Protein 7KQK (pdb70)

Solvent-accessible surface area: 38608 Å² total

B-factor: mean 56.88, std 21.28, range [14.52, 172.61]

Structure (mmCIF, N/CA/C/O backbone):
data_7KQK
#
_entry.id   7KQK
#
_cell.length_a   52.370
_cell.length_b   76.580
_cell.length_c   119.470
_cell.angle_alpha   90.000
_cell.angle_beta   90.360
_cell.angle_gamma   90.000
#
_symmetry.space_group_name_H-M   'P 1 21 1'
#
loop_
_entity.id
_entity.type
_entity.pdbx_description
1 polymer 'Heavy chain of Fab fragment'
2 polymer 'Light chain of Fab fragment'
3 polymer 'pTau peptide'
4 water water
#
loop_
_atom_site.group_PDB
_atom_site.id
_atom_site.type_symbol
_atom_site.label_atom_id
_atom_site.label_alt_id
_atom_site.label_comp_id
_atom_site.label_asym_id
_atom_site.label_entity_id
_atom_site.label_seq_id
_atom_site.pdbx_PDB_ins_code
_atom_site.Cartn_x
_atom_site.Cartn_y
_atom_site.Cartn_z
_atom_site.occupancy
_atom_site.B_iso_or_equiv
_atom_site.auth_seq_id
_atom_site.auth_comp_id
_atom_site.auth_asym_id
_atom_site.auth_atom_id
_atom_site.pdbx_PDB_model_num
ATOM 1 N N . GLU A 1 1 ? -31.112 -29.692 15.598 1.00 59.95 1 GLU A N 1
ATOM 2 C CA . GLU A 1 1 ? -31.072 -28.245 15.409 1.00 59.51 1 GLU A CA 1
ATOM 3 C C . GLU A 1 1 ? -30.024 -27.809 14.391 1.00 61.51 1 GLU A C 1
ATOM 4 O O . GLU A 1 1 ? -29.029 -28.507 14.160 1.00 60.66 1 GLU A O 1
ATOM 10 N N . VAL A 1 2 ? -30.253 -26.632 13.807 1.00 56.99 2 VAL A N 1
ATOM 11 C CA . VAL A 1 2 ? -29.382 -26.054 12.795 1.00 55.95 2 VAL A CA 1
ATOM 12 C C . VAL A 1 2 ? -28.137 -25.455 13.455 1.00 57.57 2 VAL A C 1
ATOM 13 O O . VAL A 1 2 ? -28.246 -24.671 14.406 1.00 56.11 2 VAL A O 1
ATOM 17 N N . GLN A 1 3 ? -26.956 -25.848 12.949 1.00 53.15 3 GLN A N 1
ATOM 18 C CA . GLN A 1 3 ? -25.676 -25.330 13.415 1.00 52.30 3 GLN A CA 1
ATOM 19 C C . GLN A 1 3 ? -24.698 -25.086 12.293 1.00 52.50 3 GLN A C 1
ATOM 20 O O . GLN A 1 3 ? -24.536 -25.925 11.418 1.00 51.94 3 GLN A O 1
ATOM 26 N N . LEU A 1 4 ? -24.089 -23.909 12.312 1.00 46.99 4 LEU A N 1
ATOM 27 C CA . LEU A 1 4 ? -23.080 -23.455 11.371 1.00 45.85 4 LEU A CA 1
ATOM 28 C C . LEU A 1 4 ? -21.820 -23.191 12.160 1.00 51.04 4 LEU A C 1
ATOM 29 O O . LEU A 1 4 ? -21.848 -22.541 13.194 1.00 49.93 4 LEU A O 1
ATOM 34 N N . LEU A 1 5 ? -20.725 -23.768 11.721 1.00 48.54 5 LEU A N 1
ATOM 35 C CA . LEU A 1 5 ? -19.469 -23.662 12.440 1.00 48.21 5 LEU A CA 1
ATOM 36 C C . LEU A 1 5 ? -18.289 -23.432 11.518 1.00 50.08 5 LEU A C 1
ATOM 37 O O . LEU A 1 5 ? -17.920 -24.272 10.727 1.00 46.66 5 LEU A O 1
ATOM 42 N N . GLU A 1 6 ? -17.717 -22.254 11.609 1.00 48.32 6 GLU A N 1
ATOM 43 C CA . GLU A 1 6 ? -16.576 -21.751 10.828 1.00 47.76 6 GLU A CA 1
ATOM 44 C C . GLU A 1 6 ? -15.228 -21.979 11.490 1.00 48.90 6 GLU A C 1
ATOM 45 O O . GLU A 1 6 ? -15.092 -21.938 12.714 1.00 46.89 6 GLU A O 1
ATOM 51 N N . SER A 1 7 ? -14.227 -22.119 10.645 1.00 46.03 7 SER A N 1
ATOM 52 C CA . SER A 1 7 ? -12.815 -22.308 10.981 1.00 46.09 7 SER A CA 1
ATOM 53 C C . SER A 1 7 ? -11.989 -21.656 9.844 1.00 49.34 7 SER A C 1
ATOM 54 O O . SER A 1 7 ? -12.558 -21.188 8.864 1.00 48.71 7 SER A O 1
ATOM 57 N N . GLY A 1 8 ? -10.668 -21.641 9.985 1.00 43.71 8 GLY A N 1
ATOM 58 C CA . GLY A 1 8 ? -9.780 -21.079 8.984 1.00 42.52 8 GLY A CA 1
ATOM 59 C C . GLY A 1 8 ? -9.293 -19.689 9.306 1.00 46.93 8 GLY A C 1
ATOM 60 O O . GLY A 1 8 ? -8.367 -19.201 8.661 1.00 48.24 8 GLY A O 1
ATOM 61 N N . GLY A 1 9 ? -9.904 -19.058 10.300 1.00 43.34 9 GLY A N 1
ATOM 62 C CA . GLY A 1 9 ? -9.500 -17.731 10.747 1.00 43.06 9 GLY A CA 1
ATOM 63 C C . GLY A 1 9 ? -8.133 -17.691 11.419 1.00 46.36 9 GLY A C 1
ATOM 64 O O . GLY A 1 9 ? -7.598 -18.727 11.819 1.00 45.55 9 GLY A O 1
ATOM 65 N N . GLY A 1 10 ? -7.552 -16.495 11.498 1.00 41.82 10 GLY A N 1
ATOM 66 C CA . GLY A 1 10 ? -6.246 -16.267 12.103 1.00 41.69 10 GLY A CA 1
ATOM 67 C C . GLY A 1 10 ? -5.531 -15.009 11.638 1.00 47.10 10 GLY A C 1
ATOM 68 O O . GLY A 1 10 ? -6.103 -14.182 10.911 1.00 48.12 10 GLY A O 1
ATOM 69 N N . LEU A 1 11 ? -4.260 -14.855 12.074 1.00 41.79 11 LEU A N 1
ATOM 70 C CA . LEU A 1 11 ? -3.382 -13.744 11.720 1.00 40.08 11 LEU A CA 1
ATOM 71 C C . LEU A 1 11 ? -2.682 -14.084 10.425 1.00 44.28 11 LEU A C 1
ATOM 72 O O . LEU A 1 11 ? -2.163 -15.167 10.264 1.00 45.55 11 LEU A O 1
ATOM 77 N N . VAL A 1 12 ? -2.699 -13.165 9.492 1.00 39.00 12 VAL A N 1
ATOM 78 C CA . VAL A 1 12 ? -2.124 -13.259 8.149 1.00 37.34 12 VAL A CA 1
ATOM 79 C C . VAL A 1 12 ? -1.524 -11.884 7.762 1.00 41.80 12 VAL A C 1
ATOM 80 O O . VAL A 1 12 ? -1.953 -10.850 8.232 1.00 40.10 12 VAL A O 1
ATOM 84 N N . GLN A 1 13 ? -0.505 -11.903 6.934 1.00 41.28 13 GLN A N 1
ATOM 85 C CA . GLN A 1 13 ? 0.229 -10.740 6.453 1.00 42.03 13 GLN A CA 1
ATOM 86 C C . GLN A 1 13 ? -0.556 -10.077 5.335 1.00 43.48 13 GLN A C 1
ATOM 87 O O . GLN A 1 13 ? -1.159 -10.816 4.540 1.00 42.76 13 GLN A O 1
ATOM 93 N N . PRO A 1 14 ? -0.431 -8.741 5.143 1.00 37.67 14 PRO A N 1
ATOM 94 C CA . PRO A 1 14 ? -1.047 -8.117 3.958 1.00 37.29 14 PRO A CA 1
ATOM 95 C C . PRO A 1 14 ? -0.425 -8.712 2.672 1.00 40.90 14 PRO A C 1
ATOM 96 O O . PRO A 1 14 ? 0.797 -8.792 2.544 1.00 41.96 14 PRO A O 1
ATOM 100 N N . GLY A 1 15 ? -1.272 -9.205 1.774 1.00 35.09 15 GLY A N 1
ATOM 101 C CA . GLY A 1 15 ? -0.863 -9.875 0.542 1.00 33.30 15 GLY A CA 1
ATOM 102 C C . GLY A 1 15 ? -0.991 -11.383 0.694 1.00 34.45 15 GLY A C 1
ATOM 103 O O . GLY A 1 15 ? -0.921 -12.118 -0.301 1.00 32.25 15 GLY A O 1
ATOM 104 N N . GLY A 1 16 ? -1.191 -11.846 1.930 1.00 31.31 16 GLY A N 1
ATOM 105 C CA . GLY A 1 16 ? -1.369 -13.264 2.228 1.00 31.41 16 GLY A CA 1
ATOM 106 C C . GLY A 1 16 ? -2.749 -13.823 1.924 1.00 36.48 16 GLY A C 1
ATOM 107 O O . GLY A 1 16 ? -3.685 -13.075 1.659 1.00 35.15 16 GLY A O 1
ATOM 108 N N . SER A 1 17 ? -2.875 -15.152 1.939 1.00 34.72 17 SER A N 1
ATOM 109 C CA . SER A 1 17 ? -4.133 -15.847 1.724 1.00 34.91 17 SER A CA 1
ATOM 110 C C . SER A 1 17 ? -4.615 -16.652 2.948 1.00 41.36 17 SER A C 1
ATOM 111 O O . SER A 1 17 ? -3.807 -17.099 3.776 1.00 40.84 17 SER A O 1
ATOM 114 N N . LEU A 1 18 ? -5.946 -16.778 3.078 1.00 38.38 18 LEU A N 1
ATOM 115 C CA . LEU A 1 18 ? -6.569 -17.539 4.147 1.00 38.29 18 LEU A CA 1
ATOM 116 C C . LEU A 1 18 ? -7.793 -18.263 3.574 1.00 39.62 18 LEU A C 1
ATOM 117 O O . LEU A 1 18 ? -8.547 -17.672 2.815 1.00 38.38 18 LEU A O 1
ATOM 122 N N . ARG A 1 19 ? -7.980 -19.542 3.889 1.00 35.90 19 ARG A N 1
ATOM 123 C CA . ARG A 1 19 ? -9.168 -20.295 3.444 1.00 35.73 19 ARG A CA 1
ATOM 124 C C . ARG A 1 19 ? -10.116 -20.477 4.626 1.00 38.94 19 ARG A C 1
ATOM 125 O O . ARG A 1 19 ? -9.743 -21.074 5.635 1.00 36.37 19 ARG A O 1
ATOM 133 N N . LEU A 1 20 ? -11.313 -19.904 4.526 1.00 37.55 20 LEU A N 1
ATOM 134 C CA . LEU A 1 20 ? -12.347 -20.046 5.560 1.00 36.86 20 LEU A CA 1
ATOM 135 C C . LEU A 1 20 ? -13.198 -21.271 5.245 1.00 39.16 20 LEU A C 1
ATOM 136 O O . LEU A 1 20 ? -13.426 -21.593 4.087 1.00 37.71 20 LEU A O 1
ATOM 141 N N . SER A 1 21 ? -13.657 -21.950 6.261 1.00 37.46 21 SER A N 1
ATOM 142 C CA . SER A 1 21 ? -14.471 -23.148 6.103 1.00 38.54 21 SER A CA 1
ATOM 143 C C . SER A 1 21 ? -15.695 -23.003 6.984 1.00 42.39 21 SER A C 1
ATOM 144 O O . SER A 1 21 ? -15.586 -22.419 8.062 1.00 41.72 21 SER A O 1
ATOM 147 N N . CYS A 1 22 ? -16.849 -23.507 6.532 1.00 39.98 22 CYS A N 1
ATOM 148 C CA . CYS A 1 22 ? -18.084 -23.487 7.306 1.00 41.11 22 CYS A CA 1
ATOM 149 C C . CYS A 1 22 ? -18.739 -24.863 7.224 1.00 44.84 22 CYS A C 1
ATOM 150 O O . CYS A 1 22 ? -19.125 -25.299 6.141 1.00 42.33 22 CYS A O 1
ATOM 153 N N . ALA A 1 23 ? -18.817 -25.565 8.365 1.00 43.75 23 ALA A N 1
ATOM 154 C CA . ALA A 1 23 ? -19.392 -26.915 8.443 1.00 44.28 23 ALA A CA 1
ATOM 155 C C . ALA A 1 23 ? -20.841 -26.858 8.965 1.00 45.77 23 ALA A C 1
ATOM 156 O O . ALA A 1 23 ? -21.103 -26.388 10.085 1.00 45.47 23 ALA A O 1
ATOM 158 N N . ALA A 1 24 ? -21.775 -27.312 8.120 1.00 40.44 24 ALA A N 1
ATOM 159 C CA . ALA A 1 24 ? -23.194 -27.283 8.418 1.00 40.38 24 ALA A CA 1
ATOM 160 C C . ALA A 1 24 ? -23.707 -28.614 8.931 1.00 46.50 24 ALA A C 1
ATOM 161 O O . ALA A 1 24 ? -23.407 -29.686 8.365 1.00 46.05 24 ALA A O 1
ATOM 163 N N . SER A 1 25 ? -24.489 -28.529 10.022 1.00 42.88 25 SER A N 1
ATOM 164 C CA . SER A 1 25 ? -25.125 -29.683 10.638 1.00 42.39 25 SER A CA 1
ATOM 165 C C . SER A 1 25 ? -26.574 -29.344 10.947 1.00 44.77 25 SER A C 1
ATOM 166 O O . SER A 1 25 ? -26.920 -28.166 11.097 1.00 45.44 25 SER A O 1
ATOM 169 N N . GLY A 1 26 ? -27.403 -30.373 11.011 1.00 40.19 26 GLY A N 1
ATOM 170 C CA . GLY A 1 26 ? -28.819 -30.245 11.318 1.00 40.19 26 GLY A CA 1
ATOM 171 C C . GLY A 1 26 ? -29.717 -30.008 10.125 1.00 45.17 26 GLY A C 1
ATOM 172 O O . GLY A 1 26 ? -30.944 -29.885 10.280 1.00 46.40 26 GLY A O 1
ATOM 173 N N . PHE A 1 27 ? -29.099 -29.924 8.918 1.00 40.13 27 PHE A N 1
ATOM 174 C CA . PHE A 1 27 ? -29.778 -29.667 7.652 1.00 39.31 27 PHE A CA 1
ATOM 175 C C . PHE A 1 27 ? -28.858 -30.069 6.512 1.00 44.61 27 PHE A C 1
ATOM 176 O O . PHE A 1 27 ? -27.662 -30.277 6.734 1.00 43.71 27 PHE A O 1
ATOM 184 N N . THR A 1 28 ? -29.413 -30.125 5.286 1.00 42.73 28 THR A N 1
ATOM 185 C CA . THR A 1 28 ? -28.732 -30.465 4.029 1.00 42.78 28 THR A CA 1
ATOM 186 C C . THR A 1 28 ? -28.358 -29.155 3.325 1.00 46.30 28 THR A C 1
ATOM 187 O O . THR A 1 28 ? -29.244 -28.373 2.953 1.00 45.76 28 THR A O 1
ATOM 191 N N . LEU A 1 29 ? -27.040 -28.923 3.160 1.00 41.38 29 LEU A N 1
ATOM 192 C CA . LEU A 1 29 ? -26.484 -27.727 2.539 1.00 40.15 29 LEU A CA 1
ATOM 193 C C . LEU A 1 29 ? -26.982 -27.550 1.113 1.00 44.18 29 LEU A C 1
ATOM 194 O O . LEU A 1 29 ? -27.368 -26.435 0.764 1.00 45.61 29 LEU A O 1
ATOM 199 N N . SER A 1 30 ? -27.025 -28.633 0.312 1.00 39.03 30 SER A N 1
ATOM 200 C CA . SER A 1 30 ? -27.460 -28.610 -1.099 1.00 38.95 30 SER A CA 1
ATOM 201 C C . SER A 1 30 ? -28.858 -28.007 -1.370 1.00 41.93 30 SER A C 1
ATOM 202 O O . SER A 1 30 ? -29.144 -27.592 -2.509 1.00 41.84 30 SER A O 1
ATOM 205 N N . SER A 1 31 ? -29.723 -27.978 -0.336 1.00 37.11 31 SER A N 1
ATOM 206 C CA . SER A 1 31 ? -31.071 -27.442 -0.471 1.00 36.82 31 SER A CA 1
ATOM 207 C C . SER A 1 31 ? -31.108 -25.911 -0.293 1.00 42.31 31 SER A C 1
ATOM 208 O O . SER A 1 31 ? -32.154 -25.289 -0.504 1.00 41.28 31 SER A O 1
ATOM 211 N N . TYR A 1 32 ? -29.954 -25.307 0.049 1.00 39.58 32 TYR A N 1
ATOM 212 C CA . TYR A 1 32 ? -29.862 -23.898 0.377 1.00 38.33 32 TYR A CA 1
ATOM 213 C C . TYR A 1 32 ? -28.806 -23.132 -0.364 1.00 39.46 32 TYR A C 1
ATOM 214 O O . TYR A 1 32 ? -27.698 -23.620 -0.560 1.00 40.07 32 TYR A O 1
ATOM 223 N N . GLN A 1 33 ? -29.139 -21.888 -0.721 1.00 32.50 33 GLN A N 1
ATOM 224 C CA . GLN A 1 33 ? -28.195 -20.936 -1.287 1.00 31.06 33 GLN A CA 1
ATOM 225 C C . GLN A 1 33 ? -27.471 -20.432 -0.054 1.00 35.36 33 GLN A C 1
ATOM 226 O O . GLN A 1 33 ? -28.074 -20.405 1.018 1.00 35.23 33 GLN A O 1
ATOM 232 N N . MET A 1 34 ? -26.175 -20.161 -0.139 1.00 32.55 34 MET A N 1
ATOM 233 C CA . MET A 1 34 ? -25.429 -19.747 1.077 1.00 31.67 34 MET A CA 1
ATOM 234 C C . MET A 1 34 ? -24.684 -18.446 0.900 1.00 34.52 34 MET A C 1
ATOM 235 O O . MET A 1 34 ? -24.406 -18.030 -0.235 1.00 34.35 34 MET A O 1
ATOM 240 N N . MET A 1 35 ? -24.321 -17.824 2.012 1.00 29.93 35 MET A N 1
ATOM 241 C CA . MET A 1 35 ? -23.604 -16.556 1.957 1.00 29.83 35 MET A CA 1
ATOM 242 C C . MET A 1 35 ? -22.612 -16.390 3.115 1.00 33.83 35 MET A C 1
ATOM 243 O O . MET A 1 35 ? -22.733 -17.054 4.145 1.00 32.33 35 MET A O 1
ATOM 248 N N . TRP A 1 36 ? -21.676 -15.448 2.944 1.00 31.52 36 TRP A N 1
ATOM 249 C CA . TRP A 1 36 ? -20.682 -15.035 3.925 1.00 31.14 36 TRP A CA 1
ATOM 250 C C . TRP A 1 36 ? -20.962 -13.572 4.227 1.00 36.59 36 TRP A C 1
ATOM 251 O O . TRP A 1 36 ? -21.186 -12.772 3.310 1.00 36.16 36 TRP A O 1
ATOM 262 N N . VAL A 1 37 ? -20.967 -13.248 5.521 1.00 34.19 37 VAL A N 1
ATOM 263 C CA . VAL A 1 37 ? -21.154 -11.916 6.080 1.00 34.21 37 VAL A CA 1
ATOM 264 C C . VAL A 1 37 ? -19.912 -11.639 6.987 1.00 38.04 37 VAL A C 1
ATOM 265 O O . VAL A 1 37 ? -19.403 -12.565 7.594 1.00 36.48 37 VAL A O 1
ATOM 269 N N . ARG A 1 38 ? -19.435 -10.398 7.065 1.00 35.13 38 ARG A N 1
ATOM 270 C CA . ARG A 1 38 ? -18.292 -10.051 7.898 1.00 35.31 38 ARG A CA 1
ATOM 271 C C . ARG A 1 38 ? -18.559 -8.789 8.735 1.00 40.13 38 ARG A C 1
ATOM 272 O O . ARG A 1 38 ? -19.459 -8.001 8.423 1.00 38.66 38 ARG A O 1
ATOM 280 N N . GLN A 1 39 ? -17.774 -8.615 9.811 1.00 36.68 39 GLN A N 1
ATOM 281 C CA . GLN A 1 39 ? -17.951 -7.501 10.725 1.00 35.79 39 GLN A CA 1
ATOM 282 C C . GLN A 1 39 ? -16.589 -7.032 11.263 1.00 40.15 39 GLN A C 1
ATOM 283 O O . GLN A 1 39 ? -15.923 -7.772 12.014 1.00 38.01 39 GLN A O 1
ATOM 289 N N . ALA A 1 40 ? -16.174 -5.794 10.842 1.00 37.56 40 ALA A N 1
ATOM 290 C CA . ALA A 1 40 ? -14.921 -5.162 11.268 1.00 37.41 40 ALA A CA 1
ATOM 291 C C . ALA A 1 40 ? -15.091 -4.772 12.736 1.00 44.07 40 ALA A C 1
ATOM 292 O O . ALA A 1 40 ? -16.236 -4.573 13.157 1.00 44.92 40 ALA A O 1
ATOM 294 N N . PRO A 1 41 ? -14.020 -4.747 13.568 1.00 41.57 41 PRO A N 1
ATOM 295 C CA . PRO A 1 41 ? -14.214 -4.431 15.005 1.00 41.86 41 PRO A CA 1
ATOM 296 C C . PRO A 1 41 ? -14.893 -3.077 15.266 1.00 45.38 41 PRO A C 1
ATOM 297 O O . PRO A 1 41 ? -14.472 -2.045 14.727 1.00 42.82 41 PRO A O 1
ATOM 301 N N . GLY A 1 42 ? -15.983 -3.126 16.036 1.00 42.77 42 GLY A N 1
ATOM 302 C CA . GLY A 1 42 ? -16.810 -1.968 16.363 1.00 42.58 42 GLY A CA 1
ATOM 303 C C . GLY A 1 42 ? -17.626 -1.426 15.203 1.00 45.76 42 GLY A C 1
ATOM 304 O O . GLY A 1 42 ? -18.246 -0.367 15.325 1.00 46.00 42 GLY A O 1
ATOM 305 N N . LYS A 1 43 ? -17.640 -2.145 14.070 1.00 41.22 43 LYS A N 1
ATOM 306 C CA . LYS A 1 43 ? -18.366 -1.767 12.864 1.00 40.81 43 LYS A CA 1
ATOM 307 C C . LYS A 1 43 ? -19.596 -2.680 12.631 1.00 44.75 43 LYS A C 1
ATOM 308 O O . LYS A 1 43 ? -19.837 -3.609 13.411 1.00 41.91 43 LYS A O 1
ATOM 314 N N . GLY A 1 44 ? -20.363 -2.377 11.579 1.00 43.76 44 GLY A N 1
ATOM 315 C CA . GLY A 1 44 ? -21.593 -3.083 11.231 1.00 43.89 44 GLY A CA 1
ATOM 316 C C . GLY A 1 44 ? -21.408 -4.344 10.408 1.00 46.05 44 GLY A C 1
ATOM 317 O O . GLY A 1 44 ? -20.283 -4.654 10.007 1.00 46.93 44 GLY A O 1
ATOM 318 N N . LEU A 1 45 ? -22.522 -5.085 10.165 1.00 38.90 45 LEU A N 1
ATOM 319 C CA . LEU A 1 45 ? -22.521 -6.292 9.337 1.00 36.55 45 LEU A CA 1
ATOM 320 C C . LEU A 1 45 ? -22.388 -5.883 7.870 1.00 36.62 45 LEU A C 1
ATOM 321 O O . LEU A 1 45 ? -22.970 -4.887 7.445 1.00 36.66 45 LEU A O 1
ATOM 326 N N . GLU A 1 46 ? -21.654 -6.671 7.092 1.00 30.69 46 GLU A N 1
ATOM 327 C CA . GLU A 1 46 ? -21.387 -6.402 5.682 1.00 29.68 46 GLU A CA 1
ATOM 328 C C . GLU A 1 46 ? -21.351 -7.740 4.933 1.00 34.81 46 GLU A C 1
ATOM 329 O O . GLU A 1 46 ? -20.612 -8.654 5.313 1.00 35.15 46 GLU A O 1
ATOM 335 N N . TRP A 1 47 ? -22.162 -7.841 3.868 1.00 29.92 47 TRP A N 1
ATOM 336 C CA . TRP A 1 47 ? -22.292 -9.020 3.032 1.00 28.32 47 TRP A CA 1
ATOM 337 C C . TRP A 1 47 ? -21.045 -9.097 2.157 1.00 31.70 47 TRP A C 1
ATOM 338 O O . TRP A 1 47 ? -20.653 -8.080 1.588 1.00 32.83 47 TRP A O 1
ATOM 349 N N . VAL A 1 48 ? -20.416 -10.281 2.069 1.00 25.34 48 VAL A N 1
ATOM 350 C CA . VAL A 1 48 ? -19.151 -10.488 1.371 1.00 24.63 48 VAL A CA 1
ATOM 351 C C . VAL A 1 48 ? -19.350 -11.193 0.040 1.00 31.90 48 VAL A C 1
ATOM 352 O O . VAL A 1 48 ? -18.909 -10.687 -1.025 1.00 31.27 48 VAL A O 1
ATOM 356 N N . ALA A 1 49 ? -19.926 -12.427 0.123 1.00 29.10 49 ALA A N 1
ATOM 357 C CA . ALA A 1 49 ? -20.099 -13.307 -1.022 1.00 28.09 49 ALA A CA 1
ATOM 358 C C . ALA A 1 49 ? -21.289 -14.203 -0.836 1.00 33.94 49 ALA A C 1
ATOM 359 O O . ALA A 1 49 ? -21.691 -14.475 0.306 1.00 33.16 49 ALA A O 1
ATOM 361 N N . GLY A 1 50 ? -21.825 -14.672 -1.959 1.00 32.26 50 GLY A N 1
ATOM 362 C CA . GLY A 1 50 ? -22.953 -15.584 -1.988 1.00 32.95 50 GLY A CA 1
ATOM 363 C C . GLY A 1 50 ? -22.832 -16.619 -3.080 1.00 37.07 50 GLY A C 1
ATOM 364 O O . GLY A 1 50 ? -22.203 -16.343 -4.105 1.00 36.50 50 GLY A O 1
ATOM 365 N N . ILE A 1 51 ? -23.444 -17.808 -2.874 1.00 33.64 51 ILE A N 1
ATOM 366 C CA . ILE A 1 51 ? -23.431 -18.925 -3.825 1.00 33.92 51 ILE A CA 1
ATOM 367 C C . ILE A 1 51 ? -24.823 -19.637 -3.923 1.00 39.04 51 ILE A C 1
ATOM 368 O O . ILE A 1 51 ? -25.563 -19.747 -2.944 1.00 38.56 51 ILE A O 1
ATOM 373 N N . THR A 1 52 ? -25.160 -20.120 -5.107 1.00 35.20 52 THR A N 1
ATOM 374 C CA . THR A 1 52 ? -26.380 -20.889 -5.359 1.00 34.80 52 THR A CA 1
ATOM 375 C C . THR A 1 52 ? -26.235 -22.318 -4.772 1.00 39.68 52 THR A C 1
ATOM 376 O O . THR A 1 52 ? -25.152 -22.683 -4.358 1.00 38.52 52 THR A O 1
ATOM 380 N N . GLY A 1 53 ? -27.319 -23.094 -4.743 1.00 38.52 53 GLY A N 1
ATOM 381 C CA . GLY A 1 53 ? -27.371 -24.462 -4.226 1.00 39.84 53 GLY A CA 1
ATOM 382 C C . GLY A 1 53 ? -26.378 -25.456 -4.807 1.00 46.37 53 GLY A C 1
ATOM 383 O O . GLY A 1 53 ? -25.847 -26.284 -4.075 1.00 46.44 53 GLY A O 1
ATOM 384 N N . ARG A 1 54 ? -26.121 -25.389 -6.114 1.00 44.04 54 ARG A N 1
ATOM 385 C CA . ARG A 1 54 ? -25.154 -26.237 -6.810 1.00 45.08 54 ARG A CA 1
ATOM 386 C C . ARG A 1 54 ? -23.891 -25.472 -7.202 1.00 48.23 54 ARG A C 1
ATOM 387 O O . ARG A 1 54 ? -23.020 -26.036 -7.851 1.00 47.60 54 ARG A O 1
ATOM 395 N N . GLY A 1 55 ? -23.814 -24.202 -6.804 1.00 44.30 55 GLY A N 1
ATOM 396 C CA . GLY A 1 55 ? -22.693 -23.315 -7.083 1.00 43.78 55 GLY A CA 1
ATOM 397 C C . GLY A 1 55 ? -22.544 -22.848 -8.513 1.00 47.14 55 GLY A C 1
ATOM 398 O O . GLY A 1 55 ? -21.446 -22.523 -8.932 1.00 46.62 55 GLY A O 1
ATOM 399 N N . GLY A 1 56 ? -23.658 -22.814 -9.248 1.00 44.08 56 GLY A N 1
ATOM 400 C CA . GLY A 1 56 ? -23.720 -22.350 -10.624 1.00 43.54 56 GLY A CA 1
ATOM 401 C C . GLY A 1 56 ? -23.540 -20.851 -10.787 1.00 45.71 56 GLY A C 1
ATOM 402 O O . GLY A 1 56 ? -22.988 -20.407 -11.797 1.00 46.84 56 GLY A O 1
ATOM 403 N N . VAL A 1 57 ? -23.987 -20.063 -9.786 1.00 38.80 57 VAL A N 1
ATOM 404 C CA . VAL A 1 57 ? -23.860 -18.605 -9.748 1.00 37.60 57 VAL A CA 1
ATOM 405 C C . VAL A 1 57 ? -23.207 -18.204 -8.414 1.00 41.07 57 VAL A C 1
ATOM 406 O O . VAL A 1 57 ? -23.559 -18.721 -7.353 1.00 40.52 57 VAL A O 1
ATOM 410 N N . THR A 1 58 ? -22.264 -17.272 -8.469 1.00 36.52 58 THR A N 1
ATOM 411 C CA . THR A 1 58 ? -21.617 -16.735 -7.278 1.00 35.53 58 THR A CA 1
ATOM 412 C C . THR A 1 58 ? -21.751 -15.229 -7.375 1.00 37.89 58 THR A C 1
ATOM 413 O O . THR A 1 58 ? -21.893 -14.686 -8.480 1.00 37.97 58 THR A O 1
ATOM 417 N N . GLY A 1 59 ? -21.713 -14.574 -6.227 1.00 31.98 59 GLY A N 1
ATOM 418 C CA . GLY A 1 59 ? -21.775 -13.123 -6.153 1.00 30.86 59 GLY A CA 1
ATOM 419 C C . GLY A 1 59 ? -20.831 -12.632 -5.092 1.00 34.74 59 GLY A C 1
ATOM 420 O O . GLY A 1 59 ? -20.640 -13.311 -4.080 1.00 32.95 59 GLY A O 1
ATOM 421 N N . TYR A 1 60 ? -20.246 -11.441 -5.319 1.00 33.91 60 TYR A N 1
ATOM 422 C CA . TYR A 1 60 ? -19.260 -10.814 -4.444 1.00 33.85 60 TYR A CA 1
ATOM 423 C C . TYR A 1 60 ? -19.493 -9.337 -4.295 1.00 36.77 60 TYR A C 1
ATOM 424 O O . TYR A 1 60 ? -19.893 -8.659 -5.250 1.00 35.03 60 TYR A O 1
ATOM 433 N N . ALA A 1 61 ? -19.132 -8.819 -3.115 1.00 33.39 61 ALA A N 1
ATOM 434 C CA . ALA A 1 61 ? -19.120 -7.397 -2.826 1.00 32.80 61 ALA A CA 1
ATOM 435 C C . ALA A 1 61 ? -17.994 -6.807 -3.680 1.00 38.60 61 ALA A C 1
ATOM 436 O O . ALA A 1 61 ? -17.011 -7.507 -4.008 1.00 37.74 61 ALA A O 1
ATOM 438 N N . ASP A 1 62 ? -18.160 -5.527 -4.067 1.00 36.35 62 ASP A N 1
ATOM 439 C CA . ASP A 1 62 ? -17.245 -4.787 -4.936 1.00 35.21 62 ASP A CA 1
ATOM 440 C C . ASP A 1 62 ? -15.817 -4.786 -4.462 1.00 32.15 62 ASP A C 1
ATOM 441 O O . ASP A 1 62 ? -14.897 -4.898 -5.294 1.00 27.77 62 ASP A O 1
ATOM 446 N N . SER A 1 63 ? -15.645 -4.667 -3.113 1.00 27.85 63 SER A N 1
ATOM 447 C CA . SER A 1 63 ? -14.367 -4.570 -2.415 1.00 27.97 63 SER A CA 1
ATOM 448 C C . SER A 1 63 ? -13.542 -5.855 -2.346 1.00 34.66 63 SER A C 1
ATOM 449 O O . SER A 1 63 ? -12.322 -5.751 -2.173 1.00 36.66 63 SER A O 1
ATOM 452 N N . VAL A 1 64 ? -14.190 -7.050 -2.477 1.00 29.87 64 VAL A N 1
ATOM 453 C CA . VAL A 1 64 ? -13.546 -8.357 -2.415 1.00 29.62 64 VAL A CA 1
ATOM 454 C C . VAL A 1 64 ? -13.532 -9.100 -3.756 1.00 34.72 64 VAL A C 1
ATOM 455 O O . VAL A 1 64 ? -12.810 -10.096 -3.884 1.00 35.40 64 VAL A O 1
ATOM 459 N N . LYS A 1 65 ? -14.310 -8.622 -4.755 1.00 31.89 65 LYS A N 1
ATOM 460 C CA . LYS A 1 65 ? -14.383 -9.223 -6.092 1.00 31.98 65 LYS A CA 1
ATOM 461 C C . LYS A 1 65 ? -13.010 -9.285 -6.745 1.00 38.60 65 LYS A C 1
ATOM 462 O O . LYS A 1 65 ? -12.290 -8.286 -6.781 1.00 40.51 65 LYS A O 1
ATOM 468 N N . GLY A 1 66 ? -12.651 -10.476 -7.219 1.00 34.49 66 GLY A N 1
ATOM 469 C CA . GLY A 1 66 ? -11.365 -10.736 -7.854 1.00 33.24 66 GLY A CA 1
ATOM 470 C C . GLY A 1 66 ? -10.329 -11.355 -6.934 1.00 36.08 66 GLY A C 1
ATOM 471 O O . GLY A 1 66 ? -9.406 -12.013 -7.420 1.00 38.00 66 GLY A O 1
ATOM 472 N N . ARG A 1 67 ? -10.459 -11.130 -5.606 1.00 29.84 67 ARG A N 1
ATOM 473 C CA . ARG A 1 67 ? -9.545 -11.656 -4.593 1.00 29.12 67 ARG A CA 1
ATOM 474 C C . ARG A 1 67 ? -10.173 -12.815 -3.850 1.00 36.05 67 ARG A C 1
ATOM 475 O O . ARG A 1 67 ? -9.494 -13.804 -3.589 1.00 35.67 67 ARG A O 1
ATOM 483 N N . PHE A 1 68 ? -11.476 -12.709 -3.520 1.00 35.76 68 PHE A N 1
ATOM 484 C CA . PHE A 1 68 ? -12.196 -13.764 -2.800 1.00 36.48 68 PHE A CA 1
ATOM 485 C C . PHE A 1 68 ? -12.924 -14.738 -3.737 1.00 42.43 68 PHE A C 1
ATOM 486 O O . PHE A 1 68 ? -13.314 -14.364 -4.847 1.00 40.96 68 PHE A O 1
ATOM 494 N N . THR A 1 69 ? -13.058 -16.012 -3.304 1.00 40.59 69 THR A N 1
ATOM 495 C CA . THR A 1 69 ? -13.734 -17.074 -4.067 1.00 39.64 69 THR A CA 1
ATOM 496 C C . THR A 1 69 ? -14.575 -17.921 -3.146 1.00 39.49 69 THR A C 1
ATOM 497 O O . THR A 1 69 ? -14.047 -18.643 -2.307 1.00 37.29 69 THR A O 1
ATOM 501 N N . ILE A 1 70 ? -15.885 -17.798 -3.290 1.00 35.42 70 ILE A N 1
ATOM 502 C CA . ILE A 1 70 ? -16.867 -18.570 -2.541 1.00 34.64 70 ILE A CA 1
ATOM 503 C C . ILE A 1 70 ? -17.063 -19.858 -3.315 1.00 39.06 70 ILE A C 1
ATOM 504 O O . ILE A 1 70 ? -17.134 -19.855 -4.554 1.00 39.75 70 ILE A O 1
ATOM 509 N N . SER A 1 71 ? -17.046 -20.967 -2.601 1.00 35.11 71 SER A N 1
ATOM 510 C CA . SER A 1 71 ? -17.242 -22.299 -3.197 1.00 34.73 71 SER A CA 1
ATOM 511 C C . SER A 1 71 ? -17.936 -23.164 -2.161 1.00 40.05 71 SER A C 1
ATOM 512 O O . SER A 1 71 ? -17.988 -22.802 -0.981 1.00 38.99 71 SER A O 1
ATOM 515 N N . ARG A 1 72 ? -18.467 -24.296 -2.586 1.00 38.90 72 ARG A N 1
ATOM 516 C CA . ARG A 1 72 ? -19.123 -25.207 -1.653 1.00 39.64 72 ARG A CA 1
ATOM 517 C C . ARG A 1 72 ? -18.898 -26.646 -2.012 1.00 44.86 72 ARG A C 1
ATOM 518 O O . ARG A 1 72 ? -18.802 -26.986 -3.201 1.00 44.11 72 ARG A O 1
ATOM 526 N N . ASP A 1 73 ? -18.876 -27.503 -0.985 1.00 43.36 73 ASP A N 1
ATOM 527 C CA . ASP A 1 73 ? -18.830 -28.956 -1.155 1.00 43.79 73 ASP A CA 1
ATOM 528 C C . ASP A 1 73 ? -20.103 -29.517 -0.505 1.00 46.26 73 ASP A C 1
ATOM 529 O O . ASP A 1 73 ? -20.179 -29.635 0.732 1.00 44.29 73 ASP A O 1
ATOM 534 N N . ASN A 1 74 ? -21.133 -29.772 -1.336 1.00 44.24 74 ASN A N 1
ATOM 535 C CA . ASN A 1 74 ? -22.402 -30.313 -0.846 1.00 45.02 74 ASN A CA 1
ATOM 536 C C . ASN A 1 74 ? -22.228 -31.682 -0.194 1.00 51.29 74 ASN A C 1
ATOM 537 O O . ASN A 1 74 ? -22.814 -31.943 0.872 1.00 51.35 74 ASN A O 1
ATOM 542 N N . SER A 1 75 ? -21.318 -32.493 -0.773 1.00 48.63 75 SER A N 1
ATOM 543 C CA . SER A 1 75 ? -20.939 -33.814 -0.298 1.00 48.89 75 SER A CA 1
ATOM 544 C C . SER A 1 75 ? -20.371 -33.807 1.140 1.00 51.49 75 SER A C 1
ATOM 545 O O . SER A 1 75 ? -20.473 -34.812 1.843 1.00 51.25 75 SER A O 1
ATOM 548 N N . LYS A 1 76 ? -19.752 -32.696 1.555 1.00 46.14 76 LYS A N 1
ATOM 549 C CA . LYS A 1 76 ? -19.142 -32.562 2.884 1.00 45.17 76 LYS A CA 1
ATOM 550 C C . LYS A 1 76 ? -19.952 -31.664 3.806 1.00 47.39 76 LYS A C 1
ATOM 551 O O . LYS A 1 76 ? -19.583 -31.500 4.977 1.00 45.17 76 LYS A O 1
ATOM 557 N N . ASN A 1 77 ? -21.079 -31.102 3.273 1.00 43.41 77 ASN A N 1
ATOM 558 C CA . ASN A 1 77 ? -21.976 -30.156 3.933 1.00 40.94 77 ASN A CA 1
ATOM 559 C C . ASN A 1 77 ? -21.178 -28.916 4.374 1.00 41.04 77 ASN A C 1
ATOM 560 O O . ASN A 1 77 ? -21.383 -28.366 5.457 1.00 39.26 77 ASN A O 1
ATOM 565 N N . THR A 1 78 ? -20.243 -28.484 3.511 1.00 37.05 78 THR A N 1
ATOM 566 C CA . THR A 1 78 ? -19.323 -27.378 3.836 1.00 35.75 78 THR A CA 1
ATOM 567 C C . THR A 1 78 ? -19.282 -26.257 2.821 1.00 34.45 78 THR A C 1
ATOM 568 O O . THR A 1 78 ? -19.226 -26.486 1.620 1.00 32.32 78 THR A O 1
ATOM 572 N N . LEU A 1 79 ? -19.252 -25.040 3.328 1.00 30.38 79 LEU A N 1
ATOM 573 C CA . LEU A 1 79 ? -19.170 -23.816 2.536 1.00 30.25 79 LEU A CA 1
ATOM 574 C C . LEU A 1 79 ? -17.773 -23.287 2.741 1.00 34.31 79 LEU A C 1
ATOM 575 O O . LEU A 1 79 ? -17.283 -23.305 3.878 1.00 32.58 79 LEU A O 1
ATOM 580 N N . TYR A 1 80 ? -17.129 -22.812 1.653 1.00 32.48 80 TYR A N 1
ATOM 581 C CA . TYR A 1 80 ? -15.770 -22.224 1.708 1.00 32.76 80 TYR A CA 1
ATOM 582 C C . TYR A 1 80 ? -15.702 -20.776 1.219 1.00 36.05 80 TYR A C 1
ATOM 583 O O . TYR A 1 80 ? -16.547 -20.345 0.457 1.00 36.90 80 TYR A O 1
ATOM 592 N N . LEU A 1 81 ? -14.656 -20.060 1.607 1.00 31.12 81 LEU A N 1
ATOM 593 C CA . LEU A 1 81 ? -14.308 -18.709 1.178 1.00 29.65 81 LEU A CA 1
ATOM 594 C C . LEU A 1 81 ? -12.783 -18.616 1.164 1.00 33.47 81 LEU A C 1
ATOM 595 O O . LEU A 1 81 ? -12.145 -18.552 2.222 1.00 31.92 81 LEU A O 1
ATOM 600 N N . GLN A 1 82 ? -12.203 -18.695 -0.047 1.00 30.77 82 GLN A N 1
ATOM 601 C CA . GLN A 1 82 ? -10.774 -18.538 -0.274 1.00 30.74 82 GLN A CA 1
ATOM 602 C C . GLN A 1 82 ? -10.572 -17.036 -0.343 1.00 35.18 82 GLN A C 1
ATOM 603 O O . GLN A 1 82 ? -11.211 -16.366 -1.158 1.00 35.54 82 GLN A O 1
ATOM 609 N N . MET A 1 83 ? -9.756 -16.489 0.542 1.00 31.04 83 MET A N 1
ATOM 610 C CA . MET A 1 83 ? -9.511 -15.036 0.579 1.00 30.12 83 MET A CA 1
ATOM 611 C C . MET A 1 83 ? -8.047 -14.780 0.231 1.00 36.34 83 MET A C 1
ATOM 612 O O . MET A 1 83 ? -7.176 -14.950 1.086 1.00 36.58 83 MET A O 1
ATOM 617 N N . ASN A 1 84 ? -7.781 -14.401 -1.028 1.00 33.50 84 ASN A N 1
ATOM 618 C CA . ASN A 1 84 ? -6.438 -14.118 -1.509 1.00 33.36 84 ASN A CA 1
ATOM 619 C C . ASN A 1 84 ? -6.091 -12.624 -1.515 1.00 37.44 84 ASN A C 1
ATOM 620 O O . ASN A 1 84 ? -7.010 -11.790 -1.482 1.00 35.91 84 ASN A O 1
ATOM 625 N N . SER A 1 85 ? -4.753 -12.280 -1.540 1.00 34.47 85 SER A N 1
ATOM 626 C CA . SER A 1 85 ? -4.222 -10.889 -1.535 1.00 34.64 85 SER A CA 1
ATOM 627 C C . SER A 1 85 ? -4.970 -10.017 -0.496 1.00 41.03 85 SER A C 1
ATOM 628 O O . SER A 1 85 ? -5.578 -8.998 -0.835 1.00 40.88 85 SER A O 1
ATOM 631 N N . LEU A 1 86 ? -4.973 -10.477 0.764 1.00 38.59 86 LEU A N 1
ATOM 632 C CA . LEU A 1 86 ? -5.668 -9.835 1.865 1.00 37.93 86 LEU A CA 1
ATOM 633 C C . LEU A 1 86 ? -5.075 -8.525 2.274 1.00 42.87 86 LEU A C 1
ATOM 634 O O . LEU A 1 86 ? -3.854 -8.369 2.252 1.00 41.57 86 LEU A O 1
ATOM 639 N N . ARG A 1 87 ? -5.947 -7.559 2.620 1.00 41.22 87 ARG A N 1
ATOM 640 C CA . ARG A 1 87 ? -5.531 -6.236 3.090 1.00 41.40 87 ARG A CA 1
ATOM 641 C C . ARG A 1 87 ? -6.078 -5.958 4.485 1.00 48.00 87 ARG A C 1
ATOM 642 O O . ARG A 1 87 ? -6.969 -6.662 4.945 1.00 48.38 87 ARG A O 1
ATOM 650 N N . ALA A 1 88 ? -5.512 -4.970 5.176 1.00 45.76 88 ALA A N 1
ATOM 651 C CA . ALA A 1 88 ? -5.896 -4.561 6.530 1.00 45.85 88 ALA A CA 1
ATOM 652 C C . ALA A 1 88 ? -7.392 -4.309 6.672 1.00 48.40 88 ALA A C 1
ATOM 653 O O . ALA A 1 88 ? -7.949 -4.544 7.748 1.00 49.83 88 ALA A O 1
ATOM 655 N N . GLU A 1 89 ? -8.038 -3.857 5.587 1.00 42.87 89 GLU A N 1
ATOM 656 C CA . GLU A 1 89 ? -9.480 -3.562 5.547 1.00 43.08 89 GLU A CA 1
ATOM 657 C C . GLU A 1 89 ? -10.344 -4.828 5.536 1.00 44.61 89 GLU A C 1
ATOM 658 O O . GLU A 1 89 ? -11.557 -4.742 5.765 1.00 44.88 89 GLU A O 1
ATOM 664 N N . ASP A 1 90 ? -9.720 -5.998 5.277 1.00 37.30 90 ASP A N 1
ATOM 665 C CA . ASP A 1 90 ? -10.406 -7.264 5.294 1.00 34.30 90 ASP A CA 1
ATOM 666 C C . ASP A 1 90 ? -10.463 -7.813 6.723 1.00 37.34 90 ASP A C 1
ATOM 667 O O . ASP A 1 90 ? -11.151 -8.808 6.931 1.00 37.39 90 ASP A O 1
ATOM 672 N N . THR A 1 91 ? -9.766 -7.171 7.716 1.00 32.59 91 THR A N 1
ATOM 673 C CA . THR A 1 91 ? -9.806 -7.588 9.133 1.00 32.16 91 THR A CA 1
ATOM 674 C C . THR A 1 91 ? -11.250 -7.489 9.638 1.00 38.93 91 THR A C 1
ATOM 675 O O . THR A 1 91 ? -11.841 -6.394 9.642 1.00 38.56 91 THR A O 1
ATOM 679 N N . ALA A 1 92 ? -11.816 -8.659 10.041 1.00 36.92 92 ALA A N 1
ATOM 680 C CA . ALA A 1 92 ? -13.190 -8.785 10.511 1.00 36.33 92 ALA A CA 1
ATOM 681 C C . ALA A 1 92 ? -13.472 -10.174 11.072 1.00 39.32 92 ALA A C 1
ATOM 682 O O . ALA A 1 92 ? -12.740 -11.121 10.815 1.00 38.31 92 ALA A O 1
ATOM 684 N N . VAL A 1 93 ? -14.587 -10.301 11.780 1.00 35.61 93 VAL A N 1
ATOM 685 C CA . VAL A 1 93 ? -15.119 -11.587 12.213 1.00 33.74 93 VAL A CA 1
ATOM 686 C C . VAL A 1 93 ? -15.998 -11.944 11.007 1.00 35.68 93 VAL A C 1
ATOM 687 O O . VAL A 1 93 ? -16.790 -11.119 10.526 1.00 32.45 93 VAL A O 1
ATOM 691 N N . TYR A 1 94 ? -15.793 -13.139 10.487 1.00 33.54 94 TYR A N 1
ATOM 692 C CA . TYR A 1 94 ? -16.493 -13.639 9.331 1.00 33.30 94 TYR A CA 1
ATOM 693 C C . TYR A 1 94 ? -17.493 -14.695 9.742 1.00 38.67 94 TYR A C 1
ATOM 694 O O . TYR A 1 94 ? -17.148 -15.724 10.339 1.00 38.46 94 TYR A O 1
ATOM 703 N N . TYR A 1 95 ? -18.747 -14.447 9.379 1.00 35.83 95 TYR A N 1
ATOM 704 C CA . TYR A 1 95 ? -19.888 -15.333 9.631 1.00 34.99 95 TYR A CA 1
ATOM 705 C C . TYR A 1 95 ? -20.413 -15.965 8.363 1.00 40.64 95 TYR A C 1
ATOM 706 O O . TYR A 1 95 ? -20.536 -15.334 7.317 1.00 39.39 95 TYR A O 1
ATOM 715 N N . CYS A 1 96 ? -20.783 -17.211 8.513 1.00 39.35 96 CYS A N 1
ATOM 716 C CA . CYS A 1 96 ? -21.447 -18.092 7.589 1.00 39.43 96 CYS A CA 1
ATOM 717 C C . CYS A 1 96 ? -22.940 -17.835 7.850 1.00 34.55 96 CYS A C 1
ATOM 718 O O . CYS A 1 96 ? -23.358 -17.729 9.014 1.00 28.20 96 CYS A O 1
ATOM 721 N N . ALA A 1 97 ? -23.744 -17.675 6.799 1.00 31.86 97 ALA A N 1
ATOM 722 C CA . ALA A 1 97 ? -25.169 -17.395 7.046 1.00 32.20 97 ALA A CA 1
ATOM 723 C C . ALA A 1 97 ? -26.098 -18.246 6.209 1.00 35.69 97 ALA A C 1
ATOM 724 O O . ALA A 1 97 ? -25.880 -18.415 5.011 1.00 36.41 97 ALA A O 1
ATOM 726 N N . LYS A 1 98 ? -27.120 -18.803 6.846 1.00 30.77 98 LYS A N 1
ATOM 727 C CA . LYS A 1 98 ? -28.096 -19.684 6.203 1.00 29.77 98 LYS A CA 1
ATOM 728 C C . LYS A 1 98 ? -29.511 -19.081 6.054 1.00 29.81 98 LYS A C 1
ATOM 729 O O . LYS A 1 98 ? -30.158 -18.745 7.059 1.00 26.87 98 LYS A O 1
ATOM 735 N N . PRO A 1 99 ? -30.024 -19.031 4.801 1.00 27.54 99 PRO A N 1
ATOM 736 C CA . PRO A 1 99 ? -31.397 -18.577 4.576 1.00 28.04 99 PRO A CA 1
ATOM 737 C C . PRO A 1 99 ? -32.420 -19.545 5.145 1.00 36.06 99 PRO A C 1
ATOM 738 O O . PRO A 1 99 ? -32.206 -20.767 5.118 1.00 37.51 99 PRO A O 1
ATOM 742 N N . ALA A 1 100 ? -33.551 -19.005 5.629 1.00 33.57 100 ALA A N 1
ATOM 743 C CA . ALA A 1 100 ? -34.647 -19.773 6.194 1.00 33.66 100 ALA A CA 1
ATOM 744 C C . ALA A 1 100 ? -35.347 -20.663 5.163 1.00 41.13 100 ALA A C 1
ATOM 745 O O . ALA A 1 100 ? -35.739 -21.785 5.480 1.00 41.50 100 ALA A O 1
ATOM 747 N N . LEU A 1 101 ? -35.493 -20.159 3.934 1.00 39.04 101 LEU A N 1
ATOM 748 C CA . LEU A 1 101 ? -36.151 -20.859 2.835 1.00 39.03 101 LEU A CA 1
ATOM 749 C C . LEU A 1 101 ? -35.147 -21.425 1.870 1.00 43.39 101 LEU A C 1
ATOM 750 O O . LEU A 1 101 ? -34.077 -20.861 1.704 1.00 42.96 101 LEU A O 1
ATOM 755 N N . ASP A 1 102 ? -35.493 -22.542 1.241 1.00 41.41 102 ASP A N 1
ATOM 756 C CA . ASP A 1 102 ? -34.687 -23.299 0.278 1.00 41.67 102 ASP A CA 1
ATOM 757 C C . ASP A 1 102 ? -34.268 -22.497 -0.951 1.00 43.38 102 ASP A C 1
ATOM 758 O O . ASP A 1 102 ? -34.776 -21.408 -1.177 1.00 42.14 102 ASP A O 1
ATOM 763 N N . SER A 1 103 ? -33.339 -23.060 -1.749 1.00 40.21 103 SER A N 1
ATOM 764 C CA . SER A 1 103 ? -32.736 -22.479 -2.966 1.00 39.49 103 SER A CA 1
ATOM 765 C C . SER A 1 103 ? -33.722 -21.908 -3.987 1.00 43.22 103 SER A C 1
ATOM 766 O O . SER A 1 103 ? -33.373 -20.973 -4.697 1.00 43.42 103 SER A O 1
ATOM 769 N N . ASP A 1 104 ? -34.934 -22.464 -4.079 1.00 38.56 104 ASP A N 1
ATOM 770 C CA . ASP A 1 104 ? -35.982 -22.008 -5.016 1.00 37.46 104 ASP A CA 1
ATOM 771 C C . ASP A 1 104 ? -36.686 -20.719 -4.553 1.00 36.68 104 ASP A C 1
ATOM 772 O O . ASP A 1 104 ? -37.292 -20.027 -5.386 1.00 32.01 104 ASP A O 1
ATOM 777 N N . GLN A 1 105 ? -36.633 -20.434 -3.217 1.00 33.12 105 GLN A N 1
ATOM 778 C CA . GLN A 1 105 ? -37.289 -19.298 -2.589 1.00 32.54 105 GLN A CA 1
ATOM 779 C C . GLN A 1 105 ? -36.358 -18.132 -2.181 1.00 39.58 105 GLN A C 1
ATOM 780 O O . GLN A 1 105 ? -36.726 -16.958 -2.343 1.00 38.69 105 GLN A O 1
ATOM 786 N N . CYS A 1 106 ? -35.192 -18.450 -1.600 1.00 37.46 106 CYS A N 1
ATOM 787 C CA . CYS A 1 106 ? -34.259 -17.425 -1.165 1.00 37.57 106 CYS A CA 1
ATOM 788 C C . CYS A 1 106 ? -32.911 -17.577 -1.800 1.00 41.93 106 CYS A C 1
ATOM 789 O O . CYS A 1 106 ? -32.269 -18.618 -1.647 1.00 43.74 106 CYS A O 1
ATOM 792 N N . GLY A 1 107 ? -32.520 -16.543 -2.536 1.00 37.18 107 GLY A N 1
ATOM 793 C CA . GLY A 1 107 ? -31.244 -16.454 -3.229 1.00 37.11 107 GLY A CA 1
ATOM 794 C C . GLY A 1 107 ? -30.148 -16.052 -2.264 1.00 40.51 107 GLY A C 1
ATOM 795 O O . GLY A 1 107 ? -30.433 -15.560 -1.158 1.00 38.69 107 GLY A O 1
ATOM 796 N N . PHE A 1 108 ? -28.876 -16.255 -2.686 1.00 36.51 108 PHE A N 1
ATOM 797 C CA . PHE A 1 108 ? -27.688 -15.921 -1.892 1.00 34.43 108 PHE A CA 1
ATOM 798 C C . PHE A 1 108 ? -27.586 -14.401 -1.486 1.00 38.32 108 PHE A C 1
ATOM 799 O O . PHE A 1 108 ? -27.068 -14.139 -0.388 1.00 37.07 108 PHE A O 1
ATOM 807 N N . PRO A 1 109 ? -28.075 -13.389 -2.283 1.00 34.23 109 PRO A N 1
ATOM 808 C CA . PRO A 1 109 ? -27.942 -11.986 -1.832 1.00 33.13 109 PRO A CA 1
ATOM 809 C C . PRO A 1 109 ? -29.160 -11.478 -1.038 1.00 35.70 109 PRO A C 1
ATOM 810 O O . PRO A 1 109 ? -29.227 -10.303 -0.668 1.00 36.16 109 PRO A O 1
ATOM 814 N N . GLU A 1 110 ? -30.146 -12.344 -0.804 1.00 31.40 110 GLU A N 1
ATOM 815 C CA . GLU A 1 110 ? -31.340 -11.954 -0.048 1.00 31.35 110 GLU A CA 1
ATOM 816 C C . GLU A 1 110 ? -31.004 -11.930 1.475 1.00 33.31 110 GLU A C 1
ATOM 817 O O . GLU A 1 110 ? -31.394 -12.842 2.214 1.00 31.15 110 GLU A O 1
ATOM 823 N N . ALA A 1 111 ? -30.270 -10.877 1.934 1.00 29.18 111 ALA A N 1
ATOM 824 C CA . ALA A 1 111 ? -29.796 -10.776 3.317 1.00 28.75 111 ALA A CA 1
ATOM 825 C C . ALA A 1 111 ? -30.917 -10.542 4.363 1.00 32.37 111 ALA A C 1
ATOM 826 O O . ALA A 1 111 ? -30.615 -10.346 5.539 1.00 32.17 111 ALA A O 1
ATOM 828 N N . GLY A 1 112 ? -32.179 -10.601 3.932 1.00 28.61 112 GLY A N 1
ATOM 829 C CA . GLY A 1 112 ? -33.344 -10.440 4.797 1.00 28.26 112 GLY A CA 1
ATOM 830 C C . GLY A 1 112 ? -34.029 -11.764 5.095 1.00 35.23 112 GLY A C 1
ATOM 831 O O . GLY A 1 112 ? -35.015 -11.797 5.831 1.00 36.43 112 GLY A O 1
ATOM 832 N N . CYS A 1 113 ? -33.503 -12.870 4.524 1.00 33.19 113 CYS A N 1
ATOM 833 C CA . CYS A 1 113 ? -34.030 -14.227 4.631 1.00 34.43 113 CYS A CA 1
ATOM 834 C C . CYS A 1 113 ? -33.189 -15.140 5.527 1.00 37.62 113 CYS A C 1
ATOM 835 O O . CYS A 1 113 ? -33.503 -16.322 5.629 1.00 36.84 113 CYS A O 1
ATOM 838 N N . ILE A 1 114 ? -32.154 -14.602 6.197 1.00 33.42 114 ILE A N 1
ATOM 839 C CA . ILE A 1 114 ? -31.245 -15.365 7.066 1.00 32.26 114 ILE A CA 1
ATOM 840 C C . ILE A 1 114 ? -31.977 -15.799 8.341 1.00 37.30 114 ILE A C 1
ATOM 841 O O . ILE A 1 114 ? -32.580 -14.956 9.002 1.00 34.34 114 ILE A O 1
ATOM 846 N N . ASP A 1 115 ? -31.909 -17.119 8.684 1.00 37.90 115 ASP A N 1
ATOM 847 C CA . ASP A 1 115 ? -32.458 -17.655 9.932 1.00 39.14 115 ASP A CA 1
ATOM 848 C C . ASP A 1 115 ? -31.343 -18.225 10.840 1.00 42.20 115 ASP A C 1
ATOM 849 O O . ASP A 1 115 ? -31.490 -18.201 12.058 1.00 44.06 115 ASP A O 1
ATOM 854 N N . ALA A 1 116 ? -30.231 -18.682 10.260 1.00 36.07 116 ALA A N 1
ATOM 855 C CA . ALA A 1 116 ? -29.125 -19.248 11.034 1.00 36.14 116 ALA A CA 1
ATOM 856 C C . ALA A 1 116 ? -27.783 -18.568 10.745 1.00 40.56 116 ALA A C 1
ATOM 857 O O . ALA A 1 116 ? -27.404 -18.396 9.577 1.00 38.66 116 ALA A O 1
ATOM 859 N N . TRP A 1 117 ? -27.053 -18.244 11.827 1.00 38.50 117 TRP A N 1
ATOM 860 C CA . TRP A 1 117 ? -25.739 -17.605 11.814 1.00 39.32 117 TRP A CA 1
ATOM 861 C C . TRP A 1 117 ? -24.691 -18.484 12.454 1.00 45.89 117 TRP A C 1
ATOM 862 O O . TRP A 1 117 ? -24.979 -19.162 13.436 1.00 46.77 117 TRP A O 1
ATOM 873 N N . GLY A 1 118 ? -23.464 -18.408 11.956 1.00 43.38 118 GLY A N 1
ATOM 874 C CA . GLY A 1 118 ? -22.352 -19.169 12.516 1.00 43.40 118 GLY A CA 1
ATOM 875 C C .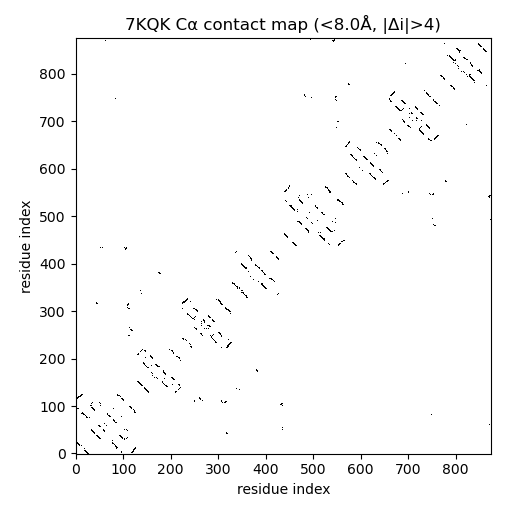 GLY A 1 118 ? -21.806 -18.540 13.780 1.00 45.76 118 GLY A C 1
ATOM 876 O O . GLY A 1 118 ? -22.272 -17.485 14.204 1.00 44.01 118 GLY A O 1
ATOM 877 N N . GLN A 1 119 ? -20.804 -19.168 14.383 1.00 42.90 119 GLN A N 1
ATOM 878 C CA . GLN A 1 119 ? -20.161 -18.629 15.591 1.00 42.14 119 GLN A CA 1
ATOM 879 C C . GLN A 1 119 ? -19.181 -17.491 15.256 1.00 42.03 119 GLN A C 1
ATOM 880 O O . GLN A 1 119 ? -18.860 -16.674 16.119 1.00 38.31 119 GLN A O 1
ATOM 886 N N . GLY A 1 120 ? -18.744 -17.466 14.001 1.00 39.27 120 GLY A N 1
ATOM 887 C CA . GLY A 1 120 ? -17.826 -16.478 13.458 1.00 39.10 120 GLY A CA 1
ATOM 888 C C . GLY A 1 120 ? -16.377 -16.858 13.649 1.00 43.58 120 GLY A C 1
ATOM 889 O O . GLY A 1 120 ? -16.020 -17.525 14.626 1.00 42.17 120 GLY A O 1
ATOM 890 N N . THR A 1 121 ? -15.532 -16.436 12.705 1.00 40.80 121 THR A N 1
ATOM 891 C CA . THR A 1 121 ? -14.099 -16.677 12.781 1.00 39.89 121 THR A CA 1
ATOM 892 C C . THR A 1 121 ? -13.355 -15.364 12.496 1.00 41.46 121 THR A C 1
ATOM 893 O O . THR A 1 121 ? -13.665 -14.674 11.513 1.00 39.43 121 THR A O 1
ATOM 897 N N . LEU A 1 122 ? -12.444 -14.982 13.439 1.00 37.35 122 LEU A N 1
ATOM 898 C CA . LEU A 1 122 ? -11.651 -13.761 13.340 1.00 37.24 122 LEU A CA 1
ATOM 899 C C . LEU A 1 122 ? -10.513 -13.862 12.319 1.00 41.80 122 LEU A C 1
ATOM 900 O O . LEU A 1 122 ? -9.713 -14.793 12.338 1.00 42.86 122 LEU A O 1
ATOM 905 N N . VAL A 1 123 ? -10.455 -12.882 11.442 1.00 37.29 123 VAL A N 1
ATOM 906 C CA . VAL A 1 123 ? -9.410 -12.730 10.442 1.00 36.45 123 VAL A CA 1
ATOM 907 C C . VAL A 1 123 ? -8.663 -11.435 10.807 1.00 40.64 123 VAL A C 1
ATOM 908 O O . VAL A 1 123 ? -9.295 -10.366 10.894 1.00 40.91 123 VAL A O 1
ATOM 912 N N . THR A 1 124 ? -7.341 -11.549 11.090 1.00 34.54 124 THR A N 1
ATOM 913 C CA . THR A 1 124 ? -6.514 -10.388 11.425 1.00 33.97 124 THR A CA 1
ATOM 914 C C . THR A 1 124 ? -5.493 -10.192 10.340 1.00 40.57 124 THR A C 1
ATOM 915 O O . THR A 1 124 ? -4.617 -11.040 10.179 1.00 42.11 124 THR A O 1
ATOM 919 N N . VAL A 1 125 ? -5.630 -9.120 9.547 1.00 37.95 125 VAL A N 1
ATOM 920 C CA . VAL A 1 125 ? -4.658 -8.827 8.484 1.00 38.35 125 VAL A CA 1
ATOM 921 C C . VAL A 1 125 ? -3.764 -7.689 8.968 1.00 45.59 125 VAL A C 1
ATOM 922 O O . VAL A 1 125 ? -4.179 -6.523 8.973 1.00 47.17 125 VAL A O 1
ATOM 926 N N . SER A 1 126 ? -2.582 -8.064 9.473 1.00 41.89 126 SER A N 1
ATOM 927 C CA . SER A 1 126 ? -1.620 -7.157 10.087 1.00 41.20 126 SER A CA 1
ATOM 928 C C . SER A 1 126 ? -0.199 -7.539 9.684 1.00 43.57 126 SER A C 1
ATOM 929 O O . SER A 1 126 ? 0.086 -8.706 9.419 1.00 42.13 126 SER A O 1
ATOM 932 N N . SER A 1 127 ? 0.694 -6.553 9.696 1.00 40.86 127 SER A N 1
ATOM 933 C CA . SER A 1 127 ? 2.109 -6.764 9.417 1.00 41.20 127 SER A CA 1
ATOM 934 C C . SER A 1 127 ? 2.818 -7.237 10.703 1.00 42.76 127 SER A C 1
ATOM 935 O O . SER A 1 127 ? 3.951 -7.729 10.623 1.00 43.51 127 SER A O 1
ATOM 938 N N . ALA A 1 128 ? 2.120 -7.113 11.873 1.00 35.25 128 ALA A N 1
ATOM 939 C CA . ALA A 1 128 ? 2.551 -7.530 13.210 1.00 32.97 128 ALA A CA 1
ATOM 940 C C . ALA A 1 128 ? 2.542 -9.066 13.429 1.00 38.92 128 ALA A C 1
ATOM 941 O O . ALA A 1 128 ? 1.815 -9.809 12.780 1.00 37.64 128 ALA A O 1
ATOM 943 N N . SER A 1 129 ? 3.383 -9.538 14.329 1.00 37.39 129 SER A N 1
ATOM 944 C CA . SER A 1 129 ? 3.516 -10.967 14.606 1.00 37.28 129 SER A CA 1
ATOM 945 C C . SER A 1 129 ? 2.877 -11.366 15.912 1.00 39.58 129 SER A C 1
ATOM 946 O O . SER A 1 129 ? 2.657 -10.517 16.782 1.00 38.96 129 SER A O 1
ATOM 949 N N . THR A 1 130 ? 2.578 -12.673 16.028 1.00 33.86 130 THR A N 1
ATOM 950 C CA . THR A 1 130 ? 1.950 -13.266 17.175 1.00 33.52 130 THR A CA 1
ATOM 951 C C . THR A 1 130 ? 2.857 -13.079 18.405 1.00 39.21 130 THR A C 1
ATOM 952 O O . THR A 1 130 ? 4.087 -13.309 18.325 1.00 39.88 130 THR A O 1
ATOM 956 N N . LYS A 1 131 ? 2.232 -12.666 19.550 1.00 34.46 131 LYS A N 1
ATOM 957 C CA . LYS A 1 131 ? 2.923 -12.480 20.821 1.00 33.17 131 LYS A CA 1
ATOM 958 C C . LYS A 1 131 ? 2.126 -13.112 21.901 1.00 37.89 131 LYS A C 1
ATOM 959 O O . LYS A 1 131 ? 0.948 -12.849 22.060 1.00 37.92 131 LYS A O 1
ATOM 965 N N . GLY A 1 132 ? 2.794 -13.964 22.630 1.00 37.40 132 GLY A N 1
ATOM 966 C CA . GLY A 1 132 ? 2.240 -14.702 23.746 1.00 38.48 132 GLY A CA 1
ATOM 967 C C . GLY A 1 132 ? 1.990 -13.822 24.945 1.00 44.63 132 GLY A C 1
ATOM 968 O O . GLY A 1 132 ? 2.642 -12.795 25.091 1.00 43.89 132 GLY A O 1
ATOM 969 N N . PRO A 1 133 ? 1.039 -14.172 25.820 1.00 43.42 133 PRO A N 1
ATOM 970 C CA . PRO A 1 133 ? 0.776 -13.294 26.965 1.00 43.64 133 PRO A CA 1
ATOM 971 C C . PRO A 1 133 ? 1.677 -13.566 28.161 1.00 49.86 133 PRO A C 1
ATOM 972 O O . PRO A 1 133 ? 2.209 -14.665 28.310 1.00 50.46 133 PRO A O 1
ATOM 976 N N . SER A 1 134 ? 1.813 -12.562 29.022 1.00 47.21 134 SER A N 1
ATOM 977 C CA . SER A 1 134 ? 2.545 -12.641 30.279 1.00 47.66 134 SER A CA 1
ATOM 978 C C . SER A 1 134 ? 1.472 -12.593 31.375 1.00 52.80 134 SER A C 1
ATOM 979 O O . SER A 1 134 ? 0.673 -11.659 31.420 1.00 52.55 134 SER A O 1
ATOM 982 N N . VAL A 1 135 ? 1.385 -13.644 32.183 1.00 50.71 135 VAL A N 1
ATOM 983 C CA . VAL A 1 135 ? 0.346 -13.751 33.215 1.00 51.32 135 VAL A CA 1
ATOM 984 C C . VAL A 1 135 ? 0.884 -13.445 34.619 1.00 58.50 135 VAL A C 1
ATOM 985 O O . VAL A 1 135 ? 1.802 -14.126 35.103 1.00 57.93 135 VAL A O 1
ATOM 989 N N . PHE A 1 136 ? 0.276 -12.436 35.278 1.00 57.10 136 PHE A N 1
ATOM 990 C CA . PHE A 1 136 ? 0.641 -12.033 36.635 1.00 57.91 136 PHE A CA 1
ATOM 991 C C . PHE A 1 136 ? -0.559 -12.168 37.585 1.00 63.78 136 PHE A C 1
ATOM 992 O O . PHE A 1 136 ? -1.689 -11.869 37.175 1.00 63.44 136 PHE A O 1
ATOM 1000 N N . PRO A 1 137 ? -0.363 -12.606 38.850 1.00 61.34 137 PRO A N 1
ATOM 1001 C CA . PRO A 1 137 ? -1.523 -12.734 39.741 1.00 61.57 137 PRO A CA 1
ATOM 1002 C C . PRO A 1 137 ? -1.921 -11.393 40.360 1.00 68.44 137 PRO A C 1
ATOM 1003 O O . PRO A 1 137 ? -1.064 -10.548 40.632 1.00 68.72 137 PRO A O 1
ATOM 1007 N N . LEU A 1 138 ? -3.230 -11.193 40.555 1.00 65.86 138 LEU A N 1
ATOM 1008 C CA . LEU A 1 138 ? -3.805 -10.024 41.217 1.00 66.09 138 LEU A CA 1
ATOM 1009 C C . LEU A 1 138 ? -4.296 -10.528 42.590 1.00 70.21 138 LEU A C 1
ATOM 1010 O O . LEU A 1 138 ? -5.470 -10.883 42.748 1.00 70.02 138 LEU A O 1
ATOM 1015 N N . ALA A 1 139 ? -3.338 -10.654 43.546 1.00 66.71 139 ALA A N 1
ATOM 1016 C CA . ALA A 1 139 ? -3.502 -11.173 44.911 1.00 66.63 139 ALA A CA 1
ATOM 1017 C C . ALA A 1 139 ? -4.606 -10.489 45.739 1.00 71.14 139 ALA A C 1
ATOM 1018 O O . ALA A 1 139 ? -4.749 -9.265 45.685 1.00 71.46 139 ALA A O 1
ATOM 1020 N N . PRO A 1 140 ? -5.388 -11.255 46.538 1.00 67.55 140 PRO A N 1
ATOM 1021 C CA . PRO A 1 140 ? -6.450 -10.621 47.343 1.00 70.50 140 PRO A CA 1
ATOM 1022 C C . PRO A 1 140 ? -5.920 -9.839 48.551 1.00 97.20 140 PRO A C 1
ATOM 1023 O O . PRO A 1 140 ? -4.817 -10.117 49.028 1.00 62.32 140 PRO A O 1
ATOM 1027 N N . GLY A 1 148 ? -15.784 -10.131 54.533 1.00 73.33 148 GLY A N 1
ATOM 1028 C CA . GLY A 1 148 ? -16.535 -11.318 54.140 1.00 72.97 148 GLY A CA 1
ATOM 1029 C C . GLY A 1 148 ? -16.104 -11.913 52.815 1.00 76.40 148 GLY A C 1
ATOM 1030 O O . GLY A 1 148 ? -15.881 -13.125 52.728 1.00 75.55 148 GLY A O 1
ATOM 1031 N N . THR A 1 149 ? -15.999 -11.057 51.767 1.00 72.94 149 THR A N 1
ATOM 1032 C CA . THR A 1 149 ? -15.584 -11.462 50.415 1.00 72.12 149 THR A CA 1
ATOM 1033 C C . THR A 1 149 ? -14.333 -10.718 49.944 1.00 75.15 149 THR A C 1
ATOM 1034 O O . THR A 1 149 ? -14.196 -9.512 50.189 1.00 74.59 149 THR A O 1
ATOM 1038 N N . ALA A 1 150 ? -13.430 -11.453 49.263 1.00 70.03 150 ALA A N 1
ATOM 1039 C CA . ALA A 1 150 ? -12.181 -10.936 48.703 1.00 68.72 150 ALA A CA 1
ATOM 1040 C C . ALA A 1 150 ? -12.159 -11.087 47.178 1.00 68.18 150 ALA A C 1
ATOM 1041 O O . ALA A 1 150 ? -12.524 -12.148 46.644 1.00 66.48 150 ALA A O 1
ATOM 1043 N N . ALA A 1 151 ? -11.738 -10.014 46.486 1.00 62.86 151 ALA A N 1
ATOM 1044 C CA . ALA A 1 151 ? -11.632 -10.026 45.031 1.00 62.08 151 ALA A CA 1
ATOM 1045 C C . ALA A 1 151 ? -10.192 -10.356 44.629 1.00 65.51 151 ALA A C 1
ATOM 1046 O O . ALA A 1 151 ? -9.263 -9.640 45.026 1.00 64.93 151 ALA A O 1
ATOM 1048 N N . LEU A 1 152 ? -10.003 -11.491 43.916 1.00 61.53 152 LEU A N 1
ATOM 1049 C CA . LEU A 1 152 ? -8.696 -11.923 43.408 1.00 60.42 152 LEU A CA 1
ATOM 1050 C C . LEU A 1 152 ? -8.789 -12.175 41.896 1.00 61.92 152 LEU A C 1
ATOM 1051 O O . LEU A 1 152 ? -9.864 -12.491 41.386 1.00 61.46 152 LEU A O 1
ATOM 1056 N N . GLY A 1 153 ? -7.682 -12.021 41.189 1.00 56.98 153 GLY A N 1
ATOM 1057 C CA . GLY A 1 153 ? -7.679 -12.226 39.753 1.00 55.99 153 GLY A CA 1
ATOM 1058 C C . GLY A 1 153 ? -6.314 -12.425 39.148 1.00 58.43 153 GLY A C 1
ATOM 1059 O O . GLY A 1 153 ? -5.355 -12.726 39.859 1.00 57.57 153 GLY A O 1
ATOM 1060 N N . CYS A 1 154 ? -6.225 -12.313 37.825 1.00 54.24 154 CYS A N 1
ATOM 1061 C CA . CYS A 1 154 ? -4.953 -12.423 37.123 1.00 53.44 154 CYS A CA 1
ATOM 1062 C C . CYS A 1 154 ? -4.936 -11.576 35.863 1.00 56.01 154 CYS A C 1
ATOM 1063 O O . CYS A 1 154 ? -5.915 -11.509 35.112 1.00 54.60 154 CYS A O 1
ATOM 1066 N N . LEU A 1 155 ? -3.839 -10.831 35.735 1.00 52.22 155 LEU A N 1
ATOM 1067 C CA . LEU A 1 155 ? -3.538 -9.898 34.670 1.00 52.11 155 LEU A CA 1
ATOM 1068 C C . LEU A 1 155 ? -2.834 -10.627 33.521 1.00 54.57 155 LEU A C 1
ATOM 1069 O O . LEU A 1 155 ? -1.768 -11.223 33.723 1.00 52.90 155 LEU A O 1
ATOM 1074 N N . VAL A 1 156 ? -3.456 -10.574 32.318 1.00 51.08 156 VAL A N 1
ATOM 1075 C CA . VAL A 1 156 ? -2.970 -11.210 31.091 1.00 50.48 156 VAL A CA 1
ATOM 1076 C C . VAL A 1 156 ? -2.465 -10.085 30.210 1.00 54.15 156 VAL A C 1
ATOM 1077 O O . VAL A 1 156 ? -3.246 -9.417 29.536 1.00 53.52 156 VAL A O 1
ATOM 1081 N N . LYS A 1 157 ? -1.158 -9.857 30.263 1.00 51.12 157 LYS A N 1
ATOM 1082 C CA . LYS A 1 157 ? -0.490 -8.728 29.634 1.00 51.25 157 LYS A CA 1
ATOM 1083 C C . LYS A 1 157 ? 0.268 -8.996 28.314 1.00 54.31 157 LYS A C 1
ATOM 1084 O O . LYS A 1 157 ? 0.842 -10.066 28.129 1.00 54.63 157 LYS A O 1
ATOM 1090 N N . ASP A 1 158 ? 0.313 -7.961 27.444 1.00 49.42 158 ASP A N 1
ATOM 1091 C CA . ASP A 1 158 ? 1.059 -7.838 26.188 1.00 48.61 158 ASP A CA 1
ATOM 1092 C C . ASP A 1 158 ? 0.949 -9.037 25.254 1.00 48.10 158 ASP A C 1
ATOM 1093 O O . ASP A 1 158 ? 1.925 -9.769 25.057 1.00 46.42 158 ASP A O 1
ATOM 1098 N N . TYR A 1 159 ? -0.238 -9.240 24.683 1.00 42.69 159 TYR A N 1
ATOM 1099 C CA . TYR A 1 159 ? -0.491 -10.334 23.761 1.00 41.25 159 TYR A CA 1
ATOM 1100 C C . TYR A 1 159 ? -1.061 -9.820 22.446 1.00 42.76 159 TYR A C 1
ATOM 1101 O O . TYR A 1 159 ? -1.646 -8.732 22.398 1.00 41.37 159 TYR A O 1
ATOM 1110 N N . PHE A 1 160 ? -0.897 -10.616 21.377 1.00 38.09 160 PHE A N 1
ATOM 1111 C CA . PHE A 1 160 ? -1.396 -10.294 20.029 1.00 36.49 160 PHE A CA 1
ATOM 1112 C C . PHE A 1 160 ? -1.468 -11.534 19.118 1.00 38.75 160 PHE A C 1
ATOM 1113 O O . PHE A 1 160 ? -0.505 -12.313 19.072 1.00 36.74 160 PHE A O 1
ATOM 1121 N N . PRO A 1 161 ? -2.569 -11.714 18.343 1.00 35.57 161 PRO A N 1
ATOM 1122 C CA . PRO A 1 161 ? -3.814 -10.931 18.324 1.00 35.47 161 PRO A CA 1
ATOM 1123 C C . PRO A 1 161 ? -4.817 -11.423 19.372 1.00 41.40 161 PRO A C 1
ATOM 1124 O O . PRO A 1 161 ? -4.450 -12.161 20.283 1.00 40.32 161 PRO A O 1
ATOM 1128 N N . GLU A 1 162 ? -6.087 -11.018 19.242 1.00 40.14 162 GLU A N 1
ATOM 1129 C CA . GLU A 1 162 ? -7.151 -11.503 20.107 1.00 40.44 162 GLU A CA 1
ATOM 1130 C C . GLU A 1 162 ? -7.540 -12.920 19.563 1.00 44.21 162 GLU A C 1
ATOM 1131 O O . GLU A 1 162 ? -7.283 -13.229 18.383 1.00 44.09 162 GLU A O 1
ATOM 1137 N N . PRO A 1 163 ? -8.081 -13.838 20.386 1.00 40.92 163 PRO A N 1
ATOM 1138 C CA . PRO A 1 163 ? -8.549 -13.692 21.763 1.00 41.10 163 PRO A CA 1
ATOM 1139 C C . PRO A 1 163 ? -7.724 -14.406 22.823 1.00 45.02 163 PRO A C 1
ATOM 1140 O O . PRO A 1 163 ? -6.826 -15.179 22.517 1.00 44.95 163 PRO A O 1
ATOM 1144 N N . VAL A 1 164 ? -8.100 -14.161 24.075 1.00 41.68 164 VAL A N 1
ATOM 1145 C CA . VAL A 1 164 ? -7.607 -14.808 25.272 1.00 42.07 164 VAL A CA 1
ATOM 1146 C C . VAL A 1 164 ? -8.852 -15.222 26.038 1.00 50.50 164 VAL A C 1
ATOM 1147 O O . VAL A 1 164 ? -9.780 -14.424 26.187 1.00 50.57 164 VAL A O 1
ATOM 1151 N N . THR A 1 165 ? -8.899 -16.490 26.481 1.00 48.98 165 THR A N 1
ATOM 1152 C CA . THR A 1 165 ? -9.991 -17.002 27.316 1.00 48.94 165 THR A CA 1
ATOM 1153 C C . THR A 1 165 ? -9.381 -17.291 28.689 1.00 50.78 165 THR A C 1
ATOM 1154 O O . THR A 1 165 ? -8.238 -17.753 28.764 1.00 48.91 165 THR A O 1
ATOM 1158 N N . VAL A 1 166 ? -10.111 -16.950 29.766 1.00 46.76 166 VAL A N 1
ATOM 1159 C CA . VAL A 1 166 ? -9.696 -17.173 31.154 1.00 46.04 166 VAL A CA 1
ATOM 1160 C C . VAL A 1 166 ? -10.785 -17.944 31.892 1.00 50.17 166 VAL A C 1
ATOM 1161 O O . VAL A 1 166 ? -11.913 -17.472 32.032 1.00 50.36 166 VAL A O 1
ATOM 1165 N N . SER A 1 167 ? -10.438 -19.140 32.349 1.00 46.23 167 SER A N 1
ATOM 1166 C CA . SER A 1 167 ? -11.320 -19.982 33.147 1.00 45.70 167 SER A CA 1
ATOM 1167 C C . SER A 1 167 ? -10.675 -20.074 34.548 1.00 49.68 167 SER A C 1
ATOM 1168 O O . SER A 1 167 ? -9.499 -19.683 34.704 1.00 48.37 167 SER A O 1
ATOM 1171 N N . TRP A 1 168 ? -11.464 -20.501 35.576 1.00 44.99 168 TRP A N 1
ATOM 1172 C CA . TRP A 1 168 ? -10.948 -20.586 36.934 1.00 43.35 168 TRP A CA 1
ATOM 1173 C C . TRP A 1 168 ? -11.132 -21.966 37.511 1.00 46.81 168 TRP A C 1
ATOM 1174 O O . TRP A 1 168 ? -12.222 -22.514 37.449 1.00 46.11 168 TRP A O 1
ATOM 1185 N N . ASN A 1 169 ? -10.051 -22.537 38.049 1.00 44.48 169 ASN A N 1
ATOM 1186 C CA . ASN A 1 169 ? -9.993 -23.876 38.661 1.00 44.64 169 ASN A CA 1
ATOM 1187 C C . ASN A 1 169 ? -10.479 -24.955 37.686 1.00 48.31 169 ASN A C 1
ATOM 1188 O O . ASN A 1 169 ? -11.286 -25.823 38.056 1.00 47.21 169 ASN A O 1
ATOM 1193 N N . SER A 1 170 ? -9.952 -24.883 36.422 1.00 44.29 170 SER A N 1
ATOM 1194 C CA . SER A 1 170 ? -10.257 -25.770 35.296 1.00 43.40 170 SER A CA 1
ATOM 1195 C C . SER A 1 170 ? -11.751 -25.736 34.937 1.00 48.46 170 SER A C 1
ATOM 1196 O O . SER A 1 170 ? -12.339 -26.751 34.556 1.00 47.06 170 SER A O 1
ATOM 1199 N N . GLY A 1 171 ? -12.332 -24.541 35.056 1.00 47.01 171 GLY A N 1
ATOM 1200 C CA . GLY A 1 171 ? -13.726 -24.246 34.738 1.00 47.68 171 GLY A CA 1
ATOM 1201 C C . GLY A 1 171 ? -14.731 -24.643 35.802 1.00 53.39 171 GLY A C 1
ATOM 1202 O O . GLY A 1 171 ? -15.937 -24.468 35.585 1.00 53.87 171 GLY A O 1
ATOM 1203 N N . ALA A 1 172 ? -14.249 -25.193 36.952 1.00 49.86 172 ALA A N 1
ATOM 1204 C CA . ALA A 1 172 ? -15.098 -25.627 38.070 1.00 49.58 172 ALA A CA 1
ATOM 1205 C C . ALA A 1 172 ? -15.634 -24.454 38.867 1.00 54.24 172 ALA A C 1
ATOM 1206 O O . ALA A 1 172 ? -16.692 -24.569 39.489 1.00 54.44 172 ALA A O 1
ATOM 1208 N N . LEU A 1 173 ? -14.901 -23.331 38.858 1.00 51.27 173 LEU A N 1
ATOM 1209 C CA . LEU A 1 173 ? -15.271 -22.096 39.556 1.00 51.53 173 LEU A CA 1
ATOM 1210 C C . LEU A 1 173 ? -15.796 -21.108 38.522 1.00 55.86 173 LEU A C 1
ATOM 1211 O O . LEU A 1 173 ? -15.016 -20.560 37.743 1.00 54.99 173 LEU A O 1
ATOM 1216 N N . THR A 1 174 ? -17.127 -20.925 38.489 1.00 54.11 174 THR A N 1
ATOM 1217 C CA . THR A 1 174 ? -17.821 -20.069 37.517 1.00 54.77 174 THR A CA 1
ATOM 1218 C C . THR A 1 174 ? -18.550 -18.883 38.144 1.00 61.42 174 THR A C 1
ATOM 1219 O O . THR A 1 174 ? -18.642 -17.825 37.515 1.00 61.25 174 THR A O 1
ATOM 1223 N N . SER A 1 175 ? -19.115 -19.068 39.354 1.00 59.12 175 SER A N 1
ATOM 1224 C CA . SER A 1 175 ? -19.852 -18.011 40.057 1.00 59.14 175 SER A CA 1
ATOM 1225 C C . SER A 1 175 ? -18.883 -16.980 40.607 1.00 61.94 175 SER A C 1
ATOM 1226 O O . SER A 1 175 ? -17.843 -17.343 41.166 1.00 60.85 175 SER A O 1
ATOM 1229 N N . GLY A 1 176 ? -19.222 -15.713 40.399 1.00 58.27 176 GLY A N 1
ATOM 1230 C CA . GLY A 1 176 ? -18.418 -14.574 40.826 1.00 58.34 176 GLY A CA 1
ATOM 1231 C C . GLY A 1 176 ? -17.301 -14.209 39.868 1.00 62.35 176 GLY A C 1
ATOM 1232 O O . GLY A 1 176 ? -16.548 -13.271 40.150 1.00 62.23 176 GLY A O 1
ATOM 1233 N N . VAL A 1 177 ? -17.197 -14.941 38.719 1.00 58.90 177 VAL A N 1
ATOM 1234 C CA . VAL A 1 177 ? -16.167 -14.742 37.685 1.00 58.35 177 VAL A CA 1
ATOM 1235 C C . VAL A 1 177 ? -16.580 -13.662 36.695 1.00 62.84 177 VAL A C 1
ATOM 1236 O O . VAL A 1 177 ? -17.677 -13.726 36.137 1.00 62.52 177 VAL A O 1
ATOM 1240 N N . HIS A 1 178 ? -15.682 -12.690 36.459 1.00 59.39 178 HIS A N 1
ATOM 1241 C CA . HIS A 1 178 ? -15.847 -11.648 35.455 1.00 59.08 178 HIS A CA 1
ATOM 1242 C C . HIS A 1 178 ? -14.514 -11.374 34.731 1.00 61.44 178 HIS A C 1
ATOM 1243 O O . HIS A 1 178 ? -13.551 -10.888 35.347 1.00 60.56 178 HIS A O 1
ATOM 1250 N N . THR A 1 179 ? -14.462 -11.763 33.434 1.00 56.62 179 THR A N 1
ATOM 1251 C CA . THR A 1 179 ? -13.321 -11.579 32.552 1.00 55.23 179 THR A CA 1
ATOM 1252 C C . THR A 1 179 ? -13.638 -10.360 31.728 1.00 57.43 179 THR A C 1
ATOM 1253 O O . THR A 1 179 ? -14.536 -10.384 30.887 1.00 55.51 179 THR A O 1
ATOM 1257 N N . PHE A 1 180 ? -12.936 -9.270 32.034 1.00 55.44 180 PHE A N 1
ATOM 1258 C CA . PHE A 1 180 ? -13.113 -7.958 31.429 1.00 55.99 180 PHE A CA 1
ATOM 1259 C C . PHE A 1 180 ? -12.635 -7.891 29.993 1.00 62.43 180 PHE A C 1
ATOM 1260 O O . PHE A 1 180 ? -11.614 -8.501 29.672 1.00 62.55 180 PHE A O 1
ATOM 1268 N N . PRO A 1 181 ? -13.313 -7.107 29.117 1.00 60.46 181 PRO A N 1
ATOM 1269 C CA . PRO A 1 181 ? -12.823 -6.954 27.733 1.00 60.74 181 PRO A CA 1
ATOM 1270 C C . PRO A 1 181 ? -11.401 -6.394 27.716 1.00 65.50 181 PRO A C 1
ATOM 1271 O O . PRO A 1 181 ? -11.005 -5.660 28.629 1.00 65.44 181 PRO A O 1
ATOM 1275 N N . ALA A 1 182 ? -10.615 -6.788 26.706 1.00 62.02 182 ALA A N 1
ATOM 1276 C CA . ALA A 1 182 ? -9.215 -6.380 26.565 1.00 61.54 182 ALA A CA 1
ATOM 1277 C C . ALA A 1 182 ? -9.024 -4.904 26.208 1.00 65.89 182 ALA A C 1
ATOM 1278 O O . ALA A 1 182 ? -9.884 -4.282 25.585 1.00 65.82 182 ALA A O 1
ATOM 1280 N N . VAL A 1 183 ? -7.880 -4.356 26.608 1.00 62.88 183 VAL A N 1
ATOM 1281 C CA . VAL A 1 183 ? -7.480 -2.996 26.287 1.00 62.77 183 VAL A CA 1
ATOM 1282 C C . VAL A 1 183 ? -6.447 -3.028 25.144 1.00 67.11 183 VAL A C 1
ATOM 1283 O O . VAL A 1 183 ? -5.448 -3.730 25.250 1.00 66.76 183 VAL A O 1
ATOM 1287 N N . LEU A 1 184 ? -6.714 -2.333 24.039 1.00 64.19 184 LEU A N 1
ATOM 1288 C CA . LEU A 1 184 ? -5.746 -2.262 22.953 1.00 64.24 184 LEU A CA 1
ATOM 1289 C C . LEU A 1 184 ? -4.849 -1.058 23.236 1.00 70.10 184 LEU A C 1
ATOM 1290 O O . LEU A 1 184 ? -5.294 0.093 23.101 1.00 70.58 184 LEU A O 1
ATOM 1295 N N . GLN A 1 185 ? -3.612 -1.330 23.707 1.00 66.65 185 GLN A N 1
ATOM 1296 C CA . GLN A 1 185 ? -2.613 -0.315 24.057 1.00 66.66 185 GLN A CA 1
ATOM 1297 C C . GLN A 1 185 ? -2.166 0.464 22.808 1.00 71.90 185 GLN A C 1
ATOM 1298 O O . GLN A 1 185 ? -2.421 0.039 21.669 1.00 71.23 185 GLN A O 1
ATOM 1304 N N . SER A 1 186 ? -1.469 1.595 23.030 1.00 69.19 186 SER A N 1
ATOM 1305 C CA . SER A 1 186 ? -0.919 2.441 21.966 1.00 68.77 186 SER A CA 1
ATOM 1306 C C . SER A 1 186 ? 0.184 1.689 21.173 1.00 70.32 186 SER A C 1
ATOM 1307 O O . SER A 1 186 ? 0.437 2.007 20.005 1.00 69.10 186 SER A O 1
ATOM 1310 N N . SER A 1 187 ? 0.796 0.659 21.817 1.00 65.80 187 SER A N 1
ATOM 1311 C CA . SER A 1 187 ? 1.841 -0.219 21.271 1.00 64.30 187 SER A CA 1
ATOM 1312 C C . SER A 1 187 ? 1.282 -1.245 20.280 1.00 64.20 187 SER A C 1
ATOM 1313 O O . SER A 1 187 ? 2.057 -1.864 19.553 1.00 63.92 187 SER A O 1
ATOM 1316 N N . GLY A 1 188 ? -0.036 -1.430 20.283 1.00 58.79 188 GLY A N 1
ATOM 1317 C CA . GLY A 1 188 ? -0.731 -2.360 19.398 1.00 57.37 188 GLY A CA 1
ATOM 1318 C C . GLY A 1 188 ? -0.947 -3.739 19.988 1.00 57.86 188 GLY A C 1
ATOM 1319 O O . GLY A 1 188 ? -1.438 -4.628 19.293 1.00 57.01 188 GLY A O 1
ATOM 1320 N N . LEU A 1 189 ? -0.566 -3.935 21.262 1.00 51.55 189 LEU A N 1
ATOM 1321 C CA . LEU A 1 189 ? -0.712 -5.180 22.003 1.00 50.07 189 LEU A CA 1
ATOM 1322 C C . LEU A 1 189 ? -1.942 -5.081 22.886 1.00 54.63 189 LEU A C 1
ATOM 1323 O O . LEU A 1 189 ? -2.369 -3.968 23.236 1.00 55.02 189 LEU A O 1
ATOM 1328 N N . TYR A 1 190 ? -2.521 -6.245 23.242 1.00 49.89 190 TYR A N 1
ATOM 1329 C CA . TYR A 1 190 ? -3.692 -6.289 24.109 1.00 48.68 190 TYR A CA 1
ATOM 1330 C C . TYR A 1 190 ? -3.312 -6.705 25.539 1.00 52.68 190 TYR A C 1
ATOM 1331 O O . TYR A 1 190 ? -2.257 -7.300 25.763 1.00 51.44 190 TYR A O 1
ATOM 1340 N N . SER A 1 191 ? -4.185 -6.380 26.499 1.00 50.31 191 SER A N 1
ATOM 1341 C CA . SER A 1 191 ? -4.078 -6.748 27.914 1.00 49.90 191 SER A CA 1
ATOM 1342 C C . SER A 1 191 ? -5.467 -6.836 28.527 1.00 52.79 191 SER A C 1
ATOM 1343 O O . SER A 1 191 ? -6.309 -5.983 28.258 1.00 51.52 191 SER A O 1
ATOM 1346 N N . LEU A 1 192 ? -5.721 -7.878 29.317 1.00 49.37 192 LEU A N 1
ATOM 1347 C CA . LEU A 1 192 ? -7.000 -8.026 29.997 1.00 49.09 192 LEU A CA 1
ATOM 1348 C C . LEU A 1 192 ? -6.818 -8.540 31.417 1.00 53.19 192 LEU A C 1
ATOM 1349 O O . LEU A 1 192 ? -5.703 -8.911 31.805 1.00 51.86 192 LEU A O 1
ATOM 1354 N N . SER A 1 193 ? -7.928 -8.558 32.185 1.00 51.64 193 SER A N 1
ATOM 1355 C CA . SER A 1 193 ? -7.961 -9.071 33.551 1.00 52.06 193 SER A CA 1
ATOM 1356 C C . SER A 1 193 ? -9.233 -9.835 33.810 1.00 56.46 193 SER A C 1
ATOM 1357 O O . SER A 1 193 ? -10.292 -9.471 33.310 1.00 55.35 193 SER A O 1
ATOM 1360 N N . SER A 1 194 ? -9.118 -10.903 34.586 1.00 54.56 194 SER A N 1
ATOM 1361 C CA . SER A 1 194 ? -10.242 -11.718 35.020 1.00 55.37 194 SER A CA 1
ATOM 1362 C C . SER A 1 194 ? -10.243 -11.687 36.559 1.00 61.15 194 SER A C 1
ATOM 1363 O O . SER A 1 194 ? -9.209 -11.979 37.174 1.00 60.67 194 SER A O 1
ATOM 1366 N N . VAL A 1 195 ? -11.397 -11.313 37.168 1.00 58.05 195 VAL A N 1
ATOM 1367 C CA A VAL A 1 195 ? -11.544 -11.219 38.626 0.50 57.72 195 VAL A CA 1
ATOM 1368 C CA B VAL A 1 195 ? -11.542 -11.217 38.623 0.50 57.64 195 VAL A CA 1
ATOM 1369 C C . VAL A 1 195 ? -12.660 -12.135 39.128 1.00 60.88 195 VAL A C 1
ATOM 1370 O O . VAL A 1 195 ? -13.741 -12.164 38.544 1.00 59.85 195 VAL A O 1
ATOM 1377 N N . VAL A 1 196 ? -12.377 -12.896 40.191 1.00 57.37 196 VAL A N 1
ATOM 1378 C CA . VAL A 1 196 ? -13.323 -13.794 40.845 1.00 57.50 196 VAL A CA 1
ATOM 1379 C C . VAL A 1 196 ? -13.463 -13.367 42.320 1.00 63.65 196 VAL A C 1
ATOM 1380 O O . VAL A 1 196 ? -12.449 -13.131 42.995 1.00 63.75 196 VAL A O 1
ATOM 1384 N N . THR A 1 197 ? -14.722 -13.194 42.786 1.00 60.46 197 THR A N 1
ATOM 1385 C CA . THR A 1 197 ? -15.026 -12.800 44.165 1.00 60.15 197 THR A CA 1
ATOM 1386 C C . THR A 1 197 ? -15.229 -14.084 44.970 1.00 63.16 197 THR A C 1
ATOM 1387 O O . THR A 1 197 ? -16.066 -14.924 44.602 1.00 63.80 197 THR A O 1
ATOM 1391 N N . VAL A 1 198 ? -14.403 -14.262 46.016 1.00 58.50 198 VAL A N 1
ATOM 1392 C CA . VAL A 1 198 ? -14.374 -15.472 46.844 1.00 58.61 198 VAL A CA 1
ATOM 1393 C C . VAL A 1 198 ? -14.544 -15.175 48.361 1.00 64.73 198 VAL A C 1
ATOM 1394 O O . VAL A 1 198 ? -14.305 -14.032 48.746 1.00 64.42 198 VAL A O 1
ATOM 1398 N N . PRO A 1 199 ? -14.892 -16.158 49.249 1.00 62.61 199 PRO A N 1
ATOM 1399 C CA . PRO A 1 199 ? -14.986 -15.839 50.693 1.00 62.72 199 PRO A CA 1
ATOM 1400 C C . PRO A 1 199 ? -13.598 -15.574 51.278 1.00 68.54 199 PRO A C 1
ATOM 1401 O O . PRO A 1 199 ? -12.638 -16.247 50.896 1.00 67.99 199 PRO A O 1
ATOM 1405 N N . SER A 1 200 ? -13.485 -14.566 52.166 1.00 66.96 200 SER A N 1
ATOM 1406 C CA . SER A 1 200 ? -12.217 -14.148 52.781 1.00 67.08 200 SER A CA 1
ATOM 1407 C C . SER A 1 200 ? -11.644 -15.171 53.761 1.00 72.46 200 SER A C 1
ATOM 1408 O O . SER A 1 200 ? -10.424 -15.231 53.943 1.00 71.75 200 SER A O 1
ATOM 1411 N N . SER A 1 201 ? -12.524 -15.971 54.389 1.00 70.59 201 SER A N 1
ATOM 1412 C CA . SER A 1 201 ? -12.169 -17.018 55.359 1.00 71.16 201 SER A CA 1
ATOM 1413 C C . SER A 1 201 ? -11.469 -18.242 54.713 1.00 76.42 201 SER A C 1
ATOM 1414 O O . SER A 1 201 ? -10.696 -18.943 55.372 1.00 76.54 201 SER A O 1
ATOM 1417 N N . SER A 1 202 ? -11.754 -18.483 53.427 1.00 73.09 202 SER A N 1
ATOM 1418 C CA . SER A 1 202 ? -11.244 -19.597 52.628 1.00 72.20 202 SER A CA 1
ATOM 1419 C C . SER A 1 202 ? -9.847 -19.362 52.019 1.00 73.75 202 SER A C 1
ATOM 1420 O O . SER A 1 202 ? -9.231 -20.327 51.581 1.00 72.92 202 SER A O 1
ATOM 1423 N N . LEU A 1 203 ? -9.360 -18.105 51.976 1.00 68.94 203 LEU A N 1
ATOM 1424 C CA . LEU A 1 203 ? -8.103 -17.705 51.330 1.00 68.23 203 LEU A CA 1
ATOM 1425 C C . LEU A 1 203 ? -6.860 -18.554 51.707 1.00 72.30 203 LEU A C 1
ATOM 1426 O O . LEU A 1 203 ? -6.081 -18.918 50.802 1.00 74.07 203 LEU A O 1
ATOM 1431 N N . GLY A 1 204 ? -6.711 -18.884 52.995 1.00 65.62 204 GLY A N 1
ATOM 1432 C CA . GLY A 1 204 ? -5.570 -19.660 53.480 1.00 64.02 204 GLY A CA 1
ATOM 1433 C C . GLY A 1 204 ? -5.737 -21.171 53.418 1.00 67.14 204 GLY A C 1
ATOM 1434 O O . GLY A 1 204 ? -4.767 -21.920 53.575 1.00 66.43 204 GLY A O 1
ATOM 1435 N N . THR A 1 205 ? -6.965 -21.635 53.189 1.00 63.58 205 THR A N 1
ATOM 1436 C CA . THR A 1 205 ? -7.294 -23.068 53.131 1.00 62.84 205 THR A CA 1
ATOM 1437 C C . THR A 1 205 ? -7.555 -23.566 51.702 1.00 64.75 205 THR A C 1
ATOM 1438 O O . THR A 1 205 ? -7.440 -24.768 51.445 1.00 63.85 205 THR A O 1
ATOM 1442 N N . GLN A 1 206 ? -7.942 -22.646 50.786 1.00 59.84 206 GLN A N 1
ATOM 1443 C CA . GLN A 1 206 ? -8.324 -22.954 49.407 1.00 58.71 206 GLN A CA 1
ATOM 1444 C C . GLN A 1 206 ? -7.416 -22.321 48.358 1.00 61.44 206 GLN A C 1
ATOM 1445 O O . GLN A 1 206 ? -6.841 -21.246 48.587 1.00 61.70 206 GLN A O 1
ATOM 1451 N N . THR A 1 207 ? -7.327 -22.986 47.190 1.00 56.43 207 THR A N 1
ATOM 1452 C CA . THR A 1 207 ? -6.466 -22.608 46.074 1.00 55.51 207 THR A CA 1
ATOM 1453 C C . THR A 1 207 ? -7.252 -22.145 44.831 1.00 56.20 207 THR A C 1
ATOM 1454 O O . THR A 1 207 ? -8.109 -22.861 44.306 1.00 55.38 207 THR A O 1
ATOM 1458 N N . TYR A 1 208 ? -6.887 -20.969 44.337 1.00 50.62 208 TYR A N 1
ATOM 1459 C CA . TYR A 1 208 ? -7.503 -20.382 43.165 1.00 50.44 208 TYR A CA 1
ATOM 1460 C C . TYR A 1 208 ? -6.505 -20.273 42.008 1.00 55.17 208 TYR A C 1
ATOM 1461 O O . TYR A 1 208 ? -5.509 -19.552 42.097 1.00 56.81 208 TYR A O 1
ATOM 1470 N N . ILE A 1 209 ? -6.766 -21.018 40.932 1.00 50.05 209 ILE A N 1
ATOM 1471 C CA . ILE A 1 209 ? -5.905 -21.039 39.754 1.00 49.04 209 ILE A CA 1
ATOM 1472 C C . ILE A 1 209 ? -6.662 -20.516 38.524 1.00 52.88 209 ILE A C 1
ATOM 1473 O O . ILE A 1 209 ? -7.765 -20.988 38.223 1.00 51.81 209 ILE A O 1
ATOM 1478 N N . CYS A 1 210 ? -6.071 -19.529 37.832 1.00 49.64 210 CYS A N 1
ATOM 1479 C CA . CYS A 1 210 ? -6.658 -19.035 36.600 1.00 50.09 210 CYS A CA 1
ATOM 1480 C C . CYS A 1 210 ? -6.011 -19.730 35.436 1.00 50.03 210 CYS A C 1
ATOM 1481 O O . CYS A 1 210 ? -4.790 -19.912 35.409 1.00 48.78 210 CYS A O 1
ATOM 1484 N N . ASN A 1 211 ? -6.846 -20.197 34.518 1.00 44.67 211 ASN A N 1
ATOM 1485 C CA . ASN A 1 211 ? -6.420 -20.930 33.341 1.00 42.62 211 ASN A CA 1
ATOM 1486 C C . ASN A 1 211 ? -6.502 -20.014 32.130 1.00 42.15 211 ASN A C 1
ATOM 1487 O O . ASN A 1 211 ? -7.586 -19.742 31.612 1.00 41.49 211 ASN A O 1
ATOM 1492 N N . VAL A 1 212 ? -5.355 -19.487 31.725 1.00 36.49 212 VAL A N 1
ATOM 1493 C CA . VAL A 1 212 ? -5.246 -18.583 30.587 1.00 36.26 212 VAL A CA 1
ATOM 1494 C C . VAL A 1 212 ? -4.917 -19.401 29.334 1.00 42.28 212 VAL A C 1
ATOM 1495 O O . VAL A 1 212 ? -4.076 -20.299 29.378 1.00 42.46 212 VAL A O 1
ATOM 1499 N N . ASN A 1 213 ? -5.593 -19.086 28.220 1.00 39.35 213 ASN A N 1
ATOM 1500 C CA . ASN A 1 213 ? -5.423 -19.771 26.940 1.00 39.27 213 ASN A CA 1
ATOM 1501 C C . ASN A 1 213 ? -5.453 -18.795 25.794 1.00 42.80 213 ASN A C 1
ATOM 1502 O O . ASN A 1 213 ? -6.442 -18.107 25.602 1.00 40.68 213 ASN A O 1
ATOM 1507 N N . HIS A 1 214 ? -4.340 -18.710 25.071 1.00 42.49 214 HIS A N 1
ATOM 1508 C CA . HIS A 1 214 ? -4.125 -17.853 23.904 1.00 43.27 214 HIS A CA 1
ATOM 1509 C C . HIS A 1 214 ? -3.834 -18.743 22.707 1.00 46.28 214 HIS A C 1
ATOM 1510 O O . HIS A 1 214 ? -2.686 -19.104 22.463 1.00 45.64 214 HIS A O 1
ATOM 1517 N N . LYS A 1 215 ? -4.902 -19.126 21.984 1.00 42.11 215 LYS A N 1
ATOM 1518 C CA . LYS A 1 215 ? -4.847 -20.009 20.813 1.00 41.36 215 LYS A CA 1
ATOM 1519 C C . LYS A 1 215 ? -3.975 -19.459 19.680 1.00 42.31 215 LYS A C 1
ATOM 1520 O O . LYS A 1 215 ? -3.194 -20.240 19.145 1.00 42.24 215 LYS A O 1
ATOM 1526 N N . PRO A 1 216 ? -3.951 -18.145 19.365 1.00 38.68 216 PRO A N 1
ATOM 1527 C CA . PRO A 1 216 ? -3.027 -17.668 18.304 1.00 38.72 216 PRO A CA 1
ATOM 1528 C C . PRO A 1 216 ? -1.537 -18.011 18.483 1.00 42.76 216 PRO A C 1
ATOM 1529 O O . PRO A 1 216 ? -0.840 -18.183 17.482 1.00 44.03 216 PRO A O 1
ATOM 1533 N N . SER A 1 217 ? -1.068 -18.163 19.740 1.00 37.10 217 SER A N 1
ATOM 1534 C CA . SER A 1 217 ? 0.327 -18.516 20.046 1.00 36.44 217 SER A CA 1
ATOM 1535 C C . SER A 1 217 ? 0.436 -19.920 20.651 1.00 41.93 217 SER A C 1
ATOM 1536 O O . SER A 1 217 ? 1.534 -20.332 21.057 1.00 41.96 217 SER A O 1
ATOM 1539 N N . ASN A 1 218 ? -0.718 -20.648 20.731 1.00 38.47 218 ASN A N 1
ATOM 1540 C CA . ASN A 1 218 ? -0.852 -22.015 21.295 1.00 37.79 218 ASN A CA 1
ATOM 1541 C C . ASN A 1 218 ? -0.327 -22.095 22.774 1.00 42.88 218 ASN A C 1
ATOM 1542 O O . ASN A 1 218 ? 0.318 -23.071 23.175 1.00 41.21 218 ASN A O 1
ATOM 1547 N N . THR A 1 219 ? -0.603 -21.020 23.551 1.00 41.49 219 THR A N 1
ATOM 1548 C CA . THR A 1 219 ? -0.179 -20.788 24.934 1.00 42.01 219 THR A CA 1
ATOM 1549 C C . THR A 1 219 ? -1.277 -21.147 25.925 1.00 47.01 219 THR A C 1
ATOM 1550 O O . THR A 1 219 ? -2.403 -20.648 25.826 1.00 47.45 219 THR A O 1
ATOM 1554 N N . LYS A 1 220 ? -0.915 -21.936 26.935 1.00 43.03 220 LYS A N 1
ATOM 1555 C CA . LYS A 1 220 ? -1.829 -22.340 27.992 1.00 43.12 220 LYS A CA 1
ATOM 1556 C C . LYS A 1 220 ? -1.066 -22.129 29.294 1.00 49.13 220 LYS A C 1
ATOM 1557 O O . LYS A 1 220 ? -0.090 -22.814 29.563 1.00 48.72 220 LYS A O 1
ATOM 1563 N N . VAL A 1 221 ? -1.461 -21.125 30.059 1.00 48.21 221 VAL A N 1
ATOM 1564 C CA . VAL A 1 221 ? -0.824 -20.762 31.333 1.00 48.28 221 VAL A CA 1
ATOM 1565 C C . VAL A 1 221 ? -1.805 -20.962 32.491 1.00 52.43 221 VAL A C 1
ATOM 1566 O O . VAL A 1 221 ? -2.917 -20.456 32.436 1.00 51.43 221 VAL A O 1
ATOM 1570 N N . ASP A 1 222 ? -1.378 -21.667 33.537 1.00 50.18 222 ASP A N 1
ATOM 1571 C CA . ASP A 1 222 ? -2.149 -21.881 34.750 1.00 50.86 222 ASP A CA 1
ATOM 1572 C C . ASP A 1 222 ? -1.430 -21.161 35.863 1.00 57.68 222 ASP A C 1
ATOM 1573 O O . ASP A 1 222 ? -0.338 -21.581 36.237 1.00 57.89 222 ASP A O 1
ATOM 1578 N N . LYS A 1 223 ? -2.003 -20.044 36.351 1.00 56.01 223 LYS A N 1
ATOM 1579 C CA . LYS A 1 223 ? -1.392 -19.273 37.442 1.00 56.89 223 LYS A CA 1
ATOM 1580 C C . LYS A 1 223 ? -2.146 -19.343 38.752 1.00 63.13 223 LYS A C 1
ATOM 1581 O O . LYS A 1 223 ? -3.318 -19.013 38.796 1.00 63.25 223 LYS A O 1
ATOM 1587 N N . LYS A 1 224 ? -1.470 -19.785 39.819 1.00 61.04 224 LYS A N 1
ATOM 1588 C CA . LYS A 1 224 ? -2.019 -19.883 41.171 1.00 61.57 224 LYS A CA 1
ATOM 1589 C C . LYS A 1 224 ? -2.017 -18.488 41.787 1.00 69.11 224 LYS A C 1
ATOM 1590 O O . LYS A 1 224 ? -0.967 -17.838 41.853 1.00 69.79 224 LYS A O 1
ATOM 1596 N N . VAL A 1 225 ? -3.205 -18.005 42.175 1.00 67.40 225 VAL A N 1
ATOM 1597 C CA . VAL A 1 225 ? -3.380 -16.684 42.776 1.00 68.46 225 VAL A CA 1
ATOM 1598 C C . VAL A 1 225 ? -3.561 -16.905 44.285 1.00 75.88 225 VAL A C 1
ATOM 1599 O O . VAL A 1 225 ? -4.596 -17.415 44.726 1.00 76.38 225 VAL A O 1
ATOM 1603 N N . GLU A 1 226 ? -2.516 -16.582 45.062 1.00 74.25 226 GLU A N 1
ATOM 1604 C CA . GLU A 1 226 ? -2.495 -16.733 46.520 1.00 74.59 226 GLU A CA 1
ATOM 1605 C C . GLU A 1 226 ? -2.338 -15.369 47.217 1.00 80.05 226 GLU A C 1
ATOM 1606 O O . GLU A 1 226 ? -1.949 -14.409 46.546 1.00 79.28 226 GLU A O 1
ATOM 1612 N N . PRO A 1 227 ? -2.666 -15.234 48.529 1.00 78.58 227 PRO A N 1
ATOM 1613 C CA . PRO A 1 227 ? -2.530 -13.916 49.185 1.00 79.10 227 PRO A CA 1
ATOM 1614 C C . PRO A 1 227 ? -1.078 -13.425 49.302 1.00 84.06 227 PRO A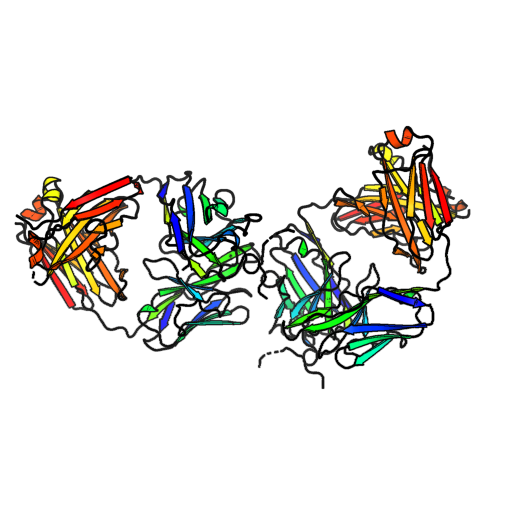 C 1
ATOM 1615 O O . PRO A 1 227 ? -0.137 -14.241 49.336 1.00 83.04 227 PRO A O 1
ATOM 1619 N N . LYS A 1 228 ? -0.906 -12.079 49.345 1.00 82.06 228 LYS A N 1
ATOM 1620 C CA . LYS A 1 228 ? 0.399 -11.403 49.428 1.00 82.46 228 LYS A CA 1
ATOM 1621 C C . LYS A 1 228 ? 1.218 -11.733 50.705 1.00 87.20 228 LYS A C 1
ATOM 1622 O O . LYS A 1 228 ? 0.652 -12.112 51.743 1.00 86.81 228 LYS A O 1
ATOM 1628 N N . SER A 1 229 ? 2.555 -11.587 50.607 1.00 83.83 229 SER A N 1
ATOM 1629 C CA . SER A 1 229 ? 3.489 -11.853 51.695 1.00 111.20 229 SER A CA 1
ATOM 1630 C C . SER A 1 229 ? 4.403 -10.654 51.920 1.00 147.29 229 SER A C 1
ATOM 1631 O O . SER A 1 229 ? 4.448 -10.113 53.021 1.00 110.58 229 SER A O 1
ATOM 1634 N N . SER B 2 1 ? -28.297 0.337 -3.841 1.00 57.03 1 SER B N 1
ATOM 1635 C CA . SER B 2 1 ? -29.067 0.773 -2.673 1.00 56.24 1 SER B CA 1
ATOM 1636 C C . SER B 2 1 ? -28.264 0.589 -1.333 1.00 57.80 1 SER B C 1
ATOM 1637 O O . SER B 2 1 ? -27.085 0.154 -1.329 1.00 58.89 1 SER B O 1
ATOM 1640 N N . GLU B 2 2 ? -28.895 1.024 -0.220 1.00 50.56 2 GLU B N 1
ATOM 1641 C CA . GLU B 2 2 ? -28.363 0.932 1.133 1.00 49.49 2 GLU B CA 1
ATOM 1642 C C . GLU B 2 2 ? -29.550 0.946 2.080 1.00 50.75 2 GLU B C 1
ATOM 1643 O O . GLU B 2 2 ? -30.648 1.256 1.649 1.00 51.06 2 GLU B O 1
ATOM 1649 N N . LEU B 2 3 ? -29.359 0.562 3.333 1.00 44.37 3 LEU B N 1
ATOM 1650 C CA . LEU B 2 3 ? -30.438 0.527 4.315 1.00 42.43 3 LEU B CA 1
ATOM 1651 C C . LEU B 2 3 ? -30.152 1.530 5.389 1.00 47.39 3 LEU B C 1
ATOM 1652 O O . LEU B 2 3 ? -29.030 1.588 5.886 1.00 46.23 3 LEU B O 1
ATOM 1657 N N . THR B 2 4 ? -31.158 2.356 5.722 1.00 45.87 4 THR B N 1
ATOM 1658 C CA . THR B 2 4 ? -30.999 3.402 6.721 1.00 46.20 4 THR B CA 1
ATOM 1659 C C . THR B 2 4 ? -31.764 3.107 8.001 1.00 50.68 4 THR B C 1
ATOM 1660 O O . THR B 2 4 ? -32.961 2.856 7.979 1.00 50.30 4 THR B O 1
ATOM 1664 N N . GLN B 2 5 ? -31.045 3.163 9.115 1.00 48.17 5 GLN B N 1
ATOM 1665 C CA . GLN B 2 5 ? -31.550 3.042 10.479 1.00 48.79 5 GLN B CA 1
ATOM 1666 C C . GLN B 2 5 ? -30.828 4.009 11.413 1.00 55.81 5 GLN B C 1
ATOM 1667 O O . GLN B 2 5 ? -29.696 4.409 11.133 1.00 56.34 5 GLN B O 1
ATOM 1673 N N . ASP B 2 6 ? -31.516 4.451 12.470 1.00 53.63 6 ASP B N 1
ATOM 1674 C CA . ASP B 2 6 ? -30.961 5.373 13.454 1.00 54.33 6 ASP B CA 1
ATOM 1675 C C . ASP B 2 6 ? -29.925 4.674 14.291 1.00 59.44 6 ASP B C 1
ATOM 1676 O O . ASP B 2 6 ? -30.193 3.558 14.736 1.00 59.83 6 ASP B O 1
ATOM 1681 N N . PRO B 2 7 ? -28.733 5.278 14.464 1.00 56.33 7 PRO B N 1
ATOM 1682 C CA . PRO B 2 7 ? -27.675 4.617 15.262 1.00 56.49 7 PRO B CA 1
ATOM 1683 C C . PRO B 2 7 ? -28.088 4.182 16.667 1.00 60.43 7 PRO B C 1
ATOM 1684 O O . PRO B 2 7 ? -27.646 3.134 17.139 1.00 59.42 7 PRO B O 1
ATOM 1688 N N . ALA B 2 8 ? -28.948 4.963 17.327 1.00 57.91 8 ALA B N 1
ATOM 1689 C CA . ALA B 2 8 ? -29.410 4.635 18.676 1.00 58.48 8 ALA B CA 1
ATOM 1690 C C . ALA B 2 8 ? -30.888 4.925 18.905 1.00 63.48 8 ALA B C 1
ATOM 1691 O O . ALA B 2 8 ? -31.504 5.703 18.173 1.00 62.82 8 ALA B O 1
ATOM 1693 N N . VAL B 2 9 ? -31.450 4.264 19.923 1.00 60.94 9 VAL B N 1
ATOM 1694 C CA . VAL B 2 9 ? -32.827 4.397 20.393 1.00 61.17 9 VAL B CA 1
ATOM 1695 C C . VAL B 2 9 ? -32.922 3.842 21.802 1.00 66.34 9 VAL B C 1
ATOM 1696 O O . VAL B 2 9 ? -32.214 2.894 22.159 1.00 65.74 9 VAL B O 1
ATOM 1700 N N . SER B 2 10 ? -33.781 4.458 22.606 1.00 64.70 10 SER B N 1
ATOM 1701 C CA . SER B 2 10 ? -33.976 4.077 24.000 1.00 65.60 10 SER B CA 1
ATOM 1702 C C . SER B 2 10 ? -35.446 3.824 24.298 1.00 70.77 10 SER B C 1
ATOM 1703 O O . SER B 2 10 ? -36.327 4.438 23.693 1.00 70.20 10 SER B O 1
ATOM 1706 N N . VAL B 2 11 ? -35.699 2.903 25.229 1.00 68.31 11 VAL B N 1
ATOM 1707 C CA . VAL B 2 11 ? -37.034 2.523 25.680 1.00 68.63 11 VAL B CA 1
ATOM 1708 C C . VAL B 2 11 ? -36.981 2.263 27.181 1.00 73.96 11 VAL B C 1
ATOM 1709 O O . VAL B 2 11 ? -36.000 1.707 27.677 1.00 73.04 11 VAL B O 1
ATOM 1713 N N . ALA B 2 12 ? -38.031 2.674 27.901 1.00 71.94 12 ALA B N 1
ATOM 1714 C CA . ALA B 2 12 ? -38.134 2.435 29.336 1.00 71.75 12 ALA B CA 1
ATOM 1715 C C . ALA B 2 12 ? -38.510 0.956 29.508 1.00 75.58 12 ALA B C 1
ATOM 1716 O O . ALA B 2 12 ? -39.238 0.401 28.673 1.00 75.12 12 ALA B O 1
ATOM 1718 N N . LEU B 2 13 ? -37.954 0.308 30.545 1.00 72.05 13 LEU B N 1
ATOM 1719 C CA . LEU B 2 13 ? -38.170 -1.104 30.850 1.00 71.89 13 LEU B CA 1
ATOM 1720 C C . LEU B 2 13 ? -39.672 -1.401 31.022 1.00 76.38 13 LEU B C 1
ATOM 1721 O O . LEU B 2 13 ? -40.347 -0.733 31.806 1.00 76.91 13 LEU B O 1
ATOM 1726 N N . GLY B 2 14 ? -40.171 -2.352 30.234 1.00 71.75 14 GLY B N 1
ATOM 1727 C CA . GLY B 2 14 ? -41.570 -2.763 30.235 1.00 71.26 14 GLY B CA 1
ATOM 1728 C C . GLY B 2 14 ? -42.421 -2.106 29.165 1.00 74.28 14 GLY B C 1
ATOM 1729 O O . GLY B 2 14 ? -43.567 -2.505 28.973 1.00 74.18 14 GLY B O 1
ATOM 1730 N N . GLN B 2 15 ? -41.872 -1.110 28.456 1.00 70.07 15 GLN B N 1
ATOM 1731 C CA . GLN B 2 15 ? -42.592 -0.380 27.405 1.00 69.47 15 GLN B CA 1
ATOM 1732 C C . GLN B 2 15 ? -42.351 -0.979 26.022 1.00 71.48 15 GLN B C 1
ATOM 1733 O O . GLN B 2 15 ? -41.654 -1.982 25.903 1.00 70.60 15 GLN B O 1
ATOM 1739 N N . THR B 2 16 ? -42.929 -0.349 24.981 1.00 66.80 16 THR B N 1
ATOM 1740 C CA . THR B 2 16 ? -42.832 -0.777 23.588 1.00 65.58 16 THR B CA 1
ATOM 1741 C C . THR B 2 16 ? -41.873 0.134 22.797 1.00 66.99 16 THR B C 1
ATOM 1742 O O . THR B 2 16 ? -41.907 1.353 22.949 1.00 66.09 16 THR B O 1
ATOM 1746 N N . VAL B 2 17 ? -40.998 -0.475 21.983 1.00 62.38 17 VAL B N 1
ATOM 1747 C CA . VAL B 2 17 ? -40.044 0.226 21.106 1.00 61.14 17 VAL B CA 1
ATOM 1748 C C . VAL B 2 17 ? -40.242 -0.225 19.665 1.00 63.44 17 VAL B C 1
ATOM 1749 O O . VAL B 2 17 ? -40.451 -1.415 19.415 1.00 63.63 17 VAL B O 1
ATOM 1753 N N . ARG B 2 18 ? -40.201 0.719 18.727 1.00 58.44 18 ARG B N 1
ATOM 1754 C CA . ARG B 2 18 ? -40.344 0.428 17.303 1.00 57.79 18 ARG B CA 1
ATOM 1755 C C . ARG B 2 18 ? -39.074 0.901 16.587 1.00 61.04 18 ARG B C 1
ATOM 1756 O O . ARG B 2 18 ? -38.769 2.102 16.598 1.00 61.88 18 ARG B O 1
ATOM 1764 N N . ILE B 2 19 ? -38.302 -0.055 16.027 1.00 55.55 19 ILE B N 1
ATOM 1765 C CA . ILE B 2 19 ? -37.063 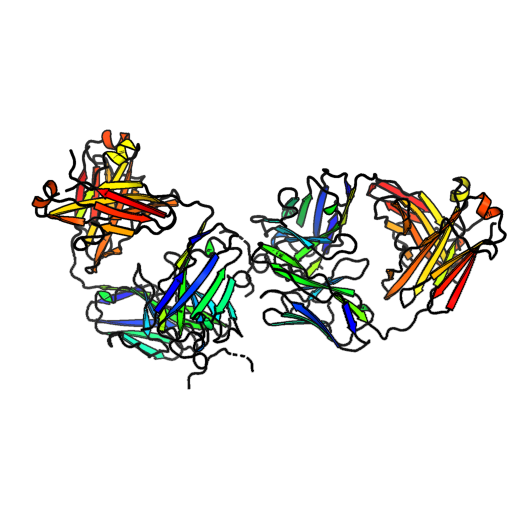0.219 15.285 1.00 54.44 19 ILE B CA 1
ATOM 1766 C C . ILE B 2 19 ? -37.390 0.160 13.797 1.00 58.10 19 ILE B C 1
ATOM 1767 O O . ILE B 2 19 ? -37.900 -0.847 13.316 1.00 58.99 19 ILE B O 1
ATOM 1772 N N . THR B 2 20 ? -37.134 1.246 13.082 1.00 53.39 20 THR B N 1
ATOM 1773 C CA . THR B 2 20 ? -37.418 1.343 11.653 1.00 52.55 20 THR B CA 1
ATOM 1774 C C . THR B 2 20 ? -36.165 1.217 10.799 1.00 55.61 20 THR B C 1
ATOM 1775 O O . THR B 2 20 ? -35.057 1.545 11.230 1.00 55.65 20 THR B O 1
ATOM 1779 N N . CYS B 2 21 ? -36.363 0.745 9.575 1.00 51.46 21 CYS B N 1
ATOM 1780 C CA . CYS B 2 21 ? -35.336 0.560 8.549 1.00 50.91 21 CYS B CA 1
ATOM 1781 C C . CYS B 2 21 ? -35.928 1.103 7.245 1.00 53.72 21 CYS B C 1
ATOM 1782 O O . CYS B 2 21 ? -37.097 0.875 6.956 1.00 51.84 21 CYS B O 1
ATOM 1785 N N . GLN B 2 22 ? -35.128 1.830 6.481 1.00 51.86 22 GLN B N 1
ATOM 1786 C CA . GLN B 2 22 ? -35.545 2.471 5.246 1.00 52.72 22 GLN B CA 1
ATOM 1787 C C . GLN B 2 22 ? -34.814 1.904 4.052 1.00 57.51 22 GLN B C 1
ATOM 1788 O O . GLN B 2 22 ? -33.591 1.993 3.980 1.00 57.04 22 GLN B O 1
ATOM 1794 N N . GLY B 2 23 ? -35.582 1.339 3.127 1.00 55.57 23 GLY B N 1
ATOM 1795 C CA . GLY B 2 23 ? -35.104 0.772 1.871 1.00 56.84 23 GLY B CA 1
ATOM 1796 C C . GLY B 2 23 ? -36.225 0.697 0.857 1.00 66.22 23 GLY B C 1
ATOM 1797 O O . GLY B 2 23 ? -37.361 1.022 1.197 1.00 67.28 23 GLY B O 1
ATOM 1798 N N . ASP B 2 24 ? -35.960 0.228 -0.368 1.00 65.93 24 ASP B N 1
ATOM 1799 C CA . ASP B 2 24 ? -37.053 0.132 -1.349 1.00 67.48 24 ASP B CA 1
ATOM 1800 C C . ASP B 2 24 ? -37.283 -1.301 -1.897 1.00 72.81 24 ASP B C 1
ATOM 1801 O O . ASP B 2 24 ? -36.298 -1.989 -2.255 1.00 72.11 24 ASP B O 1
ATOM 1806 N N . ASP B 2 25 ? -38.609 -1.722 -1.979 1.00 69.88 25 ASP B N 1
ATOM 1807 C CA . ASP B 2 25 ? -39.094 -3.016 -2.539 1.00 69.45 25 ASP B CA 1
ATOM 1808 C C . ASP B 2 25 ? -38.367 -4.252 -1.925 1.00 68.40 25 ASP B C 1
ATOM 1809 O O . ASP B 2 25 ? -37.837 -5.090 -2.677 1.00 68.11 25 ASP B O 1
ATOM 1814 N N . SER B 2 26 ? -38.308 -4.377 -0.576 1.00 61.08 26 SER B N 1
ATOM 1815 C CA . SER B 2 26 ? -37.557 -5.539 -0.117 1.00 59.12 26 SER B CA 1
ATOM 1816 C C . SER B 2 26 ? -38.266 -6.448 0.902 1.00 58.91 26 SER B C 1
ATOM 1817 O O . SER B 2 26 ? -39.357 -6.166 1.399 1.00 60.67 26 SER B O 1
ATOM 1820 N N . TYR B 2 27 ? -37.613 -7.591 1.122 1.00 48.95 27 TYR B N 1
ATOM 1821 C CA . TYR B 2 27 ? -37.901 -8.703 2.002 1.00 45.88 27 TYR B CA 1
ATOM 1822 C C . TYR B 2 27 ? -36.838 -8.543 3.112 1.00 47.31 27 TYR B C 1
ATOM 1823 O O . TYR B 2 27 ? -35.646 -8.756 2.868 1.00 46.67 27 TYR B O 1
ATOM 1832 N N . TYR B 2 28 ? -37.272 -8.071 4.297 1.00 42.50 28 TYR B N 1
ATOM 1833 C CA . TYR B 2 28 ? -36.426 -7.654 5.407 1.00 41.85 28 TYR B CA 1
ATOM 1834 C C . TYR B 2 28 ? -36.223 -8.638 6.497 1.00 40.50 28 TYR B C 1
ATOM 1835 O O . TYR B 2 28 ? -37.174 -9.266 6.933 1.00 38.34 28 TYR B O 1
ATOM 1844 N N . GLY B 2 29 ? -34.995 -8.639 7.019 1.00 35.37 29 GLY B N 1
ATOM 1845 C CA . GLY B 2 29 ? -34.569 -9.459 8.146 1.00 34.76 29 GLY B CA 1
ATOM 1846 C C . GLY B 2 29 ? -34.114 -8.571 9.279 1.00 37.14 29 GLY B C 1
ATOM 1847 O O . GLY B 2 29 ? -33.609 -7.484 9.022 1.00 36.87 29 GLY B O 1
ATOM 1848 N N . TRP B 2 30 ? -34.322 -9.011 10.521 1.00 33.79 30 TRP B N 1
ATOM 1849 C CA . TRP B 2 30 ? -33.954 -8.310 11.754 1.00 34.54 30 TRP B CA 1
ATOM 1850 C C . TRP B 2 30 ? -33.090 -9.229 12.607 1.00 40.70 30 TRP B C 1
ATOM 1851 O O . TRP B 2 30 ? -33.493 -10.353 12.948 1.00 40.21 30 TRP B O 1
ATOM 1862 N N . TYR B 2 31 ? -31.860 -8.782 12.871 1.00 38.27 31 TYR B N 1
ATOM 1863 C CA . TYR B 2 31 ? -30.840 -9.569 13.561 1.00 37.65 31 TYR B CA 1
ATOM 1864 C C . TYR B 2 31 ? -30.352 -8.895 14.798 1.00 43.41 31 TYR B C 1
ATOM 1865 O O . TYR B 2 31 ? -29.894 -7.750 14.733 1.00 45.48 31 TYR B O 1
ATOM 1874 N N . GLN B 2 32 ? -30.491 -9.580 15.930 1.00 38.87 32 GLN B N 1
ATOM 1875 C CA . GLN B 2 32 ? -30.079 -9.074 17.230 1.00 38.79 32 GLN B CA 1
ATOM 1876 C C . GLN B 2 32 ? -28.633 -9.519 17.485 1.00 44.85 32 GLN B C 1
ATOM 1877 O O . GLN B 2 32 ? -28.313 -10.706 17.360 1.00 45.64 32 GLN B O 1
ATOM 1883 N N . GLN B 2 33 ? -27.774 -8.579 17.874 1.00 41.53 33 GLN B N 1
ATOM 1884 C CA . GLN B 2 33 ? -26.392 -8.892 18.218 1.00 41.51 33 GLN B CA 1
ATOM 1885 C C . GLN B 2 33 ? -25.964 -8.269 19.533 1.00 46.97 33 GLN B C 1
ATOM 1886 O O . GLN B 2 33 ? -25.996 -7.052 19.678 1.00 46.72 33 GLN B O 1
ATOM 1892 N N . LYS B 2 34 ? -25.561 -9.110 20.476 1.00 45.61 34 LYS B N 1
ATOM 1893 C CA . LYS B 2 34 ? -25.044 -8.686 21.777 1.00 46.94 34 LYS B CA 1
ATOM 1894 C C . LYS B 2 34 ? -23.525 -8.488 21.652 1.00 53.19 34 LYS B C 1
ATOM 1895 O O . LYS B 2 34 ? -22.932 -9.108 20.770 1.00 51.38 34 LYS B O 1
ATOM 1901 N N . PRO B 2 35 ? -22.902 -7.564 22.440 1.00 52.55 35 PRO B N 1
ATOM 1902 C CA . PRO B 2 35 ? -21.484 -7.208 22.236 1.00 52.48 35 PRO B CA 1
ATOM 1903 C C . PRO B 2 35 ? -20.472 -8.314 21.903 1.00 56.37 35 PRO B C 1
ATOM 1904 O O . PRO B 2 35 ? -19.775 -8.179 20.890 1.00 56.44 35 PRO B O 1
ATOM 1908 N N . GLY B 2 36 ? -20.373 -9.364 22.717 1.00 52.64 36 GLY B N 1
ATOM 1909 C CA . GLY B 2 36 ? -19.387 -10.409 22.464 1.00 52.28 36 GLY B CA 1
ATOM 1910 C C . GLY B 2 36 ? -19.794 -11.522 21.525 1.00 55.12 36 GLY B C 1
ATOM 1911 O O . GLY B 2 36 ? -18.942 -12.287 21.067 1.00 52.74 36 GLY B O 1
ATOM 1912 N N . GLN B 2 37 ? -21.104 -11.603 21.232 1.00 52.27 37 GLN B N 1
ATOM 1913 C CA . GLN B 2 37 ? -21.763 -12.659 20.462 1.00 51.35 37 GLN B CA 1
ATOM 1914 C C . GLN B 2 37 ? -21.912 -12.473 18.957 1.00 51.35 37 GLN B C 1
ATOM 1915 O O . GLN B 2 37 ? -21.702 -11.393 18.395 1.00 50.21 37 GLN B O 1
ATOM 1921 N N . ALA B 2 38 ? -22.334 -13.576 18.325 1.00 45.57 38 ALA B N 1
ATOM 1922 C CA . ALA B 2 38 ? -22.734 -13.720 16.931 1.00 43.97 38 ALA B CA 1
ATOM 1923 C C . ALA B 2 38 ? -24.166 -13.125 16.810 1.00 43.37 38 ALA B C 1
ATOM 1924 O O . ALA B 2 38 ? -24.870 -13.061 17.833 1.00 41.15 38 ALA B O 1
ATOM 1926 N N . PRO B 2 39 ? -24.659 -12.735 15.607 1.00 38.27 39 PRO B N 1
ATOM 1927 C CA . PRO B 2 39 ? -26.052 -12.259 15.539 1.00 37.77 39 PRO B CA 1
ATOM 1928 C C . PRO B 2 39 ? -27.057 -13.427 15.671 1.00 40.88 39 PRO B C 1
ATOM 1929 O O . PRO B 2 39 ? -26.721 -14.623 15.509 1.00 39.57 39 PRO B O 1
ATOM 1933 N N . VAL B 2 40 ? -28.300 -13.068 15.989 1.00 36.71 40 VAL B N 1
ATOM 1934 C CA . VAL B 2 40 ? -29.423 -13.988 16.156 1.00 36.19 40 VAL B CA 1
ATOM 1935 C C . VAL B 2 40 ? -30.590 -13.440 15.322 1.00 38.80 40 VAL B C 1
ATOM 1936 O O . VAL B 2 40 ? -30.843 -12.226 15.357 1.00 36.82 40 VAL B O 1
ATOM 1940 N N . THR B 2 41 ? -31.313 -14.314 14.588 1.00 35.66 41 THR B N 1
ATOM 1941 C CA . THR B 2 41 ? -32.456 -13.827 13.800 1.00 34.81 41 THR B CA 1
ATOM 1942 C C . THR B 2 41 ? -33.670 -13.652 14.704 1.00 38.50 41 THR B C 1
ATOM 1943 O O . THR B 2 41 ? -34.134 -14.642 15.250 1.00 38.33 41 THR B O 1
ATOM 1947 N N . VAL B 2 42 ? -34.194 -12.418 14.847 1.00 34.37 42 VAL B N 1
ATOM 1948 C CA . VAL B 2 42 ? -35.423 -12.198 15.605 1.00 34.46 42 VAL B CA 1
ATOM 1949 C C . VAL B 2 42 ? -36.642 -12.216 14.655 1.00 39.90 42 VAL B C 1
ATOM 1950 O O . VAL B 2 42 ? -37.726 -12.637 15.050 1.00 41.47 42 VAL B O 1
ATOM 1954 N N . ILE B 2 43 ? -36.442 -11.789 13.397 1.00 35.31 43 ILE B N 1
ATOM 1955 C CA . ILE B 2 43 ? -37.445 -11.740 12.324 1.00 34.25 43 ILE B CA 1
ATOM 1956 C C . ILE B 2 43 ? -36.679 -11.938 11.017 1.00 36.07 43 ILE B C 1
ATOM 1957 O O . ILE B 2 43 ? -35.545 -11.495 10.886 1.00 35.98 43 ILE B O 1
ATOM 1962 N N . TYR B 2 44 ? -37.299 -12.597 10.059 1.00 31.81 44 TYR B N 1
ATOM 1963 C CA . TYR B 2 44 ? -36.773 -12.774 8.705 1.00 32.11 44 TYR B CA 1
ATOM 1964 C C . TYR B 2 44 ? -37.978 -12.670 7.816 1.00 37.65 44 TYR B C 1
ATOM 1965 O O . TYR B 2 44 ? -39.084 -12.915 8.276 1.00 38.64 44 TYR B O 1
ATOM 1974 N N . GLY B 2 45 ? -37.783 -12.336 6.553 1.00 34.19 45 GLY B N 1
ATOM 1975 C CA . GLY B 2 45 ? -38.879 -12.259 5.604 1.00 33.46 45 GLY B CA 1
ATOM 1976 C C . GLY B 2 45 ? -40.047 -11.385 5.984 1.00 37.34 45 GLY B C 1
ATOM 1977 O O . GLY B 2 45 ? -41.184 -11.787 5.803 1.00 37.28 45 GLY B O 1
ATOM 1978 N N . ASN B 2 46 ? -39.752 -10.197 6.507 1.00 34.04 46 ASN B N 1
ATOM 1979 C CA . ASN B 2 46 ? -40.642 -9.124 6.986 1.00 33.18 46 ASN B CA 1
ATOM 1980 C C . ASN B 2 46 ? -41.354 -9.379 8.319 1.00 35.86 46 ASN B C 1
ATOM 1981 O O . ASN B 2 46 ? -41.361 -8.492 9.168 1.00 31.40 46 ASN B O 1
ATOM 1986 N N . ASP B 2 47 ? -41.970 -10.570 8.494 1.00 35.54 47 ASP B N 1
ATOM 1987 C CA . ASP B 2 47 ? -42.825 -10.865 9.650 1.00 36.28 47 ASP B CA 1
ATOM 1988 C C . ASP B 2 47 ? -42.624 -12.211 10.285 1.00 40.99 47 ASP B C 1
ATOM 1989 O O . ASP B 2 47 ? -43.177 -12.454 11.356 1.00 40.60 47 ASP B O 1
ATOM 1994 N N . ASN B 2 48 ? -41.870 -13.097 9.632 1.00 37.73 48 ASN B N 1
ATOM 1995 C CA . ASN B 2 48 ? -41.619 -14.461 10.124 1.00 36.65 48 ASN B CA 1
ATOM 1996 C C . ASN B 2 48 ? -40.692 -14.487 11.337 1.00 40.28 48 ASN B C 1
ATOM 1997 O O . ASN B 2 48 ? -39.516 -14.166 11.214 1.00 40.54 48 ASN B O 1
ATOM 2002 N N . ARG B 2 49 ? -41.241 -14.802 12.516 1.00 36.61 49 ARG B N 1
ATOM 2003 C CA . ARG B 2 49 ? -40.476 -14.914 13.755 1.00 36.87 49 ARG B CA 1
ATOM 2004 C C . ARG B 2 49 ? -40.006 -16.377 13.900 1.00 45.55 49 ARG B C 1
ATOM 2005 O O . ARG B 2 49 ? -40.858 -17.288 13.896 1.00 45.80 49 ARG B O 1
ATOM 2013 N N . PRO B 2 50 ? -38.671 -16.642 13.998 1.00 42.84 50 PRO B N 1
ATOM 2014 C CA . PRO B 2 50 ? -38.233 -18.042 14.149 1.00 43.37 50 PRO B CA 1
ATOM 2015 C C . PRO B 2 50 ? -38.740 -18.614 15.484 1.00 50.40 50 PRO B C 1
ATOM 2016 O O . PRO B 2 50 ? -38.930 -17.858 16.453 1.00 49.74 50 PRO B O 1
ATOM 2020 N N . SER B 2 51 ? -38.973 -19.945 15.539 1.00 48.68 51 SER B N 1
ATOM 2021 C CA . SER B 2 51 ? -39.408 -20.608 16.778 1.00 49.06 51 SER B CA 1
ATOM 2022 C C . SER B 2 51 ? -38.260 -20.527 17.799 1.00 53.73 51 SER B C 1
ATOM 2023 O O . SER B 2 51 ? -37.079 -20.738 17.439 1.00 53.55 51 SER B O 1
ATOM 2026 N N . GLY B 2 52 ? -38.621 -20.152 19.031 1.00 49.95 52 GLY B N 1
ATOM 2027 C CA . GLY B 2 52 ? -37.664 -19.960 20.111 1.00 49.67 52 GLY B CA 1
ATOM 2028 C C . GLY B 2 52 ? -37.521 -18.492 20.445 1.00 53.74 52 GLY B C 1
ATOM 2029 O O . GLY B 2 52 ? -37.047 -18.150 21.532 1.00 54.25 52 GLY B O 1
ATOM 2030 N N . ILE B 2 53 ? -37.942 -17.606 19.510 1.00 49.34 53 ILE B N 1
ATOM 2031 C CA . ILE B 2 53 ? -37.888 -16.156 19.704 1.00 48.40 53 ILE B CA 1
ATOM 2032 C C . ILE B 2 53 ? -39.167 -15.773 20.426 1.00 54.32 53 ILE B C 1
ATOM 2033 O O . ILE B 2 53 ? -40.238 -16.215 20.004 1.00 54.78 53 ILE B O 1
ATOM 2038 N N . PRO B 2 54 ? -39.096 -15.006 21.543 1.00 50.70 54 PRO B N 1
ATOM 2039 C CA . PRO B 2 54 ? -40.340 -14.649 22.260 1.00 49.72 54 PRO B CA 1
ATOM 2040 C C . PRO B 2 54 ? -41.263 -13.800 21.389 1.00 50.94 54 PRO B C 1
ATOM 2041 O O . PRO B 2 54 ? -40.758 -12.988 20.610 1.00 49.61 54 PRO B O 1
ATOM 2045 N N . ASP B 2 55 ? -42.609 -14.008 21.498 1.00 46.62 55 ASP B N 1
ATOM 2046 C CA . ASP B 2 55 ? -43.613 -13.306 20.691 1.00 45.77 55 ASP B CA 1
ATOM 2047 C C . ASP B 2 55 ? -43.713 -11.793 20.988 1.00 47.17 55 ASP B C 1
ATOM 2048 O O . ASP B 2 55 ? -44.559 -11.112 20.403 1.00 45.44 55 ASP B O 1
ATOM 2053 N N . ARG B 2 56 ? -42.816 -11.260 21.841 1.00 43.97 56 ARG B N 1
ATOM 2054 C CA . ARG B 2 56 ? -42.749 -9.819 22.117 1.00 43.30 56 ARG B CA 1
ATOM 2055 C C . ARG B 2 56 ? -42.022 -9.112 20.979 1.00 44.55 56 ARG B C 1
ATOM 2056 O O . ARG B 2 56 ? -42.029 -7.894 20.911 1.00 44.39 56 ARG B O 1
ATOM 2064 N N . PHE B 2 57 ? -41.418 -9.896 20.078 1.00 39.49 57 PHE B N 1
ATOM 2065 C CA . PHE B 2 57 ? -40.714 -9.444 18.875 1.00 38.90 57 PHE B CA 1
ATOM 2066 C C . PHE B 2 57 ? -41.654 -9.644 17.687 1.00 44.89 57 PHE B C 1
ATOM 2067 O O . PHE B 2 57 ? -42.102 -10.770 17.409 1.00 43.54 57 PHE B O 1
ATOM 2075 N N . SER B 2 58 ? -41.964 -8.555 16.990 1.00 43.50 58 SER B N 1
ATOM 2076 C CA . SER B 2 58 ? -42.819 -8.628 15.807 1.00 43.80 58 SER B CA 1
ATOM 2077 C C . SER B 2 58 ? -42.236 -7.790 14.681 1.00 48.59 58 SER B C 1
ATOM 2078 O O . SER B 2 58 ? -41.606 -6.774 14.930 1.00 48.42 58 SER B O 1
ATOM 2081 N N . GLY B 2 59 ? -42.425 -8.245 13.463 1.00 46.56 59 GLY B N 1
ATOM 2082 C CA . GLY B 2 59 ? -41.941 -7.571 12.269 1.00 47.90 59 GLY B CA 1
ATOM 2083 C C . GLY B 2 59 ? -43.072 -7.150 11.350 1.00 57.32 59 GLY B C 1
ATOM 2084 O O . GLY B 2 59 ? -44.033 -7.902 11.118 1.00 57.50 59 GLY B O 1
ATOM 2085 N N . SER B 2 60 ? -42.951 -5.928 10.813 1.00 56.68 60 SER B N 1
ATOM 2086 C CA . SER B 2 60 ? -43.913 -5.354 9.886 1.00 57.67 60 SER B CA 1
ATOM 2087 C C . SER B 2 60 ? -43.175 -4.575 8.821 1.00 64.11 60 SER B C 1
ATOM 2088 O O . SER B 2 60 ? -42.246 -3.852 9.141 1.00 63.33 60 SER B O 1
ATOM 2091 N N . SER B 2 61 ? -43.586 -4.709 7.563 1.00 63.19 61 SER B N 1
ATOM 2092 C CA . SER B 2 61 ? -42.985 -3.971 6.474 1.00 63.85 61 SER B CA 1
ATOM 2093 C C . SER B 2 61 ? -44.047 -3.236 5.687 1.00 70.76 61 SER B C 1
ATOM 2094 O O . SER B 2 61 ? -44.895 -3.872 5.064 1.00 70.70 61 SER B O 1
ATOM 2097 N N . SER B 2 62 ? -44.036 -1.896 5.789 1.00 69.25 62 SER B N 1
ATOM 2098 C CA . SER B 2 62 ? -44.923 -1.007 5.054 1.00 70.22 62 SER B CA 1
ATOM 2099 C C . SER B 2 62 ? -44.155 -0.517 3.811 1.00 77.75 62 SER B C 1
ATOM 2100 O O . SER B 2 62 ? -42.984 -0.886 3.617 1.00 77.97 62 SER B O 1
ATOM 2103 N N . GLY B 2 63 ? -44.820 0.310 3.001 1.00 75.38 63 GLY B N 1
ATOM 2104 C CA . GLY B 2 63 ? -44.255 0.888 1.788 1.00 75.04 63 GLY B CA 1
ATOM 2105 C C . GLY B 2 63 ? -42.946 1.606 2.046 1.00 78.40 63 GLY B C 1
ATOM 2106 O O . GLY B 2 63 ? -42.932 2.677 2.667 1.00 78.46 63 GLY B O 1
ATOM 2107 N N . ASN B 2 64 ? -41.830 0.949 1.620 1.00 73.44 64 ASN B N 1
ATOM 2108 C CA . ASN B 2 64 ? -40.440 1.422 1.693 1.00 72.39 64 ASN B CA 1
ATOM 2109 C C . ASN B 2 64 ? -39.924 1.694 3.132 1.00 73.05 64 ASN B C 1
ATOM 2110 O O . ASN B 2 64 ? -39.045 2.536 3.328 1.00 73.56 64 ASN B O 1
ATOM 2115 N N . THR B 2 65 ? -40.433 0.942 4.121 1.00 65.93 65 THR B N 1
ATOM 2116 C CA . THR B 2 65 ? -40.026 1.013 5.530 1.00 63.90 65 THR B CA 1
ATOM 2117 C C . THR B 2 65 ? -40.314 -0.306 6.250 1.00 63.40 65 THR B C 1
ATOM 2118 O O . THR B 2 65 ? -41.449 -0.774 6.236 1.00 63.50 65 THR B O 1
ATOM 2122 N N . ALA B 2 66 ? -39.278 -0.894 6.870 1.00 56.09 66 ALA B N 1
ATOM 2123 C CA . ALA B 2 66 ? -39.368 -2.116 7.668 1.00 54.28 66 ALA B CA 1
ATOM 2124 C C . ALA B 2 66 ? -39.405 -1.690 9.118 1.00 55.38 66 ALA B C 1
ATOM 2125 O O . ALA B 2 66 ? -38.812 -0.671 9.457 1.00 56.19 66 ALA B O 1
ATOM 2127 N N . SER B 2 67 ? -40.110 -2.437 9.974 1.00 48.62 67 SER B N 1
ATOM 2128 C CA . SER B 2 67 ? -40.244 -2.123 11.404 1.00 46.93 67 SER B CA 1
ATOM 2129 C C . SER B 2 67 ? -40.134 -3.352 12.276 1.00 47.93 67 SER B C 1
ATOM 2130 O O . SER B 2 67 ? -40.758 -4.384 12.007 1.00 47.94 67 SER B O 1
ATOM 2133 N N . LEU B 2 68 ? -39.339 -3.238 13.329 1.00 42.36 68 LEU B N 1
ATOM 2134 C CA . LEU B 2 68 ? -39.197 -4.277 14.338 1.00 41.60 68 LEU B CA 1
ATOM 2135 C C . LEU B 2 68 ? -39.803 -3.711 15.607 1.00 45.78 68 LEU B C 1
ATOM 2136 O O . LEU B 2 68 ? -39.362 -2.672 16.100 1.00 46.55 68 LEU B O 1
ATOM 2141 N N . THR B 2 69 ? -40.831 -4.361 16.111 1.00 41.24 69 THR B N 1
ATOM 2142 C CA . THR B 2 69 ? -41.497 -3.906 17.315 1.00 41.44 69 THR B CA 1
ATOM 2143 C C . THR B 2 69 ? -41.144 -4.842 18.450 1.00 47.26 69 THR B C 1
ATOM 2144 O O . THR B 2 69 ? -41.251 -6.058 18.304 1.00 47.34 69 THR B O 1
ATOM 2148 N N . ILE B 2 70 ? -40.730 -4.272 19.579 1.00 45.59 70 ILE B N 1
ATOM 2149 C CA . ILE B 2 70 ? -40.424 -5.013 20.800 1.00 46.54 70 ILE B CA 1
ATOM 2150 C C . ILE B 2 70 ? -41.374 -4.512 21.863 1.00 54.88 70 ILE B C 1
ATOM 2151 O O . ILE B 2 70 ? -41.194 -3.406 22.371 1.00 55.69 70 ILE B O 1
ATOM 2156 N N . THR B 2 71 ? -42.426 -5.294 22.152 1.00 53.65 71 THR B N 1
ATOM 2157 C CA . THR B 2 71 ? -43.407 -4.970 23.201 1.00 54.51 71 THR B CA 1
ATOM 2158 C C . THR B 2 71 ? -42.833 -5.454 24.540 1.00 60.89 71 THR B C 1
ATOM 2159 O O . THR B 2 71 ? -42.149 -6.486 24.567 1.00 60.89 71 THR B O 1
ATOM 2163 N N . GLY B 2 72 ? -43.104 -4.721 25.623 1.00 58.91 72 GLY B N 1
ATOM 2164 C CA . GLY B 2 72 ? -42.626 -5.081 26.957 1.00 59.10 72 GLY B CA 1
ATOM 2165 C C . GLY B 2 72 ? -41.131 -5.345 26.990 1.00 62.13 72 GLY B C 1
ATOM 2166 O O . GLY B 2 72 ? -40.689 -6.489 27.192 1.00 61.61 72 GLY B O 1
ATOM 2167 N N . ALA B 2 73 ? -40.353 -4.282 26.720 1.00 58.10 73 ALA B N 1
ATOM 2168 C CA . ALA B 2 73 ? -38.896 -4.315 26.658 1.00 58.09 73 ALA B CA 1
ATOM 2169 C C . ALA B 2 73 ? -38.295 -4.861 27.934 1.00 64.09 73 ALA B C 1
ATOM 2170 O O . ALA B 2 73 ? -38.636 -4.405 29.020 1.00 65.33 73 ALA B O 1
ATOM 2172 N N . GLN B 2 74 ? -37.460 -5.883 27.802 1.00 60.60 74 GLN B N 1
ATOM 2173 C CA . GLN B 2 74 ? -36.780 -6.521 28.918 1.00 60.44 74 GLN B CA 1
ATOM 2174 C C . GLN B 2 74 ? -35.285 -6.167 28.887 1.00 65.90 74 GLN B C 1
ATOM 2175 O O . GLN B 2 74 ? -34.763 -5.762 27.839 1.00 65.16 74 GLN B O 1
ATOM 2181 N N . ALA B 2 75 ? -34.599 -6.318 30.037 1.00 63.42 75 ALA B N 1
ATOM 2182 C CA . ALA B 2 75 ? -33.171 -6.030 30.180 1.00 63.40 75 ALA B CA 1
ATOM 2183 C C . ALA B 2 75 ? -32.284 -6.780 29.160 1.00 66.37 75 ALA B C 1
ATOM 2184 O O . ALA B 2 75 ? -31.294 -6.216 28.689 1.00 65.60 75 ALA B O 1
ATOM 2186 N N . GLU B 2 76 ? -32.670 -8.028 28.803 1.00 62.45 76 GLU B N 1
ATOM 2187 C CA . GLU B 2 76 ? -31.962 -8.884 27.844 1.00 62.04 76 GLU B CA 1
ATOM 2188 C C . GLU B 2 76 ? -32.166 -8.476 26.352 1.00 64.94 76 GLU B C 1
ATOM 2189 O O . GLU B 2 76 ? -31.548 -9.080 25.466 1.00 63.63 76 GLU B O 1
ATOM 2195 N N . ASP B 2 77 ? -33.040 -7.473 26.076 1.00 60.68 77 ASP B N 1
ATOM 2196 C CA . ASP B 2 77 ? -33.299 -6.999 24.710 1.00 59.40 77 ASP B CA 1
ATOM 2197 C C . ASP B 2 77 ? -32.338 -5.873 24.371 1.00 62.50 77 ASP B C 1
ATOM 2198 O O . ASP B 2 77 ? -32.309 -5.399 23.236 1.00 62.34 77 ASP B O 1
ATOM 2203 N N . GLU B 2 78 ? -31.539 -5.444 25.363 1.00 58.16 78 GLU B N 1
ATOM 2204 C CA . GLU B 2 78 ? -30.511 -4.409 25.221 1.00 57.08 78 GLU B CA 1
ATOM 2205 C C . GLU B 2 78 ? -29.425 -5.042 24.362 1.00 57.07 78 GLU B C 1
ATOM 2206 O O . GLU B 2 78 ? -28.746 -5.972 24.825 1.00 56.66 78 GLU B O 1
ATOM 2212 N N . ALA B 2 79 ? -29.380 -4.636 23.066 1.00 50.51 79 ALA B N 1
ATOM 2213 C CA . ALA B 2 79 ? -28.479 -5.162 22.033 1.00 48.80 79 ALA B CA 1
ATOM 2214 C C . ALA B 2 79 ? -28.501 -4.309 20.784 1.00 50.24 79 ALA B C 1
ATOM 2215 O O . ALA B 2 79 ? -29.231 -3.322 20.722 1.00 49.01 79 ALA B O 1
ATOM 2217 N N . ASP B 2 80 ? -27.706 -4.706 19.777 1.00 46.61 80 ASP B N 1
ATOM 2218 C CA . ASP B 2 80 ? -27.660 -4.064 18.463 1.00 46.42 80 ASP B CA 1
ATOM 2219 C C . ASP B 2 80 ? -28.614 -4.796 17.507 1.00 45.76 80 ASP B C 1
ATOM 2220 O O . ASP B 2 80 ? -28.531 -6.020 17.360 1.00 42.35 80 ASP B O 1
ATOM 2225 N N . TYR B 2 81 ? -29.530 -4.049 16.877 1.00 42.30 81 TYR B N 1
ATOM 2226 C CA . TYR B 2 81 ? -30.478 -4.625 15.918 1.00 41.51 81 TYR B CA 1
ATOM 2227 C C . TYR B 2 81 ? -30.149 -4.175 14.503 1.00 43.32 81 TYR B C 1
ATOM 2228 O O . TYR B 2 81 ? -30.178 -2.962 14.230 1.00 42.76 81 TYR B O 1
ATOM 2237 N N . TYR B 2 82 ? -29.808 -5.140 13.616 1.00 39.07 82 TYR B N 1
ATOM 2238 C CA . TYR B 2 82 ? -29.461 -4.860 12.203 1.00 39.85 82 TYR B CA 1
ATOM 2239 C C . TYR B 2 82 ? -30.555 -5.291 11.260 1.00 46.52 82 TYR B C 1
ATOM 2240 O O . TYR B 2 82 ? -31.098 -6.377 11.406 1.00 47.21 82 TYR B O 1
ATOM 2249 N N . CYS B 2 83 ? -30.862 -4.478 10.272 1.00 45.00 83 CYS B N 1
ATOM 2250 C CA . CYS B 2 83 ? -31.832 -4.885 9.260 1.00 46.17 83 CYS B CA 1
ATOM 2251 C C . CYS B 2 83 ? -31.036 -5.367 8.061 1.00 43.98 83 CYS B C 1
ATOM 2252 O O . CYS B 2 83 ? -29.969 -4.816 7.759 1.00 43.06 83 CYS B O 1
ATOM 2255 N N . GLY B 2 84 ? -31.528 -6.435 7.443 1.00 35.01 84 GLY B N 1
ATOM 2256 C CA . GLY B 2 84 ? -30.955 -7.019 6.239 1.00 32.14 84 GLY B CA 1
ATOM 2257 C C . GLY B 2 84 ? -31.983 -7.054 5.131 1.00 30.86 84 GLY B C 1
ATOM 2258 O O . GLY B 2 84 ? -33.175 -7.157 5.405 1.00 30.42 84 GLY B O 1
ATOM 2259 N N . ALA B 2 85 ? -31.531 -7.013 3.881 1.00 26.50 85 ALA B N 1
ATOM 2260 C CA . ALA B 2 85 ? -32.408 -7.007 2.697 1.00 26.77 85 ALA B CA 1
ATOM 2261 C C . ALA B 2 85 ? -31.575 -7.230 1.456 1.00 30.45 85 ALA B C 1
ATOM 2262 O O . ALA B 2 85 ? -30.391 -7.462 1.571 1.00 30.40 85 ALA B O 1
ATOM 2264 N N . TYR B 2 86 ? -32.171 -7.110 0.277 1.00 28.29 86 TYR B N 1
ATOM 2265 C CA . TYR B 2 86 ? -31.537 -7.306 -1.035 1.00 29.16 86 TYR B CA 1
ATOM 2266 C C . TYR B 2 86 ? -31.352 -5.990 -1.819 1.00 36.75 86 TYR B C 1
ATOM 2267 O O . TYR B 2 86 ? -32.230 -5.120 -1.829 1.00 38.14 86 TYR B O 1
ATOM 2276 N N . ASP B 2 87 ? -30.177 -5.850 -2.439 1.00 32.71 87 ASP B N 1
ATOM 2277 C CA . ASP B 2 87 ? -29.833 -4.739 -3.290 1.00 31.68 87 ASP B CA 1
ATOM 2278 C C . ASP B 2 87 ? -29.881 -5.272 -4.717 1.00 35.30 87 ASP B C 1
ATOM 2279 O O . ASP B 2 87 ? -28.971 -5.979 -5.139 1.00 36.68 87 ASP B O 1
ATOM 2284 N N . SER B 2 88 ? -30.965 -4.985 -5.439 1.00 30.43 88 SER B N 1
ATOM 2285 C CA . SER B 2 88 ? -31.192 -5.461 -6.812 1.00 30.34 88 SER B CA 1
ATOM 2286 C C . SER B 2 88 ? -30.294 -4.794 -7.867 1.00 35.40 88 SER B C 1
ATOM 2287 O O . SER B 2 88 ? -29.939 -5.432 -8.856 1.00 34.80 88 SER B O 1
ATOM 2290 N N . SER B 2 89 ? -29.933 -3.504 -7.659 1.00 31.96 89 SER B N 1
ATOM 2291 C CA . SER B 2 89 ? -29.055 -2.743 -8.547 1.00 31.35 89 SER B CA 1
ATOM 2292 C C . SER B 2 89 ? -27.700 -3.420 -8.606 1.00 35.61 89 SER B C 1
ATOM 2293 O O . SER B 2 89 ? -27.251 -3.778 -9.708 1.00 36.00 89 SER B O 1
ATOM 2296 N N . GLY B 2 90 ? -27.086 -3.610 -7.431 1.00 32.29 90 GLY B N 1
ATOM 2297 C CA . GLY B 2 90 ? -25.774 -4.242 -7.322 1.00 32.80 90 GLY B CA 1
ATOM 2298 C C . GLY B 2 90 ? -25.730 -5.754 -7.437 1.00 38.29 90 GLY B C 1
ATOM 2299 O O . GLY B 2 90 ? -24.707 -6.296 -7.856 1.00 39.11 90 GLY B O 1
ATOM 2300 N N . GLY B 2 91 ? -26.822 -6.417 -7.038 1.00 34.84 91 GLY B N 1
ATOM 2301 C CA . GLY B 2 91 ? -26.961 -7.869 -7.032 1.00 35.13 91 GLY B CA 1
ATOM 2302 C C . GLY B 2 91 ? -26.469 -8.569 -5.776 1.00 41.23 91 GLY B C 1
ATOM 2303 O O . GLY B 2 91 ? -26.304 -9.789 -5.794 1.00 43.47 91 GLY B O 1
ATOM 2304 N N . GLY B 2 92 ? -26.260 -7.810 -4.696 1.00 36.00 92 GLY B N 1
ATOM 2305 C CA . GLY B 2 92 ? -25.758 -8.326 -3.431 1.00 35.21 92 GLY B CA 1
ATOM 2306 C C . GLY B 2 92 ? -26.644 -8.039 -2.242 1.00 38.59 92 GLY B C 1
ATOM 2307 O O . GLY B 2 92 ? -27.696 -7.426 -2.389 1.00 38.15 92 GLY B O 1
ATOM 2308 N N . GLY B 2 93 ? -26.209 -8.487 -1.068 1.00 35.74 93 GLY B N 1
ATOM 2309 C CA . GLY B 2 93 ? -26.927 -8.343 0.192 1.00 35.88 93 GLY B CA 1
ATOM 2310 C C . GLY B 2 93 ? -26.606 -7.046 0.897 1.00 42.08 93 GLY B C 1
ATOM 2311 O O . GLY B 2 93 ? -25.468 -6.564 0.835 1.00 43.26 93 GLY B O 1
ATOM 2312 N N . ILE B 2 94 ? -27.609 -6.453 1.547 1.00 37.45 94 ILE B N 1
ATOM 2313 C CA . ILE B 2 94 ? -27.376 -5.180 2.229 1.00 36.95 94 ILE B CA 1
ATOM 2314 C C . ILE B 2 94 ? -27.824 -5.233 3.674 1.00 40.39 94 ILE B C 1
ATOM 2315 O O . ILE B 2 94 ? -28.752 -5.980 3.998 1.00 40.85 94 ILE B O 1
ATOM 2320 N N . PHE B 2 95 ? -27.135 -4.446 4.538 1.00 34.50 95 PHE B N 1
ATOM 2321 C CA . PHE B 2 95 ? -27.400 -4.320 5.956 1.00 32.60 95 PHE B CA 1
ATOM 2322 C C . PHE B 2 95 ? -27.450 -2.835 6.343 1.00 41.34 95 PHE B C 1
ATOM 2323 O O . PHE B 2 95 ? -26.830 -1.988 5.703 1.00 41.84 95 PHE B O 1
ATOM 2331 N N . GLY B 2 96 ? -28.225 -2.536 7.369 1.00 39.31 96 GLY B N 1
ATOM 2332 C CA . GLY B 2 96 ? -28.303 -1.193 7.921 1.00 39.71 96 GLY B CA 1
ATOM 2333 C C . GLY B 2 96 ? -27.135 -1.077 8.875 1.00 45.87 96 GLY B C 1
ATOM 2334 O O . GLY B 2 96 ? -26.589 -2.100 9.300 1.00 46.95 96 GLY B O 1
ATOM 2335 N N . GLY B 2 97 ? -26.739 0.157 9.192 1.00 42.20 97 GLY B N 1
ATOM 2336 C CA . GLY B 2 97 ? -25.628 0.408 10.107 1.00 41.84 97 GLY B CA 1
ATOM 2337 C C . GLY B 2 97 ? -25.865 -0.041 11.541 1.00 46.71 97 GLY B C 1
ATOM 2338 O O . GLY B 2 97 ? -24.966 0.076 12.382 1.00 46.05 97 GLY B O 1
ATOM 2339 N N . GLY B 2 98 ? -27.068 -0.542 11.821 1.00 45.04 98 GLY B N 1
ATOM 2340 C CA . GLY B 2 98 ? -27.448 -1.028 13.142 1.00 45.70 98 GLY B CA 1
ATOM 2341 C C . GLY B 2 98 ? -28.099 0.011 14.028 1.00 52.36 98 GLY B C 1
ATOM 2342 O O . GLY B 2 98 ? -27.921 1.215 13.832 1.00 52.08 98 GLY B O 1
ATOM 2343 N N . THR B 2 99 ? -28.874 -0.476 15.004 1.00 51.17 99 THR B N 1
ATOM 2344 C CA . THR B 2 99 ? -29.554 0.363 15.996 1.00 51.38 99 THR B CA 1
ATOM 2345 C C . THR B 2 99 ? -29.272 -0.221 17.367 1.00 54.72 99 THR B C 1
ATOM 2346 O O . THR B 2 99 ? -29.743 -1.325 17.653 1.00 54.20 99 THR B O 1
ATOM 2350 N N . LYS B 2 100 ? -28.446 0.465 18.179 1.00 51.33 100 LYS B N 1
ATOM 2351 C CA . LYS B 2 100 ? -28.150 -0.018 19.525 1.00 51.62 100 LYS B CA 1
ATOM 2352 C C . LYS B 2 100 ? -29.340 0.364 20.408 1.00 58.38 100 LYS B C 1
ATOM 2353 O O . LYS B 2 100 ? -29.707 1.544 20.485 1.00 59.49 100 LYS B O 1
ATOM 2359 N N . LEU B 2 101 ? -29.987 -0.636 21.008 1.00 55.77 101 LEU B N 1
ATOM 2360 C CA . LEU B 2 101 ? -31.151 -0.391 21.853 1.00 56.36 101 LEU B CA 1
ATOM 2361 C C . LEU B 2 101 ? -30.748 -0.328 23.317 1.00 62.44 101 LEU B C 1
ATOM 2362 O O . LEU B 2 101 ? -30.116 -1.251 23.834 1.00 61.43 101 LEU B O 1
ATOM 2367 N N . THR B 2 102 ? -31.112 0.770 23.978 1.00 61.78 102 THR B N 1
ATOM 2368 C CA . THR B 2 102 ? -30.853 0.966 25.403 1.00 62.68 102 THR B CA 1
ATOM 2369 C C . THR B 2 102 ? -32.159 0.860 26.178 1.00 68.51 102 THR B C 1
ATOM 2370 O O . THR B 2 102 ? -33.098 1.618 25.931 1.00 67.01 102 THR B O 1
ATOM 2374 N N . VAL B 2 103 ? -32.237 -0.136 27.064 1.00 67.51 103 VAL B N 1
ATOM 2375 C CA . VAL B 2 103 ? -33.415 -0.377 27.895 1.00 67.93 103 VAL B CA 1
ATOM 2376 C C . VAL B 2 103 ? -33.160 0.409 29.185 1.00 72.85 103 VAL B C 1
ATOM 2377 O O . VAL B 2 103 ? -32.334 0.003 30.006 1.00 72.12 103 VAL B O 1
ATOM 2381 N N . LEU B 2 104 ? -33.803 1.577 29.311 1.00 70.28 104 LEU B N 1
ATOM 2382 C CA . LEU B 2 104 ? -33.655 2.451 30.471 1.00 70.84 104 LEU B CA 1
ATOM 2383 C C . LEU B 2 104 ? -34.528 1.974 31.634 1.00 77.51 104 LEU B C 1
ATOM 2384 O O . LEU B 2 104 ? -35.091 0.883 31.571 1.00 76.96 104 LEU B O 1
ATOM 2389 N N . GLY B 2 105 ? -34.593 2.772 32.697 1.00 76.71 105 GLY B N 1
ATOM 2390 C CA . GLY B 2 105 ? -35.421 2.493 33.865 1.00 77.62 105 GLY B CA 1
ATOM 2391 C C . GLY B 2 105 ? -35.022 1.335 34.757 1.00 82.94 105 GLY B C 1
ATOM 2392 O O . GLY B 2 105 ? -35.788 0.971 35.658 1.00 83.23 105 GLY B O 1
ATOM 2393 N N . GLN B 2 106 ? -33.831 0.743 34.527 1.00 79.96 106 GLN B N 1
ATOM 2394 C CA . GLN B 2 106 ? -33.321 -0.345 35.369 1.00 80.25 106 GLN B CA 1
ATOM 2395 C C . GLN B 2 106 ? -32.856 0.285 36.715 1.00 85.43 106 GLN B C 1
ATOM 2396 O O . GLN B 2 106 ? -32.561 1.491 36.719 1.00 85.01 106 GLN B O 1
ATOM 2402 N N . PRO B 2 107 ? -32.819 -0.450 37.863 1.00 82.90 107 PRO B N 1
ATOM 2403 C CA . PRO B 2 107 ? -32.394 0.200 39.123 1.00 83.21 107 PRO B CA 1
ATOM 2404 C C . PRO B 2 107 ? -30.987 0.782 39.050 1.00 88.45 107 PRO B C 1
ATOM 2405 O O . PRO B 2 107 ? -30.065 0.097 38.605 1.00 88.79 107 PRO B O 1
ATOM 2409 N N . LYS B 2 108 ? -30.842 2.059 39.434 1.00 85.34 108 LYS B N 1
ATOM 2410 C CA . LYS B 2 108 ? -29.548 2.739 39.449 1.00 85.43 108 LYS B CA 1
ATOM 2411 C C . LYS B 2 108 ? -28.667 2.001 40.474 1.00 89.99 108 LYS B C 1
ATOM 2412 O O . LYS B 2 108 ? -29.049 1.881 41.645 1.00 89.94 108 LYS B O 1
ATOM 2418 N N . ALA B 2 109 ? -27.557 1.409 39.999 1.00 86.26 109 ALA B N 1
ATOM 2419 C CA . ALA B 2 109 ? -26.635 0.666 40.859 1.00 85.78 109 ALA B CA 1
ATOM 2420 C C . ALA B 2 109 ? -25.287 1.373 40.970 1.00 89.11 109 ALA B C 1
ATOM 2421 O O . ALA B 2 109 ? -24.735 1.844 39.969 1.00 88.21 109 ALA B O 1
ATOM 2423 N N . ALA B 2 110 ? -24.778 1.473 42.207 1.00 85.66 110 ALA B N 1
ATOM 2424 C CA . ALA B 2 110 ? -23.501 2.115 42.529 1.00 85.27 110 ALA B CA 1
ATOM 2425 C C . ALA B 2 110 ? -22.341 1.173 42.177 1.00 88.10 110 ALA B C 1
ATOM 2426 O O . ALA B 2 110 ? -22.414 -0.023 42.488 1.00 87.52 110 ALA B O 1
ATOM 2428 N N . PRO B 2 111 ? -21.267 1.682 41.531 1.00 83.70 111 PRO B N 1
ATOM 2429 C CA . PRO B 2 111 ? -20.164 0.787 41.138 1.00 83.10 111 PRO B CA 1
ATOM 2430 C C . PRO B 2 111 ? -19.291 0.272 42.286 1.00 86.22 111 PRO B C 1
ATOM 2431 O O . PRO B 2 111 ? -18.948 1.028 43.201 1.00 86.07 111 PRO B O 1
ATOM 2435 N N . SER B 2 112 ? -18.933 -1.027 42.225 1.00 81.48 112 SER B N 1
ATOM 2436 C CA . SER B 2 112 ? -18.030 -1.692 43.162 1.00 80.43 112 SER B CA 1
ATOM 2437 C C . SER B 2 112 ? -16.642 -1.603 42.541 1.00 82.07 112 SER B C 1
ATOM 2438 O O . SER B 2 112 ? -16.372 -2.213 41.497 1.00 81.82 112 SER B O 1
ATOM 2441 N N . VAL B 2 113 ? -15.798 -0.756 43.136 1.00 76.78 113 VAL B N 1
ATOM 2442 C CA . VAL B 2 113 ? -14.452 -0.463 42.653 1.00 75.36 113 VAL B CA 1
ATOM 2443 C C . VAL B 2 113 ? -13.418 -1.260 43.445 1.00 77.59 113 VAL B C 1
ATOM 2444 O O . VAL B 2 113 ? -13.404 -1.197 44.672 1.00 76.99 113 VAL B O 1
ATOM 2448 N N . THR B 2 114 ? -12.577 -2.027 42.734 1.00 73.16 114 THR B N 1
ATOM 2449 C CA . THR B 2 114 ? -11.490 -2.824 43.313 1.00 72.52 114 THR B CA 1
ATOM 2450 C C . THR B 2 114 ? -10.175 -2.414 42.642 1.00 75.81 114 THR B C 1
ATOM 2451 O O . THR B 2 114 ? -10.030 -2.556 41.424 1.00 76.41 114 THR B O 1
ATOM 2455 N N . LEU B 2 115 ? -9.239 -1.872 43.433 1.00 70.58 115 LEU B N 1
ATOM 2456 C CA . LEU B 2 115 ? -7.945 -1.427 42.935 1.00 69.65 115 LEU B CA 1
ATOM 2457 C C . LEU B 2 115 ? -6.841 -2.376 43.360 1.00 72.62 115 LEU B C 1
ATOM 2458 O O . LEU B 2 115 ? -6.743 -2.735 44.533 1.00 71.95 115 LEU B O 1
ATOM 2463 N N . PHE B 2 116 ? -6.017 -2.789 42.392 1.00 69.39 116 PHE B N 1
ATOM 2464 C CA . PHE B 2 116 ? -4.896 -3.705 42.595 1.00 69.25 116 PHE B CA 1
ATOM 2465 C C . PHE B 2 116 ? -3.540 -3.012 42.378 1.00 73.44 116 PHE B C 1
ATOM 2466 O O . PHE B 2 116 ? -3.345 -2.321 41.362 1.00 72.33 116 PHE B O 1
ATOM 2474 N N . PRO B 2 117 ? -2.575 -3.213 43.305 1.00 70.46 117 PRO B N 1
ATOM 2475 C CA . PRO B 2 117 ? -1.247 -2.623 43.095 1.00 70.55 117 PRO B CA 1
ATOM 2476 C C . PRO B 2 117 ? -0.423 -3.544 42.179 1.00 75.04 117 PRO B C 1
ATOM 2477 O O . PRO B 2 117 ? -0.826 -4.696 41.984 1.00 75.02 117 PRO B O 1
ATOM 2481 N N . PRO B 2 118 ? 0.735 -3.123 41.617 1.00 71.81 118 PRO B N 1
ATOM 2482 C CA . PRO B 2 118 ? 1.521 -4.061 40.795 1.00 71.59 118 PRO B CA 1
ATOM 2483 C C . PRO B 2 118 ? 1.945 -5.281 41.597 1.00 74.28 118 PRO B C 1
ATOM 2484 O O . PRO B 2 118 ? 2.297 -5.147 42.769 1.00 73.58 118 PRO B O 1
ATOM 2488 N N . SER B 2 119 ? 1.878 -6.467 40.980 1.00 70.41 119 SER B N 1
ATOM 2489 C CA . SER B 2 119 ? 2.288 -7.715 41.620 1.00 69.94 119 SER B CA 1
ATOM 2490 C C . SER B 2 119 ? 3.809 -7.754 41.782 1.00 73.77 119 SER B C 1
ATOM 2491 O O . SER B 2 119 ? 4.508 -6.962 41.153 1.00 73.22 119 SER B O 1
ATOM 2494 N N . SER B 2 120 ? 4.320 -8.662 42.631 1.00 70.63 120 SER B N 1
ATOM 2495 C CA . SER B 2 120 ? 5.761 -8.826 42.860 1.00 70.64 120 SER B CA 1
ATOM 2496 C C . SER B 2 120 ? 6.430 -9.307 41.572 1.00 74.75 120 SER B C 1
ATOM 2497 O O . SER B 2 120 ? 7.482 -8.782 41.205 1.00 75.20 120 SER B O 1
ATOM 2500 N N . GLU B 2 121 ? 5.778 -10.262 40.867 1.00 70.30 121 GLU B N 1
ATOM 2501 C CA . GLU B 2 121 ? 6.219 -10.847 39.598 1.00 69.74 121 GLU B CA 1
ATOM 2502 C C . GLU B 2 121 ? 6.359 -9.793 38.491 1.00 72.79 121 GLU B C 1
ATOM 2503 O O . GLU B 2 121 ? 7.300 -9.866 37.705 1.00 73.27 121 GLU B O 1
ATOM 2509 N N . GLU B 2 122 ? 5.428 -8.828 38.427 1.00 68.06 122 GLU B N 1
ATOM 2510 C CA . GLU B 2 122 ? 5.443 -7.753 37.428 1.00 67.56 122 GLU B CA 1
ATOM 2511 C C . GLU B 2 122 ? 6.526 -6.719 37.712 1.00 72.88 122 GLU B C 1
ATOM 2512 O O . GLU B 2 122 ? 7.081 -6.154 36.767 1.00 71.58 122 GLU B O 1
ATOM 2518 N N . LEU B 2 123 ? 6.822 -6.472 39.007 1.00 71.03 123 LEU B N 1
ATOM 2519 C CA . LEU B 2 123 ? 7.868 -5.540 39.419 1.00 71.15 123 LEU B CA 1
ATOM 2520 C C . LEU B 2 123 ? 9.260 -6.130 39.159 1.00 76.10 123 LEU B C 1
ATOM 2521 O O . LEU B 2 123 ? 10.183 -5.368 38.863 1.00 75.98 123 LEU B O 1
ATOM 2526 N N . GLN B 2 124 ? 9.397 -7.484 39.225 1.00 72.86 124 GLN B N 1
ATOM 2527 C CA . GLN B 2 124 ? 10.641 -8.221 38.932 1.00 72.75 124 GLN B CA 1
ATOM 2528 C C . GLN B 2 124 ? 10.893 -8.197 37.417 1.00 77.39 124 GLN B C 1
ATOM 2529 O O . GLN B 2 124 ? 12.039 -8.189 36.981 1.00 77.20 124 GLN B O 1
ATOM 2535 N N . ALA B 2 125 ? 9.808 -8.168 36.622 1.00 73.96 125 ALA B N 1
ATOM 2536 C CA . ALA B 2 125 ? 9.823 -8.084 35.160 1.00 73.81 125 ALA B CA 1
ATOM 2537 C C . ALA B 2 125 ? 9.929 -6.597 34.735 1.00 78.68 125 ALA B C 1
ATOM 2538 O O . ALA B 2 125 ? 9.645 -6.251 33.577 1.00 78.25 125 ALA B O 1
ATOM 2540 N N . ASN B 2 126 ? 10.364 -5.725 35.693 1.00 75.76 126 ASN B N 1
ATOM 2541 C CA . ASN B 2 126 ? 10.624 -4.276 35.561 1.00 75.97 126 ASN B CA 1
ATOM 2542 C C . ASN B 2 126 ? 9.428 -3.476 35.018 1.00 79.60 126 ASN B C 1
ATOM 2543 O O . ASN B 2 126 ? 9.591 -2.538 34.217 1.00 79.10 126 ASN B O 1
ATOM 2548 N N . LYS B 2 127 ? 8.224 -3.826 35.506 1.00 75.60 127 LYS B N 1
ATOM 2549 C CA . LYS B 2 127 ? 6.984 -3.174 35.076 1.00 75.09 127 LYS B CA 1
ATOM 2550 C C . LYS B 2 127 ? 6.046 -2.852 36.238 1.00 78.39 127 LYS B C 1
ATOM 2551 O O . LYS B 2 127 ? 6.155 -3.449 37.314 1.00 77.58 127 LYS B O 1
ATOM 2557 N N . ALA B 2 128 ? 5.164 -1.857 36.031 1.00 75.14 128 ALA B N 1
ATOM 2558 C CA . ALA B 2 128 ? 4.195 -1.441 37.033 1.00 74.98 128 ALA B CA 1
ATOM 2559 C C . ALA B 2 128 ? 2.876 -1.096 36.369 1.00 78.36 128 ALA B C 1
ATOM 2560 O O . ALA B 2 128 ? 2.823 -0.200 35.521 1.00 78.20 128 ALA B O 1
ATOM 2562 N N . THR B 2 129 ? 1.820 -1.848 36.727 1.00 74.14 129 THR B N 1
ATOM 2563 C CA . THR B 2 129 ? 0.463 -1.610 36.251 1.00 73.65 129 THR B CA 1
ATOM 2564 C C . THR B 2 129 ? -0.497 -1.623 37.422 1.00 76.36 129 THR B C 1
ATOM 2565 O O . THR B 2 129 ? -0.474 -2.529 38.260 1.00 74.75 129 THR B O 1
ATOM 2569 N N . LEU B 2 130 ? -1.311 -0.578 37.490 1.00 73.20 130 LEU B N 1
ATOM 2570 C CA . LEU B 2 130 ? -2.328 -0.409 38.503 1.00 72.77 130 LEU B CA 1
ATOM 2571 C C . LEU B 2 130 ? -3.640 -0.832 37.857 1.00 75.75 130 LEU B C 1
ATOM 2572 O O . LEU B 2 130 ? -4.053 -0.248 36.847 1.00 75.38 130 LEU B O 1
ATOM 2577 N N . VAL B 2 131 ? -4.268 -1.876 38.411 1.00 71.13 131 VAL B N 1
ATOM 2578 C CA . VAL B 2 131 ? -5.508 -2.417 37.862 1.00 70.24 131 VAL B CA 1
ATOM 2579 C C . VAL B 2 131 ? -6.731 -1.950 38.669 1.00 74.90 131 VAL B C 1
ATOM 2580 O O . VAL B 2 131 ? -6.902 -2.352 39.815 1.00 73.91 131 VAL B O 1
ATOM 2584 N N . CYS B 2 132 ? -7.561 -1.091 38.071 1.00 73.13 132 CYS B N 1
ATOM 2585 C CA . CYS B 2 132 ? -8.775 -0.582 38.706 1.00 74.22 132 CYS B CA 1
ATOM 2586 C C . CYS B 2 132 ? -9.985 -1.212 38.023 1.00 75.76 132 CYS B C 1
ATOM 2587 O O . CYS B 2 132 ? -10.332 -0.825 36.896 1.00 76.18 132 CYS B O 1
ATOM 2590 N N . LEU B 2 133 ? -10.603 -2.196 38.705 1.00 69.29 133 LEU B N 1
ATOM 2591 C CA A LEU B 2 133 ? -11.770 -2.921 38.183 0.50 68.47 133 LEU B CA 1
ATOM 2592 C CA B LEU B 2 133 ? -11.758 -2.907 38.165 0.50 68.45 133 LEU B CA 1
ATOM 2593 C C . LEU B 2 133 ? -13.061 -2.337 38.727 1.00 71.57 133 LEU B C 1
ATOM 2594 O O . LEU B 2 133 ? -13.284 -2.342 39.941 1.00 70.70 133 LEU B O 1
ATOM 2603 N N . ILE B 2 134 ? -13.900 -1.817 37.830 1.00 67.71 134 ILE B N 1
ATOM 2604 C CA . ILE B 2 134 ? -15.185 -1.217 38.181 1.00 67.40 134 ILE B CA 1
ATOM 2605 C C . ILE B 2 134 ? -16.285 -2.148 37.698 1.00 72.76 134 ILE B C 1
ATOM 2606 O O . ILE B 2 134 ? -16.339 -2.458 36.512 1.00 72.14 134 ILE B O 1
ATOM 2611 N N . SER B 2 135 ? -17.132 -2.621 38.614 1.00 71.35 135 SER B N 1
ATOM 2612 C CA . SER B 2 135 ? -18.208 -3.547 38.282 1.00 72.48 135 SER B CA 1
ATOM 2613 C C . SER B 2 135 ? -19.517 -3.210 38.981 1.00 78.73 135 SER B C 1
ATOM 2614 O O . SER B 2 135 ? -19.525 -2.419 39.925 1.00 77.43 135 SER B O 1
ATOM 2617 N N . ASP B 2 136 ? -20.628 -3.823 38.508 1.00 78.09 136 ASP B N 1
ATOM 2618 C CA . ASP B 2 136 ? -21.986 -3.716 39.056 1.00 78.88 136 ASP B CA 1
ATOM 2619 C C . ASP B 2 136 ? -22.561 -2.281 39.084 1.00 85.12 136 ASP B C 1
ATOM 2620 O O . ASP B 2 136 ? -22.891 -1.777 40.167 1.00 85.23 136 ASP B O 1
ATOM 2625 N N . PHE B 2 137 ? -22.724 -1.642 37.898 1.00 82.61 137 PHE B N 1
ATOM 2626 C CA . PHE B 2 137 ? -23.280 -0.289 37.859 1.00 83.12 137 PHE B CA 1
ATOM 2627 C C . PHE B 2 137 ? -24.249 -0.030 36.707 1.00 89.33 137 PHE B C 1
ATOM 2628 O O . PHE B 2 137 ? -24.061 -0.562 35.616 1.00 89.12 137 PHE B O 1
ATOM 2636 N N . TYR B 2 138 ? -25.271 0.816 36.948 1.00 86.84 138 TYR B N 1
ATOM 2637 C CA . TYR B 2 138 ? -26.232 1.230 35.934 1.00 86.93 138 TYR B CA 1
ATOM 2638 C C . TYR B 2 138 ? -26.632 2.701 36.152 1.00 92.53 138 TYR B C 1
ATOM 2639 O O . TYR B 2 138 ? -26.947 3.057 37.282 1.00 91.61 138 TYR B O 1
ATOM 2648 N N . PRO B 2 139 ? -26.638 3.586 35.120 1.00 91.09 139 PRO B N 1
ATOM 2649 C CA . PRO B 2 139 ? -26.278 3.355 33.705 1.00 91.54 139 PRO B CA 1
ATOM 2650 C C . PRO B 2 139 ? -24.789 3.111 33.483 1.00 96.73 139 PRO B C 1
ATOM 2651 O O . PRO B 2 139 ? -23.983 3.261 34.414 1.00 96.59 139 PRO B O 1
ATOM 2655 N N . GLY B 2 140 ? -24.443 2.732 32.257 1.00 93.79 140 GLY B N 1
ATOM 2656 C CA . GLY B 2 140 ? -23.072 2.388 31.912 1.00 93.54 140 GLY B CA 1
ATOM 2657 C C . GLY B 2 140 ? -22.254 3.518 31.364 1.00 96.96 140 GLY B C 1
ATOM 2658 O O . GLY B 2 140 ? -21.899 3.545 30.181 1.00 96.75 140 GLY B O 1
ATOM 2659 N N . ALA B 2 141 ? -21.933 4.433 32.258 1.00 92.83 141 ALA B N 1
ATOM 2660 C CA . ALA B 2 141 ? -21.129 5.593 31.962 1.00 92.39 141 ALA B CA 1
ATOM 2661 C C . ALA B 2 141 ? -20.388 5.955 33.233 1.00 95.84 141 ALA B C 1
ATOM 2662 O O . ALA B 2 141 ? -21.003 6.235 34.272 1.00 95.67 141 ALA B O 1
ATOM 2664 N N . VAL B 2 142 ? -19.059 5.869 33.161 1.00 91.95 142 VAL B N 1
ATOM 2665 C CA . VAL B 2 142 ? -18.147 6.198 34.254 1.00 91.63 142 VAL B CA 1
ATOM 2666 C C . VAL B 2 142 ? -16.979 7.015 33.732 1.00 95.27 142 VAL B C 1
ATOM 2667 O O . VAL B 2 142 ? -16.516 6.792 32.609 1.00 94.75 142 VAL B O 1
ATOM 2671 N N . THR B 2 143 ? -16.507 7.962 34.549 1.00 91.68 143 THR B N 1
ATOM 2672 C CA . THR B 2 143 ? -15.354 8.800 34.235 1.00 91.30 143 THR B CA 1
ATOM 2673 C C . THR B 2 143 ? -14.276 8.467 35.265 1.00 94.45 143 THR B C 1
ATOM 2674 O O . THR B 2 143 ? -14.486 8.652 36.469 1.00 94.22 143 THR B O 1
ATOM 2678 N N . VAL B 2 144 ? -13.157 7.901 34.797 1.00 90.26 144 VAL B N 1
ATOM 2679 C CA . VAL B 2 144 ? -12.068 7.486 35.677 1.00 89.90 144 VAL B CA 1
ATOM 2680 C C . VAL B 2 144 ? -10.958 8.524 35.693 1.00 93.40 144 VAL B C 1
ATOM 2681 O O . VAL B 2 144 ? -10.513 8.988 34.641 1.00 92.65 144 VAL B O 1
ATOM 2685 N N . ALA B 2 145 ? -10.510 8.871 36.900 1.00 90.17 145 ALA B N 1
ATOM 2686 C CA . ALA B 2 145 ? -9.426 9.809 37.125 1.00 90.18 145 ALA B CA 1
ATOM 2687 C C . ALA B 2 145 ? -8.407 9.158 38.045 1.00 93.64 145 ALA B C 1
ATOM 2688 O O . ALA B 2 145 ? -8.770 8.614 39.091 1.00 92.98 145 ALA B O 1
ATOM 2690 N N . TRP B 2 146 ? -7.139 9.178 37.638 1.00 90.37 146 TRP B N 1
ATOM 2691 C CA . TRP B 2 146 ? -6.072 8.606 38.452 1.00 90.14 146 TRP B CA 1
ATOM 2692 C C . TRP B 2 146 ? -5.335 9.721 39.164 1.00 95.16 146 TRP B C 1
ATOM 2693 O O . TRP B 2 146 ? -5.136 10.792 38.584 1.00 93.91 146 TRP B O 1
ATOM 2704 N N . LYS B 2 147 ? -4.975 9.482 40.437 1.00 93.54 147 LYS B N 1
ATOM 2705 C CA . LYS B 2 147 ? -4.258 10.459 41.247 1.00 94.15 147 LYS B CA 1
ATOM 2706 C C . LYS B 2 147 ? -2.937 9.864 41.741 1.00 101.26 147 LYS B C 1
ATOM 2707 O O . LYS B 2 147 ? -2.926 8.741 42.277 1.00 100.95 147 LYS B O 1
ATOM 2713 N N . ALA B 2 148 ? -1.830 10.605 41.485 1.00 100.09 148 ALA B N 1
ATOM 2714 C CA . ALA B 2 148 ? -0.485 10.309 41.944 1.00 100.83 148 ALA B CA 1
ATOM 2715 C C . ALA B 2 148 ? -0.320 11.241 43.134 1.00 105.85 148 ALA B C 1
ATOM 2716 O O . ALA B 2 148 ? -0.414 12.460 42.932 1.00 104.78 148 ALA B O 1
ATOM 2718 N N . ASP B 2 149 ? -0.153 10.672 44.380 1.00 104.24 149 ASP B N 1
ATOM 2719 C CA . ASP B 2 149 ? -0.141 11.486 45.603 1.00 105.00 149 ASP B CA 1
ATOM 2720 C C . ASP B 2 149 ? -1.493 12.205 45.664 1.00 110.80 149 ASP B C 1
ATOM 2721 O O . ASP B 2 149 ? -2.496 11.523 45.912 1.00 110.76 149 ASP B O 1
ATOM 2726 N N . SER B 2 150 ? -1.528 13.522 45.394 1.00 107.93 150 SER B N 1
ATOM 2727 C CA . SER B 2 150 ? -2.779 14.299 45.366 1.00 107.74 150 SER B CA 1
ATOM 2728 C C . SER B 2 150 ? -3.032 14.901 43.959 1.00 112.02 150 SER B C 1
ATOM 2729 O O . SER B 2 150 ? -4.016 15.650 43.769 1.00 111.27 150 SER B O 1
ATOM 2732 N N . SER B 2 151 ? -2.159 14.538 42.991 1.00 109.20 151 SER B N 1
ATOM 2733 C CA . SER B 2 151 ? -2.133 15.087 41.627 1.00 109.35 151 SER B CA 1
ATOM 2734 C C . SER B 2 151 ? -2.715 14.182 40.526 1.00 113.35 151 SER B C 1
ATOM 2735 O O . SER B 2 151 ? -2.304 13.057 40.376 1.00 112.67 151 SER B O 1
ATOM 2738 N N . PRO B 2 152 ? -3.597 14.736 39.639 1.00 110.40 152 PRO B N 1
ATOM 2739 C CA . PRO B 2 152 ? -4.168 13.961 38.533 1.00 110.38 152 PRO B CA 1
ATOM 2740 C C . PRO B 2 152 ? -3.126 13.476 37.509 1.00 114.12 152 PRO B C 1
ATOM 2741 O O . PRO B 2 152 ? -2.286 14.253 37.063 1.00 113.44 152 PRO B O 1
ATOM 2745 N N . VAL B 2 153 ? -3.221 12.191 37.160 1.00 110.52 153 VAL B N 1
ATOM 2746 C CA . VAL B 2 153 ? -2.314 11.519 36.212 1.00 110.18 153 VAL B CA 1
ATOM 2747 C C . VAL B 2 153 ? -2.747 11.799 34.762 1.00 114.14 153 VAL B C 1
ATOM 2748 O O . VAL B 2 153 ? -3.906 11.543 34.387 1.00 113.85 153 VAL B O 1
ATOM 2752 N N . LYS B 2 154 ? -1.803 12.347 33.961 1.00 110.41 154 LYS B N 1
ATOM 2753 C CA . LYS B 2 154 ? -2.052 12.727 32.571 1.00 109.78 154 LYS B CA 1
ATOM 2754 C C . LYS B 2 154 ? -1.734 11.631 31.550 1.00 112.20 154 LYS B C 1
ATOM 2755 O O . LYS B 2 154 ? -2.486 11.470 30.585 1.00 111.55 154 LYS B O 1
ATOM 2761 N N . ALA B 2 155 ? -0.631 10.884 31.752 1.00 107.61 155 ALA B N 1
ATOM 2762 C CA . ALA B 2 155 ? -0.190 9.835 30.822 1.00 106.62 155 ALA B CA 1
ATOM 2763 C C . ALA B 2 155 ? -0.163 8.413 31.402 1.00 108.12 155 ALA B C 1
ATOM 2764 O O . ALA B 2 155 ? -0.130 8.236 32.620 1.00 107.28 155 ALA B O 1
ATOM 2766 N N . GLY B 2 156 ? -0.173 7.421 30.508 1.00 103.25 156 GLY B N 1
ATOM 2767 C CA . GLY B 2 156 ? -0.126 6.007 30.855 1.00 102.24 156 GLY B CA 1
ATOM 2768 C C . GLY B 2 156 ? -1.423 5.457 31.403 1.00 104.26 156 GLY B C 1
ATOM 2769 O O . GLY B 2 156 ? -1.390 4.508 32.188 1.00 103.49 156 GLY B O 1
ATOM 2770 N N . VAL B 2 157 ? -2.570 6.029 30.975 1.00 100.01 157 VAL B N 1
ATOM 2771 C CA . VAL B 2 157 ? -3.914 5.617 31.399 1.00 99.39 157 VAL B CA 1
ATOM 2772 C C . VAL B 2 157 ? -4.678 5.000 30.221 1.00 100.79 157 VAL B C 1
ATOM 2773 O O . VAL B 2 157 ? -4.843 5.648 29.186 1.00 100.07 157 VAL B O 1
ATOM 2777 N N . GLU B 2 158 ? -5.145 3.753 30.396 1.00 95.85 158 GLU B N 1
ATOM 2778 C CA . GLU B 2 158 ? -5.903 3.012 29.393 1.00 94.87 158 GLU B CA 1
ATOM 2779 C C . GLU B 2 158 ? -7.214 2.540 30.035 1.00 97.39 158 GLU B C 1
ATOM 2780 O O . GLU B 2 158 ? -7.177 1.820 31.027 1.00 96.35 158 GLU B O 1
ATOM 2786 N N . THR B 2 159 ? -8.366 2.964 29.497 1.00 93.82 159 THR B N 1
ATOM 2787 C CA . THR B 2 159 ? -9.674 2.611 30.060 1.00 93.56 159 THR B CA 1
ATOM 2788 C C . THR B 2 159 ? -10.577 1.893 29.048 1.00 97.73 159 THR B C 1
ATOM 2789 O O . THR B 2 159 ? -10.764 2.387 27.933 1.00 97.20 159 THR B O 1
ATOM 2793 N N . THR B 2 160 ? -11.149 0.737 29.449 1.00 94.53 160 THR B N 1
ATOM 2794 C CA . THR B 2 160 ? -12.071 -0.036 28.605 1.00 94.48 160 THR B CA 1
ATOM 2795 C C . THR B 2 160 ? -13.441 0.638 28.639 1.00 99.39 160 THR B C 1
ATOM 2796 O O . THR B 2 160 ? -13.855 1.128 29.699 1.00 99.02 160 THR B O 1
ATOM 2800 N N . THR B 2 161 ? -14.153 0.635 27.498 1.00 96.44 161 THR B N 1
ATOM 2801 C CA . THR B 2 161 ? -15.505 1.194 27.409 1.00 96.39 161 THR B CA 1
ATOM 2802 C C . THR B 2 161 ? -16.457 0.321 28.261 1.00 99.70 161 THR B C 1
ATOM 2803 O O . THR B 2 161 ? -16.259 -0.895 28.290 1.00 98.77 161 THR B O 1
ATOM 2807 N N . PRO B 2 162 ? -17.434 0.900 29.004 1.00 96.66 162 PRO B N 1
ATOM 2808 C CA . PRO B 2 162 ? -18.301 0.060 29.850 1.00 96.47 162 PRO B CA 1
ATOM 2809 C C . PRO B 2 162 ? -19.082 -1.001 29.083 1.00 100.41 162 PRO B C 1
ATOM 2810 O O . PRO B 2 162 ? -19.773 -0.680 28.126 1.00 100.56 162 PRO B O 1
ATOM 2814 N N . SER B 2 163 ? -18.960 -2.250 29.524 1.00 96.80 163 SER B N 1
ATOM 2815 C CA . SER B 2 163 ? -19.648 -3.401 28.941 1.00 96.92 163 SER B CA 1
ATOM 2816 C C . SER B 2 163 ? -20.486 -4.068 30.008 1.00 101.05 163 SER B C 1
ATOM 2817 O O . SER B 2 163 ? -20.111 -4.027 31.174 1.00 100.22 163 SER B O 1
ATOM 2820 N N . LYS B 2 164 ? -21.599 -4.700 29.597 1.00 98.53 164 LYS B N 1
ATOM 2821 C CA . LYS B 2 164 ? -22.526 -5.375 30.512 1.00 98.65 164 LYS B CA 1
ATOM 2822 C C . LYS B 2 164 ? -21.977 -6.694 31.055 1.00 101.78 164 LYS B C 1
ATOM 2823 O O . LYS B 2 164 ? -21.361 -7.467 30.322 1.00 100.81 164 LYS B O 1
ATOM 2829 N N . GLN B 2 165 ? -22.247 -6.954 32.339 1.00 98.86 165 GLN B N 1
ATOM 2830 C CA . GLN B 2 165 ? -21.890 -8.190 33.041 1.00 99.10 165 GLN B CA 1
ATOM 2831 C C . GLN B 2 165 ? -22.991 -9.224 32.741 1.00 104.10 165 GLN B C 1
ATOM 2832 O O . GLN B 2 165 ? -23.965 -8.914 32.042 1.00 103.43 165 GLN B O 1
ATOM 2838 N N . SER B 2 166 ? -22.835 -10.444 33.290 1.00 101.77 166 SER B N 1
ATOM 2839 C CA . SER B 2 166 ? -23.797 -11.534 33.129 1.00 102.04 166 SER B CA 1
ATOM 2840 C C . SER B 2 166 ? -25.171 -11.158 33.730 1.00 106.60 166 SER B C 1
ATOM 2841 O O . SER B 2 166 ? -26.197 -11.353 33.075 1.00 106.46 166 SER B O 1
ATOM 2844 N N . ASN B 2 167 ? -25.169 -10.543 34.940 1.00 102.79 167 ASN B N 1
ATOM 2845 C CA . ASN B 2 167 ? -26.350 -10.134 35.726 1.00 102.06 167 ASN B CA 1
ATOM 2846 C C . ASN B 2 167 ? -27.049 -8.828 35.239 1.00 104.43 167 ASN B C 1
ATOM 2847 O O . ASN B 2 167 ? -27.907 -8.314 35.941 1.00 104.41 167 ASN B O 1
ATOM 2852 N N . ASN B 2 168 ? -26.608 -8.275 34.092 1.00 99.48 168 ASN B N 1
ATOM 2853 C CA . ASN B 2 168 ? -27.110 -7.054 33.428 1.00 98.69 168 ASN B CA 1
ATOM 2854 C C . ASN B 2 168 ? -26.569 -5.734 34.039 1.00 100.92 168 ASN B C 1
ATOM 2855 O O . ASN B 2 168 ? -26.934 -4.661 33.534 1.00 101.01 168 ASN B O 1
ATOM 2860 N N . LYS B 2 169 ? -25.713 -5.788 35.108 1.00 95.29 169 LYS B N 1
ATOM 2861 C CA . LYS B 2 169 ? -25.081 -4.587 35.641 1.00 93.76 169 LYS B CA 1
ATOM 2862 C C . LYS B 2 169 ? -23.854 -4.328 34.771 1.00 94.78 169 LYS B C 1
ATOM 2863 O O . LYS B 2 169 ? -23.408 -5.264 34.115 1.00 94.19 169 LYS B O 1
ATOM 2869 N N . TYR B 2 170 ? -23.315 -3.098 34.732 1.00 89.34 170 TYR B N 1
ATOM 2870 C CA . TYR B 2 170 ? -22.172 -2.844 33.843 1.00 88.28 170 TYR B CA 1
ATOM 2871 C C . TYR B 2 170 ? -20.804 -3.035 34.523 1.00 89.16 170 TYR B C 1
ATOM 2872 O O . TYR B 2 170 ? -20.726 -3.209 35.752 1.00 89.25 170 TYR B O 1
ATOM 2881 N N . ALA B 2 171 ? -19.734 -3.018 33.690 1.00 82.78 171 ALA B N 1
ATOM 2882 C CA . ALA B 2 171 ? -18.360 -3.168 34.137 1.00 81.28 171 ALA B CA 1
ATOM 2883 C C . ALA B 2 171 ? -17.364 -2.527 33.182 1.00 83.06 171 ALA B C 1
ATOM 2884 O O . ALA B 2 171 ? -17.576 -2.496 31.969 1.00 82.86 171 ALA B O 1
ATOM 2886 N N . ALA B 2 172 ? -16.274 -2.009 33.754 1.00 77.84 172 ALA B N 1
ATOM 2887 C CA . ALA B 2 172 ? -15.185 -1.320 33.058 1.00 76.97 172 ALA B CA 1
ATOM 2888 C C . ALA B 2 172 ? -13.848 -1.486 33.793 1.00 79.04 172 ALA B C 1
ATOM 2889 O O . ALA B 2 172 ? -13.825 -1.710 35.003 1.00 78.88 172 ALA B O 1
ATOM 2891 N N . SER B 2 173 ? -12.739 -1.383 33.052 1.00 74.06 173 SER B N 1
ATOM 2892 C CA . SER B 2 173 ? -11.383 -1.490 33.592 1.00 73.17 173 SER B CA 1
ATOM 2893 C C . SER B 2 173 ? -10.584 -0.235 33.268 1.00 76.76 173 SER B C 1
ATOM 2894 O O . SER B 2 173 ? -10.779 0.370 32.206 1.00 76.35 173 SER B O 1
ATOM 2897 N N . SER B 2 174 ? -9.657 0.132 34.169 1.00 72.79 174 SER B N 1
ATOM 2898 C CA . SER B 2 174 ? -8.752 1.261 33.973 1.00 72.48 174 SER B CA 1
ATOM 2899 C C . SER B 2 174 ? -7.358 0.847 34.432 1.00 76.29 174 SER B C 1
ATOM 2900 O O . SER B 2 174 ? -7.186 0.392 35.572 1.00 75.60 174 SER B O 1
ATOM 2903 N N . TYR B 2 175 ? -6.373 0.944 33.517 1.00 73.20 175 TYR B N 1
ATOM 2904 C CA . TYR B 2 175 ? -4.990 0.531 33.758 1.00 73.10 175 TYR B CA 1
ATOM 2905 C C . TYR B 2 175 ? -4.034 1.722 33.757 1.00 79.02 175 TYR B C 1
ATOM 2906 O O . TYR B 2 175 ? -3.995 2.488 32.782 1.00 78.72 175 TYR B O 1
ATOM 2915 N N . LEU B 2 176 ? -3.257 1.865 34.850 1.00 76.83 176 LEU B N 1
ATOM 2916 C CA . LEU B 2 176 ? -2.244 2.904 34.968 1.00 77.43 176 LEU B CA 1
ATOM 2917 C C . LEU B 2 176 ? -0.863 2.269 34.874 1.00 83.14 176 LEU B C 1
ATOM 2918 O O . LEU B 2 176 ? -0.435 1.572 35.800 1.00 82.25 176 LEU B O 1
ATOM 2923 N N . SER B 2 177 ? -0.168 2.520 33.746 1.00 81.67 177 SER B N 1
ATOM 2924 C CA . SER B 2 177 ? 1.174 2.002 33.516 1.00 82.21 177 SER B CA 1
ATOM 2925 C C . SER B 2 177 ? 2.220 2.982 34.014 1.00 86.68 177 SER B C 1
ATOM 2926 O O . SER B 2 177 ? 2.221 4.155 33.623 1.00 85.51 177 SER B O 1
ATOM 2929 N N . LEU B 2 178 ? 3.082 2.496 34.919 1.00 84.77 178 LEU B N 1
ATOM 2930 C CA . LEU B 2 178 ? 4.161 3.250 35.554 1.00 85.27 178 LEU B CA 1
ATOM 2931 C C . LEU B 2 178 ? 5.486 2.487 35.444 1.00 90.90 178 LEU B C 1
ATOM 2932 O O . LEU B 2 178 ? 5.515 1.305 35.052 1.00 90.76 178 LEU B O 1
ATOM 2937 N N . THR B 2 179 ? 6.581 3.174 35.813 1.00 88.12 179 THR B N 1
ATOM 2938 C CA . THR B 2 179 ? 7.907 2.579 35.899 1.00 88.38 179 THR B CA 1
ATOM 2939 C C . THR B 2 179 ? 7.979 2.107 37.365 1.00 92.82 179 THR B C 1
ATOM 2940 O O . THR B 2 179 ? 7.408 2.812 38.210 1.00 91.88 179 THR B O 1
ATOM 2944 N N . PRO B 2 180 ? 8.635 0.964 37.722 1.00 90.51 180 PRO B N 1
ATOM 2945 C CA . PRO B 2 180 ? 8.686 0.567 39.152 1.00 90.85 180 PRO B CA 1
ATOM 2946 C C . PRO B 2 180 ? 9.144 1.686 40.095 1.00 96.58 180 PRO B C 1
ATOM 2947 O O . PRO B 2 180 ? 8.747 1.713 41.262 1.00 96.21 180 PRO B O 1
ATOM 2951 N N . GLU B 2 181 ? 9.931 2.643 39.553 1.00 94.22 181 GLU B N 1
ATOM 2952 C CA . GLU B 2 181 ? 10.465 3.828 40.230 1.00 94.48 181 GLU B CA 1
ATOM 2953 C C . GLU B 2 181 ? 9.336 4.808 40.588 1.00 98.35 181 GLU B C 1
ATOM 2954 O O . GLU B 2 181 ? 9.252 5.235 41.744 1.00 98.46 181 GLU B O 1
ATOM 2960 N N . GLN B 2 182 ? 8.458 5.138 39.602 1.00 94.02 182 GLN B N 1
ATOM 2961 C CA . GLN B 2 182 ? 7.297 6.030 39.765 1.00 93.41 182 GLN B CA 1
ATOM 2962 C C . GLN B 2 182 ? 6.315 5.511 40.819 1.00 96.95 182 GLN B C 1
ATOM 2963 O O . GLN B 2 182 ? 5.680 6.308 41.515 1.00 96.54 182 GLN B O 1
ATOM 2969 N N . TRP B 2 183 ? 6.196 4.173 40.926 1.00 93.06 183 TRP B N 1
ATOM 2970 C CA . TRP B 2 183 ? 5.344 3.484 41.886 1.00 92.49 183 TRP B CA 1
ATOM 2971 C C . TRP B 2 183 ? 5.883 3.698 43.304 1.00 98.12 183 TRP B C 1
ATOM 2972 O O . TRP B 2 183 ? 5.109 4.082 44.183 1.00 97.80 183 TRP B O 1
ATOM 2983 N N . LYS B 2 184 ? 7.212 3.496 43.506 1.00 95.71 184 LYS B N 1
ATOM 2984 C CA . LYS B 2 184 ? 7.900 3.637 44.797 1.00 95.70 184 LYS B CA 1
ATOM 2985 C C . LYS B 2 184 ? 8.060 5.086 45.279 1.00 99.21 184 LYS B C 1
ATOM 2986 O O . LYS B 2 184 ? 7.920 5.338 46.482 1.00 98.73 184 LYS B O 1
ATOM 2992 N N . SER B 2 185 ? 8.356 6.023 44.348 1.00 95.62 185 SER B N 1
ATOM 2993 C CA . SER B 2 185 ? 8.570 7.451 44.623 1.00 95.64 185 SER B CA 1
ATOM 2994 C C . SER B 2 185 ? 7.372 8.207 45.264 1.00 100.65 185 SER B C 1
ATOM 2995 O O . SER B 2 185 ? 7.588 9.267 45.863 1.00 100.97 185 SER B O 1
ATOM 2998 N N . HIS B 2 186 ? 6.132 7.678 45.141 1.00 96.68 186 HIS B N 1
ATOM 2999 C CA . HIS B 2 186 ? 4.923 8.285 45.718 1.00 96.19 186 HIS B CA 1
ATOM 3000 C C . HIS B 2 186 ? 4.422 7.504 46.933 1.00 100.23 186 HIS B C 1
ATOM 3001 O O . HIS B 2 186 ? 4.657 6.291 47.026 1.00 100.25 186 HIS B O 1
ATOM 3008 N N . ARG B 2 187 ? 3.730 8.203 47.864 1.00 96.54 187 ARG B N 1
ATOM 3009 C CA . ARG B 2 187 ? 3.179 7.596 49.081 1.00 96.00 187 ARG B CA 1
ATOM 3010 C C . ARG B 2 187 ? 2.023 6.653 48.756 1.00 99.06 187 ARG B C 1
ATOM 3011 O O . ARG B 2 187 ? 1.934 5.565 49.340 1.00 98.70 187 ARG B O 1
ATOM 3019 N N . SER B 2 188 ? 1.127 7.089 47.841 1.00 94.62 188 SER B N 1
ATOM 3020 C CA . SER B 2 188 ? -0.050 6.331 47.420 1.00 93.89 188 SER B CA 1
ATOM 3021 C C . SER B 2 188 ? -0.562 6.744 46.028 1.00 95.74 188 SER B C 1
ATOM 3022 O O . SER B 2 188 ? -0.199 7.809 45.504 1.00 94.73 188 SER B O 1
ATOM 3025 N N . TYR B 2 189 ? -1.425 5.891 45.449 1.00 90.93 189 TYR B N 1
ATOM 3026 C CA . TYR B 2 189 ? -2.053 6.106 44.153 1.00 89.90 189 TYR B CA 1
ATOM 3027 C C . TYR B 2 189 ? -3.553 5.856 44.265 1.00 90.55 189 TYR B C 1
ATOM 3028 O O . TYR B 2 189 ? -3.972 4.850 44.838 1.00 89.75 189 TYR B O 1
ATOM 3037 N N . SER B 2 190 ? -4.361 6.780 43.728 1.00 85.69 190 SER B N 1
ATOM 3038 C CA . SER B 2 190 ? -5.823 6.707 43.822 1.00 84.91 190 SER B CA 1
ATOM 3039 C C . SER B 2 190 ? -6.568 6.553 42.492 1.00 85.43 190 SER B C 1
ATOM 3040 O O . SER B 2 190 ? -6.207 7.184 41.497 1.00 84.97 190 SER B O 1
ATOM 3043 N N . CYS B 2 191 ? -7.646 5.749 42.512 1.00 79.30 191 CYS B N 1
ATOM 3044 C CA . CYS B 2 191 ? -8.529 5.533 41.376 1.00 78.31 191 CYS B CA 1
ATOM 3045 C C . CYS B 2 191 ? -9.890 6.167 41.718 1.00 82.90 191 CYS B C 1
ATOM 3046 O O . CYS B 2 191 ? -10.619 5.653 42.565 1.00 82.00 191 CYS B O 1
ATOM 3049 N N . GLN B 2 192 ? -10.205 7.302 41.079 1.00 80.46 192 GLN B N 1
ATOM 3050 C CA . GLN B 2 192 ? -11.439 8.064 41.287 1.00 80.64 192 GLN B CA 1
ATOM 3051 C C . GLN B 2 192 ? -12.452 7.765 40.187 1.00 84.79 192 GLN B C 1
ATOM 3052 O O . GLN B 2 192 ? -12.278 8.181 39.044 1.00 84.23 192 GLN B O 1
ATOM 3058 N N . VAL B 2 193 ? -13.496 7.014 40.536 1.00 82.17 193 VAL B N 1
ATOM 3059 C CA . VAL B 2 193 ? -14.541 6.587 39.601 1.00 82.50 193 VAL B CA 1
ATOM 3060 C C . VAL B 2 193 ? -15.840 7.367 39.839 1.00 88.60 193 VAL B C 1
ATOM 3061 O O . VAL B 2 193 ? -16.503 7.178 40.864 1.00 88.18 193 VAL B O 1
ATOM 3065 N N . THR B 2 194 ? -16.201 8.231 38.880 1.00 86.51 194 THR B N 1
ATOM 3066 C CA . THR B 2 194 ? -17.410 9.046 38.964 1.00 87.13 194 THR B CA 1
ATOM 3067 C C . THR B 2 194 ? -18.557 8.402 38.171 1.00 92.98 194 THR B C 1
ATOM 3068 O O . THR B 2 194 ? -18.428 8.164 36.967 1.00 92.64 194 THR B O 1
ATOM 3072 N N . HIS B 2 195 ? -19.669 8.111 38.863 1.00 90.97 195 HIS B N 1
ATOM 3073 C CA . HIS B 2 195 ? -20.871 7.505 38.290 1.00 91.48 195 HIS B CA 1
ATOM 3074 C C . HIS B 2 195 ? -22.108 8.271 38.770 1.00 98.05 195 HIS B C 1
ATOM 3075 O O . HIS B 2 195 ? -22.482 8.187 39.955 1.00 97.79 195 HIS B O 1
ATOM 3082 N N . GLU B 2 196 ? -22.730 9.029 37.833 1.00 96.33 196 GLU B N 1
ATOM 3083 C CA . GLU B 2 196 ? -23.936 9.853 38.050 1.00 97.02 196 GLU B CA 1
ATOM 3084 C C . GLU B 2 196 ? -23.776 10.882 39.202 1.00 102.91 196 GLU B C 1
ATOM 3085 O O . GLU B 2 196 ? -24.647 10.978 40.080 1.00 102.93 196 GLU B O 1
ATOM 3091 N N . GLY B 2 197 ? -22.659 11.619 39.185 1.00 100.17 197 GLY B N 1
ATOM 3092 C CA . GLY B 2 197 ? -22.338 12.647 40.177 1.00 99.98 197 GLY B CA 1
ATOM 3093 C C . GLY B 2 197 ? -21.677 12.186 41.463 1.00 103.35 197 GLY B C 1
ATOM 3094 O O . GLY B 2 197 ? -21.150 13.020 42.208 1.00 103.11 197 GLY B O 1
ATOM 3095 N N . SER B 2 198 ? -21.701 10.864 41.747 1.00 99.24 198 SER B N 1
ATOM 3096 C CA . SER B 2 198 ? -21.119 10.270 42.952 1.00 98.70 198 SER B CA 1
ATOM 3097 C C . SER B 2 198 ? -19.771 9.618 42.645 1.00 101.86 198 SER B C 1
ATOM 3098 O O . SER B 2 198 ? -19.686 8.790 41.736 1.00 101.63 198 SER B O 1
ATOM 3101 N N . THR B 2 199 ? -18.722 9.992 43.405 1.00 97.80 199 THR B N 1
ATOM 3102 C CA . THR B 2 199 ? -17.364 9.482 43.203 1.00 97.20 199 THR B CA 1
ATOM 3103 C C . THR B 2 199 ? -16.966 8.427 44.241 1.00 100.05 199 THR B C 1
ATOM 3104 O O . THR B 2 199 ? -17.039 8.678 45.445 1.00 99.09 199 THR B O 1
ATOM 3108 N N . VAL B 2 200 ? -16.526 7.252 43.748 1.00 96.28 200 VAL B N 1
ATOM 3109 C CA . VAL B 2 200 ? -16.038 6.122 44.547 1.00 95.58 200 VAL B CA 1
ATOM 3110 C C . VAL B 2 200 ? -14.517 6.110 44.357 1.00 98.48 200 VAL B C 1
ATOM 3111 O O . VAL B 2 200 ? -14.039 6.064 43.220 1.00 98.88 200 VAL B O 1
ATOM 3115 N N . GLU B 2 201 ? -13.765 6.173 45.461 1.00 93.22 201 GLU B N 1
ATOM 3116 C CA . GLU B 2 201 ? -12.304 6.199 45.433 1.00 92.36 201 GLU B CA 1
ATOM 3117 C C . GLU B 2 201 ? -11.688 4.997 46.142 1.00 94.93 201 GLU B C 1
ATOM 3118 O O . GLU B 2 201 ? -12.200 4.543 47.167 1.00 94.98 201 GLU B O 1
ATOM 3124 N N . LYS B 2 202 ? -10.577 4.494 45.584 1.00 89.93 202 LYS B N 1
ATOM 3125 C CA . LYS B 2 202 ? -9.777 3.398 46.126 1.00 88.98 202 LYS B CA 1
ATOM 3126 C C . LYS B 2 202 ? -8.304 3.800 46.050 1.00 91.95 202 LYS B C 1
ATOM 3127 O O . LYS B 2 202 ? -7.901 4.488 45.104 1.00 91.45 202 LYS B O 1
ATOM 3133 N N . THR B 2 203 ? -7.516 3.420 47.071 1.00 87.51 203 THR B N 1
ATOM 3134 C CA . THR B 2 203 ? -6.112 3.811 47.148 1.00 86.81 203 THR B CA 1
ATOM 3135 C C . THR B 2 203 ? -5.188 2.627 47.400 1.00 90.47 203 THR B C 1
ATOM 3136 O O . THR B 2 203 ? -5.515 1.747 48.202 1.00 89.96 203 THR B O 1
ATOM 3140 N N . VAL B 2 204 ? -4.022 2.627 46.719 1.00 87.31 204 VAL B N 1
ATOM 3141 C CA . VAL B 2 204 ? -2.970 1.612 46.853 1.00 87.32 204 VAL B CA 1
ATOM 3142 C C . VAL B 2 204 ? -1.629 2.268 47.165 1.00 91.72 204 VAL B C 1
ATOM 3143 O O . VAL B 2 204 ? -1.269 3.278 46.545 1.00 90.57 204 VAL B O 1
ATOM 3147 N N . ALA B 2 205 ? -0.900 1.689 48.139 1.00 89.55 205 ALA B N 1
ATOM 3148 C CA . ALA B 2 205 ? 0.402 2.181 48.591 1.00 89.92 205 ALA B CA 1
ATOM 3149 C C . ALA B 2 205 ? 1.500 1.097 48.465 1.00 94.58 205 ALA B C 1
ATOM 3150 O O . ALA B 2 205 ? 1.202 -0.095 48.669 1.00 94.32 205 ALA B O 1
ATOM 3152 N N . PRO B 2 206 ? 2.775 1.483 48.150 1.00 90.96 206 PRO B N 1
ATOM 3153 C CA . PRO B 2 206 ? 3.838 0.463 48.025 1.00 94.63 206 PRO B CA 1
ATOM 3154 C C . PRO B 2 206 ? 4.206 -0.208 49.350 1.00 135.57 206 PRO B C 1
ATOM 3155 O O . PRO B 2 206 ? 4.161 0.424 50.407 1.00 102.69 206 PRO B O 1
ATOM 3159 N N . LYS C 3 1 ? -46.207 -16.946 -3.993 1.00 42.25 224 LYS C N 1
ATOM 3160 C CA . LYS C 3 1 ? -45.087 -17.806 -3.601 1.00 42.90 224 LYS C CA 1
ATOM 3161 C C . LYS C 3 1 ? -43.757 -17.056 -3.702 1.00 46.68 224 LYS C C 1
ATOM 3162 O O . LYS C 3 1 ? -43.488 -16.402 -4.731 1.00 46.71 224 LYS C O 1
ATOM 3168 N N . LYS C 3 2 ? -42.907 -17.214 -2.648 1.00 40.68 225 LYS C N 1
ATOM 3169 C CA . LYS C 3 2 ? -41.578 -16.644 -2.593 1.00 39.30 225 LYS C CA 1
ATOM 3170 C C . LYS C 3 2 ? -40.717 -17.390 -3.622 1.00 42.51 225 LYS C C 1
ATOM 3171 O O . LYS C 3 2 ? -40.700 -18.628 -3.645 1.00 44.41 225 LYS C O 1
ATOM 3177 N N . VAL C 3 3 ? -40.075 -16.637 -4.517 1.00 36.13 226 VAL C N 1
ATOM 3178 C CA . VAL C 3 3 ? -39.180 -17.166 -5.547 1.00 34.18 226 VAL C CA 1
ATOM 3179 C C . VAL C 3 3 ? -37.816 -16.479 -5.337 1.00 38.62 226 VAL C C 1
ATOM 3180 O O . VAL C 3 3 ? -37.766 -15.258 -5.070 1.00 38.20 226 VAL C O 1
ATOM 3184 N N . ALA C 3 4 ? -36.726 -17.272 -5.434 1.00 36.18 227 ALA C N 1
ATOM 3185 C CA . ALA C 3 4 ? -35.356 -16.769 -5.320 1.00 37.15 227 ALA C CA 1
ATOM 3186 C C . ALA C 3 4 ? -35.075 -15.740 -6.434 1.00 43.26 227 ALA C C 1
ATOM 3187 O O . ALA C 3 4 ? -35.498 -15.949 -7.588 1.00 44.86 227 ALA C O 1
ATOM 3189 N N . VAL C 3 5 ? -34.397 -14.616 -6.078 1.00 38.28 228 VAL C N 1
ATOM 3190 C CA . VAL C 3 5 ? -34.031 -13.553 -7.033 1.00 38.45 228 VAL C CA 1
ATOM 3191 C C . VAL C 3 5 ? -32.944 -13.981 -8.029 1.00 44.52 228 VAL C C 1
ATOM 3192 O O . VAL C 3 5 ? -32.778 -13.325 -9.069 1.00 44.65 228 VAL C O 1
ATOM 3196 N N . VAL C 3 6 ? -32.186 -15.059 -7.685 1.00 41.73 229 VAL C N 1
ATOM 3197 C CA . VAL C 3 6 ? -31.102 -15.599 -8.494 1.00 41.75 229 VAL C CA 1
ATOM 3198 C C . VAL C 3 6 ? -31.056 -17.109 -8.305 1.00 47.55 229 VAL C C 1
ATOM 3199 O O . VAL C 3 6 ? -31.287 -17.601 -7.204 1.00 48.18 229 VAL C O 1
ATOM 3203 N N . ARG C 3 7 ? -30.815 -17.830 -9.394 1.00 45.70 230 ARG C N 1
ATOM 3204 C CA . ARG C 3 7 ? -30.647 -19.288 -9.462 1.00 46.93 230 ARG C CA 1
ATOM 3205 C C . ARG C 3 7 ? -29.696 -19.551 -10.637 1.00 53.17 230 ARG C C 1
ATOM 3206 O O . ARG C 3 7 ? -29.348 -18.611 -11.359 1.00 51.24 230 ARG C O 1
ATOM 3225 N N . PRO C 3 9 ? -28.984 -20.277 -14.312 1.00 58.74 232 PRO C N 1
ATOM 3226 C CA . PRO C 3 9 ? -29.836 -20.160 -15.510 1.00 58.99 232 PRO C CA 1
ATOM 3227 C C . PRO C 3 9 ? -30.126 -21.519 -16.156 1.00 64.35 232 PRO C C 1
ATOM 3228 O O . PRO C 3 9 ? -29.244 -22.385 -16.131 1.00 63.84 232 PRO C O 1
ATOM 3232 N N . PRO C 3 10 ? -31.358 -21.758 -16.683 1.00 61.71 233 PRO C N 1
ATOM 3233 C CA . PRO C 3 10 ? -31.645 -23.073 -17.290 1.00 65.00 233 PRO C CA 1
ATOM 3234 C C . PRO C 3 10 ? -31.036 -23.275 -18.681 1.00 99.98 233 PRO C C 1
ATOM 3235 O O . PRO C 3 10 ? -30.479 -22.348 -19.273 1.00 61.41 233 PRO C O 1
ATOM 3239 N N . GLU D 1 1 ? -5.033 11.937 -27.925 1.00 49.42 1 GLU H N 1
ATOM 3240 C CA . GLU D 1 1 ? -4.976 10.486 -27.794 1.00 49.01 1 GLU H CA 1
ATOM 3241 C C . GLU D 1 1 ? -3.892 10.048 -26.807 1.00 50.99 1 GLU H C 1
ATOM 3242 O O . GLU D 1 1 ? -2.912 10.757 -26.588 1.00 50.70 1 GLU H O 1
ATOM 3248 N N . VAL D 1 2 ? -4.071 8.868 -26.236 1.00 45.78 2 VAL H N 1
ATOM 3249 C CA . VAL D 1 2 ? -3.148 8.280 -25.285 1.00 44.52 2 VAL H CA 1
ATOM 3250 C C . VAL D 1 2 ? -1.964 7.707 -26.046 1.00 48.86 2 VAL H C 1
ATOM 3251 O O . VAL D 1 2 ? -2.147 7.023 -27.054 1.00 48.14 2 VAL H O 1
ATOM 3255 N N . GLN D 1 3 ? -0.752 8.017 -25.563 1.00 45.29 3 GLN H N 1
ATOM 3256 C CA . GLN D 1 3 ? 0.513 7.532 -26.095 1.00 44.72 3 GLN H CA 1
ATOM 3257 C C . GLN D 1 3 ? 1.464 7.188 -24.970 1.00 46.67 3 GLN H C 1
ATOM 3258 O O . GLN D 1 3 ? 1.624 7.949 -24.017 1.00 45.67 3 GLN H O 1
ATOM 3264 N N . LEU D 1 4 ? 2.085 6.023 -25.090 1.00 41.90 4 LEU H N 1
ATOM 3265 C CA . LEU D 1 4 ? 3.090 5.496 -24.1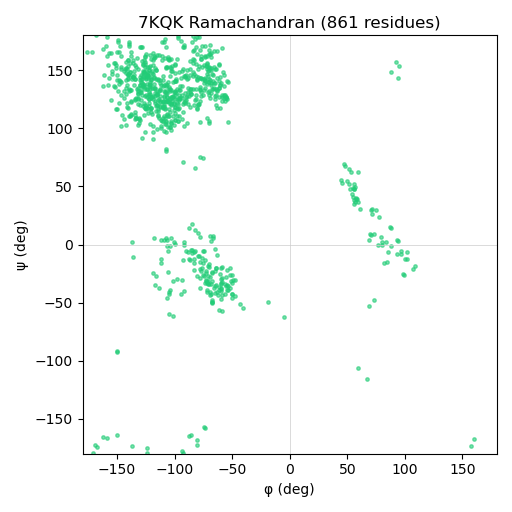81 1.00 40.07 4 LEU H CA 1
ATOM 3266 C C . LEU D 1 4 ? 4.320 5.246 -25.019 1.00 43.02 4 LEU H C 1
ATOM 3267 O O . LEU D 1 4 ? 4.233 4.636 -26.071 1.00 42.36 4 LEU H O 1
ATOM 3272 N N . LEU D 1 5 ? 5.440 5.819 -24.623 1.00 39.75 5 LEU H N 1
ATOM 3273 C CA . LEU D 1 5 ? 6.699 5.733 -25.359 1.00 39.21 5 LEU H CA 1
ATOM 3274 C C . LEU D 1 5 ? 7.848 5.313 -24.474 1.00 41.62 5 LEU H C 1
ATOM 3275 O O . LEU D 1 5 ? 8.325 6.101 -23.659 1.00 42.09 5 LEU H O 1
ATOM 3280 N N . GLU D 1 6 ? 8.295 4.065 -24.640 1.00 35.66 6 GLU H N 1
ATOM 3281 C CA . GLU D 1 6 ? 9.420 3.499 -23.897 1.00 33.82 6 GLU H CA 1
ATOM 3282 C C . GLU D 1 6 ? 10.760 3.838 -24.512 1.00 37.68 6 GLU H C 1
ATOM 3283 O O . GLU D 1 6 ? 10.915 3.912 -25.726 1.00 36.54 6 GLU H O 1
ATOM 3289 N N . SER D 1 7 ? 11.761 3.950 -23.661 1.00 36.06 7 SER H N 1
ATOM 3290 C CA . SER D 1 7 ? 13.159 4.207 -24.028 1.00 35.53 7 SER H CA 1
ATOM 3291 C C . SER D 1 7 ? 14.041 3.534 -22.970 1.00 39.96 7 SER H C 1
ATOM 3292 O O . SER D 1 7 ? 13.515 3.004 -22.003 1.00 39.47 7 SER H O 1
ATOM 3295 N N . GLY D 1 8 ? 15.347 3.534 -23.163 1.00 38.17 8 GLY H N 1
ATOM 3296 C CA . GLY D 1 8 ? 16.269 2.958 -22.200 1.00 38.61 8 GLY H CA 1
ATOM 3297 C C . GLY D 1 8 ? 16.700 1.544 -22.508 1.00 44.52 8 GLY H C 1
ATOM 3298 O O . GLY D 1 8 ? 17.562 1.015 -21.804 1.00 45.50 8 GLY H O 1
ATOM 3299 N N . GLY D 1 9 ? 16.121 0.935 -23.548 1.00 41.03 9 GLY H N 1
ATOM 3300 C CA . GLY D 1 9 ? 16.492 -0.416 -23.965 1.00 40.50 9 GLY H CA 1
ATOM 3301 C C . GLY D 1 9 ? 17.892 -0.482 -24.557 1.00 43.98 9 GLY H C 1
ATOM 3302 O O . GLY D 1 9 ? 18.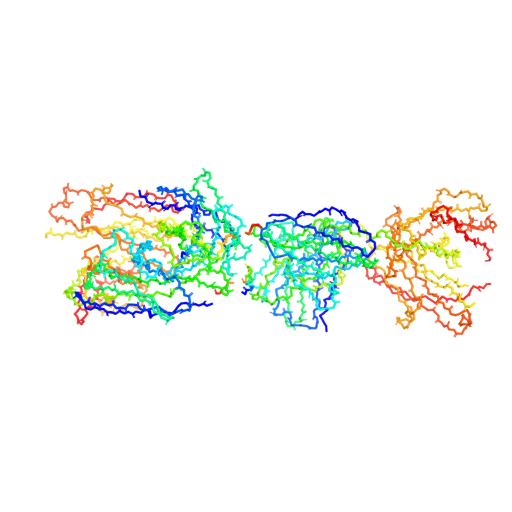486 0.552 -24.873 1.00 43.91 9 GLY H O 1
ATOM 3303 N N . GLY D 1 10 ? 18.436 -1.688 -24.663 1.00 39.58 10 GLY H N 1
ATOM 3304 C CA . GLY D 1 10 ? 19.760 -1.890 -25.231 1.00 39.32 10 GLY H CA 1
ATOM 3305 C C . GLY D 1 10 ? 20.414 -3.198 -24.858 1.00 45.21 10 GLY H C 1
ATOM 3306 O O . GLY D 1 10 ? 19.772 -4.105 -24.316 1.00 45.19 10 GLY H O 1
ATOM 3307 N N . LEU D 1 11 ? 21.718 -3.280 -25.151 1.00 42.25 11 LEU H N 1
ATOM 3308 C CA . LEU D 1 11 ? 22.565 -4.431 -24.839 1.00 41.45 11 LEU H CA 1
ATOM 3309 C C . LEU D 1 11 ? 23.322 -4.238 -23.528 1.00 46.86 11 LEU H C 1
ATOM 3310 O O . LEU D 1 11 ? 23.943 -3.237 -23.324 1.00 47.83 11 LEU H O 1
ATOM 3315 N N . VAL D 1 12 ? 23.250 -5.164 -22.642 1.00 43.56 12 VAL H N 1
ATOM 3316 C CA . VAL D 1 12 ? 24.022 -5.254 -21.417 1.00 43.62 12 VAL H CA 1
ATOM 3317 C C . VAL D 1 12 ? 24.586 -6.687 -21.258 1.00 47.60 12 VAL H C 1
ATOM 3318 O O . VAL D 1 12 ? 24.059 -7.660 -21.801 1.00 46.60 12 VAL H O 1
ATOM 3322 N N . GLN D 1 13 ? 25.693 -6.778 -20.565 1.00 45.15 13 GLN H N 1
ATOM 3323 C CA . GLN D 1 13 ? 26.426 -7.993 -20.253 1.00 45.47 13 GLN H CA 1
ATOM 3324 C C . GLN D 1 13 ? 25.725 -8.594 -19.014 1.00 47.78 13 GLN H C 1
ATOM 3325 O O . GLN D 1 13 ? 25.219 -7.815 -18.192 1.00 46.65 13 GLN H O 1
ATOM 3331 N N . PRO D 1 14 ? 25.678 -9.929 -18.867 1.00 43.60 14 PRO H N 1
ATOM 3332 C CA . PRO D 1 14 ? 25.022 -10.510 -17.679 1.00 43.23 14 PRO H CA 1
ATOM 3333 C C . PRO D 1 14 ? 25.607 -9.975 -16.371 1.00 47.08 14 PRO H C 1
ATOM 3334 O O . PRO D 1 14 ? 26.829 -9.990 -16.194 1.00 47.81 14 PRO H O 1
ATOM 3338 N N . GLY D 1 15 ? 24.728 -9.467 -15.501 1.00 41.12 15 GLY H N 1
ATOM 3339 C CA . GLY D 1 15 ? 25.068 -8.845 -14.230 1.00 39.54 15 GLY H CA 1
ATOM 3340 C C . GLY D 1 15 ? 25.023 -7.336 -14.293 1.00 39.47 15 GLY H C 1
ATOM 3341 O O . GLY D 1 15 ? 25.181 -6.662 -13.273 1.00 38.00 15 GLY H O 1
ATOM 3342 N N . GLY D 1 16 ? 24.820 -6.813 -15.501 1.00 34.97 16 GLY H N 1
ATOM 3343 C CA . GLY D 1 16 ? 24.711 -5.381 -15.742 1.00 34.13 16 GLY H CA 1
ATOM 3344 C C . GLY D 1 16 ? 23.336 -4.810 -15.438 1.00 36.76 16 GLY H C 1
ATOM 3345 O O . GLY D 1 16 ? 22.392 -5.550 -15.198 1.00 34.44 16 GLY H O 1
ATOM 3346 N N . SER D 1 17 ? 23.211 -3.485 -15.438 1.00 34.53 17 SER H N 1
ATOM 3347 C CA . SER D 1 17 ? 21.952 -2.801 -15.191 1.00 35.05 17 SER H CA 1
ATOM 3348 C C . SER D 1 17 ? 21.460 -1.934 -16.346 1.00 38.70 17 SER H C 1
ATOM 3349 O O . SER D 1 17 ? 22.240 -1.497 -17.187 1.00 37.85 17 SER H O 1
ATOM 3352 N N . LEU D 1 18 ? 20.150 -1.722 -16.398 1.00 35.45 18 LEU H N 1
ATOM 3353 C CA . LEU D 1 18 ? 19.493 -0.919 -17.426 1.00 35.56 18 LEU H CA 1
ATOM 3354 C C . LEU D 1 18 ? 18.271 -0.241 -16.821 1.00 37.31 18 LEU H C 1
ATOM 3355 O O . LEU D 1 18 ? 17.584 -0.862 -16.044 1.00 36.65 18 LEU H O 1
ATOM 3360 N N . ARG D 1 19 ? 18.026 1.027 -17.126 1.00 33.35 19 ARG H N 1
ATOM 3361 C CA . ARG D 1 19 ? 16.860 1.775 -16.660 1.00 32.61 19 ARG H CA 1
ATOM 3362 C C . ARG D 1 19 ? 15.918 2.049 -17.844 1.00 37.19 19 ARG H C 1
ATOM 3363 O O . ARG D 1 19 ? 16.286 2.711 -18.816 1.00 34.65 19 ARG H O 1
ATOM 3371 N N . LEU D 1 20 ? 14.702 1.520 -17.760 1.00 35.16 20 LEU H N 1
ATOM 3372 C CA . LEU D 1 20 ? 13.671 1.748 -18.772 1.00 34.31 20 LEU H CA 1
ATOM 3373 C C . LEU D 1 20 ? 12.835 2.936 -18.387 1.00 35.08 20 LEU H C 1
ATOM 3374 O O . LEU D 1 20 ? 12.585 3.143 -17.212 1.00 36.44 20 LEU H O 1
ATOM 3379 N N . SER D 1 21 ? 12.384 3.697 -19.348 1.00 29.86 21 SER H N 1
ATOM 3380 C CA . SER D 1 21 ? 11.496 4.847 -19.098 1.00 29.74 21 SER H CA 1
ATOM 3381 C C . SER D 1 21 ? 10.278 4.682 -19.976 1.00 36.61 21 SER H C 1
ATOM 3382 O O . SER D 1 21 ? 10.376 4.130 -21.052 1.00 37.41 21 SER H O 1
ATOM 3385 N N . CYS D 1 22 ? 9.141 5.141 -19.527 1.00 34.49 22 CYS H N 1
ATOM 3386 C CA . CYS D 1 22 ? 7.946 5.181 -20.304 1.00 36.24 22 CYS H CA 1
ATOM 3387 C C . CYS D 1 22 ? 7.319 6.576 -20.189 1.00 38.08 22 CYS H C 1
ATOM 3388 O O . CYS D 1 22 ? 6.855 6.940 -19.131 1.00 37.29 22 CYS H O 1
ATOM 3391 N N . ALA D 1 23 ? 7.384 7.376 -21.238 1.00 34.40 23 ALA H N 1
ATOM 3392 C CA . ALA D 1 23 ? 6.818 8.751 -21.215 1.00 34.55 23 ALA H CA 1
ATOM 3393 C C . ALA D 1 23 ? 5.371 8.773 -21.734 1.00 36.99 23 ALA H C 1
ATOM 3394 O O . ALA D 1 23 ? 5.111 8.516 -22.927 1.00 38.95 23 ALA H O 1
ATOM 3396 N N . ALA D 1 24 ? 4.445 9.099 -20.826 1.00 29.30 24 ALA H N 1
ATOM 3397 C CA . ALA D 1 24 ? 3.028 9.115 -21.097 1.00 28.39 24 ALA H CA 1
ATOM 3398 C C . ALA D 1 24 ? 2.533 10.509 -21.476 1.00 35.75 24 ALA H C 1
ATOM 3399 O O . ALA D 1 24 ? 2.873 11.530 -20.849 1.00 35.62 24 ALA H O 1
ATOM 3401 N N . SER D 1 25 ? 1.696 10.532 -22.515 1.00 31.56 25 SER H N 1
ATOM 3402 C CA . SER D 1 25 ? 1.081 11.743 -23.015 1.00 29.99 25 SER H CA 1
ATOM 3403 C C . SER D 1 25 ? -0.364 11.414 -23.321 1.00 31.40 25 SER H C 1
ATOM 3404 O O . SER D 1 25 ? -0.740 10.240 -23.396 1.00 32.48 25 SER H O 1
ATOM 3407 N N . GLY D 1 26 ? -1.170 12.446 -23.437 1.00 27.15 26 GLY H N 1
ATOM 3408 C CA . GLY D 1 26 ? -2.585 12.311 -23.733 1.00 27.19 26 GLY H CA 1
ATOM 3409 C C . GLY D 1 26 ? -3.455 12.084 -22.519 1.00 33.58 26 GLY H C 1
ATOM 3410 O O . GLY D 1 26 ? -4.690 12.086 -22.641 1.00 34.54 26 GLY H O 1
ATOM 3411 N N . PHE D 1 27 ? -2.815 11.894 -21.338 1.00 30.92 27 PHE H N 1
ATOM 3412 C CA . PHE D 1 27 ? -3.496 11.619 -20.069 1.00 31.40 27 PHE H CA 1
ATOM 3413 C C . PHE D 1 27 ? -2.575 11.964 -18.895 1.00 36.37 27 PHE H C 1
ATOM 3414 O O . PHE D 1 27 ? -1.381 12.205 -19.102 1.00 35.19 27 PHE H O 1
ATOM 3422 N N . THR D 1 28 ? -3.127 11.940 -17.660 1.00 34.33 28 THR H N 1
ATOM 3423 C CA . THR D 1 28 ? -2.417 12.209 -16.399 1.00 34.92 28 THR H CA 1
ATOM 3424 C C . THR D 1 28 ? -2.020 10.849 -15.768 1.00 42.12 28 THR H C 1
ATOM 3425 O O . THR D 1 28 ? -2.880 10.026 -15.447 1.00 43.01 28 THR H O 1
ATOM 3429 N N . LEU D 1 29 ? -0.720 10.611 -15.629 1.00 38.55 29 LEU H N 1
ATOM 3430 C CA . LEU D 1 29 ? -0.178 9.365 -15.101 1.00 37.70 29 LEU H CA 1
ATOM 3431 C C . LEU D 1 29 ? -0.660 9.083 -13.694 1.00 41.04 29 LEU H C 1
ATOM 3432 O O . LEU D 1 29 ? -1.103 7.960 -13.437 1.00 42.45 29 LEU H O 1
ATOM 3437 N N . SER D 1 30 ? -0.616 10.100 -12.795 1.00 33.82 30 SER H N 1
ATOM 3438 C CA . SER D 1 30 ? -1.039 10.034 -11.382 1.00 31.42 30 SER H CA 1
ATOM 3439 C C . SER D 1 30 ? -2.457 9.482 -11.147 1.00 31.03 30 SER H C 1
ATOM 3440 O O . SER D 1 30 ? -2.750 9.039 -10.034 1.00 30.85 30 SER H O 1
ATOM 3443 N N . SER D 1 31 ? -3.332 9.498 -12.188 1.00 24.80 31 SER H N 1
ATOM 3444 C CA . SER D 1 31 ? -4.697 8.977 -12.079 1.00 24.12 31 SER H CA 1
ATOM 3445 C C . SER D 1 31 ? -4.759 7.477 -12.330 1.00 29.52 31 SER H C 1
ATOM 3446 O O . SER D 1 31 ? -5.816 6.865 -12.162 1.00 30.38 31 SER H O 1
ATOM 3449 N N . TYR D 1 32 ? -3.622 6.874 -12.708 1.00 25.09 32 TYR H N 1
ATOM 3450 C CA . TYR D 1 32 ? -3.553 5.471 -13.096 1.00 23.36 32 TYR H CA 1
ATOM 3451 C C . TYR D 1 32 ? -2.497 4.661 -12.404 1.00 25.46 32 TYR H C 1
ATOM 3452 O O . TYR D 1 32 ? -1.388 5.131 -12.192 1.00 23.45 32 TYR H O 1
ATOM 3461 N N . GLN D 1 33 ? -2.836 3.407 -12.101 1.00 23.13 33 GLN H N 1
ATOM 3462 C CA . GLN D 1 33 ? -1.913 2.388 -11.591 1.00 23.69 33 GLN H CA 1
ATOM 3463 C C . GLN D 1 33 ? -1.208 1.898 -12.834 1.00 29.68 33 GLN H C 1
ATOM 3464 O O . GLN D 1 33 ? -1.815 1.895 -13.893 1.00 30.24 33 GLN H O 1
ATOM 3470 N N . MET D 1 34 ? 0.078 1.615 -12.772 1.00 27.50 34 MET H N 1
ATOM 3471 C CA . MET D 1 34 ? 0.796 1.265 -14.002 1.00 26.58 34 MET H CA 1
ATOM 3472 C C . MET D 1 34 ? 1.498 -0.084 -13.871 1.00 32.42 34 MET H C 1
ATOM 3473 O O . MET D 1 34 ? 1.678 -0.575 -12.760 1.00 33.52 34 MET H O 1
ATOM 3478 N N . MET D 1 35 ? 1.903 -0.668 -14.997 1.00 28.92 35 MET H N 1
ATOM 3479 C CA . MET D 1 35 ? 2.577 -1.953 -15.012 1.00 29.03 35 MET H CA 1
ATOM 3480 C C . MET D 1 35 ? 3.542 -2.047 -16.204 1.00 34.95 35 MET H C 1
ATOM 3481 O O . MET D 1 35 ? 3.449 -1.245 -17.144 1.00 37.74 35 MET H O 1
ATOM 3486 N N . TRP D 1 36 ? 4.425 -3.057 -16.156 1.00 28.02 36 TRP H N 1
ATOM 3487 C CA . TRP D 1 36 ? 5.397 -3.409 -17.172 1.00 27.31 36 TRP H CA 1
ATOM 3488 C C . TRP D 1 36 ? 5.097 -4.865 -17.501 1.00 33.41 36 TRP H C 1
ATOM 3489 O O . TRP D 1 36 ? 4.951 -5.712 -16.597 1.00 33.43 36 TRP H O 1
ATOM 3500 N N . VAL D 1 37 ? 5.047 -5.153 -18.804 1.00 31.20 37 VAL H N 1
ATOM 3501 C CA . VAL D 1 37 ? 4.833 -6.472 -19.397 1.00 31.14 37 VAL H CA 1
ATOM 3502 C C . VAL D 1 37 ? 6.034 -6.717 -20.350 1.00 37.36 37 VAL H C 1
ATOM 3503 O O . VAL D 1 37 ? 6.489 -5.779 -20.994 1.00 36.23 37 VAL H O 1
ATOM 3507 N N . ARG D 1 38 ? 6.538 -7.953 -20.444 1.00 35.94 38 ARG H N 1
ATOM 3508 C CA . ARG D 1 38 ? 7.644 -8.276 -21.341 1.00 36.38 38 ARG H CA 1
ATOM 3509 C C . ARG D 1 38 ? 7.350 -9.471 -22.247 1.00 41.49 38 ARG H C 1
ATOM 3510 O O . ARG D 1 38 ? 6.483 -10.286 -21.940 1.00 41.42 38 ARG H O 1
ATOM 3518 N N . GLN D 1 39 ? 8.073 -9.565 -23.370 1.00 38.81 39 GLN H N 1
ATOM 3519 C CA . GLN D 1 39 ? 7.910 -10.643 -24.329 1.00 38.60 39 GLN H CA 1
ATOM 3520 C C . GLN D 1 39 ? 9.264 -11.136 -24.837 1.00 42.01 39 GLN H C 1
ATOM 3521 O O . GLN D 1 39 ? 9.961 -10.404 -25.535 1.00 39.29 39 GLN H O 1
ATOM 3527 N N . ALA D 1 40 ? 9.642 -12.374 -24.465 1.00 42.01 40 ALA H N 1
ATOM 3528 C CA . ALA D 1 40 ? 10.890 -13.012 -24.898 1.00 43.73 40 ALA H CA 1
ATOM 3529 C C . ALA D 1 40 ? 10.713 -13.376 -26.382 1.00 53.66 40 ALA H C 1
ATOM 3530 O O . ALA D 1 40 ? 9.557 -13.542 -26.803 1.00 55.83 40 ALA H O 1
ATOM 3532 N N . PRO D 1 41 ? 11.786 -13.431 -27.217 1.00 51.11 41 PRO H N 1
ATOM 3533 C CA . PRO D 1 41 ? 11.580 -13.702 -28.652 1.00 51.24 41 PRO H CA 1
ATOM 3534 C C . PRO D 1 41 ? 10.879 -15.032 -28.956 1.00 54.81 41 PRO H C 1
ATOM 3535 O O . PRO D 1 41 ? 11.306 -16.104 -28.490 1.00 51.62 41 PRO H O 1
ATOM 3539 N N . GLY D 1 42 ? 9.763 -14.920 -29.684 1.00 52.67 42 GLY H N 1
ATOM 3540 C CA . GLY D 1 42 ? 8.915 -16.042 -30.070 1.00 52.40 42 GLY H CA 1
ATOM 3541 C C . GLY D 1 42 ? 8.092 -16.627 -28.936 1.00 54.98 42 GLY H C 1
ATOM 3542 O O . GLY D 1 42 ? 7.486 -17.682 -29.122 1.00 55.81 42 GLY H O 1
ATOM 3543 N N . LYS D 1 43 ? 8.065 -15.962 -27.755 1.00 49.59 43 LYS H N 1
ATOM 3544 C CA . LYS D 1 43 ? 7.332 -16.392 -26.553 1.00 48.54 43 LYS H CA 1
ATOM 3545 C C . LYS D 1 43 ? 6.112 -15.466 -26.288 1.00 50.93 43 LYS H C 1
ATOM 3546 O O . LYS D 1 43 ? 5.927 -14.453 -26.972 1.00 49.42 43 LYS H O 1
ATOM 3552 N N . GLY D 1 44 ? 5.299 -15.823 -25.300 1.00 47.99 44 GLY H N 1
ATOM 3553 C CA . GLY D 1 44 ? 4.107 -15.050 -24.952 1.00 47.95 44 GLY H CA 1
ATOM 3554 C C . GLY D 1 44 ? 4.365 -13.823 -24.100 1.00 51.71 44 GLY H C 1
ATOM 3555 O O . GLY D 1 44 ? 5.511 -13.540 -23.725 1.00 52.08 44 GLY H O 1
ATOM 3556 N N . LEU D 1 45 ? 3.285 -13.072 -23.791 1.00 45.90 45 LEU H N 1
ATOM 3557 C CA . LEU D 1 45 ? 3.303 -11.894 -22.922 1.00 43.50 45 LEU H CA 1
ATOM 3558 C C . LEU D 1 45 ? 3.470 -12.346 -21.463 1.00 43.33 45 LEU H C 1
ATOM 3559 O O . LEU D 1 45 ? 2.886 -13.355 -21.048 1.00 40.97 45 LEU H O 1
ATOM 3564 N N . GLU D 1 46 ? 4.263 -11.598 -20.687 1.00 39.05 46 GLU H N 1
ATOM 3565 C CA . GLU D 1 46 ? 4.565 -11.913 -19.287 1.00 38.41 46 GLU H CA 1
ATOM 3566 C C . GLU D 1 46 ? 4.617 -10.633 -18.440 1.00 41.26 46 GLU H C 1
ATOM 3567 O O . GLU D 1 46 ? 5.414 -9.736 -18.720 1.00 41.03 46 GLU H O 1
ATOM 3573 N N . TRP D 1 47 ? 3.765 -10.571 -17.400 1.00 35.83 47 TRP H N 1
ATOM 3574 C CA . TRP D 1 47 ? 3.667 -9.453 -16.472 1.00 34.51 47 TRP H CA 1
ATOM 3575 C C . TRP D 1 47 ? 4.954 -9.412 -15.637 1.00 38.48 47 TRP H C 1
ATOM 3576 O O . TRP D 1 47 ? 5.374 -10.456 -15.139 1.00 39.62 47 TRP H O 1
ATOM 3587 N N . VAL D 1 48 ? 5.599 -8.227 -15.535 1.00 32.36 48 VAL H N 1
ATOM 3588 C CA . VAL D 1 48 ? 6.868 -8.052 -14.830 1.00 30.83 48 VAL H CA 1
ATOM 3589 C C . VAL D 1 48 ? 6.697 -7.419 -13.417 1.00 33.43 48 VAL H C 1
ATOM 3590 O O . VAL D 1 48 ? 7.089 -8.007 -12.385 1.00 30.71 48 VAL H O 1
ATOM 3594 N N . ALA D 1 49 ? 6.156 -6.176 -13.415 1.00 29.93 49 ALA H N 1
ATOM 3595 C CA . ALA D 1 49 ? 6.044 -5.319 -12.247 1.00 28.59 49 ALA H CA 1
ATOM 3596 C C . ALA D 1 49 ? 4.871 -4.393 -12.412 1.00 34.77 49 ALA H C 1
ATOM 3597 O O . ALA D 1 49 ? 4.466 -4.121 -13.542 1.00 35.10 49 ALA H O 1
ATOM 3599 N N . GLY D 1 50 ? 4.351 -3.909 -11.283 1.00 31.53 50 GLY H N 1
ATOM 3600 C CA . GLY D 1 50 ? 3.219 -2.995 -11.230 1.00 31.65 50 GLY H CA 1
ATOM 3601 C C . GLY D 1 50 ? 3.357 -2.042 -10.067 1.00 36.64 50 GLY H C 1
ATOM 3602 O O . GLY D 1 50 ? 3.996 -2.393 -9.071 1.00 36.93 50 GLY H O 1
ATOM 3603 N N . ILE D 1 51 ? 2.750 -0.833 -10.189 1.00 32.30 51 ILE H N 1
ATOM 3604 C CA . ILE D 1 51 ? 2.809 0.239 -9.182 1.00 31.03 51 ILE H CA 1
ATOM 3605 C C . ILE D 1 51 ? 1.444 0.969 -9.032 1.00 32.98 51 ILE H C 1
ATOM 3606 O O . ILE D 1 51 ? 0.702 1.134 -10.009 1.00 32.81 51 ILE H O 1
ATOM 3611 N N . THR D 1 52 ? 1.125 1.400 -7.811 1.00 28.46 52 THR H N 1
ATOM 3612 C CA . THR D 1 52 ? -0.083 2.180 -7.522 1.00 27.88 52 THR H CA 1
ATOM 3613 C C . THR D 1 52 ? 0.099 3.666 -7.994 1.00 31.33 52 THR H C 1
ATOM 3614 O O . THR D 1 52 ? 1.200 4.039 -8.395 1.00 30.94 52 THR H O 1
ATOM 3618 N N . GLY D 1 53 ? -0.980 4.463 -7.972 1.00 26.83 53 GLY H N 1
ATOM 3619 C CA . GLY D 1 53 ? -1.022 5.851 -8.434 1.00 26.96 53 GLY H CA 1
ATOM 3620 C C . GLY D 1 53 ? 0.065 6.761 -7.895 1.00 34.45 53 GLY H C 1
ATOM 3621 O O . GLY D 1 53 ? 0.695 7.489 -8.656 1.00 32.66 53 GLY H O 1
ATOM 3622 N N . ARG D 1 54 ? 0.313 6.706 -6.585 1.00 36.01 54 ARG H N 1
ATOM 3623 C CA . ARG D 1 54 ? 1.353 7.465 -5.891 1.00 37.49 54 ARG H CA 1
ATOM 3624 C C . ARG D 1 54 ? 2.590 6.612 -5.548 1.00 43.74 54 ARG H C 1
ATOM 3625 O O . ARG D 1 54 ? 3.495 7.085 -4.875 1.00 45.04 54 ARG H O 1
ATOM 3633 N N . GLY D 1 55 ? 2.612 5.375 -6.016 1.00 41.20 55 GLY H N 1
ATOM 3634 C CA . GLY D 1 55 ? 3.698 4.438 -5.771 1.00 42.14 55 GLY H CA 1
ATOM 3635 C C . GLY D 1 55 ? 3.795 3.927 -4.350 1.00 49.35 55 GLY H C 1
ATOM 3636 O O . GLY D 1 55 ? 4.888 3.579 -3.894 1.00 50.56 55 GLY H O 1
ATOM 3637 N N . GLY D 1 56 ? 2.649 3.862 -3.678 1.00 45.65 56 GLY H N 1
ATOM 3638 C CA . GLY D 1 56 ? 2.534 3.389 -2.304 1.00 45.58 56 GLY H CA 1
ATOM 3639 C C . GLY D 1 56 ? 2.748 1.895 -2.158 1.00 49.21 56 GLY H C 1
ATOM 3640 O O . GLY D 1 56 ? 3.241 1.445 -1.119 1.00 51.72 56 GLY H O 1
ATOM 3641 N N . VAL D 1 57 ? 2.332 1.111 -3.174 1.00 41.81 57 VAL H N 1
ATOM 3642 C CA . VAL D 1 57 ? 2.461 -0.351 -3.211 1.00 39.57 57 VAL H CA 1
ATOM 3643 C C . VAL D 1 57 ? 3.089 -0.688 -4.571 1.00 41.03 57 VAL H C 1
ATOM 3644 O O . VAL D 1 57 ? 2.768 -0.044 -5.577 1.00 39.05 57 VAL H O 1
ATOM 3648 N N . THR D 1 58 ? 3.994 -1.687 -4.584 1.00 37.15 58 THR H N 1
ATOM 3649 C CA . THR D 1 58 ? 4.660 -2.195 -5.782 1.00 36.14 58 THR H CA 1
ATOM 3650 C C . THR D 1 58 ? 4.478 -3.707 -5.817 1.00 36.97 58 THR H C 1
ATOM 3651 O O . THR D 1 58 ? 4.273 -4.336 -4.787 1.00 35.85 58 THR H O 1
ATOM 3655 N N . GLY D 1 59 ? 4.535 -4.266 -7.004 1.00 32.88 59 GLY H N 1
ATOM 3656 C CA . GLY D 1 59 ? 4.397 -5.697 -7.215 1.00 32.80 59 GLY H CA 1
ATOM 3657 C C . GLY D 1 59 ? 5.358 -6.185 -8.270 1.00 35.89 59 GLY H C 1
ATOM 3658 O O . GLY D 1 59 ? 5.637 -5.465 -9.243 1.00 34.20 59 GLY H O 1
ATOM 3659 N N . TYR D 1 60 ? 5.908 -7.400 -8.041 1.00 32.20 60 TYR H N 1
ATOM 3660 C CA . TYR D 1 60 ? 6.895 -7.988 -8.937 1.00 31.77 60 TYR H CA 1
ATOM 3661 C C . TYR D 1 60 ? 6.636 -9.452 -9.136 1.00 39.07 60 TYR H C 1
ATOM 3662 O O . TYR D 1 60 ? 6.175 -10.150 -8.226 1.00 38.32 60 TYR H O 1
ATOM 3671 N N . ALA D 1 61 ? 6.978 -9.924 -10.339 1.00 37.65 61 ALA H N 1
ATOM 3672 C CA . ALA D 1 61 ? 6.964 -11.327 -10.715 1.00 37.68 61 ALA H CA 1
ATOM 3673 C C . ALA D 1 61 ? 8.068 -11.954 -9.854 1.00 42.01 61 ALA H C 1
ATOM 3674 O O . ALA D 1 61 ? 9.070 -11.268 -9.550 1.00 41.37 61 ALA H O 1
ATOM 3676 N N . ASP D 1 62 ? 7.867 -13.233 -9.433 1.00 38.22 62 ASP H N 1
ATOM 3677 C CA . ASP D 1 62 ? 8.807 -13.995 -8.608 1.00 36.81 62 ASP H CA 1
ATOM 3678 C C . ASP D 1 62 ? 10.250 -13.970 -9.143 1.00 36.33 62 ASP H C 1
ATOM 3679 O O . ASP D 1 62 ? 11.185 -13.795 -8.358 1.00 34.04 62 ASP H O 1
ATOM 3684 N N . SER D 1 63 ? 10.406 -14.122 -10.481 1.00 32.45 63 SER H N 1
ATOM 3685 C CA . SER D 1 63 ? 11.669 -14.186 -11.217 1.00 32.71 63 SER H CA 1
ATOM 3686 C C . SER D 1 63 ? 12.493 -12.890 -11.243 1.00 39.93 63 SER H C 1
ATOM 3687 O O . SER D 1 63 ? 13.702 -12.939 -11.485 1.00 41.35 63 SER H O 1
ATOM 3690 N N . VAL D 1 64 ? 11.843 -11.729 -11.056 1.00 36.95 64 VAL H N 1
ATOM 3691 C CA . VAL D 1 64 ? 12.485 -10.416 -11.124 1.00 36.20 64 VAL H CA 1
ATOM 3692 C C . VAL D 1 64 ? 12.548 -9.728 -9.763 1.00 38.07 64 VAL H C 1
ATOM 3693 O O . VAL D 1 64 ? 13.314 -8.787 -9.599 1.00 37.18 64 VAL H O 1
ATOM 3697 N N . LYS D 1 65 ? 11.761 -10.194 -8.788 1.00 35.17 65 LYS H N 1
ATOM 3698 C CA . LYS D 1 65 ? 11.749 -9.628 -7.434 1.00 35.34 65 LYS H CA 1
ATOM 3699 C C . LYS D 1 65 ? 13.148 -9.654 -6.813 1.00 42.58 65 LYS H C 1
ATOM 3700 O O . LYS D 1 65 ? 13.828 -10.700 -6.843 1.00 45.07 65 LYS H O 1
ATOM 3706 N N . GLY D 1 66 ? 13.567 -8.489 -6.304 1.00 36.86 66 GLY H N 1
ATOM 3707 C CA . GLY D 1 66 ? 14.869 -8.284 -5.680 1.00 35.77 66 GLY H CA 1
ATOM 3708 C C . GLY D 1 66 ? 15.886 -7.637 -6.600 1.00 38.63 66 GLY H C 1
ATOM 3709 O O . GLY D 1 66 ? 16.820 -6.985 -6.127 1.00 38.52 66 GLY H O 1
ATOM 3710 N N . ARG D 1 67 ? 15.716 -7.827 -7.930 1.00 33.85 67 ARG H N 1
ATOM 3711 C CA . ARG D 1 67 ? 16.608 -7.280 -8.952 1.00 33.10 67 ARG H CA 1
ATOM 3712 C C . ARG D 1 67 ? 16.015 -6.097 -9.662 1.00 35.84 67 ARG H C 1
ATOM 3713 O O . ARG D 1 67 ? 16.749 -5.149 -9.955 1.00 33.76 67 ARG H O 1
ATOM 3721 N N . PHE D 1 68 ? 14.693 -6.146 -9.940 1.00 33.87 68 PHE H N 1
ATOM 3722 C CA . PHE D 1 68 ? 13.997 -5.065 -10.621 1.00 34.72 68 PHE H CA 1
ATOM 3723 C C . PHE D 1 68 ? 13.312 -4.131 -9.636 1.00 41.17 68 PHE H C 1
ATOM 3724 O O . PHE D 1 68 ? 12.908 -4.575 -8.555 1.00 42.45 68 PHE H O 1
ATOM 3732 N N . THR D 1 69 ? 13.212 -2.826 -10.001 1.00 37.21 69 THR H N 1
ATOM 3733 C CA . THR D 1 69 ? 12.533 -1.793 -9.210 1.00 36.11 69 THR H CA 1
ATOM 3734 C C . THR D 1 69 ? 11.638 -0.922 -10.075 1.00 36.83 69 THR H C 1
ATOM 3735 O O . THR D 1 69 ? 12.123 -0.131 -10.876 1.00 35.76 69 THR H O 1
ATOM 3739 N N . ILE D 1 70 ? 10.334 -1.049 -9.882 1.00 32.25 70 ILE H N 1
ATOM 3740 C CA . ILE D 1 70 ? 9.344 -0.205 -10.556 1.00 30.48 70 ILE H CA 1
ATOM 3741 C C . ILE D 1 70 ? 9.198 1.090 -9.758 1.00 33.57 70 ILE H C 1
ATOM 3742 O O . ILE D 1 70 ? 9.158 1.061 -8.518 1.00 33.29 70 ILE H O 1
ATOM 3747 N N . SER D 1 71 ? 9.209 2.222 -10.454 1.00 28.68 71 SER H N 1
ATOM 3748 C CA . SER D 1 71 ? 9.032 3.534 -9.809 1.00 27.45 71 SER H CA 1
ATOM 3749 C C . SER D 1 71 ? 8.313 4.437 -10.774 1.00 33.08 71 SER H C 1
ATOM 3750 O O . SER D 1 71 ? 8.135 4.083 -11.941 1.00 33.92 71 SER H O 1
ATOM 3753 N N . ARG D 1 72 ? 7.892 5.597 -10.306 1.00 29.85 72 ARG H N 1
ATOM 3754 C CA . ARG D 1 72 ? 7.216 6.530 -11.189 1.00 30.12 72 ARG H CA 1
ATOM 3755 C C . ARG D 1 72 ? 7.447 7.954 -10.749 1.00 36.66 72 ARG H C 1
ATOM 3756 O O . ARG D 1 72 ? 7.601 8.236 -9.551 1.00 37.63 72 ARG H O 1
ATOM 3764 N N . ASP D 1 73 ? 7.399 8.857 -11.711 1.00 33.25 73 ASP H N 1
ATOM 3765 C CA . ASP D 1 73 ? 7.515 10.274 -11.433 1.00 33.07 73 ASP H CA 1
ATOM 3766 C C . ASP D 1 73 ? 6.272 10.928 -12.073 1.00 39.77 73 ASP H C 1
ATOM 3767 O O . ASP D 1 73 ? 6.197 11.143 -13.292 1.00 40.77 73 ASP H O 1
ATOM 3772 N N . ASN D 1 74 ? 5.258 11.137 -11.251 1.00 37.19 74 ASN H N 1
ATOM 3773 C CA . ASN D 1 74 ? 3.996 11.730 -11.682 1.00 37.58 74 ASN H CA 1
ATOM 3774 C C . ASN D 1 74 ? 4.199 13.131 -12.253 1.00 44.80 74 ASN H C 1
ATOM 3775 O O . ASN D 1 74 ? 3.596 13.440 -13.289 1.00 46.56 74 ASN H O 1
ATOM 3780 N N . SER D 1 75 ? 5.130 13.924 -11.658 1.00 39.98 75 SER H N 1
ATOM 3781 C CA . SER D 1 75 ? 5.465 15.262 -12.142 1.00 38.62 75 SER H CA 1
ATOM 3782 C C . SER D 1 75 ? 6.099 15.265 -13.555 1.00 40.62 75 SER H C 1
ATOM 3783 O O . SER D 1 75 ? 6.040 16.291 -14.219 1.00 40.72 75 SER H O 1
ATOM 3786 N N . LYS D 1 76 ? 6.660 14.122 -14.027 1.00 34.89 76 LYS H N 1
ATOM 3787 C CA . LYS D 1 76 ? 7.283 13.981 -15.357 1.00 34.27 76 LYS H CA 1
ATOM 3788 C C . LYS D 1 76 ? 6.398 13.173 -16.309 1.00 40.56 76 LYS H C 1
ATOM 3789 O O . LYS D 1 76 ? 6.730 13.053 -17.484 1.00 40.09 76 LYS H O 1
ATOM 3795 N N . ASN D 1 77 ? 5.276 12.614 -15.795 1.00 38.02 77 ASN H N 1
ATOM 3796 C CA . ASN D 1 77 ? 4.336 11.729 -16.481 1.00 35.71 77 ASN H CA 1
ATOM 3797 C C . ASN D 1 77 ? 5.107 10.530 -17.006 1.00 36.46 77 ASN H C 1
ATOM 3798 O O . ASN D 1 77 ? 4.831 10.032 -18.089 1.00 35.33 77 ASN H O 1
ATOM 3803 N N . THR D 1 78 ? 6.103 10.069 -16.245 1.00 31.93 78 THR H N 1
ATOM 3804 C CA . THR D 1 78 ? 6.974 8.937 -16.615 1.00 30.49 78 THR H CA 1
ATOM 3805 C C . THR D 1 78 ? 6.934 7.804 -15.633 1.00 30.85 78 THR H C 1
ATOM 3806 O O . THR D 1 78 ? 6.897 8.035 -14.429 1.00 28.59 78 THR H O 1
ATOM 3810 N N . LEU D 1 79 ? 6.982 6.583 -16.151 1.00 27.45 79 LEU H N 1
ATOM 3811 C CA . LEU D 1 79 ? 7.027 5.318 -15.408 1.00 26.53 79 LEU H CA 1
ATOM 3812 C C . LEU D 1 79 ? 8.409 4.749 -15.621 1.00 29.21 79 LEU H C 1
ATOM 3813 O O . LEU D 1 79 ? 8.905 4.795 -16.758 1.00 28.03 79 LEU H O 1
ATOM 3818 N N . TYR D 1 80 ? 9.046 4.238 -14.544 1.00 25.43 80 TYR H N 1
ATOM 3819 C CA . TYR D 1 80 ? 10.378 3.633 -14.680 1.00 25.73 80 TYR H CA 1
ATOM 3820 C C . TYR D 1 80 ? 10.462 2.138 -14.287 1.00 30.67 80 TYR H C 1
ATOM 3821 O O . TYR D 1 80 ? 9.676 1.660 -13.495 1.00 31.16 80 TYR H O 1
ATOM 3830 N N . LEU D 1 81 ? 11.473 1.438 -14.770 1.00 27.54 81 LEU H N 1
ATOM 3831 C CA . LEU D 1 81 ? 11.812 0.080 -14.367 1.00 26.68 81 LEU H CA 1
ATOM 3832 C C . LEU D 1 81 ? 13.325 -0.029 -14.329 1.00 30.50 81 LEU H C 1
ATOM 3833 O O . LEU D 1 81 ? 13.962 -0.077 -15.387 1.00 31.61 81 LEU H O 1
ATOM 3838 N N . GLN D 1 82 ? 13.904 0.010 -13.119 1.00 25.77 82 GLN H N 1
ATOM 3839 C CA . GLN D 1 82 ? 15.340 -0.169 -12.930 1.00 26.17 82 GLN H CA 1
ATOM 3840 C C . GLN D 1 82 ? 15.586 -1.697 -12.965 1.00 32.99 82 GLN H C 1
ATOM 3841 O O . GLN D 1 82 ? 15.058 -2.437 -12.132 1.00 33.60 82 GLN H O 1
ATOM 3847 N N . MET D 1 83 ? 16.340 -2.166 -13.940 1.00 30.14 83 MET H N 1
ATOM 3848 C CA . MET D 1 83 ? 16.623 -3.589 -14.073 1.00 30.40 83 MET H CA 1
ATOM 3849 C C . MET D 1 83 ? 18.083 -3.835 -13.680 1.00 37.27 83 MET H C 1
ATOM 3850 O O . MET D 1 83 ? 18.979 -3.466 -14.433 1.00 39.83 83 MET H O 1
ATOM 3855 N N . ASN D 1 84 ? 18.320 -4.375 -12.486 1.00 33.25 84 ASN H N 1
ATOM 3856 C CA . ASN D 1 84 ? 19.667 -4.661 -12.006 1.00 33.36 84 ASN H CA 1
ATOM 3857 C C . ASN D 1 84 ? 19.956 -6.164 -12.038 1.00 39.68 84 ASN H C 1
ATOM 3858 O O . ASN D 1 84 ? 19.023 -6.959 -12.145 1.00 40.98 84 ASN H O 1
ATOM 3863 N N . SER D 1 85 ? 21.250 -6.550 -11.996 1.00 35.60 85 SER H N 1
ATOM 3864 C CA . SER D 1 85 ? 21.737 -7.942 -12.035 1.00 35.19 85 SER H CA 1
ATOM 3865 C C . SER D 1 85 ? 21.022 -8.742 -13.109 1.00 39.53 85 SER H C 1
ATOM 3866 O O . SER D 1 85 ? 20.462 -9.790 -12.836 1.00 38.50 85 SER H O 1
ATOM 3869 N N . LEU D 1 86 ? 21.021 -8.215 -14.346 1.00 38.52 86 LEU H N 1
ATOM 3870 C CA . LEU D 1 86 ? 20.333 -8.791 -15.503 1.00 38.07 86 LEU H CA 1
ATOM 3871 C C . LEU D 1 86 ? 20.938 -10.084 -15.990 1.00 43.03 86 LEU H C 1
ATOM 3872 O O . LEU D 1 86 ? 22.159 -10.230 -16.016 1.00 41.89 86 LEU H O 1
ATOM 3877 N N . ARG D 1 87 ? 20.063 -11.049 -16.315 1.00 40.31 87 ARG H N 1
ATOM 3878 C CA . ARG D 1 87 ? 20.464 -12.353 -16.833 1.00 39.86 87 ARG H CA 1
ATOM 3879 C C . ARG D 1 87 ? 19.914 -12.582 -18.252 1.00 45.54 87 ARG H C 1
ATOM 3880 O O . ARG D 1 87 ? 19.017 -11.862 -18.687 1.00 46.42 87 ARG H O 1
ATOM 3888 N N . ALA D 1 88 ? 20.486 -13.534 -18.987 1.00 42.71 88 ALA H N 1
ATOM 3889 C CA . ALA D 1 88 ? 20.083 -13.864 -20.359 1.00 43.32 88 ALA H CA 1
ATOM 3890 C C . ALA D 1 88 ? 18.561 -14.087 -20.523 1.00 47.62 88 ALA H C 1
ATOM 3891 O O . ALA D 1 88 ? 18.010 -13.749 -21.577 1.00 47.25 88 ALA H O 1
ATOM 3893 N N . GLU D 1 89 ? 17.892 -14.632 -19.465 1.00 43.71 89 GLU H N 1
ATOM 3894 C CA . GLU D 1 89 ? 16.445 -14.920 -19.420 1.00 43.18 89 GLU H CA 1
ATOM 3895 C C . GLU D 1 89 ? 15.590 -13.634 -19.364 1.00 45.47 89 GLU H C 1
ATOM 3896 O O . GLU D 1 89 ? 14.376 -13.706 -19.611 1.00 47.49 89 GLU H O 1
ATOM 3902 N N . ASP D 1 90 ? 16.211 -12.472 -19.017 1.00 36.80 90 ASP H N 1
ATOM 3903 C CA . ASP D 1 90 ? 15.536 -11.188 -18.987 1.00 34.15 90 ASP H CA 1
ATOM 3904 C C . ASP D 1 90 ? 15.473 -10.551 -20.391 1.00 39.25 90 ASP H C 1
ATOM 3905 O O . ASP D 1 90 ? 14.843 -9.511 -20.533 1.00 40.37 90 ASP H O 1
ATOM 3910 N N . THR D 1 91 ? 16.122 -11.158 -21.425 1.00 36.21 91 THR H N 1
ATOM 3911 C CA . THR D 1 91 ? 16.119 -10.672 -22.818 1.00 36.07 91 THR H CA 1
ATOM 3912 C C . THR D 1 91 ? 14.690 -10.752 -23.304 1.00 41.47 91 THR H C 1
ATOM 3913 O O . THR D 1 91 ? 14.080 -11.837 -23.289 1.00 43.83 91 THR H O 1
ATOM 3917 N N . ALA D 1 92 ? 14.143 -9.588 -23.687 1.00 35.83 92 ALA H N 1
ATOM 3918 C CA . ALA D 1 92 ? 12.755 -9.462 -24.108 1.00 34.69 92 ALA H CA 1
ATOM 3919 C C . ALA D 1 92 ? 12.451 -8.044 -24.575 1.00 36.88 92 ALA H C 1
ATOM 3920 O O . ALA D 1 92 ? 13.194 -7.097 -24.294 1.00 34.64 92 ALA H O 1
ATOM 3922 N N . VAL D 1 93 ? 11.307 -7.900 -25.246 1.00 34.23 93 VAL H N 1
ATOM 3923 C CA . VAL D 1 93 ? 10.779 -6.598 -25.633 1.00 33.57 93 VAL H CA 1
ATOM 3924 C C . VAL D 1 93 ? 9.910 -6.246 -24.424 1.00 36.17 93 VAL H C 1
ATOM 3925 O O . VAL D 1 93 ? 9.099 -7.074 -23.981 1.00 34.74 93 VAL H O 1
ATOM 3929 N N . TYR D 1 94 ? 10.144 -5.052 -23.858 1.00 31.04 94 TYR H N 1
ATOM 3930 C CA . TYR D 1 94 ? 9.461 -4.576 -22.674 1.00 29.47 94 TYR H CA 1
ATOM 3931 C C . TYR D 1 94 ? 8.459 -3.493 -23.029 1.00 33.46 94 TYR H C 1
ATOM 3932 O O . TYR D 1 94 ? 8.798 -2.453 -23.577 1.00 32.16 94 TYR H O 1
ATOM 3941 N N . TYR D 1 95 ? 7.220 -3.732 -22.662 1.00 31.50 95 TYR H N 1
ATOM 3942 C CA . TYR D 1 95 ? 6.065 -2.852 -22.862 1.00 30.57 95 TYR H CA 1
ATOM 3943 C C . TYR D 1 95 ? 5.564 -2.314 -21.540 1.00 35.72 95 TYR H C 1
ATOM 3944 O O . TYR D 1 95 ? 5.414 -3.022 -20.551 1.00 32.77 95 TYR H O 1
ATOM 3953 N N . CYS D 1 96 ? 5.267 -1.047 -21.584 1.00 35.81 96 CYS H N 1
ATOM 3954 C CA . CYS D 1 96 ? 4.664 -0.202 -20.602 1.00 36.89 96 CYS H CA 1
ATOM 3955 C C . CYS D 1 96 ? 3.128 -0.356 -20.886 1.00 36.00 96 CYS H C 1
ATOM 3956 O O . CYS D 1 96 ? 2.697 -0.331 -22.054 1.00 34.13 96 CYS H O 1
ATOM 3959 N N . ALA D 1 97 ? 2.322 -0.602 -19.847 1.00 31.31 97 ALA H N 1
ATOM 3960 C CA . ALA D 1 97 ? 0.871 -0.822 -20.034 1.00 30.25 97 ALA H CA 1
ATOM 3961 C C . ALA D 1 97 ? -0.018 0.025 -19.137 1.00 31.83 97 ALA H C 1
ATOM 3962 O O . ALA D 1 97 ? 0.194 0.090 -17.930 1.00 32.33 97 ALA H O 1
ATOM 3964 N N . LYS D 1 98 ? -1.033 0.642 -19.727 1.00 26.23 98 LYS H N 1
ATOM 3965 C CA . LYS D 1 98 ? -1.991 1.522 -19.054 1.00 25.23 98 LYS H CA 1
ATOM 3966 C C . LYS D 1 98 ? -3.397 0.936 -18.903 1.00 26.60 98 LYS H C 1
ATOM 3967 O O . LYS D 1 98 ? -4.050 0.616 -19.916 1.00 25.10 98 LYS H O 1
ATOM 3973 N N . PRO D 1 99 ? -3.905 0.860 -17.644 1.00 22.53 99 PRO H N 1
ATOM 3974 C CA . PRO D 1 99 ? -5.270 0.361 -17.432 1.00 22.25 99 PRO H CA 1
ATOM 3975 C C . PRO D 1 99 ? -6.306 1.366 -17.941 1.00 31.86 99 PRO H C 1
ATOM 3976 O O . PRO D 1 99 ? -6.066 2.587 -17.938 1.00 34.96 99 PRO H O 1
ATOM 3980 N N . ALA D 1 100 ? -7.458 0.858 -18.379 1.00 28.50 100 ALA H N 1
ATOM 3981 C CA . ALA D 1 100 ? -8.526 1.685 -18.927 1.00 28.91 100 ALA H CA 1
ATOM 3982 C C . ALA D 1 100 ? -9.216 2.535 -17.883 1.00 36.42 100 ALA H C 1
ATOM 3983 O O . ALA D 1 100 ? -9.656 3.648 -18.191 1.00 39.30 100 ALA H O 1
ATOM 3985 N N . LEU D 1 101 ? -9.333 1.993 -16.663 1.00 31.85 101 LEU H N 1
ATOM 3986 C CA . LEU D 1 101 ? -9.960 2.654 -15.536 1.00 31.10 101 LEU H CA 1
ATOM 3987 C C . LEU D 1 101 ? -8.901 3.202 -14.574 1.00 35.17 101 LEU H C 1
ATOM 3988 O O . LEU D 1 101 ? -7.785 2.701 -14.506 1.00 34.01 101 LEU H O 1
ATOM 3993 N N . ASP D 1 102 ? -9.265 4.235 -13.841 1.00 33.46 102 ASP H N 1
ATOM 3994 C CA . ASP D 1 102 ? -8.436 4.930 -12.861 1.00 34.06 102 ASP H CA 1
ATOM 3995 C C . ASP D 1 102 ? -7.996 4.063 -11.652 1.00 37.57 102 ASP H C 1
ATOM 3996 O O . ASP D 1 102 ? -8.523 2.967 -11.431 1.00 34.22 102 ASP H O 1
ATOM 4001 N N . SER D 1 103 ? -6.996 4.572 -10.874 1.00 35.55 103 SER H N 1
ATOM 4002 C CA . SER D 1 103 ? -6.367 3.911 -9.706 1.00 34.03 103 SER H CA 1
ATOM 4003 C C . SER D 1 103 ? -7.337 3.319 -8.703 1.00 36.45 103 SER H C 1
ATOM 4004 O O . SER D 1 103 ? -6.997 2.334 -8.052 1.00 34.84 103 SER H O 1
ATOM 4007 N N . ASP D 1 104 ? -8.522 3.912 -8.564 1.00 33.08 104 ASP H N 1
ATOM 4008 C CA . ASP D 1 104 ? -9.562 3.444 -7.624 1.00 32.66 104 ASP H CA 1
ATOM 4009 C C . ASP D 1 104 ? -10.312 2.186 -8.104 1.00 30.24 104 ASP H C 1
ATOM 4010 O O . ASP D 1 104 ? -10.978 1.537 -7.290 1.00 23.18 104 ASP H O 1
ATOM 4015 N N . GLN D 1 105 ? -10.268 1.914 -9.444 1.00 28.76 105 GLN H N 1
ATOM 4016 C CA . GLN D 1 105 ? -10.986 0.830 -10.106 1.00 27.86 105 GLN H CA 1
ATOM 4017 C C . GLN D 1 105 ? -10.098 -0.317 -10.541 1.00 32.31 105 GLN H C 1
ATOM 4018 O O . GLN D 1 105 ? -10.471 -1.482 -10.342 1.00 29.52 105 GLN H O 1
ATOM 4024 N N . CYS D 1 106 ? -8.950 0.010 -11.164 1.00 32.07 106 CYS H N 1
ATOM 4025 C CA . CYS D 1 106 ? -8.028 -0.984 -11.665 1.00 33.56 106 CYS H CA 1
ATOM 4026 C C . CYS D 1 106 ? -6.653 -0.873 -11.054 1.00 37.09 106 CYS H C 1
ATOM 4027 O O . CYS D 1 106 ? -5.957 0.134 -11.208 1.00 36.57 106 CYS H O 1
ATOM 4030 N N . GLY D 1 107 ? -6.293 -1.941 -10.355 1.00 34.67 107 GLY H N 1
ATOM 4031 C CA . GLY D 1 107 ? -5.004 -2.129 -9.713 1.00 34.48 107 GLY H CA 1
ATOM 4032 C C . GLY D 1 107 ? -3.940 -2.498 -10.722 1.00 36.05 107 GLY H C 1
ATOM 4033 O O . GLY D 1 107 ? -4.261 -2.933 -11.838 1.00 34.02 107 GLY H O 1
ATOM 4034 N N . PHE D 1 108 ? -2.661 -2.337 -10.325 1.00 31.86 108 PHE H N 1
ATOM 4035 C CA . PHE D 1 108 ? -1.506 -2.654 -11.153 1.00 30.34 108 PHE H CA 1
ATOM 4036 C C . PHE D 1 108 ? -1.415 -4.146 -11.620 1.00 32.93 108 PHE H C 1
ATOM 4037 O O . PHE D 1 108 ? -0.877 -4.362 -12.723 1.00 33.58 108 PHE H O 1
ATOM 4045 N N . PRO D 1 109 ? -1.927 -5.173 -10.888 1.00 27.80 109 PRO H N 1
ATOM 4046 C CA . PRO D 1 109 ? -1.804 -6.546 -11.402 1.00 27.90 109 PRO H CA 1
ATOM 4047 C C . PRO D 1 109 ? -3.006 -6.998 -12.243 1.00 34.14 109 PRO H C 1
ATOM 4048 O O . PRO D 1 109 ? -3.041 -8.138 -12.733 1.00 34.54 109 PRO H O 1
ATOM 4052 N N . GLU D 1 110 ? -4.007 -6.113 -12.393 1.00 31.25 110 GLU H N 1
ATOM 4053 C CA . GLU D 1 110 ? -5.214 -6.429 -13.135 1.00 31.32 110 GLU H CA 1
ATOM 4054 C C . GLU D 1 110 ? -4.936 -6.406 -14.650 1.00 36.52 110 GLU H C 1
ATOM 4055 O O . GLU D 1 110 ? -5.319 -5.470 -15.342 1.00 34.60 110 GLU H O 1
ATOM 4061 N N . ALA D 1 111 ? -4.240 -7.456 -15.155 1.00 35.15 111 ALA H N 1
ATOM 4062 C CA . ALA D 1 111 ? -3.804 -7.545 -16.555 1.00 35.98 111 ALA H CA 1
ATOM 4063 C C . ALA D 1 111 ? -4.938 -7.711 -17.576 1.00 39.96 111 ALA H C 1
ATOM 4064 O O . ALA D 1 111 ? -4.644 -7.844 -18.767 1.00 38.83 111 ALA H O 1
ATOM 4066 N N . GLY D 1 112 ? -6.198 -7.700 -17.110 1.00 36.31 112 GLY H N 1
ATOM 4067 C CA . GLY D 1 112 ? -7.382 -7.769 -17.958 1.00 35.53 112 GLY H CA 1
ATOM 4068 C C . GLY D 1 112 ? -8.025 -6.398 -18.159 1.00 38.06 112 GLY H C 1
ATOM 4069 O O . GLY D 1 112 ? -9.058 -6.291 -18.828 1.00 39.67 112 GLY H O 1
ATOM 4070 N N . CYS D 1 113 ? -7.406 -5.332 -17.587 1.00 31.80 113 CYS H N 1
ATOM 4071 C CA . CYS D 1 113 ? -7.878 -3.958 -17.589 1.00 32.58 113 CYS H CA 1
ATOM 4072 C C . CYS D 1 113 ? -7.073 -3.012 -18.464 1.00 37.92 113 CYS H C 1
ATOM 4073 O O . CYS D 1 113 ? -7.375 -1.830 -18.475 1.00 39.41 113 CYS H O 1
ATOM 4076 N N . ILE D 1 114 ? -6.072 -3.503 -19.203 1.00 33.01 114 ILE H N 1
ATOM 4077 C CA . ILE D 1 114 ? -5.184 -2.703 -20.054 1.00 31.55 114 ILE H CA 1
ATOM 4078 C C . ILE D 1 114 ? -5.925 -2.183 -21.263 1.00 35.48 114 ILE H C 1
ATOM 4079 O O . ILE D 1 114 ? -6.595 -2.967 -21.931 1.00 33.10 114 ILE H O 1
ATOM 4084 N N . ASP D 1 115 ? -5.791 -0.859 -21.560 1.00 34.84 115 ASP H N 1
ATOM 4085 C CA . ASP D 1 115 ? -6.384 -0.282 -22.770 1.00 35.44 115 ASP H CA 1
ATOM 4086 C C . ASP D 1 115 ? -5.298 0.323 -23.712 1.00 38.76 115 ASP H C 1
ATOM 4087 O O . ASP D 1 115 ? -5.487 0.374 -24.922 1.00 39.62 115 ASP H O 1
ATOM 4092 N N . ALA D 1 116 ? -4.158 0.705 -23.171 1.00 33.70 116 ALA H N 1
ATOM 4093 C CA . ALA D 1 116 ? -3.083 1.291 -23.962 1.00 33.29 116 ALA H CA 1
ATOM 4094 C C . ALA D 1 116 ? -1.773 0.581 -23.719 1.00 36.70 116 ALA H C 1
ATOM 4095 O O . ALA D 1 116 ? -1.410 0.301 -22.576 1.00 34.56 116 ALA H O 1
ATOM 4097 N N . TRP D 1 117 ? -1.045 0.326 -24.811 1.00 35.27 117 TRP H N 1
ATOM 4098 C CA . TRP D 1 117 ? 0.259 -0.346 -24.823 1.00 36.23 117 TRP H CA 1
ATOM 4099 C C . TRP D 1 117 ? 1.293 0.567 -25.407 1.00 41.99 117 TRP H C 1
ATOM 4100 O O . TRP D 1 117 ? 0.981 1.373 -26.287 1.00 40.48 117 TRP H O 1
ATOM 4111 N N . GLY D 1 118 ? 2.529 0.421 -24.949 1.00 40.46 118 GLY H N 1
ATOM 4112 C CA . GLY D 1 118 ? 3.637 1.203 -25.476 1.00 40.63 118 GLY H CA 1
ATOM 4113 C C . GLY D 1 118 ? 4.178 0.605 -26.763 1.00 45.00 118 GLY H C 1
ATOM 4114 O O . GLY D 1 118 ? 3.723 -0.454 -27.192 1.00 46.25 118 GLY H O 1
ATOM 4115 N N . GLN D 1 119 ? 5.154 1.271 -27.379 1.00 40.52 119 GLN H N 1
ATOM 4116 C CA . GLN D 1 119 ? 5.810 0.793 -28.596 1.00 40.27 119 GLN H CA 1
ATOM 4117 C C . GLN D 1 119 ? 6.656 -0.478 -28.342 1.00 42.20 119 GLN H C 1
ATOM 4118 O O . GLN D 1 119 ? 6.822 -1.298 -29.235 1.00 40.27 119 GLN H O 1
ATOM 4124 N N . GLY D 1 120 ? 7.202 -0.593 -27.135 1.00 38.59 120 GLY H N 1
ATOM 4125 C CA . GLY D 1 120 ? 8.082 -1.680 -26.729 1.00 37.89 120 GLY H CA 1
ATOM 4126 C C . GLY D 1 120 ? 9.546 -1.326 -26.909 1.00 40.60 120 GLY H C 1
ATOM 4127 O O . GLY D 1 120 ? 9.908 -0.628 -27.859 1.00 38.35 120 GLY H O 1
ATOM 4128 N N . THR D 1 121 ? 10.396 -1.784 -25.974 1.00 37.94 121 THR H N 1
ATOM 4129 C CA . THR D 1 121 ? 11.828 -1.502 -26.017 1.00 37.28 121 THR H CA 1
ATOM 4130 C C . THR D 1 121 ? 12.608 -2.816 -25.810 1.00 40.21 121 THR H C 1
ATOM 4131 O O . THR D 1 121 ? 12.324 -3.575 -24.879 1.00 39.22 121 THR H O 1
ATOM 4135 N N . LEU D 1 122 ? 13.521 -3.133 -26.756 1.00 36.03 122 LEU H N 1
ATOM 4136 C CA . LEU D 1 122 ? 14.300 -4.371 -26.695 1.00 35.47 122 LEU H CA 1
ATOM 4137 C C . LEU D 1 122 ? 15.431 -4.282 -25.677 1.00 40.29 122 LEU H C 1
ATOM 4138 O O . LEU D 1 122 ? 16.182 -3.312 -25.655 1.00 41.40 122 LEU H O 1
ATOM 4143 N N . VAL D 1 123 ? 15.529 -5.299 -24.838 1.00 35.12 123 VAL H N 1
ATOM 4144 C CA . VAL D 1 123 ? 16.552 -5.468 -23.829 1.00 33.87 123 VAL H CA 1
ATOM 4145 C C . VAL D 1 123 ? 17.299 -6.744 -24.223 1.00 37.75 123 VAL H C 1
ATOM 4146 O O . VAL D 1 123 ? 16.687 -7.810 -24.362 1.00 36.88 123 VAL H O 1
ATOM 4150 N N . THR D 1 124 ? 18.613 -6.625 -24.440 1.00 34.90 124 THR H N 1
ATOM 4151 C CA . THR D 1 124 ? 19.442 -7.777 -24.799 1.00 34.40 124 THR H CA 1
ATOM 4152 C C . THR D 1 124 ? 20.451 -8.020 -23.686 1.00 36.14 124 THR H C 1
ATOM 4153 O O . THR D 1 124 ? 21.249 -7.124 -23.365 1.00 35.97 124 THR H O 1
ATOM 4157 N N . VAL D 1 125 ? 20.398 -9.215 -23.076 1.00 30.30 125 VAL H N 1
ATOM 4158 C CA . VAL D 1 125 ? 21.352 -9.545 -22.036 1.00 30.62 125 VAL H CA 1
ATOM 4159 C C . VAL D 1 125 ? 22.213 -10.618 -22.620 1.00 37.38 125 VAL H C 1
ATOM 4160 O O . VAL D 1 125 ? 21.783 -11.747 -22.804 1.00 38.00 125 VAL H O 1
ATOM 4164 N N . SER D 1 126 ? 23.401 -10.231 -23.041 1.00 36.14 126 SER H N 1
ATOM 4165 C CA . SER D 1 126 ? 24.315 -11.135 -23.742 1.00 36.47 126 SER H CA 1
ATOM 4166 C C . SER D 1 126 ? 25.773 -10.848 -23.426 1.00 43.08 126 SER H C 1
ATOM 4167 O O . SER D 1 126 ? 26.148 -9.711 -23.158 1.00 44.04 126 SER H O 1
ATOM 4170 N N . SER D 1 127 ? 26.604 -11.872 -23.496 1.00 40.39 127 SER H N 1
ATOM 4171 C CA . SER D 1 127 ? 28.044 -11.743 -23.328 1.00 41.41 127 SER H CA 1
ATOM 4172 C C . SER D 1 127 ? 28.691 -11.216 -24.647 1.00 47.26 127 SER H C 1
ATOM 4173 O O . SER D 1 127 ? 29.877 -10.874 -24.652 1.00 49.81 127 SER H O 1
ATOM 4176 N N . ALA D 1 128 ? 27.907 -11.159 -25.753 1.00 41.13 128 ALA H N 1
ATOM 4177 C CA . ALA D 1 128 ? 28.333 -10.651 -27.050 1.00 40.04 128 ALA H CA 1
ATOM 4178 C C . ALA D 1 128 ? 28.379 -9.123 -27.004 1.00 44.61 128 ALA H C 1
ATOM 4179 O O . ALA D 1 128 ? 27.707 -8.486 -26.192 1.00 43.25 128 ALA H O 1
ATOM 4181 N N . SER D 1 129 ? 29.221 -8.537 -27.833 1.00 42.23 129 SER H N 1
ATOM 4182 C CA . SER D 1 129 ? 29.394 -7.088 -27.833 1.00 42.06 129 SER H CA 1
ATOM 4183 C C . SER D 1 129 ? 28.716 -6.420 -29.022 1.00 46.47 129 SER H C 1
ATOM 4184 O O . SER D 1 129 ? 28.429 -7.063 -30.037 1.00 45.47 129 SER H O 1
ATOM 4187 N N . THR D 1 130 ? 28.464 -5.116 -28.883 1.00 43.41 130 THR H N 1
ATOM 4188 C CA . THR D 1 130 ? 27.895 -4.272 -29.912 1.00 43.31 130 THR H CA 1
ATOM 4189 C C . THR D 1 130 ? 28.812 -4.157 -31.135 1.00 47.29 130 THR H C 1
ATOM 4190 O O . THR D 1 130 ? 30.024 -3.917 -31.006 1.00 45.67 130 THR H O 1
ATOM 4194 N N . LYS D 1 131 ? 28.210 -4.310 -32.324 1.00 45.33 131 LYS H N 1
ATOM 4195 C CA . LYS D 1 131 ? 28.910 -4.125 -33.589 1.00 45.56 131 LYS H CA 1
ATOM 4196 C C . LYS D 1 131 ? 28.100 -3.178 -34.458 1.00 50.87 131 LYS H C 1
ATOM 4197 O O . LYS D 1 131 ? 26.899 -3.379 -34.657 1.00 50.62 131 LYS H O 1
ATOM 4203 N N . GLY D 1 132 ? 28.762 -2.114 -34.888 1.00 48.18 132 GLY H N 1
ATOM 4204 C CA . GLY D 1 132 ? 28.195 -1.085 -35.747 1.00 48.29 132 GLY H CA 1
ATOM 4205 C C . GLY D 1 132 ? 27.948 -1.594 -37.159 1.00 52.83 132 GLY H C 1
ATOM 4206 O O . GLY D 1 132 ? 28.621 -2.518 -37.629 1.00 51.93 132 GLY H O 1
ATOM 4207 N N . PRO D 1 133 ? 26.953 -1.019 -37.865 1.00 49.97 133 PRO H N 1
ATOM 4208 C CA . PRO D 1 133 ? 26.682 -1.489 -39.228 1.00 49.82 133 PRO H CA 1
ATOM 4209 C C . PRO D 1 133 ? 27.560 -0.858 -40.315 1.00 53.31 133 PRO H C 1
ATOM 4210 O O . PRO D 1 133 ? 28.077 0.252 -40.157 1.00 53.07 133 PRO H O 1
ATOM 4214 N N . SER D 1 134 ? 27.705 -1.564 -41.436 1.00 49.42 134 SER H N 1
ATOM 4215 C CA . SER D 1 134 ? 28.415 -1.067 -42.615 1.00 49.15 134 SER H CA 1
ATOM 4216 C C . SER D 1 134 ? 27.331 -0.780 -43.668 1.00 52.79 134 SER H C 1
ATOM 4217 O O . SER D 1 134 ? 26.583 -1.679 -44.037 1.00 51.49 134 SER H O 1
ATOM 4220 N N . VAL D 1 135 ? 27.181 0.482 -44.061 1.00 50.27 135 VAL H N 1
ATOM 4221 C CA . VAL D 1 135 ? 26.145 0.904 -45.013 1.00 50.55 135 VAL H CA 1
ATOM 4222 C C . VAL D 1 135 ? 26.668 1.028 -46.462 1.00 55.88 135 VAL H C 1
ATOM 4223 O O . VAL D 1 135 ? 27.623 1.758 -46.712 1.00 55.84 135 VAL H O 1
ATOM 4227 N N . PHE D 1 136 ? 26.029 0.333 -47.408 1.00 52.67 136 PHE H N 1
ATOM 4228 C CA . PHE D 1 136 ? 26.384 0.364 -48.832 1.00 53.02 136 PHE H CA 1
ATOM 4229 C C . PHE D 1 136 ? 25.167 0.756 -49.672 1.00 58.46 136 PHE H C 1
ATOM 4230 O O . PHE D 1 136 ? 24.052 0.333 -49.360 1.00 58.68 136 PHE H O 1
ATOM 4238 N N . PRO D 1 137 ? 25.332 1.554 -50.743 1.00 55.32 137 PRO H N 1
ATOM 4239 C CA . PRO D 1 137 ? 24.157 1.930 -51.552 1.00 54.82 137 PRO H CA 1
ATOM 4240 C C . PRO D 1 137 ? 23.737 0.852 -52.542 1.00 58.04 137 PRO H C 1
ATOM 4241 O O . PRO D 1 137 ? 24.588 0.174 -53.115 1.00 57.97 137 PRO H O 1
ATOM 4245 N N . LEU D 1 138 ? 22.421 0.688 -52.724 1.00 53.84 138 LEU H N 1
ATOM 4246 C CA . LEU D 1 138 ? 21.844 -0.242 -53.685 1.00 53.23 138 LEU H CA 1
ATOM 4247 C C . LEU D 1 138 ? 21.292 0.630 -54.821 1.00 56.71 138 LEU H C 1
ATOM 4248 O O . LEU D 1 138 ? 20.109 1.003 -54.826 1.00 55.93 138 LEU H O 1
ATOM 4253 N N . ALA D 1 139 ? 22.212 1.019 -55.745 1.00 52.78 139 ALA H N 1
ATOM 4254 C CA . ALA D 1 139 ? 21.989 1.902 -56.907 1.00 51.70 139 ALA H CA 1
ATOM 4255 C C . ALA D 1 139 ? 20.858 1.475 -57.841 1.00 52.32 139 ALA H C 1
ATOM 4256 O O . ALA D 1 139 ? 20.695 0.273 -58.077 1.00 50.44 139 ALA H O 1
ATOM 4258 N N . PRO D 1 140 ? 20.056 2.440 -58.364 1.00 48.13 140 PRO H N 1
ATOM 4259 C CA . PRO D 1 140 ? 18.940 2.059 -59.255 1.00 51.65 140 PRO H CA 1
ATOM 4260 C C . PRO D 1 140 ? 19.386 1.639 -60.658 1.00 92.22 140 PRO H C 1
ATOM 4261 O O . PRO D 1 140 ? 20.399 2.116 -61.178 1.00 58.33 140 PRO H O 1
ATOM 4265 N N . GLY D 1 148 ? 9.324 3.775 -65.958 1.00 72.74 148 GLY H N 1
ATOM 4266 C CA . GLY D 1 148 ? 8.392 4.520 -65.124 1.00 72.41 148 GLY H CA 1
ATOM 4267 C C . GLY D 1 148 ? 8.905 4.743 -63.717 1.00 76.26 148 GLY H C 1
ATOM 4268 O O . GLY D 1 148 ? 9.119 5.892 -63.319 1.00 76.45 148 GLY H O 1
ATOM 4269 N N . THR D 1 149 ? 9.121 3.638 -62.962 1.00 72.43 149 THR H N 1
ATOM 4270 C CA . THR D 1 149 ? 9.616 3.655 -61.576 1.00 71.65 149 THR H CA 1
ATOM 4271 C C . THR D 1 149 ? 10.891 2.833 -61.399 1.00 74.22 149 THR H C 1
ATOM 4272 O O . THR D 1 149 ? 11.035 1.773 -62.013 1.00 74.18 149 THR H O 1
ATOM 4276 N N . ALA D 1 150 ? 11.802 3.321 -60.538 1.00 68.30 150 ALA H N 1
ATOM 4277 C CA . ALA D 1 150 ? 13.075 2.686 -60.221 1.00 66.96 150 ALA H CA 1
ATOM 4278 C C . ALA D 1 150 ? 13.163 2.400 -58.729 1.00 69.17 150 ALA H C 1
ATOM 4279 O O . ALA D 1 150 ? 12.768 3.236 -57.910 1.00 68.65 150 ALA H O 1
ATOM 4281 N N . ALA D 1 151 ? 13.666 1.209 -58.379 1.00 64.35 151 ALA H N 1
ATOM 4282 C CA . ALA D 1 151 ? 13.848 0.793 -56.990 1.00 63.36 151 ALA H CA 1
ATOM 4283 C C . ALA D 1 151 ? 15.308 0.978 -56.571 1.00 66.59 151 ALA H C 1
ATOM 4284 O O . ALA D 1 151 ? 16.195 0.325 -57.125 1.00 66.90 151 ALA H O 1
ATOM 4286 N N . LEU D 1 152 ? 15.558 1.910 -55.639 1.00 61.12 152 LEU H N 1
ATOM 4287 C CA . LEU D 1 152 ? 16.891 2.152 -55.088 1.00 59.84 152 LEU H CA 1
ATOM 4288 C C . LEU D 1 152 ? 16.846 1.947 -53.566 1.00 62.71 152 LEU H C 1
ATOM 4289 O O . LEU D 1 152 ? 15.784 2.115 -52.959 1.00 61.70 152 LEU H O 1
ATOM 4294 N N . GLY D 1 153 ? 17.977 1.584 -52.965 1.00 59.05 153 GLY H N 1
ATOM 4295 C CA . GLY D 1 153 ? 18.019 1.346 -51.530 1.00 58.03 153 GLY H CA 1
ATOM 4296 C C . GLY D 1 153 ? 19.353 1.414 -50.830 1.00 59.58 153 GLY H C 1
ATOM 4297 O O . GLY D 1 153 ? 20.324 1.929 -51.390 1.00 58.50 153 GLY H O 1
ATOM 4298 N N . CYS D 1 154 ? 19.380 0.905 -49.572 1.00 55.31 154 CYS H N 1
ATOM 4299 C CA . CYS D 1 154 ? 20.562 0.854 -48.709 1.00 55.09 154 CYS H CA 1
ATOM 4300 C C . CYS D 1 154 ? 20.731 -0.512 -48.112 1.00 56.09 154 CYS H C 1
ATOM 4301 O O . CYS D 1 154 ? 19.765 -1.080 -47.630 1.00 56.01 154 CYS H O 1
ATOM 4304 N N . LEU D 1 155 ? 21.950 -1.037 -48.128 1.00 51.04 155 LEU H N 1
ATOM 4305 C CA . LEU D 1 155 ? 22.291 -2.305 -47.512 1.00 50.78 155 LEU H CA 1
ATOM 4306 C C . LEU D 1 155 ? 23.010 -1.955 -46.215 1.00 54.97 155 LEU H C 1
ATOM 4307 O O . LEU D 1 155 ? 24.001 -1.225 -46.250 1.00 54.63 155 LEU H O 1
ATOM 4312 N N . VAL D 1 156 ? 22.455 -2.409 -45.071 1.00 50.58 156 VAL H N 1
ATOM 4313 C CA . VAL D 1 156 ? 22.978 -2.193 -43.716 1.00 49.27 156 VAL H CA 1
ATOM 4314 C C . VAL D 1 156 ? 23.454 -3.576 -43.246 1.00 51.76 156 VAL H C 1
ATOM 4315 O O . VAL D 1 156 ? 22.652 -4.475 -42.995 1.00 51.42 156 VAL H O 1
ATOM 4319 N N . LYS D 1 157 ? 24.768 -3.750 -43.217 1.00 47.25 157 LYS H N 1
ATOM 4320 C CA . LYS D 1 157 ? 25.457 -5.017 -43.018 1.00 46.99 157 LYS H CA 1
ATOM 4321 C C . LYS D 1 157 ? 26.200 -5.200 -41.687 1.00 51.27 157 LYS H C 1
ATOM 4322 O O . LYS D 1 157 ? 26.834 -4.269 -41.180 1.00 51.93 157 LYS H O 1
ATOM 4328 N N . ASP D 1 158 ? 26.189 -6.449 -41.192 1.00 47.51 158 ASP H N 1
ATOM 4329 C CA . ASP D 1 158 ? 26.934 -6.948 -40.030 1.00 47.80 158 ASP H CA 1
ATOM 4330 C C . ASP D 1 158 ? 26.827 -6.064 -38.769 1.00 50.63 158 ASP H C 1
ATOM 4331 O O . ASP D 1 158 ? 27.801 -5.427 -38.338 1.00 50.70 158 ASP H O 1
ATOM 4336 N N . TYR D 1 159 ? 25.636 -6.015 -38.189 1.00 44.83 159 TYR H N 1
ATOM 4337 C CA . TYR D 1 159 ? 25.416 -5.220 -36.988 1.00 43.32 159 TYR H CA 1
ATOM 4338 C C . TYR D 1 159 ? 24.833 -6.061 -35.889 1.00 45.30 159 TYR H C 1
ATOM 4339 O O . TYR D 1 159 ? 24.217 -7.079 -36.181 1.00 44.88 159 TYR H O 1
ATOM 4348 N N . PHE D 1 160 ? 25.042 -5.651 -34.624 1.00 41.18 160 PHE H N 1
ATOM 4349 C CA . PHE D 1 160 ? 24.490 -6.317 -33.443 1.00 40.48 160 PHE H CA 1
ATOM 4350 C C . PHE D 1 160 ? 24.418 -5.387 -32.240 1.00 45.05 160 PHE H C 1
ATOM 4351 O O . PHE D 1 160 ? 25.385 -4.692 -31.963 1.00 46.04 160 PHE H O 1
ATOM 4359 N N . PRO D 1 161 ? 23.325 -5.395 -31.462 1.00 41.66 161 PRO H N 1
ATOM 4360 C CA . PRO D 1 161 ? 22.080 -6.150 -31.641 1.00 41.61 161 PRO H CA 1
ATOM 4361 C C . PRO D 1 161 ? 21.083 -5.388 -32.513 1.00 45.29 161 PRO H C 1
ATOM 4362 O O . PRO D 1 161 ? 21.448 -4.424 -33.158 1.00 43.57 161 PRO H O 1
ATOM 4366 N N . GLU D 1 162 ? 19.817 -5.798 -32.497 1.00 43.04 162 GLU H N 1
ATOM 4367 C CA . GLU D 1 162 ? 18.741 -5.075 -33.159 1.00 43.16 162 GLU H CA 1
ATOM 4368 C C . GLU D 1 162 ? 18.334 -3.934 -32.191 1.00 48.84 162 GLU H C 1
ATOM 4369 O O . GLU D 1 162 ? 18.580 -4.036 -30.984 1.00 49.30 162 GLU H O 1
ATOM 4375 N N . PRO D 1 163 ? 17.756 -2.821 -32.660 1.00 45.09 163 PRO H N 1
ATOM 4376 C CA . PRO D 1 163 ? 17.318 -2.513 -34.023 1.00 44.51 163 PRO H CA 1
ATOM 4377 C C . PRO D 1 163 ? 18.180 -1.493 -34.787 1.00 47.95 163 PRO H C 1
ATOM 4378 O O . PRO D 1 163 ? 19.033 -0.791 -34.234 1.00 46.81 163 PRO H O 1
ATOM 4382 N N . VAL D 1 164 ? 17.897 -1.394 -36.080 1.00 45.20 164 VAL H N 1
ATOM 4383 C CA . VAL D 1 164 ? 18.442 -0.398 -36.989 1.00 45.04 164 VAL H CA 1
ATOM 4384 C C . VAL D 1 164 ? 17.207 0.322 -37.554 1.00 49.49 164 VAL H C 1
ATOM 4385 O O . VAL D 1 164 ? 16.223 -0.351 -37.932 1.00 48.64 164 VAL H O 1
ATOM 4389 N N . THR D 1 165 ? 17.234 1.675 -37.543 1.00 46.75 165 THR H N 1
ATOM 4390 C CA . THR D 1 165 ? 16.156 2.447 -38.137 1.00 47.46 165 THR H CA 1
ATOM 4391 C C . THR D 1 165 ? 16.664 3.114 -39.414 1.00 53.47 165 THR H C 1
ATOM 4392 O O . THR D 1 165 ? 17.767 3.672 -39.413 1.00 54.34 165 THR H O 1
ATOM 4396 N N . VAL D 1 166 ? 15.888 3.005 -40.514 1.00 48.98 166 VAL H N 1
ATOM 4397 C CA . VAL D 1 166 ? 16.265 3.627 -41.770 1.00 48.30 166 VAL H CA 1
ATOM 4398 C C . VAL D 1 166 ? 15.171 4.588 -42.189 1.00 50.35 166 VAL H C 1
ATOM 4399 O O . VAL D 1 166 ? 14.045 4.175 -42.423 1.00 50.88 166 VAL H O 1
ATOM 4403 N N . SER D 1 167 ? 15.504 5.863 -42.254 1.00 45.84 167 SER H N 1
ATOM 4404 C CA . SER D 1 167 ? 14.635 6.907 -42.760 1.00 46.11 167 SER H CA 1
ATOM 4405 C C . SER D 1 167 ? 15.276 7.372 -44.107 1.00 51.35 167 SER H C 1
ATOM 4406 O O . SER D 1 167 ? 16.448 7.070 -44.380 1.00 50.30 167 SER H O 1
ATOM 4409 N N . TRP D 1 168 ? 14.497 8.064 -44.956 1.00 47.02 168 TRP H N 1
ATOM 4410 C CA . TRP D 1 168 ? 14.954 8.557 -46.248 1.00 45.61 168 TRP H CA 1
ATOM 4411 C C . TRP D 1 168 ? 14.760 10.056 -46.367 1.00 49.73 168 TRP H C 1
ATOM 4412 O O . TRP D 1 168 ? 13.669 10.567 -46.129 1.00 49.37 168 TRP H O 1
ATOM 4423 N N . ASN D 1 169 ? 15.836 10.760 -46.721 1.00 47.22 169 ASN H N 1
ATOM 4424 C CA . ASN D 1 169 ? 15.882 12.218 -46.897 1.00 47.98 169 ASN H CA 1
ATOM 4425 C C . ASN D 1 169 ? 15.425 12.929 -45.627 1.00 54.12 169 ASN H C 1
ATOM 4426 O O . ASN D 1 169 ? 14.569 13.808 -45.674 1.00 54.12 169 ASN H O 1
ATOM 4431 N N . SER D 1 170 ? 16.010 12.519 -44.486 1.00 51.75 170 SER H N 1
ATOM 4432 C CA . SER D 1 170 ? 15.754 13.012 -43.135 1.00 51.73 170 SER H CA 1
ATOM 4433 C C . SER D 1 170 ? 14.280 12.837 -42.727 1.00 55.57 170 SER H C 1
ATOM 4434 O O . SER D 1 170 ? 13.708 13.705 -42.053 1.00 55.38 170 SER H O 1
ATOM 4437 N N . GLY D 1 171 ? 13.705 11.694 -43.136 1.00 51.98 171 GLY H N 1
ATOM 4438 C CA . GLY D 1 171 ? 12.322 11.312 -42.872 1.00 51.89 171 GLY H CA 1
ATOM 4439 C C . GLY D 1 171 ? 11.272 12.005 -43.719 1.00 56.84 171 GLY H C 1
ATOM 4440 O O . GLY D 1 171 ? 10.082 11.745 -43.533 1.00 56.40 171 GLY H O 1
ATOM 4441 N N . ALA D 1 172 ? 11.688 12.916 -44.635 1.00 53.94 172 ALA H N 1
ATOM 4442 C CA . ALA D 1 172 ? 10.767 13.652 -45.509 1.00 53.43 172 ALA H CA 1
ATOM 4443 C C . ALA D 1 172 ? 10.227 12.779 -46.649 1.00 56.11 172 ALA H C 1
ATOM 4444 O O . ALA D 1 172 ? 9.126 13.009 -47.129 1.00 55.28 172 ALA H O 1
ATOM 4446 N N . LEU D 1 173 ? 10.975 11.753 -47.041 1.00 52.64 173 LEU H N 1
ATOM 4447 C CA . LEU D 1 173 ? 10.562 10.808 -48.078 1.00 52.75 173 LEU H CA 1
ATOM 4448 C C . LEU D 1 173 ? 10.046 9.527 -47.413 1.00 56.45 173 LEU H C 1
ATOM 4449 O O . LEU D 1 173 ? 10.840 8.717 -46.924 1.00 55.98 173 LEU H O 1
ATOM 4454 N N . THR D 1 174 ? 8.712 9.373 -47.375 1.00 53.61 174 THR H N 1
ATOM 4455 C CA . THR D 1 174 ? 8.041 8.244 -46.721 1.00 53.78 174 THR H CA 1
ATOM 4456 C C . THR D 1 174 ? 7.309 7.316 -47.683 1.00 58.82 174 THR H C 1
ATOM 4457 O O . THR D 1 174 ? 7.276 6.105 -47.456 1.00 57.83 174 THR H O 1
ATOM 4461 N N . SER D 1 175 ? 6.682 7.881 -48.729 1.00 56.45 175 SER H N 1
ATOM 4462 C CA . SER D 1 175 ? 5.938 7.087 -49.712 1.00 56.39 175 SER H CA 1
ATOM 4463 C C . SER D 1 175 ? 6.869 6.204 -50.542 1.00 59.15 175 SER H C 1
ATOM 4464 O O . SER D 1 175 ? 7.925 6.655 -50.991 1.00 57.46 175 SER H O 1
ATOM 4467 N N . GLY D 1 176 ? 6.478 4.939 -50.692 1.00 55.91 176 GLY H N 1
ATOM 4468 C CA . GLY D 1 176 ? 7.234 3.944 -51.440 1.00 55.64 176 GLY H CA 1
ATOM 4469 C C . GLY D 1 176 ? 8.410 3.351 -50.689 1.00 58.38 176 GLY H C 1
ATOM 4470 O O . GLY D 1 176 ? 9.185 2.582 -51.272 1.00 56.52 176 GLY H O 1
ATOM 4471 N N . VAL D 1 177 ? 8.548 3.696 -49.388 1.00 55.30 177 VAL H N 1
ATOM 4472 C CA . VAL D 1 177 ? 9.626 3.199 -48.530 1.00 54.61 177 VAL H CA 1
ATOM 4473 C C . VAL D 1 177 ? 9.212 1.867 -47.930 1.00 58.62 177 VAL H C 1
ATOM 4474 O O . VAL D 1 177 ? 8.082 1.737 -47.456 1.00 59.48 177 VAL H O 1
ATOM 4478 N N . HIS D 1 178 ? 10.126 0.881 -47.973 1.00 53.40 178 HIS H N 1
ATOM 4479 C CA . HIS D 1 178 ? 9.954 -0.429 -47.371 1.00 52.63 178 HIS H CA 1
ATOM 4480 C C . HIS D 1 178 ? 11.290 -0.896 -46.817 1.00 55.77 178 HIS H C 1
ATOM 4481 O O . HIS D 1 178 ? 12.211 -1.201 -47.587 1.00 55.34 178 HIS H O 1
ATOM 4488 N N . THR D 1 179 ? 11.403 -0.893 -45.464 1.00 50.64 179 THR H N 1
ATOM 4489 C CA . THR D 1 179 ? 12.585 -1.352 -44.745 1.00 49.48 179 THR H CA 1
ATOM 4490 C C . THR D 1 179 ? 12.256 -2.766 -44.336 1.00 54.40 179 THR H C 1
ATOM 4491 O O . THR D 1 179 ? 11.349 -2.983 -43.534 1.00 57.07 179 THR H O 1
ATOM 4495 N N . PHE D 1 180 ? 12.945 -3.726 -44.955 1.00 48.37 180 PHE H N 1
ATOM 4496 C CA . PHE D 1 180 ? 12.743 -5.163 -44.793 1.00 47.19 180 PHE H CA 1
ATOM 4497 C C . PHE D 1 180 ? 13.215 -5.678 -43.453 1.00 55.09 180 PHE H C 1
ATOM 4498 O O . PHE D 1 180 ? 14.253 -5.212 -42.948 1.00 56.29 180 PHE H O 1
ATOM 4506 N N . PRO D 1 181 ? 12.524 -6.705 -42.892 1.00 51.51 181 PRO H N 1
ATOM 4507 C CA . PRO D 1 181 ? 13.015 -7.314 -41.642 1.00 50.81 181 PRO H CA 1
ATOM 4508 C C . PRO D 1 181 ? 14.440 -7.831 -41.829 1.00 52.87 181 PRO H C 1
ATOM 4509 O O . PRO D 1 181 ? 14.793 -8.263 -42.933 1.00 51.65 181 PRO H O 1
ATOM 4513 N N . ALA D 1 182 ? 15.255 -7.742 -40.765 1.00 48.45 182 ALA H N 1
ATOM 4514 C CA . ALA D 1 182 ? 16.645 -8.150 -40.799 1.00 47.49 182 ALA H CA 1
ATOM 4515 C C . ALA D 1 182 ? 16.817 -9.660 -40.852 1.00 53.04 182 ALA H C 1
ATOM 4516 O O . ALA D 1 182 ? 15.917 -10.420 -40.465 1.00 52.63 182 ALA H O 1
ATOM 4518 N N . VAL D 1 183 ? 17.980 -10.089 -41.377 1.00 50.51 183 VAL H N 1
ATOM 4519 C CA . VAL D 1 183 ? 18.388 -11.485 -41.444 1.00 50.11 183 VAL H CA 1
ATOM 4520 C C . VAL D 1 183 ? 19.367 -11.755 -40.306 1.00 54.03 183 VAL H C 1
ATOM 4521 O O . VAL D 1 183 ? 20.298 -10.980 -40.092 1.00 53.76 183 VAL H O 1
ATOM 4525 N N . LEU D 1 184 ? 19.142 -12.824 -39.562 1.00 51.03 184 LEU H N 1
ATOM 4526 C CA . LEU D 1 184 ? 20.082 -13.179 -38.523 1.00 51.38 184 LEU H CA 1
ATOM 4527 C C . LEU D 1 184 ? 20.959 -14.238 -39.159 1.00 58.35 184 LEU H C 1
ATOM 4528 O O . LEU D 1 184 ? 20.497 -15.352 -39.437 1.00 58.29 184 LEU H O 1
ATOM 4533 N N . GLN D 1 185 ? 22.200 -13.844 -39.489 1.00 56.66 185 GLN H N 1
ATOM 4534 C CA . GLN D 1 185 ? 23.205 -14.702 -40.131 1.00 57.14 185 GLN H CA 1
ATOM 4535 C C . GLN D 1 185 ? 23.666 -15.797 -39.171 1.00 62.56 185 GLN H C 1
ATOM 4536 O O . GLN D 1 185 ? 23.472 -15.686 -37.953 1.00 63.14 185 GLN H O 1
ATOM 4542 N N . SER D 1 186 ? 24.328 -16.831 -39.713 1.00 59.44 186 SER H N 1
ATOM 4543 C CA . SER D 1 186 ? 24.894 -17.937 -38.926 1.00 59.42 186 SER H CA 1
ATOM 4544 C C . SER D 1 186 ? 26.022 -17.455 -37.975 1.00 62.70 186 SER H C 1
ATOM 4545 O O . SER D 1 186 ? 26.304 -18.119 -36.969 1.00 63.25 186 SER H O 1
ATOM 4548 N N . SER D 1 187 ? 26.612 -16.269 -38.272 1.00 57.39 187 SER H N 1
ATOM 4549 C CA . SER D 1 187 ? 27.654 -15.620 -37.480 1.00 56.36 187 SER H CA 1
ATOM 4550 C C . SER D 1 187 ? 27.094 -14.914 -36.227 1.00 59.56 187 SER H C 1
ATOM 4551 O O . SER D 1 187 ? 27.862 -14.546 -35.339 1.00 60.00 187 SER H O 1
ATOM 4554 N N . GLY D 1 188 ? 25.778 -14.717 -36.177 1.00 54.03 188 GLY H N 1
ATOM 4555 C CA . GLY D 1 188 ? 25.118 -14.071 -35.049 1.00 52.61 188 GLY H CA 1
ATOM 4556 C C . GLY D 1 188 ? 24.912 -12.585 -35.235 1.00 54.03 188 GLY H C 1
ATOM 4557 O O . GLY D 1 188 ? 24.405 -11.913 -34.329 1.00 53.12 188 GLY H O 1
ATOM 4558 N N . LEU D 1 189 ? 25.304 -12.063 -36.417 1.00 49.32 189 LEU H N 1
ATOM 4559 C CA . LEU D 1 189 ? 25.169 -10.650 -36.778 1.00 48.28 189 LEU H CA 1
ATOM 4560 C C . LEU D 1 189 ? 23.941 -10.475 -37.668 1.00 51.13 189 LEU H C 1
ATOM 4561 O O . LEU D 1 189 ? 23.512 -11.434 -38.330 1.00 50.47 189 LEU H O 1
ATOM 4566 N N . TYR D 1 190 ? 23.369 -9.258 -37.666 1.00 46.82 190 TYR H N 1
ATOM 4567 C CA . TYR D 1 190 ? 22.175 -8.937 -38.445 1.00 46.49 190 TYR H CA 1
ATOM 4568 C C . TYR D 1 190 ? 22.520 -8.112 -39.666 1.00 51.23 190 TYR H C 1
ATOM 4569 O O . TYR D 1 190 ? 23.566 -7.463 -39.695 1.00 52.79 190 TYR H O 1
ATOM 4578 N N . SER D 1 191 ? 21.626 -8.125 -40.663 1.00 45.92 191 SER H N 1
ATOM 4579 C CA . SER D 1 191 ? 21.731 -7.354 -41.893 1.00 44.92 191 SER H CA 1
ATOM 4580 C C . SER D 1 191 ? 20.344 -7.087 -42.440 1.00 48.59 191 SER H C 1
ATOM 4581 O O . SER D 1 191 ? 19.505 -7.983 -42.447 1.00 47.63 191 SER H O 1
ATOM 4584 N N . LEU D 1 192 ? 20.094 -5.863 -42.889 1.00 45.63 192 LEU H N 1
ATOM 4585 C CA . LEU D 1 192 ? 18.821 -5.522 -43.506 1.00 45.99 192 LEU H CA 1
ATOM 4586 C C . LEU D 1 192 ? 18.998 -4.612 -44.703 1.00 52.46 192 LEU H C 1
ATOM 4587 O O . LEU D 1 192 ? 20.095 -4.085 -44.930 1.00 53.48 192 LEU H O 1
ATOM 4592 N N . SER D 1 193 ? 17.899 -4.402 -45.456 1.00 48.50 193 SER H N 1
ATOM 4593 C CA . SER D 1 193 ? 17.874 -3.494 -46.596 1.00 47.41 193 SER H CA 1
ATOM 4594 C C . SER D 1 193 ? 16.599 -2.684 -46.579 1.00 50.04 193 SER H C 1
ATOM 4595 O O . SER D 1 193 ? 15.552 -3.198 -46.198 1.00 49.13 193 SER H O 1
ATOM 4598 N N . SER D 1 194 ? 16.700 -1.412 -46.959 1.00 46.59 194 SER H N 1
ATOM 4599 C CA . SER D 1 194 ? 15.588 -0.476 -47.096 1.00 46.07 194 SER H CA 1
ATOM 4600 C C . SER D 1 194 ? 15.543 -0.040 -48.584 1.00 50.98 194 SER H C 1
ATOM 4601 O O . SER D 1 194 ? 16.548 0.430 -49.122 1.00 48.80 194 SER H O 1
ATOM 4604 N N . VAL D 1 195 ? 14.386 -0.213 -49.235 1.00 49.39 195 VAL H N 1
ATOM 4605 C CA . VAL D 1 195 ? 14.193 0.127 -50.637 1.00 50.16 195 VAL H CA 1
ATOM 4606 C C . VAL D 1 195 ? 13.104 1.173 -50.767 1.00 54.13 195 VAL H C 1
ATOM 4607 O O . VAL D 1 195 ? 12.071 1.049 -50.134 1.00 55.48 195 VAL H O 1
ATOM 4611 N N . VAL D 1 196 ? 13.337 2.192 -51.576 1.00 50.09 196 VAL H N 1
ATOM 4612 C CA . VAL D 1 196 ? 12.365 3.231 -51.889 1.00 50.48 196 VAL H CA 1
ATOM 4613 C C . VAL D 1 196 ? 12.119 3.237 -53.420 1.00 58.48 196 VAL H C 1
ATOM 4614 O O . VAL D 1 196 ? 13.085 3.247 -54.207 1.00 58.56 196 VAL H O 1
ATOM 4618 N N . THR D 1 197 ? 10.830 3.157 -53.830 1.00 55.85 197 THR H N 1
ATOM 4619 C CA . THR D 1 197 ? 10.451 3.169 -55.243 1.00 56.12 197 THR H CA 1
ATOM 4620 C C . THR D 1 197 ? 10.191 4.613 -55.627 1.00 62.05 197 THR H C 1
ATOM 4621 O O . THR D 1 197 ? 9.400 5.306 -54.987 1.00 61.42 197 THR H O 1
ATOM 4625 N N . VAL D 1 198 ? 10.914 5.085 -56.641 1.00 60.64 198 VAL H N 1
ATOM 4626 C CA . VAL D 1 198 ? 10.883 6.479 -57.099 1.00 61.09 198 VAL H CA 1
ATOM 4627 C C . VAL D 1 198 ? 10.584 6.608 -58.619 1.00 68.04 198 VAL H C 1
ATOM 4628 O O . VAL D 1 198 ? 10.838 5.628 -59.346 1.00 68.51 198 VAL H O 1
ATOM 4632 N N . PRO D 1 199 ? 10.098 7.776 -59.134 1.00 65.54 199 PRO H N 1
ATOM 4633 C CA . PRO D 1 199 ? 9.949 7.888 -60.609 1.00 65.72 199 PRO H CA 1
ATOM 4634 C C . PRO D 1 199 ? 11.329 7.841 -61.288 1.00 70.27 199 PRO H C 1
ATOM 4635 O O . PRO D 1 199 ? 12.271 8.472 -60.784 1.00 70.41 199 PRO H O 1
ATOM 4639 N N . SER D 1 200 ? 11.482 7.059 -62.381 1.00 66.49 200 SER H N 1
ATOM 4640 C CA . SER D 1 200 ? 12.771 6.931 -63.064 1.00 66.37 200 SER H CA 1
ATOM 4641 C C . SER D 1 200 ? 13.294 8.268 -63.615 1.00 71.06 200 SER H C 1
ATOM 4642 O O . SER D 1 200 ? 14.500 8.447 -63.759 1.00 70.21 200 SER H O 1
ATOM 4645 N N . SER D 1 201 ? 12.379 9.204 -63.896 1.00 68.97 201 SER H N 1
ATOM 4646 C CA . SER D 1 201 ? 12.679 10.540 -64.410 1.00 69.44 201 SER H CA 1
ATOM 4647 C C . SER D 1 201 ? 13.473 11.368 -63.392 1.00 74.11 201 SER H C 1
ATOM 4648 O O . SER D 1 201 ? 14.344 12.154 -63.773 1.00 73.76 201 SER H O 1
ATOM 4651 N N . SER D 1 202 ? 13.163 11.185 -62.102 1.00 71.21 202 SER H N 1
ATOM 4652 C CA . SER D 1 202 ? 13.780 11.929 -61.007 1.00 70.90 202 SER H CA 1
ATOM 4653 C C . SER D 1 202 ? 15.210 11.469 -60.636 1.00 73.61 202 SER H C 1
ATOM 4654 O O . SER D 1 202 ? 15.877 12.187 -59.911 1.00 72.69 202 SER H O 1
ATOM 4657 N N . LEU D 1 203 ? 15.684 10.324 -61.143 1.00 69.51 203 LEU H N 1
ATOM 4658 C CA . LEU D 1 203 ? 16.970 9.719 -60.792 1.00 69.18 203 LEU H CA 1
ATOM 4659 C C . LEU D 1 203 ? 18.176 10.680 -60.811 1.00 74.92 203 LEU H C 1
ATOM 4660 O O . LEU D 1 203 ? 18.953 10.660 -59.860 1.00 75.58 203 LEU H O 1
ATOM 4665 N N . GLY D 1 204 ? 18.306 11.517 -61.817 1.00 71.63 204 GLY H N 1
ATOM 4666 C CA . GLY D 1 204 ? 19.398 12.485 -61.886 1.00 71.59 204 GLY H CA 1
ATOM 4667 C C . GLY D 1 204 ? 19.096 13.858 -61.310 1.00 75.54 204 GLY H C 1
ATOM 4668 O O . GLY D 1 204 ? 20.013 14.645 -61.099 1.00 75.43 204 GLY H O 1
ATOM 4669 N N . THR D 1 205 ? 17.816 14.150 -61.053 1.00 71.94 205 THR H N 1
ATOM 4670 C CA . THR D 1 205 ? 17.341 15.439 -60.552 1.00 72.11 205 THR H CA 1
ATOM 4671 C C . THR D 1 205 ? 17.029 15.466 -59.033 1.00 76.53 205 THR H C 1
ATOM 4672 O O . THR D 1 205 ? 17.178 16.524 -58.412 1.00 77.38 205 THR H O 1
ATOM 4676 N N . GLN D 1 206 ? 16.585 14.339 -58.449 1.00 71.19 206 GLN H N 1
ATOM 4677 C CA . GLN D 1 206 ? 16.260 14.236 -57.027 1.00 69.85 206 GLN H CA 1
ATOM 4678 C C . GLN D 1 206 ? 17.309 13.452 -56.263 1.00 69.44 206 GLN H C 1
ATOM 4679 O O . GLN D 1 206 ? 17.662 12.337 -56.636 1.00 68.25 206 GLN H O 1
ATOM 4685 N N . THR D 1 207 ? 17.817 14.060 -55.197 1.00 64.06 207 THR H N 1
ATOM 4686 C CA . THR D 1 207 ? 18.805 13.459 -54.299 1.00 62.68 207 THR H CA 1
ATOM 4687 C C . THR D 1 207 ? 18.122 12.485 -53.350 1.00 62.56 207 THR H C 1
ATOM 4688 O O . THR D 1 207 ? 17.075 12.812 -52.791 1.00 60.98 207 THR H O 1
ATOM 4692 N N . TYR D 1 208 ? 18.716 11.287 -53.190 1.00 57.10 208 TYR H N 1
ATOM 4693 C CA . TYR D 1 208 ? 18.222 10.244 -52.308 1.00 55.69 208 TYR H CA 1
ATOM 4694 C C . TYR D 1 208 ? 19.283 9.849 -51.316 1.00 58.73 208 TYR H C 1
ATOM 4695 O O . TYR D 1 208 ? 20.320 9.338 -51.709 1.00 58.09 208 TYR H O 1
ATOM 4704 N N . ILE D 1 209 ? 19.038 10.135 -50.030 1.00 54.83 209 ILE H N 1
ATOM 4705 C CA . ILE D 1 209 ? 19.932 9.822 -48.913 1.00 53.81 209 ILE H CA 1
ATOM 4706 C C . ILE D 1 209 ? 19.199 8.973 -47.916 1.00 56.07 209 ILE H C 1
ATOM 4707 O O . ILE D 1 209 ? 18.128 9.361 -47.456 1.00 55.63 209 ILE H O 1
ATOM 4712 N N . CYS D 1 210 ? 19.765 7.817 -47.586 1.00 52.61 210 CYS H N 1
ATOM 4713 C CA . CYS D 1 210 ? 19.184 6.988 -46.554 1.00 53.53 210 CYS H CA 1
ATOM 4714 C C . CYS D 1 210 ? 19.926 7.342 -45.260 1.00 54.82 210 CYS H C 1
ATOM 4715 O O . CYS D 1 210 ? 21.147 7.508 -45.279 1.00 53.49 210 CYS H O 1
ATOM 4718 N N . ASN D 1 211 ? 19.176 7.567 -44.176 1.00 50.18 211 ASN H N 1
ATOM 4719 C CA . ASN D 1 211 ? 19.718 7.891 -42.865 1.00 49.47 211 ASN H CA 1
ATOM 4720 C C . ASN D 1 211 ? 19.564 6.644 -42.021 1.00 52.73 211 ASN H C 1
ATOM 4721 O O . ASN D 1 211 ? 18.451 6.203 -41.751 1.00 52.70 211 ASN H O 1
ATOM 4726 N N . VAL D 1 212 ? 20.690 6.021 -41.702 1.00 49.07 212 VAL H N 1
ATOM 4727 C CA . VAL D 1 212 ? 20.775 4.789 -40.933 1.00 48.72 212 VAL H CA 1
ATOM 4728 C C . VAL D 1 212 ? 21.206 5.137 -39.507 1.00 51.86 212 VAL H C 1
ATOM 4729 O O . VAL D 1 212 ? 22.116 5.946 -39.310 1.00 50.73 212 VAL H O 1
ATOM 4733 N N . ASN D 1 213 ? 20.498 4.567 -38.518 1.00 47.91 213 ASN H N 1
ATOM 4734 C CA . ASN D 1 213 ? 20.742 4.798 -37.095 1.00 46.67 213 ASN H CA 1
ATOM 4735 C C . ASN D 1 213 ? 20.735 3.479 -36.335 1.00 47.00 213 ASN H C 1
ATOM 4736 O O . ASN D 1 213 ? 19.799 2.708 -36.438 1.00 44.27 213 ASN H O 1
ATOM 4741 N N . HIS D 1 214 ? 21.819 3.216 -35.617 1.00 44.52 214 HIS H N 1
ATOM 4742 C CA . HIS D 1 214 ? 22.024 2.064 -34.763 1.00 44.06 214 HIS H CA 1
ATOM 4743 C C . HIS D 1 214 ? 22.463 2.561 -33.409 1.00 47.76 214 HIS H C 1
ATOM 4744 O O . HIS D 1 214 ? 23.635 2.796 -33.201 1.00 47.06 214 HIS H O 1
ATOM 4751 N N . LYS D 1 215 ? 21.502 2.778 -32.505 1.00 44.26 215 LYS H N 1
ATOM 4752 C CA . LYS D 1 215 ? 21.700 3.273 -31.135 1.00 43.80 215 LYS H CA 1
ATOM 4753 C C . LYS D 1 215 ? 22.662 2.429 -30.284 1.00 46.69 215 LYS H C 1
ATOM 4754 O O . LYS D 1 215 ? 23.479 3.061 -29.606 1.00 46.14 215 LYS H O 1
ATOM 4760 N N . PRO D 1 216 ? 22.641 1.067 -30.287 1.00 43.98 216 PRO H N 1
ATOM 4761 C CA . PRO D 1 216 ? 23.600 0.340 -29.429 1.00 44.20 216 PRO H CA 1
ATOM 4762 C C . PRO D 1 216 ? 25.085 0.682 -29.659 1.00 51.04 216 PRO H C 1
ATOM 4763 O O . PRO D 1 216 ? 25.850 0.683 -28.687 1.00 51.35 216 PRO H O 1
ATOM 4767 N N . SER D 1 217 ? 25.484 0.987 -30.922 1.00 48.08 217 SER H N 1
ATOM 4768 C CA . SER D 1 217 ? 26.834 1.389 -31.298 1.00 48.08 217 SER H CA 1
ATOM 4769 C C . SER D 1 217 ? 26.978 2.919 -31.462 1.00 54.87 217 SER H C 1
ATOM 4770 O O . SER D 1 217 ? 28.074 3.397 -31.768 1.00 54.08 217 SER H O 1
ATOM 4773 N N . ASN D 1 218 ? 25.876 3.673 -31.228 1.00 54.46 218 ASN H N 1
ATOM 4774 C CA . ASN D 1 218 ? 25.773 5.133 -31.364 1.00 55.94 218 ASN H CA 1
ATOM 4775 C C . ASN D 1 218 ? 26.257 5.587 -32.750 1.00 62.61 218 ASN H C 1
ATOM 4776 O O . ASN D 1 218 ? 27.066 6.513 -32.864 1.00 63.19 218 ASN H O 1
ATOM 4781 N N . THR D 1 219 ? 25.763 4.882 -33.799 1.00 59.34 219 THR H N 1
ATOM 4782 C CA . THR D 1 219 ? 26.065 5.052 -35.221 1.00 58.95 219 THR H CA 1
ATOM 4783 C C . THR D 1 219 ? 24.936 5.789 -35.970 1.00 62.88 219 THR H C 1
ATOM 4784 O O . THR D 1 219 ? 23.783 5.391 -35.901 1.00 62.09 219 THR H O 1
ATOM 4788 N N . LYS D 1 220 ? 25.288 6.859 -36.677 1.00 59.88 220 LYS H N 1
ATOM 4789 C CA . LYS D 1 220 ? 24.404 7.638 -37.542 1.00 59.65 220 LYS H CA 1
ATOM 4790 C C . LYS D 1 220 ? 25.098 7.827 -38.895 1.00 63.34 220 LYS H C 1
ATOM 4791 O O . LYS D 1 220 ? 26.068 8.575 -38.993 1.00 63.54 220 LYS H O 1
ATOM 4797 N N . VAL D 1 221 ? 24.645 7.084 -39.909 1.00 58.78 221 VAL H N 1
ATOM 4798 C CA . VAL D 1 221 ? 25.220 7.115 -41.256 1.00 58.42 221 VAL H CA 1
ATOM 4799 C C . VAL D 1 221 ? 24.219 7.660 -42.253 1.00 61.84 221 VAL H C 1
ATOM 4800 O O . VAL D 1 221 ? 23.089 7.202 -42.300 1.00 61.61 221 VAL H O 1
ATOM 4804 N N . ASP D 1 222 ? 24.641 8.632 -43.052 1.00 58.10 222 ASP H N 1
ATOM 4805 C CA . ASP D 1 222 ? 23.835 9.212 -44.128 1.00 57.79 222 ASP H CA 1
ATOM 4806 C C . ASP D 1 222 ? 24.522 8.861 -45.453 1.00 59.68 222 ASP H C 1
ATOM 4807 O O . ASP D 1 222 ? 25.627 9.314 -45.709 1.00 57.82 222 ASP H O 1
ATOM 4812 N N . LYS D 1 223 ? 23.904 8.006 -46.255 1.00 56.58 223 LYS H N 1
ATOM 4813 C CA . LYS D 1 223 ? 24.479 7.594 -47.531 1.00 56.40 223 LYS H CA 1
ATOM 4814 C C . LYS D 1 223 ? 23.636 7.989 -48.716 1.00 59.69 223 LYS H C 1
ATOM 4815 O O . LYS D 1 223 ? 22.453 7.628 -48.795 1.00 57.58 223 LYS H O 1
ATOM 4821 N N . LYS D 1 224 ? 24.261 8.737 -49.646 1.00 57.90 224 LYS H N 1
ATOM 4822 C CA . LYS D 1 224 ? 23.620 9.154 -50.885 1.00 57.87 224 LYS H CA 1
ATOM 4823 C C . LYS D 1 224 ? 23.623 7.994 -51.844 1.00 63.45 224 LYS H C 1
ATOM 4824 O O . LYS D 1 224 ? 24.677 7.428 -52.106 1.00 63.20 224 LYS H O 1
ATOM 4830 N N . VAL D 1 225 ? 22.432 7.613 -52.316 1.00 61.14 225 VAL H N 1
ATOM 4831 C CA . VAL D 1 225 ? 22.218 6.528 -53.271 1.00 61.84 225 VAL H CA 1
ATOM 4832 C C . VAL D 1 225 ? 21.959 7.172 -54.640 1.00 69.08 225 VAL H C 1
ATOM 4833 O O . VAL D 1 225 ? 20.888 7.746 -54.869 1.00 69.41 225 VAL H O 1
ATOM 4837 N N . GLU D 1 226 ? 22.969 7.118 -55.523 1.00 67.29 226 GLU H N 1
ATOM 4838 C CA . GLU D 1 226 ? 22.919 7.686 -56.876 1.00 67.92 226 GLU H CA 1
ATOM 4839 C C . GLU D 1 226 ? 23.025 6.593 -57.960 1.00 73.90 226 GLU H C 1
ATOM 4840 O O . GLU D 1 226 ? 23.428 5.470 -57.627 1.00 72.81 226 GLU H O 1
ATOM 4846 N N . PRO D 1 227 ? 22.652 6.866 -59.246 1.00 73.00 227 PRO H N 1
ATOM 4847 C CA . PRO D 1 227 ? 22.730 5.805 -60.268 1.00 73.55 227 PRO H CA 1
ATOM 4848 C C . PRO D 1 227 ? 24.157 5.392 -60.604 1.00 80.15 227 PRO H C 1
ATOM 4849 O O . PRO D 1 227 ? 25.087 6.207 -60.472 1.00 78.96 227 PRO H O 1
ATOM 4853 N N . LYS D 1 228 ? 24.319 4.113 -61.026 1.00 79.94 228 LYS H N 1
ATOM 4854 C CA . LYS D 1 228 ? 25.606 3.500 -61.366 1.00 81.43 228 LYS H CA 1
ATOM 4855 C C . LYS D 1 228 ? 26.343 4.188 -62.537 1.00 87.41 228 LYS H C 1
ATOM 4856 O O . LYS D 1 228 ? 25.708 4.832 -63.389 1.00 87.47 228 LYS H O 1
ATOM 4862 N N . SER D 1 229 ? 27.692 4.052 -62.557 1.00 84.55 229 SER H N 1
ATOM 4863 C CA . SER D 1 229 ? 28.575 4.633 -63.571 1.00 118.40 229 SER H CA 1
ATOM 4864 C C . SER D 1 229 ? 29.453 3.565 -64.208 1.00 152.16 229 SER H C 1
ATOM 4865 O O . SER D 1 229 ? 29.455 3.423 -65.428 1.00 115.02 229 SER H O 1
ATOM 4868 N N . SER E 2 1 ? -2.985 -18.991 -10.090 1.00 71.82 1 SER L N 1
ATOM 4869 C CA . SER E 2 1 ? -3.600 -19.568 -11.272 1.00 71.89 1 SER L CA 1
ATOM 4870 C C . SER E 2 1 ? -2.798 -19.362 -12.553 1.00 75.76 1 SER L C 1
ATOM 4871 O O . SER E 2 1 ? -1.668 -18.889 -12.509 1.00 76.53 1 SER L O 1
ATOM 4874 N N . GLU E 2 2 ? -3.396 -19.728 -13.687 1.00 70.63 2 GLU L N 1
ATOM 4875 C CA . GLU E 2 2 ? -2.879 -19.560 -15.047 1.00 69.77 2 GLU L CA 1
ATOM 4876 C C . GLU E 2 2 ? -4.025 -19.595 -16.070 1.00 69.56 2 GLU L C 1
ATOM 4877 O O . GLU E 2 2 ? -5.102 -20.137 -15.782 1.00 70.01 2 GLU L O 1
ATOM 4883 N N . LEU E 2 3 ? -3.808 -18.961 -17.230 1.00 61.45 3 LEU L N 1
ATOM 4884 C CA . LEU E 2 3 ? -4.826 -18.876 -18.250 1.00 59.22 3 LEU L CA 1
ATOM 4885 C C . LEU E 2 3 ? -4.502 -19.819 -19.372 1.00 62.84 3 LEU L C 1
ATOM 4886 O O . LEU E 2 3 ? -3.362 -19.866 -19.841 1.00 61.25 3 LEU L O 1
ATOM 4891 N N . THR E 2 4 ? -5.511 -20.578 -19.809 1.00 60.44 4 THR L N 1
ATOM 4892 C CA . THR E 2 4 ? -5.345 -21.525 -20.906 1.00 60.43 4 THR L CA 1
ATOM 4893 C C . THR E 2 4 ? -6.190 -21.147 -22.122 1.00 63.39 4 THR L C 1
ATOM 4894 O O . THR E 2 4 ? -7.398 -20.915 -22.011 1.00 63.76 4 THR L O 1
ATOM 4898 N N . GLN E 2 5 ? -5.530 -21.091 -23.280 1.00 57.85 5 GLN L N 1
ATOM 4899 C CA . GLN E 2 5 ? -6.138 -20.855 -24.582 1.00 56.72 5 GLN L CA 1
ATOM 4900 C C . GLN E 2 5 ? -5.443 -21.712 -25.594 1.00 61.16 5 GLN L C 1
ATOM 4901 O O . GLN E 2 5 ? -4.264 -22.002 -25.417 1.00 61.77 5 GLN L O 1
ATOM 4907 N N . ASP E 2 6 ? -6.178 -22.161 -26.616 1.00 57.86 6 ASP L N 1
ATOM 4908 C CA . ASP E 2 6 ? -5.666 -22.999 -27.692 1.00 58.21 6 ASP L CA 1
ATOM 4909 C C . ASP E 2 6 ? -4.570 -22.296 -28.480 1.00 62.42 6 ASP L C 1
ATOM 4910 O O . ASP E 2 6 ? -4.759 -21.126 -28.812 1.00 61.94 6 ASP L O 1
ATOM 4915 N N . PRO E 2 7 ? -3.436 -22.967 -28.785 1.00 59.55 7 PRO L N 1
ATOM 4916 C CA . PRO E 2 7 ? -2.380 -22.283 -29.574 1.00 59.06 7 PRO L CA 1
ATOM 4917 C C . PRO E 2 7 ? -2.846 -21.720 -30.914 1.00 61.13 7 PRO L C 1
ATOM 4918 O O . PRO E 2 7 ? -2.385 -20.642 -31.296 1.00 61.33 7 PRO L O 1
ATOM 4922 N N . ALA E 2 8 ? -3.779 -22.413 -31.601 1.00 55.10 8 ALA L N 1
ATOM 4923 C CA . ALA E 2 8 ? -4.296 -21.968 -32.897 1.00 53.86 8 ALA L CA 1
ATOM 4924 C C . ALA E 2 8 ? -5.788 -22.198 -33.076 1.00 57.53 8 ALA L C 1
ATOM 4925 O O . ALA E 2 8 ? -6.386 -23.024 -32.396 1.00 57.87 8 ALA L O 1
ATOM 4927 N N . VAL E 2 9 ? -6.371 -21.440 -34.003 1.00 52.76 9 VAL L N 1
ATOM 4928 C CA . VAL E 2 9 ? -7.754 -21.484 -34.445 1.00 52.36 9 VAL L CA 1
ATOM 4929 C C . VAL E 2 9 ? -7.802 -20.889 -35.839 1.00 57.14 9 VAL L C 1
ATOM 4930 O O . VAL E 2 9 ? -7.043 -19.971 -36.142 1.00 57.87 9 VAL L O 1
ATOM 4934 N N . SER E 2 10 ? -8.648 -21.440 -36.698 1.00 53.53 10 SER L N 1
ATOM 4935 C CA . SER E 2 10 ? -8.824 -20.936 -38.051 1.00 53.19 10 SER L CA 1
ATOM 4936 C C . SER E 2 10 ? -10.284 -20.674 -38.346 1.00 57.75 10 SER L C 1
ATOM 4937 O O . SER E 2 10 ? -11.158 -21.360 -37.828 1.00 55.97 10 SER L O 1
ATOM 4940 N N . VAL E 2 11 ? -10.540 -19.633 -39.134 1.00 55.98 11 VAL L N 1
ATOM 4941 C CA . VAL E 2 11 ? -11.864 -19.205 -39.557 1.00 56.30 11 VAL L CA 1
ATOM 4942 C C . VAL E 2 11 ? -11.842 -18.856 -41.052 1.00 59.56 11 VAL L C 1
ATOM 4943 O O . VAL E 2 11 ? -10.837 -18.330 -41.557 1.00 59.08 11 VAL L O 1
ATOM 4947 N N . ALA E 2 12 ? -12.946 -19.170 -41.753 1.00 55.58 12 ALA L N 1
ATOM 4948 C CA . ALA E 2 12 ? -13.100 -18.849 -43.161 1.00 55.22 12 ALA L CA 1
ATOM 4949 C C . ALA E 2 12 ? -13.431 -17.369 -43.268 1.00 59.24 12 ALA L C 1
ATOM 4950 O O . ALA E 2 12 ? -14.130 -16.842 -42.400 1.00 58.90 12 ALA L O 1
ATOM 4952 N N . LEU E 2 13 ? -12.908 -16.695 -44.307 1.00 56.40 13 LEU L N 1
ATOM 4953 C CA . LEU E 2 13 ? -13.125 -15.268 -44.538 1.00 56.58 13 LEU L CA 1
ATOM 4954 C C . LEU E 2 13 ? -14.628 -14.912 -44.588 1.00 61.16 13 LEU L C 1
ATOM 4955 O O . LEU E 2 13 ? -15.394 -15.527 -45.334 1.00 61.84 13 LEU L O 1
ATOM 4960 N N . GLY E 2 14 ? -15.031 -13.965 -43.746 1.00 56.40 14 GLY L N 1
ATOM 4961 C CA . GLY E 2 14 ? -16.418 -13.520 -43.654 1.00 55.83 14 GLY L CA 1
ATOM 4962 C C . GLY E 2 14 ? -17.248 -14.242 -42.601 1.00 59.53 14 GLY L C 1
ATOM 4963 O O . GLY E 2 14 ? -18.381 -13.832 -42.336 1.00 59.52 14 GLY L O 1
ATOM 4964 N N . GLN E 2 15 ? -16.699 -15.316 -41.982 1.00 55.19 15 GLN L N 1
ATOM 4965 C CA . GLN E 2 15 ? -17.387 -16.110 -40.950 1.00 54.37 15 GLN L CA 1
ATOM 4966 C C . GLN E 2 15 ? -17.088 -15.617 -39.536 1.00 57.26 15 GLN L C 1
ATOM 4967 O O . GLN E 2 15 ? -16.340 -14.651 -39.364 1.00 57.63 15 GLN L O 1
ATOM 4973 N N . THR E 2 16 ? -17.671 -16.294 -38.523 1.00 52.28 16 THR L N 1
ATOM 4974 C CA . THR E 2 16 ? -17.517 -15.991 -37.090 1.00 51.24 16 THR L CA 1
ATOM 4975 C C . THR E 2 16 ? -16.575 -16.983 -36.394 1.00 55.03 16 THR L C 1
ATOM 4976 O O . THR E 2 16 ? -16.712 -18.195 -36.574 1.00 54.54 16 THR L O 1
ATOM 4980 N N . VAL E 2 17 ? -15.637 -16.460 -35.581 1.00 51.10 17 VAL L N 1
ATOM 4981 C CA . VAL E 2 17 ? -14.709 -17.254 -34.773 1.00 50.34 17 VAL L CA 1
ATOM 4982 C C . VAL E 2 17 ? -14.874 -16.902 -33.301 1.00 54.21 17 VAL L C 1
ATOM 4983 O O . VAL E 2 17 ? -15.027 -15.727 -32.965 1.00 53.06 17 VAL L O 1
ATOM 4987 N N . ARG E 2 18 ? -14.855 -17.910 -32.432 1.00 52.49 18 ARG L N 1
ATOM 4988 C CA . ARG E 2 18 ? -14.955 -17.684 -30.991 1.00 52.88 18 ARG L CA 1
ATOM 4989 C C . ARG E 2 18 ? -13.693 -18.223 -30.296 1.00 57.80 18 ARG L C 1
ATOM 4990 O O . ARG E 2 18 ? -13.457 -19.435 -30.319 1.00 57.57 18 ARG L O 1
ATOM 4998 N N . ILE E 2 19 ? -12.857 -17.322 -29.735 1.00 54.34 19 ILE L N 1
ATOM 4999 C CA . ILE E 2 19 ? -11.614 -17.692 -29.032 1.00 53.98 19 ILE L CA 1
ATOM 5000 C C . ILE E 2 19 ? -11.912 -17.725 -27.531 1.00 57.52 19 ILE L C 1
ATOM 5001 O O . ILE E 2 19 ? -12.354 -16.723 -26.968 1.00 56.75 19 ILE L O 1
ATOM 5006 N N . THR E 2 20 ? -11.698 -18.875 -26.897 1.00 54.23 20 THR L N 1
ATOM 5007 C CA . THR E 2 20 ? -11.952 -19.035 -25.463 1.00 54.10 20 THR L CA 1
ATOM 5008 C C . THR E 2 20 ? -10.686 -19.009 -24.627 1.00 57.48 20 THR L C 1
ATOM 5009 O O . THR E 2 20 ? -9.610 -19.406 -25.089 1.00 56.78 20 THR L O 1
ATOM 5013 N N . CYS E 2 21 ? -10.833 -18.562 -23.375 1.00 53.18 21 CYS L N 1
ATOM 5014 C CA . CYS E 2 21 ? -9.744 -18.504 -22.399 1.00 52.06 21 CYS L CA 1
ATOM 5015 C C . CYS E 2 21 ? -10.282 -19.055 -21.102 1.00 57.80 21 CYS L C 1
ATOM 5016 O O . CYS E 2 21 ? -11.326 -18.601 -20.622 1.00 57.53 21 CYS L O 1
ATOM 5019 N N . GLN E 2 22 ? -9.600 -20.066 -20.564 1.00 55.97 22 GLN L N 1
ATOM 5020 C CA . GLN E 2 22 ? -9.992 -20.693 -19.314 1.00 57.00 22 GLN L CA 1
ATOM 5021 C C . GLN E 2 22 ? -9.063 -20.268 -18.205 1.00 61.02 22 GLN L C 1
ATOM 5022 O O . GLN E 2 22 ? -7.848 -20.436 -18.289 1.00 60.82 22 GLN L O 1
ATOM 5028 N N . GLY E 2 23 ? -9.650 -19.706 -17.171 1.00 58.92 23 GLY L N 1
ATOM 5029 C CA . GLY E 2 23 ? -8.924 -19.274 -15.988 1.00 59.89 23 GLY L CA 1
ATOM 5030 C C . GLY E 2 23 ? -9.832 -19.376 -14.786 1.00 68.28 23 GLY L C 1
ATOM 5031 O O . GLY E 2 23 ? -10.868 -20.023 -14.867 1.00 69.22 23 GLY L O 1
ATOM 5032 N N . ASP E 2 24 ? -9.475 -18.735 -13.679 1.00 66.51 24 ASP L N 1
ATOM 5033 C CA . ASP E 2 24 ? -10.327 -18.698 -12.492 1.00 67.08 24 ASP L CA 1
ATOM 5034 C C . ASP E 2 24 ? -11.409 -17.605 -12.707 1.00 71.49 24 ASP L C 1
ATOM 5035 O O . ASP E 2 24 ? -11.564 -17.124 -13.824 1.00 71.39 24 ASP L O 1
ATOM 5040 N N . ASP E 2 25 ? -12.163 -17.218 -11.685 1.00 67.76 25 ASP L N 1
ATOM 5041 C CA . ASP E 2 25 ? -13.187 -16.182 -11.888 1.00 67.07 25 ASP L CA 1
ATOM 5042 C C . ASP E 2 25 ? -12.546 -14.801 -11.923 1.00 66.91 25 ASP L C 1
ATOM 5043 O O . ASP E 2 25 ? -12.060 -14.309 -10.897 1.00 66.99 25 ASP L O 1
ATOM 5048 N N . SER E 2 26 ? -12.454 -14.216 -13.132 1.00 59.75 26 SER L N 1
ATOM 5049 C CA . SER E 2 26 ? -11.719 -12.957 -13.284 1.00 58.02 26 SER L CA 1
ATOM 5050 C C . SER E 2 26 ? -12.384 -11.889 -14.180 1.00 57.31 26 SER L C 1
ATOM 5051 O O . SER E 2 26 ? -13.538 -12.011 -14.632 1.00 58.04 26 SER L O 1
ATOM 5054 N N . TYR E 2 27 ? -11.594 -10.813 -14.389 1.00 46.88 27 TYR L N 1
ATOM 5055 C CA . TYR E 2 27 ? -11.844 -9.643 -15.203 1.00 42.89 27 TYR L CA 1
ATOM 5056 C C . TYR E 2 27 ? -10.860 -9.758 -16.362 1.00 42.85 27 TYR L C 1
ATOM 5057 O O . TYR E 2 27 ? -9.687 -9.491 -16.202 1.00 42.68 27 TYR L O 1
ATOM 5066 N N . TYR E 2 28 ? -11.339 -10.211 -17.506 1.00 37.35 28 TYR L N 1
ATOM 5067 C CA . TYR E 2 28 ? -10.560 -10.547 -18.684 1.00 36.99 28 TYR L CA 1
ATOM 5068 C C . TYR E 2 28 ? -10.409 -9.490 -19.720 1.00 38.25 28 TYR L C 1
ATOM 5069 O O . TYR E 2 28 ? -11.370 -8.811 -20.056 1.00 36.87 28 TYR L O 1
ATOM 5078 N N . GLY E 2 29 ? -9.208 -9.478 -20.304 1.00 34.19 29 GLY L N 1
ATOM 5079 C CA . GLY E 2 29 ? -8.786 -8.593 -21.381 1.00 33.39 29 GLY L CA 1
ATOM 5080 C C . GLY E 2 29 ? -8.335 -9.402 -22.574 1.00 34.25 29 GLY L C 1
ATOM 5081 O O . GLY E 2 29 ? -7.839 -10.514 -22.406 1.00 34.16 29 GLY L O 1
ATOM 5082 N N . TRP E 2 30 ? -8.507 -8.858 -23.776 1.00 29.56 30 TRP L N 1
ATOM 5083 C CA . TRP E 2 30 ? -8.148 -9.483 -25.062 1.00 29.64 30 TRP L CA 1
ATOM 5084 C C . TRP E 2 30 ? -7.277 -8.522 -25.871 1.00 35.67 30 TRP L C 1
ATOM 5085 O O . TRP E 2 30 ? -7.657 -7.381 -26.148 1.00 35.95 30 TRP L O 1
ATOM 5096 N N . TYR E 2 31 ? -6.065 -8.960 -26.159 1.00 33.42 31 TYR L N 1
ATOM 5097 C CA . TYR E 2 31 ? -5.026 -8.174 -26.821 1.00 33.33 31 TYR L CA 1
ATOM 5098 C C . TYR E 2 31 ? -4.555 -8.799 -28.119 1.00 38.98 31 TYR L C 1
ATOM 5099 O O . TYR E 2 31 ? -4.061 -9.936 -28.132 1.00 38.91 31 TYR L O 1
ATOM 5108 N N . GLN E 2 32 ? -4.772 -8.077 -29.221 1.00 36.73 32 GLN L N 1
ATOM 5109 C CA . GLN E 2 32 ? -4.377 -8.501 -30.566 1.00 36.83 32 GLN L CA 1
ATOM 5110 C C . GLN E 2 32 ? -2.932 -8.046 -30.817 1.00 41.90 32 GLN L C 1
ATOM 5111 O O . GLN E 2 32 ? -2.596 -6.857 -30.664 1.00 40.99 32 GLN L O 1
ATOM 5117 N N . GLN E 2 33 ? -2.093 -8.979 -31.230 1.00 40.13 33 GLN L N 1
ATOM 5118 C CA . GLN E 2 33 ? -0.714 -8.656 -31.573 1.00 40.79 33 GLN L CA 1
ATOM 5119 C C . GLN E 2 33 ? -0.329 -9.218 -32.927 1.00 46.51 33 GLN L C 1
ATOM 5120 O O . GLN E 2 33 ? -0.386 -10.434 -33.124 1.00 45.29 33 GLN L O 1
ATOM 5126 N N . LYS E 2 34 ? 0.057 -8.333 -33.856 1.00 46.01 34 LYS L N 1
ATOM 5127 C CA . LYS E 2 34 ? 0.534 -8.720 -35.191 1.00 46.96 34 LYS L CA 1
ATOM 5128 C C . LYS E 2 34 ? 2.034 -8.997 -35.125 1.00 54.05 34 LYS L C 1
ATOM 5129 O O . LYS E 2 34 ? 2.674 -8.503 -34.189 1.00 52.72 34 LYS L O 1
ATOM 5135 N N . PRO E 2 35 ? 2.564 -9.895 -36.004 1.00 54.10 35 PRO L N 1
ATOM 5136 C CA . PRO E 2 35 ? 3.953 -10.375 -35.828 1.00 54.48 35 PRO L CA 1
ATOM 5137 C C . PRO E 2 35 ? 5.059 -9.375 -35.469 1.00 58.62 35 PRO L C 1
ATOM 5138 O O . PRO E 2 35 ? 5.788 -9.627 -34.483 1.00 59.68 35 PRO L O 1
ATOM 5142 N N . GLY E 2 36 ? 5.182 -8.279 -36.204 1.00 52.94 36 GLY L N 1
ATOM 5143 C CA . GLY E 2 36 ? 6.249 -7.343 -35.889 1.00 52.27 36 GLY L CA 1
ATOM 5144 C C . GLY E 2 36 ? 5.989 -6.332 -34.791 1.00 54.91 36 GLY L C 1
ATOM 5145 O O . GLY E 2 36 ? 6.943 -5.811 -34.203 1.00 54.53 36 GLY L O 1
ATOM 5146 N N . GLN E 2 37 ? 4.692 -6.062 -34.516 1.00 49.67 37 GLN L N 1
ATOM 5147 C CA . GLN E 2 37 ? 4.268 -4.980 -33.641 1.00 47.80 37 GLN L CA 1
ATOM 5148 C C . GLN E 2 37 ? 3.945 -5.311 -32.157 1.00 47.83 37 GLN L C 1
ATOM 5149 O O . GLN E 2 37 ? 4.066 -6.440 -31.693 1.00 48.20 37 GLN L O 1
ATOM 5155 N N . ALA E 2 38 ? 3.614 -4.239 -31.427 1.00 41.08 38 ALA L N 1
ATOM 5156 C CA . ALA E 2 38 ? 3.112 -4.133 -30.060 1.00 39.80 38 ALA L CA 1
ATOM 5157 C C . ALA E 2 38 ? 1.664 -4.614 -29.984 1.00 41.04 38 ALA L C 1
ATOM 5158 O O . ALA E 2 38 ? 0.942 -4.506 -30.996 1.00 38.91 38 ALA L O 1
ATOM 5160 N N . PRO E 2 39 ? 1.183 -5.078 -28.805 1.00 37.23 39 PRO L N 1
ATOM 5161 C CA . PRO E 2 39 ? -0.229 -5.483 -28.746 1.00 36.32 39 PRO L CA 1
ATOM 5162 C C . PRO E 2 39 ? -1.186 -4.286 -28.747 1.00 40.26 39 PRO L C 1
ATOM 5163 O O . PRO E 2 39 ? -0.802 -3.126 -28.520 1.00 38.29 39 PRO L O 1
ATOM 5167 N N . VAL E 2 40 ? -2.447 -4.576 -29.077 1.00 37.68 40 VAL L N 1
ATOM 5168 C CA . VAL E 2 40 ? -3.546 -3.604 -29.142 1.00 36.57 40 VAL L CA 1
ATOM 5169 C C . VAL E 2 40 ? -4.717 -4.201 -28.343 1.00 38.51 40 VAL L C 1
ATOM 5170 O O . VAL E 2 40 ? -4.981 -5.395 -28.482 1.00 37.53 40 VAL L O 1
ATOM 5174 N N . THR E 2 41 ? -5.413 -3.395 -27.515 1.00 34.05 41 THR L N 1
ATOM 5175 C CA . THR E 2 41 ? -6.570 -3.895 -26.753 1.00 32.26 41 THR L CA 1
ATOM 5176 C C . THR E 2 41 ? -7.804 -3.960 -27.645 1.00 35.01 41 THR L C 1
ATOM 5177 O O . THR E 2 41 ? -8.207 -2.939 -28.191 1.00 32.65 41 THR L O 1
ATOM 5181 N N . VAL E 2 42 ? -8.396 -5.161 -27.806 1.00 33.16 42 VAL L N 1
ATOM 5182 C CA . VAL E 2 42 ? -9.643 -5.320 -28.575 1.00 33.42 42 VAL L CA 1
ATOM 5183 C C . VAL E 2 42 ? -10.856 -5.347 -27.614 1.00 35.63 42 VAL L C 1
ATOM 5184 O O . VAL E 2 42 ? -11.936 -4.910 -27.971 1.00 35.26 42 VAL L O 1
ATOM 5188 N N . ILE E 2 43 ? -10.638 -5.830 -26.391 1.00 31.08 43 ILE L N 1
ATOM 5189 C CA . ILE E 2 43 ? -11.592 -5.956 -25.289 1.00 31.17 43 ILE L CA 1
ATOM 5190 C C . ILE E 2 43 ? -10.814 -5.823 -23.959 1.00 33.93 43 ILE L C 1
ATOM 5191 O O . ILE E 2 43 ? -9.683 -6.292 -23.831 1.00 34.42 43 ILE L O 1
ATOM 5196 N N . TYR E 2 44 ? -11.427 -5.161 -22.999 1.00 28.98 44 TYR L N 1
ATOM 5197 C CA . TYR E 2 44 ? -10.926 -5.030 -21.638 1.00 29.04 44 TYR L CA 1
ATOM 5198 C C . TYR E 2 44 ? -12.123 -5.193 -20.762 1.00 33.87 44 TYR L C 1
ATOM 5199 O O . TYR E 2 44 ? -13.197 -4.916 -21.208 1.00 33.36 44 TYR L O 1
ATOM 5208 N N . GLY E 2 45 ? -11.932 -5.595 -19.540 1.00 32.48 45 GLY L N 1
ATOM 5209 C CA . GLY E 2 45 ? -13.046 -5.708 -18.606 1.00 33.31 45 GLY L CA 1
ATOM 5210 C C . GLY E 2 45 ? -14.173 -6.569 -19.092 1.00 39.87 45 GLY L C 1
ATOM 5211 O O . GLY E 2 45 ? -15.281 -6.086 -19.064 1.00 39.24 45 GLY L O 1
ATOM 5212 N N . ASN E 2 46 ? -13.855 -7.769 -19.577 1.00 38.03 46 ASN L N 1
ATOM 5213 C CA . ASN E 2 46 ? -14.755 -8.820 -20.075 1.00 37.69 46 ASN L CA 1
ATOM 5214 C C . ASN E 2 46 ? -15.496 -8.509 -21.420 1.00 41.59 46 ASN L C 1
ATOM 5215 O O . ASN E 2 46 ? -15.467 -9.353 -22.319 1.00 39.86 46 ASN L O 1
ATOM 5220 N N . ASP E 2 47 ? -16.194 -7.362 -21.530 1.00 38.94 47 ASP L N 1
ATOM 5221 C CA . ASP E 2 47 ? -17.025 -7.039 -22.699 1.00 39.34 47 ASP L CA 1
ATOM 5222 C C . ASP E 2 47 ? -16.906 -5.616 -23.195 1.00 43.73 47 ASP L C 1
ATOM 5223 O O . ASP E 2 47 ? -17.600 -5.250 -24.164 1.00 43.30 47 ASP L O 1
ATOM 5228 N N . ASN E 2 48 ? -16.033 -4.804 -22.550 1.00 39.07 48 ASN L N 1
ATOM 5229 C CA . ASN E 2 48 ? -15.824 -3.408 -22.951 1.00 37.47 48 ASN L CA 1
ATOM 5230 C C . ASN E 2 48 ? -14.865 -3.374 -24.120 1.00 40.27 48 ASN L C 1
ATOM 5231 O O . ASN E 2 48 ? -13.813 -3.989 -24.052 1.00 41.78 48 ASN L O 1
ATOM 5236 N N . ARG E 2 49 ? -15.270 -2.740 -25.212 1.00 35.40 49 ARG L N 1
ATOM 5237 C CA . ARG E 2 49 ? -14.511 -2.577 -26.461 1.00 35.22 49 ARG L CA 1
ATOM 5238 C C . ARG E 2 49 ? -13.999 -1.128 -26.537 1.00 45.29 49 ARG L C 1
ATOM 5239 O O . ARG E 2 49 ? -14.814 -0.189 -26.499 1.00 47.67 49 ARG L O 1
ATOM 5247 N N . PRO E 2 50 ? -12.665 -0.907 -26.649 1.00 42.24 50 PRO L N 1
ATOM 5248 C CA . PRO E 2 50 ? -12.174 0.480 -26.722 1.00 42.78 50 PRO L CA 1
ATOM 5249 C C . PRO E 2 50 ? -12.679 1.193 -27.981 1.00 50.87 50 PRO L C 1
ATOM 5250 O O . PRO E 2 50 ? -12.929 0.533 -28.993 1.00 51.14 50 PRO L O 1
ATOM 5254 N N . SER E 2 51 ? -12.845 2.533 -27.909 1.00 49.36 51 SER L N 1
ATOM 5255 C CA . SER E 2 51 ? -13.269 3.347 -29.051 1.00 50.40 51 SER L CA 1
ATOM 5256 C C . SER E 2 51 ? -12.181 3.249 -30.146 1.00 54.80 51 SER L C 1
ATOM 5257 O O . SER E 2 51 ? -10.966 3.350 -29.850 1.00 54.87 51 SER L O 1
ATOM 5260 N N . GLY E 2 52 ? -12.636 2.996 -31.374 1.00 49.87 52 GLY L N 1
ATOM 5261 C CA . GLY E 2 52 ? -11.747 2.816 -32.512 1.00 48.99 52 GLY L CA 1
ATOM 5262 C C . GLY E 2 52 ? -11.662 1.369 -32.943 1.00 51.32 52 GLY L C 1
ATOM 5263 O O . GLY E 2 52 ? -11.270 1.095 -34.077 1.00 51.97 52 GLY L O 1
ATOM 5264 N N . ILE E 2 53 ? -12.012 0.435 -32.040 1.00 45.32 53 ILE L N 1
ATOM 5265 C CA . ILE E 2 53 ? -12.023 -0.999 -32.345 1.00 43.99 53 ILE L CA 1
ATOM 5266 C C . ILE E 2 53 ? -13.352 -1.295 -33.072 1.00 48.75 53 ILE L C 1
ATOM 5267 O O . ILE E 2 53 ? -14.405 -0.879 -32.584 1.00 47.85 53 ILE L O 1
ATOM 5272 N N . PRO E 2 54 ? -13.334 -1.966 -34.255 1.00 45.83 54 PRO L N 1
ATOM 5273 C CA . PRO E 2 54 ? -14.610 -2.272 -34.939 1.00 44.33 54 PRO L CA 1
ATOM 5274 C C . PRO E 2 54 ? -15.530 -3.156 -34.097 1.00 44.23 54 PRO L C 1
ATOM 5275 O O . PRO E 2 54 ? -15.054 -4.059 -33.397 1.00 43.20 54 PRO L O 1
ATOM 5279 N N . ASP E 2 55 ? -16.858 -2.905 -34.189 1.00 38.78 55 ASP L N 1
ATOM 5280 C CA . ASP E 2 55 ? -17.874 -3.641 -33.432 1.00 37.81 55 ASP L CA 1
ATOM 5281 C C . ASP E 2 55 ? -18.023 -5.129 -33.833 1.00 40.71 55 ASP L C 1
ATOM 5282 O O . ASP E 2 55 ? -18.885 -5.816 -33.282 1.00 39.91 55 ASP L O 1
ATOM 5287 N N . ARG E 2 56 ? -17.133 -5.637 -34.695 1.00 36.92 56 ARG L N 1
ATOM 5288 C CA . ARG E 2 56 ? -17.126 -7.042 -35.076 1.00 36.98 56 ARG L CA 1
ATOM 5289 C C . ARG E 2 56 ? -16.380 -7.847 -34.025 1.00 42.32 56 ARG L C 1
ATOM 5290 O O . ARG E 2 56 ? -16.374 -9.079 -34.061 1.00 41.17 56 ARG L O 1
ATOM 5298 N N . PHE E 2 57 ? -15.783 -7.124 -33.060 1.00 40.62 57 PHE L N 1
ATOM 5299 C CA . PHE E 2 57 ? -15.061 -7.677 -31.913 1.00 40.51 57 PHE L CA 1
ATOM 5300 C C . PHE E 2 57 ? -15.965 -7.566 -30.695 1.00 44.69 57 PHE L C 1
ATOM 5301 O O . PHE E 2 57 ? -16.384 -6.448 -30.322 1.00 44.99 57 PHE L O 1
ATOM 5309 N N . SER E 2 58 ? -16.273 -8.715 -30.077 1.00 40.04 58 SER L N 1
ATOM 5310 C CA . SER E 2 58 ? -17.109 -8.685 -28.885 1.00 40.42 58 SER L CA 1
ATOM 5311 C C . SER E 2 58 ? -16.512 -9.601 -27.829 1.00 47.99 58 SER L C 1
ATOM 5312 O O . SER E 2 58 ? -15.876 -10.592 -28.163 1.00 49.82 58 SER L O 1
ATOM 5315 N N . GLY E 2 59 ? -16.707 -9.254 -26.575 1.00 44.94 59 GLY L N 1
ATOM 5316 C CA . GLY E 2 59 ? -16.225 -10.036 -25.452 1.00 45.62 59 GLY L CA 1
ATOM 5317 C C . GLY E 2 59 ? -17.360 -10.458 -24.544 1.00 53.21 59 GLY L C 1
ATOM 5318 O O . GLY E 2 59 ? -18.320 -9.713 -24.341 1.00 53.22 59 GLY L O 1
ATOM 5319 N N . SER E 2 60 ? -17.245 -11.658 -24.000 1.00 51.81 60 SER L N 1
ATOM 5320 C CA . SER E 2 60 ? -18.204 -12.223 -23.073 1.00 52.67 60 SER L CA 1
ATOM 5321 C C . SER E 2 60 ? -17.449 -13.096 -22.101 1.00 58.80 60 SER L C 1
ATOM 5322 O O . SER E 2 60 ? -16.510 -13.766 -22.492 1.00 58.81 60 SER L O 1
ATOM 5325 N N . SER E 2 61 ? -17.826 -13.066 -20.842 1.00 56.72 61 SER L N 1
ATOM 5326 C CA . SER E 2 61 ? -17.219 -13.923 -19.841 1.00 57.53 61 SER L CA 1
ATOM 5327 C C . SER E 2 61 ? -18.268 -14.412 -18.846 1.00 65.02 61 SER L C 1
ATOM 5328 O O . SER E 2 61 ? -19.067 -13.617 -18.336 1.00 64.83 61 SER L O 1
ATOM 5331 N N . SER E 2 62 ? -18.293 -15.732 -18.627 1.00 63.69 62 SER L N 1
ATOM 5332 C CA . SER E 2 62 ? -19.176 -16.370 -17.673 1.00 64.87 62 SER L CA 1
ATOM 5333 C C . SER E 2 62 ? -18.407 -17.331 -16.796 1.00 68.87 62 SER L C 1
ATOM 5334 O O . SER E 2 62 ? -18.004 -18.419 -17.243 1.00 68.58 62 SER L O 1
ATOM 5337 N N . GLY E 2 63 ? -18.146 -16.868 -15.567 1.00 65.03 63 GLY L N 1
ATOM 5338 C CA . GLY E 2 63 ? -17.404 -17.600 -14.556 1.00 64.81 63 GLY L CA 1
ATOM 5339 C C . GLY E 2 63 ? -15.943 -17.807 -14.888 1.00 68.36 63 GLY L C 1
ATOM 5340 O O . GLY E 2 63 ? -15.172 -16.839 -14.968 1.00 67.50 63 GLY L O 1
ATOM 5341 N N . ASN E 2 64 ? -15.560 -19.088 -15.068 1.00 65.64 64 ASN L N 1
ATOM 5342 C CA . ASN E 2 64 ? -14.207 -19.564 -15.372 1.00 65.06 64 ASN L CA 1
ATOM 5343 C C . ASN E 2 64 ? -13.762 -19.256 -16.807 1.00 66.58 64 ASN L C 1
ATOM 5344 O O . ASN E 2 64 ? -12.561 -19.204 -17.083 1.00 66.49 64 ASN L O 1
ATOM 5349 N N . THR E 2 65 ? -14.727 -19.081 -17.724 1.00 60.26 65 THR L N 1
ATOM 5350 C CA . THR E 2 65 ? -14.448 -18.861 -19.145 1.00 58.10 65 THR L CA 1
ATOM 5351 C C . THR E 2 65 ? -14.636 -17.397 -19.595 1.00 57.84 65 THR L C 1
ATOM 5352 O O . THR E 2 65 ? -15.518 -16.684 -19.111 1.00 56.65 65 THR L O 1
ATOM 5356 N N . ALA E 2 66 ? -13.768 -16.986 -20.533 1.00 51.87 66 ALA L N 1
ATOM 5357 C CA . ALA E 2 66 ? -13.760 -15.721 -21.242 1.00 50.62 66 ALA L CA 1
ATOM 5358 C C . ALA E 2 66 ? -13.829 -16.085 -22.705 1.00 52.63 66 ALA L C 1
ATOM 5359 O O . ALA E 2 66 ? -13.264 -17.099 -23.102 1.00 52.96 66 ALA L O 1
ATOM 5361 N N . SER E 2 67 ? -14.516 -15.274 -23.506 1.00 47.02 67 SER L N 1
ATOM 5362 C CA . SER E 2 67 ? -14.659 -15.496 -24.935 1.00 45.47 67 SER L CA 1
ATOM 5363 C C . SER E 2 67 ? -14.534 -14.226 -25.727 1.00 45.36 67 SER L C 1
ATOM 5364 O O . SER E 2 67 ? -15.134 -13.201 -25.387 1.00 43.72 67 SER L O 1
ATOM 5367 N N . LEU E 2 68 ? -13.740 -14.300 -26.791 1.00 40.74 68 LEU L N 1
ATOM 5368 C CA . LEU E 2 68 ? -13.573 -13.207 -27.735 1.00 39.67 68 LEU L CA 1
ATOM 5369 C C . LEU E 2 68 ? -14.183 -13.693 -29.030 1.00 42.76 68 LEU L C 1
ATOM 5370 O O . LEU E 2 68 ? -13.755 -14.713 -29.573 1.00 42.62 68 LEU L O 1
ATOM 5375 N N . THR E 2 69 ? -15.208 -12.994 -29.490 1.00 39.09 69 THR L N 1
ATOM 5376 C CA . THR E 2 69 ? -15.921 -13.334 -30.710 1.00 39.74 69 THR L CA 1
ATOM 5377 C C . THR E 2 69 ? -15.580 -12.324 -31.778 1.00 46.98 69 THR L C 1
ATOM 5378 O O . THR E 2 69 ? -15.636 -11.112 -31.533 1.00 48.45 69 THR L O 1
ATOM 5382 N N . ILE E 2 70 ? -15.224 -12.824 -32.965 1.00 44.03 70 ILE L N 1
ATOM 5383 C CA . ILE E 2 70 ? -14.932 -12.000 -34.132 1.00 44.25 70 ILE L CA 1
ATOM 5384 C C . ILE E 2 70 ? -15.906 -12.441 -35.207 1.00 51.59 70 ILE L C 1
ATOM 5385 O O . ILE E 2 70 ? -15.747 -13.533 -35.758 1.00 50.50 70 ILE L O 1
ATOM 5390 N N . THR E 2 71 ? -16.959 -11.627 -35.443 1.00 50.67 71 THR L N 1
ATOM 5391 C CA . THR E 2 71 ? -17.984 -11.870 -36.471 1.00 51.19 71 THR L CA 1
ATOM 5392 C C . THR E 2 71 ? -17.446 -11.256 -37.757 1.00 55.94 71 THR L C 1
ATOM 5393 O O . THR E 2 71 ? -16.763 -10.241 -37.694 1.00 57.72 71 THR L O 1
ATOM 5397 N N . GLY E 2 72 ? -17.739 -11.865 -38.900 1.00 51.60 72 GLY L N 1
ATOM 5398 C CA . GLY E 2 72 ? -17.280 -11.394 -40.208 1.00 50.76 72 GLY L CA 1
ATOM 5399 C C . GLY E 2 72 ? -15.780 -11.194 -40.269 1.00 53.13 72 GLY L C 1
ATOM 5400 O O . GLY E 2 72 ? -15.323 -10.058 -40.440 1.00 51.45 72 GLY L O 1
ATOM 5401 N N . ALA E 2 73 ? -15.014 -12.297 -40.075 1.00 49.87 73 ALA L N 1
ATOM 5402 C CA . ALA E 2 73 ? -13.551 -12.311 -40.064 1.00 50.12 73 ALA L CA 1
ATOM 5403 C C . ALA E 2 73 ? -12.976 -11.715 -41.352 1.00 56.37 73 ALA L C 1
ATOM 5404 O O . ALA E 2 73 ? -13.378 -12.094 -42.463 1.00 57.23 73 ALA L O 1
ATOM 5406 N N . GLN E 2 74 ? -12.083 -10.729 -41.176 1.00 51.60 74 GLN L N 1
ATOM 5407 C CA . GLN E 2 74 ? -11.412 -10.011 -42.242 1.00 50.24 74 GLN L CA 1
ATOM 5408 C C . GLN E 2 74 ? -9.937 -10.383 -42.243 1.00 55.74 74 GLN L C 1
ATOM 5409 O O . GLN E 2 74 ? -9.421 -10.847 -41.223 1.00 54.79 74 GLN L O 1
ATOM 5415 N N . ALA E 2 75 ? -9.257 -10.177 -43.394 1.00 53.95 75 ALA L N 1
ATOM 5416 C CA . ALA E 2 75 ? -7.828 -10.465 -43.590 1.00 54.09 75 ALA L CA 1
ATOM 5417 C C . ALA E 2 75 ? -6.917 -9.838 -42.506 1.00 57.73 75 ALA L C 1
ATOM 5418 O O . ALA E 2 75 ? -5.953 -10.480 -42.081 1.00 57.67 75 ALA L O 1
ATOM 5420 N N . GLU E 2 76 ? -7.253 -8.606 -42.044 1.00 53.43 76 GLU L N 1
ATOM 5421 C CA . GLU E 2 76 ? -6.517 -7.865 -41.012 1.00 52.85 76 GLU L CA 1
ATOM 5422 C C . GLU E 2 76 ? -6.727 -8.396 -39.559 1.00 55.16 76 GLU L C 1
ATOM 5423 O O . GLU E 2 76 ? -6.083 -7.899 -38.628 1.00 55.15 76 GLU L O 1
ATOM 5429 N N . ASP E 2 77 ? -7.631 -9.383 -39.362 1.00 49.21 77 ASP L N 1
ATOM 5430 C CA . ASP E 2 77 ? -7.883 -9.964 -38.031 1.00 47.28 77 ASP L CA 1
ATOM 5431 C C . ASP E 2 77 ? -6.929 -11.127 -37.790 1.00 49.37 77 ASP L C 1
ATOM 5432 O O . ASP E 2 77 ? -6.896 -11.675 -36.684 1.00 47.92 77 ASP L O 1
ATOM 5437 N N . GLU E 2 78 ? -6.148 -11.507 -38.833 1.00 46.11 78 GLU L N 1
ATOM 5438 C CA . GLU E 2 78 ? -5.159 -12.581 -38.771 1.00 46.21 78 GLU L CA 1
ATOM 5439 C C . GLU E 2 78 ? -4.027 -12.048 -37.881 1.00 49.64 78 GLU L C 1
ATOM 5440 O O . GLU E 2 78 ? -3.321 -11.117 -38.274 1.00 49.57 78 GLU L O 1
ATOM 5446 N N . ALA E 2 79 ? -3.944 -12.559 -36.634 1.00 45.28 79 ALA L N 1
ATOM 5447 C CA . ALA E 2 79 ? -3.006 -12.133 -35.582 1.00 44.22 79 ALA L CA 1
ATOM 5448 C C . ALA E 2 79 ? -3.041 -13.057 -34.374 1.00 47.32 79 ALA L C 1
ATOM 5449 O O . ALA E 2 79 ? -3.794 -14.031 -34.353 1.00 47.50 79 ALA L O 1
ATOM 5451 N N . ASP E 2 80 ? -2.222 -12.741 -33.359 1.00 43.47 80 ASP L N 1
ATOM 5452 C CA . ASP E 2 80 ? -2.147 -13.473 -32.096 1.00 43.13 80 ASP L CA 1
ATOM 5453 C C . ASP E 2 80 ? -3.028 -12.779 -31.092 1.00 42.87 80 ASP L C 1
ATOM 5454 O O . ASP E 2 80 ? -2.891 -11.573 -30.891 1.00 43.30 80 ASP L O 1
ATOM 5459 N N . TYR E 2 81 ? -3.948 -13.520 -30.486 1.00 35.92 81 TYR L N 1
ATOM 5460 C CA . TYR E 2 81 ? -4.850 -12.978 -29.476 1.00 34.83 81 TYR L CA 1
ATOM 5461 C C . TYR E 2 81 ? -4.501 -13.533 -28.104 1.00 39.86 81 TYR L C 1
ATOM 5462 O O . TYR E 2 81 ? -4.540 -14.760 -27.894 1.00 41.87 81 TYR L O 1
ATOM 5471 N N . TYR E 2 82 ? -4.130 -12.640 -27.181 1.00 34.82 82 TYR L N 1
ATOM 5472 C CA . TYR E 2 82 ? -3.787 -13.024 -25.803 1.00 34.88 82 TYR L CA 1
ATOM 5473 C C . TYR E 2 82 ? -4.885 -12.632 -24.833 1.00 41.77 82 TYR L C 1
ATOM 5474 O O . TYR E 2 82 ? -5.432 -11.548 -24.943 1.00 42.40 82 TYR L O 1
ATOM 5483 N N . CYS E 2 83 ? -5.189 -13.478 -23.875 1.00 41.37 83 CYS L N 1
ATOM 5484 C CA . CYS E 2 83 ? -6.124 -13.122 -22.808 1.00 43.37 83 CYS L CA 1
ATOM 5485 C C . CYS E 2 83 ? -5.289 -12.723 -21.595 1.00 42.92 83 CYS L C 1
ATOM 5486 O O . CYS E 2 83 ? -4.234 -13.309 -21.318 1.00 42.2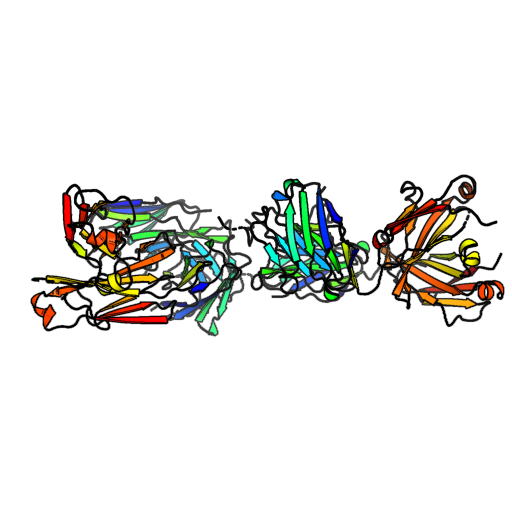7 83 CYS L O 1
ATOM 5489 N N . GLY E 2 84 ? -5.749 -11.696 -20.908 1.00 35.40 84 GLY L N 1
ATOM 5490 C CA . GLY E 2 84 ? -5.123 -11.219 -19.685 1.00 32.63 84 GLY L CA 1
ATOM 5491 C C . GLY E 2 84 ? -6.125 -11.206 -18.554 1.00 32.49 84 GLY L C 1
ATOM 5492 O O . GLY E 2 84 ? -7.336 -11.078 -18.796 1.00 32.76 84 GLY L O 1
ATOM 5493 N N . ALA E 2 85 ? -5.623 -11.340 -17.308 1.00 25.90 85 ALA L N 1
ATOM 5494 C CA . ALA E 2 85 ? -6.464 -11.361 -16.092 1.00 25.57 85 ALA L CA 1
ATOM 5495 C C . ALA E 2 85 ? -5.616 -11.219 -14.860 1.00 27.53 85 ALA L C 1
ATOM 5496 O O . ALA E 2 85 ? -4.416 -11.066 -14.953 1.00 27.01 85 ALA L O 1
ATOM 5498 N N . TYR E 2 86 ? -6.218 -11.343 -13.704 1.00 25.20 86 TYR L N 1
ATOM 5499 C CA . TYR E 2 86 ? -5.545 -11.243 -12.415 1.00 25.48 86 TYR L CA 1
ATOM 5500 C C . TYR E 2 86 ? -5.398 -12.612 -11.686 1.00 35.92 86 TYR L C 1
ATOM 5501 O O . TYR E 2 86 ? -6.326 -13.422 -11.665 1.00 36.48 86 TYR L O 1
ATOM 5510 N N . ASP E 2 87 ? -4.196 -12.847 -11.114 1.00 33.87 87 ASP L N 1
ATOM 5511 C CA . ASP E 2 87 ? -3.846 -13.995 -10.296 1.00 33.26 87 ASP L CA 1
ATOM 5512 C C . ASP E 2 87 ? -3.833 -13.493 -8.833 1.00 36.24 87 ASP L C 1
ATOM 5513 O O . ASP E 2 87 ? -2.905 -12.797 -8.420 1.00 36.96 87 ASP L O 1
ATOM 5518 N N . SER E 2 88 ? -4.898 -13.777 -8.095 1.00 31.71 88 SER L N 1
ATOM 5519 C CA . SER E 2 88 ? -5.065 -13.342 -6.701 1.00 31.20 88 SER L CA 1
ATOM 5520 C C . SER E 2 88 ? -4.144 -14.080 -5.717 1.00 35.60 88 SER L C 1
ATOM 5521 O O . SER E 2 88 ? -3.760 -13.505 -4.700 1.00 32.92 88 SER L O 1
ATOM 5524 N N . SER E 2 89 ? -3.843 -15.369 -5.989 1.00 34.18 89 SER L N 1
ATOM 5525 C CA . SER E 2 89 ? -2.964 -16.203 -5.153 1.00 34.30 89 SER L CA 1
ATOM 5526 C C . SER E 2 89 ? -1.604 -15.523 -5.074 1.00 38.06 89 SER L C 1
ATOM 5527 O O . SER E 2 89 ? -1.179 -15.193 -3.959 1.00 39.47 89 SER L O 1
ATOM 5530 N N . GLY E 2 90 ? -0.988 -15.274 -6.245 1.00 32.54 90 GLY L N 1
ATOM 5531 C CA . GLY E 2 90 ? 0.335 -14.660 -6.362 1.00 33.03 90 GLY L CA 1
ATOM 5532 C C . GLY E 2 90 ? 0.388 -13.149 -6.231 1.00 40.02 90 GLY L C 1
ATOM 5533 O O . GLY E 2 90 ? 1.436 -12.606 -5.829 1.00 42.89 90 GLY L O 1
ATOM 5534 N N . GLY E 2 91 ? -0.725 -12.488 -6.588 1.00 33.41 91 GLY L N 1
ATOM 5535 C CA . GLY E 2 91 ? -0.847 -11.037 -6.529 1.00 32.16 91 GLY L CA 1
ATOM 5536 C C . GLY E 2 91 ? -0.381 -10.303 -7.770 1.00 37.38 91 GLY L C 1
ATOM 5537 O O . GLY E 2 91 ? -0.200 -9.089 -7.723 1.00 40.44 91 GLY L O 1
ATOM 5538 N N . GLY E 2 92 ? -0.183 -11.022 -8.873 1.00 30.32 92 GLY L N 1
ATOM 5539 C CA . GLY E 2 92 ? 0.277 -10.433 -10.126 1.00 28.86 92 GLY L CA 1
ATOM 5540 C C . GLY E 2 92 ? -0.621 -10.675 -11.318 1.00 33.93 92 GLY L C 1
ATOM 5541 O O . GLY E 2 92 ? -1.694 -11.256 -11.206 1.00 36.83 92 GLY L O 1
ATOM 5542 N N . GLY E 2 93 ? -0.157 -10.226 -12.463 1.00 29.54 93 GLY L N 1
ATOM 5543 C CA . GLY E 2 93 ? -0.869 -10.326 -13.722 1.00 30.32 93 GLY L CA 1
ATOM 5544 C C . GLY E 2 93 ? -0.572 -11.595 -14.463 1.00 38.07 93 GLY L C 1
ATOM 5545 O O . GLY E 2 93 ? 0.566 -12.085 -14.437 1.00 38.55 93 GLY L O 1
ATOM 5546 N N . ILE E 2 94 ? -1.606 -12.152 -15.107 1.00 36.37 94 ILE L N 1
ATOM 5547 C CA . ILE E 2 94 ? -1.466 -13.406 -15.860 1.00 36.21 94 ILE L CA 1
ATOM 5548 C C . ILE E 2 94 ? -1.965 -13.283 -17.289 1.00 39.25 94 ILE L C 1
ATOM 5549 O O . ILE E 2 94 ? -2.929 -12.569 -17.558 1.00 38.53 94 ILE L O 1
ATOM 5554 N N . PHE E 2 95 ? -1.282 -13.979 -18.200 1.00 34.61 95 PHE L N 1
ATOM 5555 C CA . PHE E 2 95 ? -1.581 -13.996 -19.616 1.00 32.79 95 PHE L CA 1
ATOM 5556 C C . PHE E 2 95 ? -1.670 -15.437 -20.135 1.00 39.95 95 PHE L C 1
ATOM 5557 O O . PHE E 2 95 ? -0.957 -16.329 -19.647 1.00 40.73 95 PHE L O 1
ATOM 5565 N N . GLY E 2 96 ? -2.560 -15.651 -21.098 1.00 36.85 96 GLY L N 1
ATOM 5566 C CA . GLY E 2 96 ? -2.685 -16.936 -21.762 1.00 37.37 96 GLY L CA 1
ATOM 5567 C C . GLY E 2 96 ? -1.536 -17.057 -22.747 1.00 43.69 96 GLY L C 1
ATOM 5568 O O . GLY E 2 96 ? -0.966 -16.032 -23.146 1.00 44.07 96 GLY L O 1
ATOM 5569 N N . GLY E 2 97 ? -1.211 -18.291 -23.150 1.00 40.63 97 GLY L N 1
ATOM 5570 C CA . GLY E 2 97 ? -0.140 -18.558 -24.109 1.00 40.65 97 GLY L CA 1
ATOM 5571 C C . GLY E 2 97 ? -0.339 -17.978 -25.500 1.00 46.69 97 GLY L C 1
ATOM 5572 O O . GLY E 2 97 ? 0.576 -18.002 -26.331 1.00 46.33 97 GLY L O 1
ATOM 5573 N N . GLY E 2 98 ? -1.537 -17.455 -25.743 1.00 45.45 98 GLY L N 1
ATOM 5574 C CA . GLY E 2 98 ? -1.921 -16.862 -27.014 1.00 45.92 98 GLY L CA 1
ATOM 5575 C C . GLY E 2 98 ? -2.630 -17.834 -27.925 1.00 51.24 98 GLY L C 1
ATOM 5576 O O . GLY E 2 98 ? -2.455 -19.051 -27.822 1.00 50.94 98 GLY L O 1
ATOM 5577 N N . THR E 2 99 ? -3.457 -17.294 -28.807 1.00 48.06 99 THR L N 1
ATOM 5578 C CA . THR E 2 99 ? -4.172 -18.052 -29.827 1.00 47.08 99 THR L CA 1
ATOM 5579 C C . THR E 2 99 ? -3.845 -17.374 -31.128 1.00 48.06 99 THR L C 1
ATOM 5580 O O . THR E 2 99 ? -4.087 -16.181 -31.264 1.00 45.27 99 THR L O 1
ATOM 5584 N N . LYS E 2 100 ? -3.265 -18.115 -32.066 1.00 45.83 100 LYS L N 1
ATOM 5585 C CA . LYS E 2 100 ? -2.957 -17.612 -33.405 1.00 45.92 100 LYS L CA 1
ATOM 5586 C C . LYS E 2 100 ? -4.184 -17.797 -34.287 1.00 50.67 100 LYS L C 1
ATOM 5587 O O . LYS E 2 100 ? -4.649 -18.927 -34.470 1.00 50.39 100 LYS L O 1
ATOM 5593 N N . LEU E 2 101 ? -4.738 -16.689 -34.790 1.00 47.76 101 LEU L N 1
ATOM 5594 C CA . LEU E 2 101 ? -5.898 -16.783 -35.664 1.00 47.91 101 LEU L CA 1
ATOM 5595 C C . LEU E 2 101 ? -5.487 -16.741 -37.137 1.00 56.29 101 LEU L C 1
ATOM 5596 O O . LEU E 2 101 ? -4.807 -15.810 -37.573 1.00 56.02 101 LEU L O 1
ATOM 5601 N N . THR E 2 102 ? -5.929 -17.752 -37.894 1.00 55.44 102 THR L N 1
ATOM 5602 C CA . THR E 2 102 ? -5.693 -17.894 -39.332 1.00 55.31 102 THR L CA 1
ATOM 5603 C C . THR E 2 102 ? -7.002 -17.666 -40.082 1.00 57.42 102 THR L C 1
ATOM 5604 O O . THR E 2 102 ? -8.002 -18.273 -39.743 1.00 54.92 102 THR L O 1
ATOM 5608 N N . VAL E 2 103 ? -7.004 -16.772 -41.069 1.00 56.13 103 VAL L N 1
ATOM 5609 C CA . VAL E 2 103 ? -8.171 -16.449 -41.910 1.00 56.72 103 VAL L CA 1
ATOM 5610 C C . VAL E 2 103 ? -7.907 -17.085 -43.286 1.00 63.01 103 VAL L C 1
ATOM 5611 O O . VAL E 2 103 ? -6.969 -16.692 -43.977 1.00 63.37 103 VAL L O 1
ATOM 5615 N N . LEU E 2 104 ? -8.701 -18.110 -43.634 1.00 60.41 104 LEU L N 1
ATOM 5616 C CA . LEU E 2 104 ? -8.497 -19.038 -44.754 1.00 61.09 104 LEU L CA 1
ATOM 5617 C C . LEU E 2 104 ? -8.822 -18.624 -46.229 1.00 69.30 104 LEU L C 1
ATOM 5618 O O . LEU E 2 104 ? -8.131 -19.063 -47.144 1.00 69.87 104 LEU L O 1
ATOM 5623 N N . GLY E 2 105 ? -9.888 -17.853 -46.468 1.00 67.15 105 GLY L N 1
ATOM 5624 C CA . GLY E 2 105 ? -10.290 -17.536 -47.837 1.00 67.44 105 GLY L CA 1
ATOM 5625 C C . GLY E 2 105 ? -9.570 -16.445 -48.608 1.00 72.90 105 GLY L C 1
ATOM 5626 O O . GLY E 2 105 ? -10.032 -16.072 -49.692 1.00 73.09 105 GLY L O 1
ATOM 5627 N N . GLN E 2 106 ? -8.435 -15.929 -48.087 1.00 70.05 106 GLN L N 1
ATOM 5628 C CA . GLN E 2 106 ? -7.645 -14.836 -48.687 1.00 70.07 106 GLN L CA 1
ATOM 5629 C C . GLN E 2 106 ? -7.075 -15.110 -50.106 1.00 73.57 106 GLN L C 1
ATOM 5630 O O . GLN E 2 106 ? -6.528 -16.201 -50.336 1.00 72.74 106 GLN L O 1
ATOM 5636 N N . PRO E 2 107 ? -7.148 -14.111 -51.020 1.00 70.37 107 PRO L N 1
ATOM 5637 C CA . PRO E 2 107 ? -6.620 -14.341 -52.377 1.00 70.03 107 PRO L CA 1
ATOM 5638 C C . PRO E 2 107 ? -5.098 -14.482 -52.451 1.00 73.83 107 PRO L C 1
ATOM 5639 O O . PRO E 2 107 ? -4.356 -13.763 -51.787 1.00 74.71 107 PRO L O 1
ATOM 5643 N N . LYS E 2 108 ? -4.656 -15.426 -53.278 1.00 68.76 108 LYS L N 1
ATOM 5644 C CA . LYS E 2 108 ? -3.274 -15.774 -53.565 1.00 68.18 108 LYS L CA 1
ATOM 5645 C C . LYS E 2 108 ? -2.589 -14.596 -54.233 1.00 72.20 108 LYS L C 1
ATOM 5646 O O . LYS E 2 108 ? -3.108 -14.051 -55.206 1.00 72.25 108 LYS L O 1
ATOM 5652 N N . ALA E 2 109 ? -1.429 -14.190 -53.700 1.00 68.54 109 ALA L N 1
ATOM 5653 C CA . ALA E 2 109 ? -0.654 -13.054 -54.225 1.00 67.90 109 ALA L CA 1
ATOM 5654 C C . ALA E 2 109 ? 0.715 -13.482 -54.740 1.00 69.92 109 ALA L C 1
ATOM 5655 O O . ALA E 2 109 ? 1.434 -14.203 -54.045 1.00 68.39 109 ALA L O 1
ATOM 5657 N N . ALA E 2 110 ? 1.060 -13.048 -55.971 1.00 66.14 110 ALA L N 1
ATOM 5658 C CA . ALA E 2 110 ? 2.333 -13.373 -56.613 1.00 65.46 110 ALA L CA 1
ATOM 5659 C C . ALA E 2 110 ? 3.460 -12.449 -56.106 1.00 67.66 110 ALA L C 1
ATOM 5660 O O . ALA E 2 110 ? 3.271 -11.223 -56.030 1.00 67.43 110 ALA L O 1
ATOM 5662 N N . PRO E 2 111 ? 4.644 -13.018 -55.766 1.00 62.90 111 PRO L N 1
ATOM 5663 C CA . PRO E 2 111 ? 5.735 -12.184 -55.234 1.00 62.46 111 PRO L CA 1
ATOM 5664 C C . PRO E 2 111 ? 6.432 -11.248 -56.212 1.00 65.41 111 PRO L C 1
ATOM 5665 O O . PRO E 2 111 ? 6.701 -11.623 -57.348 1.00 64.98 111 PRO L O 1
ATOM 5669 N N . SER E 2 112 ? 6.736 -10.031 -55.749 1.00 61.66 112 SER L N 1
ATOM 5670 C CA . SER E 2 112 ? 7.486 -9.031 -56.508 1.00 62.02 112 SER L CA 1
ATOM 5671 C C . SER E 2 112 ? 8.938 -9.176 -56.057 1.00 66.35 112 SER L C 1
ATOM 5672 O O . SER E 2 112 ? 9.267 -8.910 -54.897 1.00 66.48 112 SER L O 1
ATOM 5675 N N . VAL E 2 113 ? 9.787 -9.670 -56.960 1.00 62.31 113 VAL L N 1
ATOM 5676 C CA . VAL E 2 113 ? 11.201 -9.939 -56.690 1.00 61.47 113 VAL L CA 1
ATOM 5677 C C . VAL E 2 113 ? 12.095 -8.837 -57.270 1.00 65.17 113 VAL L C 1
ATOM 5678 O O . VAL E 2 113 ? 11.993 -8.519 -58.444 1.00 65.45 113 VAL L O 1
ATOM 5682 N N . THR E 2 114 ? 12.959 -8.255 -56.444 1.00 61.26 114 THR L N 1
ATOM 5683 C CA . THR E 2 114 ? 13.923 -7.216 -56.840 1.00 61.13 114 THR L CA 1
ATOM 5684 C C . THR E 2 114 ? 15.328 -7.666 -56.429 1.00 64.91 114 THR L C 1
ATOM 5685 O O . THR E 2 114 ? 15.583 -7.883 -55.242 1.00 63.86 114 THR L O 1
ATOM 5689 N N . LEU E 2 115 ? 16.219 -7.845 -57.424 1.00 61.60 115 LEU L N 1
ATOM 5690 C CA . LEU E 2 115 ? 17.590 -8.303 -57.213 1.00 60.72 115 LEU L CA 1
ATOM 5691 C C . LEU E 2 115 ? 18.568 -7.177 -57.424 1.00 63.33 115 LEU L C 1
ATOM 5692 O O . LEU E 2 115 ? 18.464 -6.440 -58.408 1.00 62.81 115 LEU L O 1
ATOM 5697 N N . PHE E 2 116 ? 19.499 -7.030 -56.469 1.00 59.24 116 PHE L N 1
ATOM 5698 C CA . PHE E 2 116 ? 20.533 -6.003 -56.479 1.00 58.92 116 PHE L CA 1
ATOM 5699 C C . PHE E 2 116 ? 21.930 -6.624 -56.564 1.00 63.16 116 PHE L C 1
ATOM 5700 O O . PHE E 2 116 ? 22.232 -7.587 -55.842 1.00 62.23 116 PHE L O 1
ATOM 5708 N N . PRO E 2 117 ? 22.805 -6.074 -57.436 1.00 60.43 117 PRO L N 1
ATOM 5709 C CA . PRO E 2 117 ? 24.175 -6.599 -57.517 1.00 60.37 117 PRO L CA 1
ATOM 5710 C C . PRO E 2 117 ? 25.057 -5.966 -56.430 1.00 64.03 117 PRO L C 1
ATOM 5711 O O . PRO E 2 117 ? 24.636 -4.944 -55.857 1.00 63.06 117 PRO L O 1
ATOM 5715 N N . PRO E 2 118 ? 26.286 -6.498 -56.134 1.00 60.73 118 PRO L N 1
ATOM 5716 C CA . PRO E 2 118 ? 27.133 -5.839 -55.129 1.00 61.11 118 PRO L CA 1
ATOM 5717 C C . PRO E 2 118 ? 27.499 -4.415 -55.539 1.00 67.18 118 PRO L C 1
ATOM 5718 O O . PRO E 2 118 ? 27.722 -4.160 -56.729 1.00 68.94 118 PRO L O 1
ATOM 5722 N N . SER E 2 119 ? 27.518 -3.481 -54.570 1.00 62.22 119 SER L N 1
ATOM 5723 C CA . SER E 2 119 ? 27.874 -2.086 -54.828 1.00 61.54 119 SER L CA 1
ATOM 5724 C C . SER E 2 119 ? 29.384 -1.968 -55.100 1.00 66.34 119 SER L C 1
ATOM 5725 O O . SER E 2 119 ? 30.154 -2.879 -54.752 1.00 66.57 119 SER L O 1
ATOM 5728 N N . SER E 2 120 ? 29.807 -0.846 -55.715 1.00 62.40 120 SER L N 1
ATOM 5729 C CA . SER E 2 120 ? 31.217 -0.561 -55.995 1.00 61.77 120 SER L CA 1
ATOM 5730 C C . SER E 2 120 ? 32.004 -0.429 -54.689 1.00 63.16 120 SER L C 1
ATOM 5731 O O . SER E 2 120 ? 33.105 -0.961 -54.584 1.00 61.61 120 SER L O 1
ATOM 5734 N N . GLU E 2 121 ? 31.399 0.233 -53.683 1.00 60.01 121 GLU L N 1
ATOM 5735 C CA . GLU E 2 121 ? 31.955 0.462 -52.345 1.00 59.53 121 GLU L CA 1
ATOM 5736 C C . GLU E 2 121 ? 32.226 -0.846 -51.609 1.00 61.59 121 GLU L C 1
ATOM 5737 O O . GLU E 2 121 ? 33.254 -0.960 -50.942 1.00 62.02 121 GLU L O 1
ATOM 5743 N N . GLU E 2 122 ? 31.326 -1.836 -51.754 1.00 56.44 122 GLU L N 1
ATOM 5744 C CA . GLU E 2 122 ? 31.474 -3.151 -51.128 1.00 56.02 122 GLU L CA 1
ATOM 5745 C C . GLU E 2 122 ? 32.632 -3.927 -51.758 1.00 60.93 122 GLU L C 1
ATOM 5746 O O . GLU E 2 122 ? 33.410 -4.550 -51.044 1.00 60.09 122 GLU L O 1
ATOM 5752 N N . LEU E 2 123 ? 32.739 -3.882 -53.095 1.00 58.09 123 LEU L N 1
ATOM 5753 C CA . LEU E 2 123 ? 33.784 -4.547 -53.869 1.00 57.89 123 LEU L CA 1
ATOM 5754 C C . LEU E 2 123 ? 35.161 -3.990 -53.547 1.00 62.59 123 LEU L C 1
ATOM 5755 O O . LEU E 2 123 ? 36.115 -4.766 -53.485 1.00 62.40 123 LEU L O 1
ATOM 5760 N N . GLN E 2 124 ? 35.256 -2.666 -53.267 1.00 60.15 124 GLN L N 1
ATOM 5761 C CA . GLN E 2 124 ? 36.494 -1.991 -52.851 1.00 60.51 124 GLN L CA 1
ATOM 5762 C C . GLN E 2 124 ? 36.900 -2.464 -51.457 1.00 65.97 124 GLN L C 1
ATOM 5763 O O . GLN E 2 124 ? 38.093 -2.568 -51.169 1.00 66.03 124 GLN L O 1
ATOM 5769 N N . ALA E 2 125 ? 35.895 -2.764 -50.598 1.00 62.98 125 ALA L N 1
ATOM 5770 C CA . ALA E 2 125 ? 36.076 -3.274 -49.236 1.00 62.50 125 ALA L CA 1
ATOM 5771 C C . ALA E 2 125 ? 36.319 -4.800 -49.242 1.00 65.29 125 ALA L C 1
ATOM 5772 O O . ALA E 2 125 ? 36.282 -5.448 -48.187 1.00 64.98 125 ALA L O 1
ATOM 5774 N N . ASN E 2 126 ? 36.589 -5.352 -50.442 1.00 61.21 126 ASN L N 1
ATOM 5775 C CA . ASN E 2 126 ? 36.867 -6.759 -50.740 1.00 60.73 126 ASN L CA 1
ATOM 5776 C C . ASN E 2 126 ? 35.719 -7.714 -50.304 1.00 63.46 126 ASN L C 1
ATOM 5777 O O . ASN E 2 126 ? 35.963 -8.830 -49.815 1.00 62.48 126 ASN L O 1
ATOM 5782 N N . LYS E 2 127 ? 34.462 -7.261 -50.516 1.00 59.29 127 LYS L N 1
ATOM 5783 C CA . LYS E 2 127 ? 33.267 -8.034 -50.210 1.00 58.38 127 LYS L CA 1
ATOM 5784 C C . LYS E 2 127 ? 32.256 -7.943 -51.334 1.00 60.23 127 LYS L C 1
ATOM 5785 O O . LYS E 2 127 ? 32.306 -7.012 -52.129 1.00 57.82 127 LYS L O 1
ATOM 5791 N N . ALA E 2 128 ? 31.336 -8.917 -51.393 1.00 57.46 128 ALA L N 1
ATOM 5792 C CA . ALA E 2 128 ? 30.280 -8.959 -52.403 1.00 56.90 128 ALA L CA 1
ATOM 5793 C C . ALA E 2 128 ? 29.027 -9.605 -51.843 1.00 58.55 128 ALA L C 1
ATOM 5794 O O . ALA E 2 128 ? 29.082 -10.736 -51.357 1.00 57.89 128 ALA L O 1
ATOM 5796 N N . THR E 2 129 ? 27.910 -8.870 -51.869 1.00 53.87 129 THR L N 1
ATOM 5797 C CA . THR E 2 129 ? 26.623 -9.382 -51.413 1.00 52.86 129 THR L CA 1
ATOM 5798 C C . THR E 2 129 ? 25.546 -9.077 -52.455 1.00 55.98 129 THR L C 1
ATOM 5799 O O . THR E 2 129 ? 25.443 -7.952 -52.936 1.00 53.94 129 THR L O 1
ATOM 5803 N N . LEU E 2 130 ? 24.775 -10.098 -52.819 1.00 54.26 130 LEU L N 1
ATOM 5804 C CA . LEU E 2 130 ? 23.656 -9.979 -53.746 1.00 55.03 130 LEU L CA 1
ATOM 5805 C C . LEU E 2 130 ? 22.402 -9.913 -52.906 1.00 60.83 130 LEU L C 1
ATOM 5806 O O . LEU E 2 130 ? 22.233 -10.727 -51.999 1.00 60.58 130 LEU L O 1
ATOM 5811 N N . VAL E 2 131 ? 21.556 -8.910 -53.155 1.00 58.19 131 VAL L N 1
ATOM 5812 C CA . VAL E 2 131 ? 20.345 -8.688 -52.377 1.00 57.94 131 VAL L CA 1
ATOM 5813 C C . VAL E 2 131 ? 19.091 -9.025 -53.180 1.00 62.56 131 VAL L C 1
ATOM 5814 O O . VAL E 2 131 ? 18.751 -8.321 -54.122 1.00 61.82 131 VAL L O 1
ATOM 5818 N N . CYS E 2 132 ? 18.407 -10.102 -52.805 1.00 60.27 132 CYS L N 1
ATOM 5819 C CA . CYS E 2 132 ? 17.154 -10.514 -53.426 1.00 60.85 132 CYS L CA 1
ATOM 5820 C C . CYS E 2 132 ? 16.013 -10.235 -52.465 1.00 61.73 132 CYS L C 1
ATOM 5821 O O . CYS E 2 132 ? 15.884 -10.888 -51.438 1.00 60.73 132 CYS L O 1
ATOM 5824 N N . LEU E 2 133 ? 15.240 -9.216 -52.773 1.00 56.87 133 LEU L N 1
ATOM 5825 C CA . LEU E 2 133 ? 14.118 -8.769 -51.956 1.00 55.56 133 LEU L CA 1
ATOM 5826 C C . LEU E 2 133 ? 12.778 -9.177 -52.536 1.00 57.66 133 LEU L C 1
ATOM 5827 O O . LEU E 2 133 ? 12.412 -8.748 -53.621 1.00 57.92 133 LEU L O 1
ATOM 5832 N N . ILE E 2 134 ? 12.082 -10.051 -51.830 1.00 52.62 134 ILE L N 1
ATOM 5833 C CA . ILE E 2 134 ? 10.803 -10.626 -52.224 1.00 52.04 134 ILE L CA 1
ATOM 5834 C C . ILE E 2 134 ? 9.694 -9.998 -51.381 1.00 58.74 134 ILE L C 1
ATOM 5835 O O . ILE E 2 134 ? 9.773 -9.990 -50.157 1.00 58.79 134 ILE L O 1
ATOM 5840 N N . SER E 2 135 ? 8.662 -9.470 -52.028 1.00 56.59 135 SER L N 1
ATOM 5841 C CA . SER E 2 135 ? 7.550 -8.836 -51.318 1.00 56.82 135 SER L CA 1
ATOM 5842 C C . SER E 2 135 ? 6.169 -9.155 -51.926 1.00 62.13 135 SER L C 1
ATOM 5843 O O . SER E 2 135 ? 6.088 -9.846 -52.945 1.00 62.13 135 SER L O 1
ATOM 5846 N N . ASP E 2 136 ? 5.089 -8.699 -51.243 1.00 58.43 136 ASP L N 1
ATOM 5847 C CA . ASP E 2 136 ? 3.676 -8.779 -51.621 1.00 57.75 136 ASP L CA 1
ATOM 5848 C C . ASP E 2 136 ? 3.200 -10.177 -52.055 1.00 62.21 136 ASP L C 1
ATOM 5849 O O . ASP E 2 136 ? 2.614 -10.326 -53.127 1.00 62.84 136 ASP L O 1
ATOM 5854 N N . PHE E 2 137 ? 3.400 -11.188 -51.205 1.00 58.00 137 PHE L N 1
ATOM 5855 C CA . PHE E 2 137 ? 2.958 -12.543 -51.535 1.00 57.54 137 PHE L CA 1
ATOM 5856 C C . PHE E 2 137 ? 2.084 -13.192 -50.451 1.00 62.93 137 PHE L C 1
ATOM 5857 O O . PHE E 2 137 ? 2.240 -12.899 -49.260 1.00 62.96 137 PHE L O 1
ATOM 5865 N N . TYR E 2 138 ? 1.137 -14.045 -50.884 1.00 60.34 138 TYR L N 1
ATOM 5866 C CA . TYR E 2 138 ? 0.264 -14.821 -50.008 1.00 61.00 138 TYR L CA 1
ATOM 5867 C C . TYR E 2 138 ? -0.055 -16.182 -50.648 1.00 65.29 138 TYR L C 1
ATOM 5868 O O . TYR E 2 138 ? -0.461 -16.210 -51.811 1.00 65.36 138 TYR L O 1
ATOM 5877 N N . PRO E 2 139 ? 0.120 -17.321 -49.939 1.00 62.13 139 PRO L N 1
ATOM 5878 C CA . PRO E 2 139 ? 0.589 -17.473 -48.552 1.00 62.53 139 PRO L CA 1
ATOM 5879 C C . PRO E 2 139 ? 2.071 -17.136 -48.346 1.00 67.56 139 PRO L C 1
ATOM 5880 O O . PRO E 2 139 ? 2.810 -16.963 -49.318 1.00 66.60 139 PRO L O 1
ATOM 5884 N N . GLY E 2 140 ? 2.464 -17.017 -47.075 1.00 65.34 140 GLY L N 1
ATOM 5885 C CA . GLY E 2 140 ? 3.816 -16.671 -46.657 1.00 65.48 140 GLY L CA 1
ATOM 5886 C C . GLY E 2 140 ? 4.791 -17.822 -46.632 1.00 69.75 140 GLY L C 1
ATOM 5887 O O . GLY E 2 140 ? 5.279 -18.208 -45.562 1.00 69.40 140 GLY L O 1
ATOM 5888 N N . ALA E 2 141 ? 5.083 -18.367 -47.827 1.00 66.16 141 ALA L N 1
ATOM 5889 C CA . ALA E 2 141 ? 6.011 -19.470 -48.006 1.00 65.99 141 ALA L CA 1
ATOM 5890 C C . ALA E 2 141 ? 6.654 -19.393 -49.377 1.00 70.38 141 ALA L C 1
ATOM 5891 O O . ALA E 2 141 ? 5.972 -19.474 -50.404 1.00 69.53 141 ALA L O 1
ATOM 5893 N N . VAL E 2 142 ? 7.978 -19.210 -49.380 1.00 67.37 142 VAL L N 1
ATOM 5894 C CA . VAL E 2 142 ? 8.810 -19.143 -50.578 1.00 67.14 142 VAL L CA 1
ATOM 5895 C C . VAL E 2 142 ? 10.072 -19.958 -50.398 1.00 70.92 142 VAL L C 1
ATOM 5896 O O . VAL E 2 142 ? 10.628 -20.002 -49.298 1.00 70.53 142 VAL L O 1
ATOM 5900 N N . THR E 2 143 ? 10.521 -20.600 -51.482 1.00 67.55 143 THR L N 1
ATOM 5901 C CA . THR E 2 143 ? 11.760 -21.365 -51.504 1.00 67.37 143 THR L CA 1
ATOM 5902 C C . THR E 2 143 ? 12.690 -20.640 -52.467 1.00 70.18 143 THR L C 1
ATOM 5903 O O . THR E 2 143 ? 12.350 -20.467 -53.647 1.00 70.21 143 THR L O 1
ATOM 5907 N N . VAL E 2 144 ? 13.819 -20.133 -51.941 1.00 65.19 144 VAL L N 1
ATOM 5908 C CA . VAL E 2 144 ? 14.788 -19.368 -52.733 1.00 64.33 144 VAL L CA 1
ATOM 5909 C C . VAL E 2 144 ? 15.976 -20.239 -53.154 1.00 69.04 144 VAL L C 1
ATOM 5910 O O . VAL E 2 144 ? 16.563 -20.948 -52.329 1.00 68.06 144 VAL L O 1
ATOM 5914 N N . ALA E 2 145 ? 16.315 -20.180 -54.454 1.00 66.31 145 ALA L N 1
ATOM 5915 C CA . ALA E 2 145 ? 17.432 -20.906 -55.050 1.00 65.77 145 ALA L CA 1
ATOM 5916 C C . ALA E 2 145 ? 18.335 -19.938 -55.780 1.00 68.86 145 ALA L C 1
ATOM 5917 O O . ALA E 2 145 ? 17.858 -19.127 -56.577 1.00 67.58 145 ALA L O 1
ATOM 5919 N N . TRP E 2 146 ? 19.635 -19.986 -55.475 1.00 66.24 146 TRP L N 1
ATOM 5920 C CA . TRP E 2 146 ? 20.600 -19.109 -56.120 1.00 66.42 146 TRP L CA 1
ATOM 5921 C C . TRP E 2 146 ? 21.315 -19.857 -57.235 1.00 73.44 146 TRP L C 1
ATOM 5922 O O . TRP E 2 146 ? 21.629 -21.050 -57.091 1.00 72.87 146 TRP L O 1
ATOM 5933 N N . LYS E 2 147 ? 21.549 -19.155 -58.361 1.00 71.79 147 LYS L N 1
ATOM 5934 C CA . LYS E 2 147 ? 22.226 -19.726 -59.528 1.00 72.10 147 LYS L CA 1
ATOM 5935 C C . LYS E 2 147 ? 23.462 -18.926 -59.937 1.00 76.99 147 LYS L C 1
ATOM 5936 O O . LYS E 2 147 ? 23.419 -17.692 -59.993 1.00 76.31 147 LYS L O 1
ATOM 5942 N N . ALA E 2 148 ? 24.564 -19.646 -60.188 1.00 74.54 148 ALA L N 1
ATOM 5943 C CA . ALA E 2 148 ? 25.846 -19.132 -60.643 1.00 75.07 148 ALA L CA 1
ATOM 5944 C C . ALA E 2 148 ? 25.989 -19.584 -62.094 1.00 81.15 148 ALA L C 1
ATOM 5945 O O . ALA E 2 148 ? 26.314 -20.745 -62.335 1.00 80.74 148 ALA L O 1
ATOM 5947 N N . ASP E 2 149 ? 25.654 -18.700 -63.062 1.00 79.68 149 ASP L N 1
ATOM 5948 C CA . ASP E 2 149 ? 25.676 -18.997 -64.509 1.00 80.46 149 ASP L CA 1
ATOM 5949 C C . ASP E 2 149 ? 24.812 -20.222 -64.846 1.00 86.08 149 ASP L C 1
ATOM 5950 O O . ASP E 2 149 ? 25.183 -21.005 -65.715 1.00 86.28 149 ASP L O 1
ATOM 5955 N N . SER E 2 150 ? 23.690 -20.399 -64.126 1.00 83.08 150 SER L N 1
ATOM 5956 C CA . SER E 2 150 ? 22.750 -21.524 -64.208 1.00 82.75 150 SER L CA 1
ATOM 5957 C C . SER E 2 150 ? 23.270 -22.801 -63.496 1.00 86.11 150 SER L C 1
ATOM 5958 O O . SER E 2 150 ? 22.816 -23.903 -63.797 1.00 85.26 150 SER L O 1
ATOM 5961 N N . SER E 2 151 ? 24.182 -22.639 -62.521 1.00 83.21 151 SER L N 1
ATOM 5962 C CA . SER E 2 151 ? 24.678 -23.722 -61.674 1.00 83.37 151 SER L CA 1
ATOM 5963 C C . SER E 2 151 ? 24.210 -23.460 -60.224 1.00 88.33 151 SER L C 1
ATOM 5964 O O . SER E 2 151 ? 24.313 -22.313 -59.774 1.00 87.56 151 SER L O 1
ATOM 5967 N N . PRO E 2 152 ? 23.638 -24.456 -59.504 1.00 86.27 152 PRO L N 1
ATOM 5968 C CA . PRO E 2 152 ? 23.127 -24.158 -58.140 1.00 86.42 152 PRO L CA 1
ATOM 5969 C C . PRO E 2 152 ? 24.194 -23.756 -57.119 1.00 89.79 152 PRO L C 1
ATOM 5970 O O . PRO E 2 152 ? 25.285 -24.312 -57.108 1.00 89.40 152 PRO L O 1
ATOM 5974 N N . VAL E 2 153 ? 23.877 -22.765 -56.284 1.00 85.90 153 VAL L N 1
ATOM 5975 C CA . VAL E 2 153 ? 24.801 -22.271 -55.266 1.00 85.43 153 VAL L CA 1
ATOM 5976 C C . VAL E 2 153 ? 24.533 -22.990 -53.937 1.00 89.35 153 VAL L C 1
ATOM 5977 O O . VAL E 2 153 ? 23.396 -23.078 -53.481 1.00 88.09 153 VAL L O 1
ATOM 5981 N N . LYS E 2 154 ? 25.603 -23.530 -53.351 1.00 86.58 154 LYS L N 1
ATOM 5982 C CA . LYS E 2 154 ? 25.589 -24.345 -52.129 1.00 86.26 154 LYS L CA 1
ATOM 5983 C C . LYS E 2 154 ? 25.858 -23.553 -50.838 1.00 88.19 154 LYS L C 1
ATOM 5984 O O . LYS E 2 154 ? 25.192 -23.802 -49.829 1.00 88.17 154 LYS L O 1
ATOM 5990 N N . ALA E 2 155 ? 26.841 -22.629 -50.857 1.00 82.40 155 ALA L N 1
ATOM 5991 C CA . ALA E 2 155 ? 27.237 -21.874 -49.669 1.00 81.24 155 ALA L CA 1
ATOM 5992 C C . ALA E 2 155 ? 27.062 -20.361 -49.792 1.00 83.02 155 ALA L C 1
ATOM 5993 O O . ALA E 2 155 ? 26.914 -19.836 -50.897 1.00 82.90 155 ALA L O 1
ATOM 5995 N N . GLY E 2 156 ? 27.109 -19.687 -48.642 1.00 77.41 156 GLY L N 1
ATOM 5996 C CA . GLY E 2 156 ? 27.001 -18.239 -48.536 1.00 76.39 156 GLY L CA 1
ATOM 5997 C C . GLY E 2 156 ? 25.621 -17.682 -48.808 1.00 78.59 156 GLY L C 1
ATOM 5998 O O . GLY E 2 156 ? 25.504 -16.553 -49.284 1.00 77.50 156 GLY L O 1
ATOM 5999 N N . VAL E 2 157 ? 24.571 -18.465 -48.494 1.00 74.71 157 VAL L N 1
ATOM 6000 C CA . VAL E 2 157 ? 23.162 -18.088 -48.678 1.00 73.87 157 VAL L CA 1
ATOM 6001 C C . VAL E 2 157 ? 22.461 -17.921 -47.311 1.00 75.82 157 VAL L C 1
ATOM 6002 O O . VAL E 2 157 ? 22.445 -18.872 -46.519 1.00 74.70 157 VAL L O 1
ATOM 6006 N N . GLU E 2 158 ? 21.886 -16.709 -47.049 1.00 70.83 158 GLU L N 1
ATOM 6007 C CA . GLU E 2 158 ? 21.153 -16.360 -45.817 1.00 69.26 158 GLU L CA 1
ATOM 6008 C C . GLU E 2 158 ? 19.762 -15.852 -46.202 1.00 69.98 158 GLU L C 1
ATOM 6009 O O . GLU E 2 158 ? 19.657 -14.833 -46.880 1.00 68.76 158 GLU L O 1
ATOM 6015 N N . THR E 2 159 ? 18.703 -16.561 -45.781 1.00 65.45 159 THR L N 1
ATOM 6016 C CA . THR E 2 159 ? 17.322 -16.202 -46.106 1.00 64.64 159 THR L CA 1
ATOM 6017 C C . THR E 2 159 ? 16.460 -15.921 -44.857 1.00 67.86 159 THR L C 1
ATOM 6018 O O . THR E 2 159 ? 16.389 -16.765 -43.957 1.00 67.69 159 THR L O 1
ATOM 6022 N N . THR E 2 160 ? 15.792 -14.737 -44.826 1.00 62.73 160 THR L N 1
ATOM 6023 C CA . THR E 2 160 ? 14.875 -14.351 -43.750 1.00 61.49 160 THR L CA 1
ATOM 6024 C C . THR E 2 160 ? 13.591 -15.145 -43.927 1.00 64.57 160 THR L C 1
ATOM 6025 O O . THR E 2 160 ? 13.147 -15.339 -45.053 1.00 63.05 160 THR L O 1
ATOM 6029 N N . THR E 2 161 ? 12.972 -15.569 -42.817 1.00 62.37 161 THR L N 1
ATOM 6030 C CA . THR E 2 161 ? 11.683 -16.276 -42.815 1.00 62.37 161 THR L CA 1
ATOM 6031 C C . THR E 2 161 ? 10.600 -15.252 -43.231 1.00 66.12 161 THR L C 1
ATOM 6032 O O . THR E 2 161 ? 10.724 -14.075 -42.869 1.00 66.51 161 THR L O 1
ATOM 6036 N N . PRO E 2 162 ? 9.571 -15.641 -44.020 1.00 61.50 162 PRO L N 1
ATOM 6037 C CA . PRO E 2 162 ? 8.575 -14.649 -44.459 1.00 60.92 162 PRO L CA 1
ATOM 6038 C C . PRO E 2 162 ? 7.768 -14.067 -43.300 1.00 64.64 162 PRO L C 1
ATOM 6039 O O . PRO E 2 162 ? 7.180 -14.789 -42.501 1.00 63.97 162 PRO L O 1
ATOM 6043 N N . SER E 2 163 ? 7.776 -12.745 -43.206 1.00 61.88 163 SER L N 1
ATOM 6044 C CA . SER E 2 163 ? 7.071 -11.975 -42.185 1.00 62.08 163 SER L CA 1
ATOM 6045 C C . SER E 2 163 ? 6.003 -11.095 -42.829 1.00 65.02 163 SER L C 1
ATOM 6046 O O . SER E 2 163 ? 6.173 -10.660 -43.966 1.00 63.88 163 SER L O 1
ATOM 6049 N N . LYS E 2 164 ? 4.917 -10.816 -42.090 1.00 62.21 164 LYS L N 1
ATOM 6050 C CA . LYS E 2 164 ? 3.789 -10.019 -42.570 1.00 62.33 164 LYS L CA 1
ATOM 6051 C C . LYS E 2 164 ? 4.050 -8.505 -42.671 1.00 68.46 164 LYS L C 1
ATOM 6052 O O . LYS E 2 164 ? 4.669 -7.898 -41.792 1.00 67.19 164 LYS L O 1
ATOM 6058 N N . GLN E 2 165 ? 3.543 -7.914 -43.768 1.00 67.67 165 GLN L N 1
ATOM 6059 C CA . GLN E 2 165 ? 3.577 -6.485 -44.102 1.00 68.44 165 GLN L CA 1
ATOM 6060 C C . GLN E 2 165 ? 2.285 -5.822 -43.566 1.00 72.84 165 GLN L C 1
ATOM 6061 O O . GLN E 2 165 ? 1.350 -6.528 -43.142 1.00 72.06 165 GLN L O 1
ATOM 6067 N N . SER E 2 166 ? 2.224 -4.470 -43.622 1.00 69.78 166 SER L N 1
ATOM 6068 C CA . SER E 2 166 ? 1.048 -3.714 -43.191 1.00 69.82 166 SER L CA 1
ATOM 6069 C C . SER E 2 166 ? -0.166 -3.947 -44.122 1.00 74.43 166 SER L C 1
ATOM 6070 O O . SER E 2 166 ? -1.313 -3.814 -43.689 1.00 74.46 166 SER L O 1
ATOM 6073 N N . ASN E 2 167 ? 0.097 -4.327 -45.386 1.00 71.12 167 ASN L N 1
ATOM 6074 C CA . ASN E 2 167 ? -0.913 -4.617 -46.416 1.00 70.72 167 ASN L CA 1
ATOM 6075 C C . ASN E 2 167 ? -1.386 -6.083 -46.396 1.00 73.68 167 ASN L C 1
ATOM 6076 O O . ASN E 2 167 ? -2.022 -6.537 -47.351 1.00 73.25 167 ASN L O 1
ATOM 6081 N N . ASN E 2 168 ? -1.074 -6.810 -45.296 1.00 70.07 168 ASN L N 1
ATOM 6082 C CA . ASN E 2 168 ? -1.434 -8.210 -45.004 1.00 69.86 168 ASN L CA 1
ATOM 6083 C C . ASN E 2 168 ? -0.734 -9.252 -45.902 1.00 72.41 168 ASN L C 1
ATOM 6084 O O . ASN E 2 168 ? -0.983 -10.457 -45.746 1.00 71.62 168 ASN L O 1
ATOM 6089 N N . LYS E 2 169 ? 0.174 -8.804 -46.791 1.00 67.79 169 LYS L N 1
ATOM 6090 C CA . LYS E 2 169 ? 0.947 -9.706 -47.638 1.00 66.71 169 LYS L CA 1
ATOM 6091 C C . LYS E 2 169 ? 2.298 -9.979 -46.947 1.00 67.48 169 LYS L C 1
ATOM 6092 O O . LYS E 2 169 ? 2.551 -9.409 -45.888 1.00 66.14 169 LYS L O 1
ATOM 6098 N N . TYR E 2 170 ? 3.138 -10.869 -47.496 1.00 62.97 170 TYR L N 1
ATOM 6099 C CA . TYR E 2 170 ? 4.415 -11.214 -46.863 1.00 62.28 170 TYR L CA 1
ATOM 6100 C C . TYR E 2 170 ? 5.653 -10.651 -47.567 1.00 64.08 170 TYR L C 1
ATOM 6101 O O . TYR E 2 170 ? 5.638 -10.425 -48.775 1.00 64.08 170 TYR L O 1
ATOM 6110 N N . ALA E 2 171 ? 6.730 -10.441 -46.794 1.00 58.25 171 ALA L N 1
ATOM 6111 C CA . ALA E 2 171 ? 8.049 -9.983 -47.246 1.00 56.80 171 ALA L CA 1
ATOM 6112 C C . ALA E 2 171 ? 9.112 -10.993 -46.803 1.00 59.91 171 ALA L C 1
ATOM 6113 O O . ALA E 2 171 ? 8.955 -11.625 -45.758 1.00 60.90 171 ALA L O 1
ATOM 6115 N N . ALA E 2 172 ? 10.170 -11.170 -47.614 1.00 54.32 172 ALA L N 1
ATOM 6116 C CA . ALA E 2 172 ? 11.306 -12.063 -47.339 1.00 53.18 172 ALA L CA 1
ATOM 6117 C C . ALA E 2 172 ? 12.551 -11.586 -48.083 1.00 56.53 172 ALA L C 1
ATOM 6118 O O . ALA E 2 172 ? 12.444 -10.984 -49.141 1.00 56.91 172 ALA L O 1
ATOM 6120 N N . SER E 2 173 ? 13.728 -11.824 -47.519 1.00 51.99 173 SER L N 1
ATOM 6121 C CA . SER E 2 173 ? 15.003 -11.424 -48.112 1.00 51.56 173 SER L CA 1
ATOM 6122 C C . SER E 2 173 ? 15.917 -12.624 -48.223 1.00 55.49 173 SER L C 1
ATOM 6123 O O . SER E 2 173 ? 15.837 -13.541 -47.398 1.00 53.78 173 SER L O 1
ATOM 6126 N N . SER E 2 174 ? 16.796 -12.611 -49.246 1.00 52.99 174 SER L N 1
ATOM 6127 C CA . SER E 2 174 ? 17.811 -13.640 -49.475 1.00 52.81 174 SER L CA 1
ATOM 6128 C C . SER E 2 174 ? 19.113 -12.983 -49.883 1.00 56.39 174 SER L C 1
ATOM 6129 O O . SER E 2 174 ? 19.136 -12.172 -50.813 1.00 54.78 174 SER L O 1
ATOM 6132 N N . TYR E 2 175 ? 20.181 -13.274 -49.126 1.00 54.76 175 TYR L N 1
ATOM 6133 C CA . TYR E 2 175 ? 21.507 -12.678 -49.310 1.00 55.15 175 TYR L CA 1
ATOM 6134 C C . TYR E 2 175 ? 22.559 -13.705 -49.735 1.00 60.44 175 TYR L C 1
ATOM 6135 O O . TYR E 2 175 ? 22.732 -14.731 -49.063 1.00 59.91 175 TYR L O 1
ATOM 6144 N N . LEU E 2 176 ? 23.234 -13.433 -50.866 1.00 58.20 176 LEU L N 1
ATOM 6145 C CA . LEU E 2 176 ? 24.295 -14.292 -51.367 1.00 58.94 176 LEU L CA 1
ATOM 6146 C C . LEU E 2 176 ? 25.636 -13.591 -51.211 1.00 63.77 176 LEU L C 1
ATOM 6147 O O . LEU E 2 176 ? 25.911 -12.612 -51.905 1.00 62.89 176 LEU L O 1
ATOM 6152 N N . SER E 2 177 ? 26.452 -14.079 -50.270 1.00 61.44 177 SER L N 1
ATOM 6153 C CA . SER E 2 177 ? 27.776 -13.531 -49.996 1.00 62.11 177 SER L CA 1
ATOM 6154 C C . SER E 2 177 ? 28.8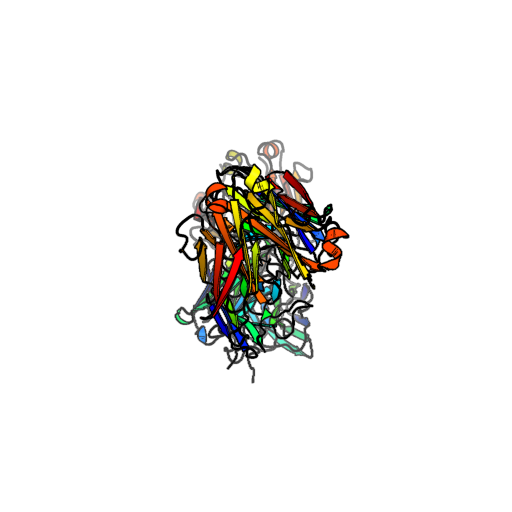23 -14.236 -50.849 1.00 67.43 177 SER L C 1
ATOM 6155 O O . SER E 2 177 ? 28.906 -15.468 -50.860 1.00 67.21 177 SER L O 1
ATOM 6158 N N . LEU E 2 178 ? 29.582 -13.443 -51.610 1.00 64.98 178 LEU L N 1
ATOM 6159 C CA . LEU E 2 178 ? 30.632 -13.899 -52.523 1.00 65.08 178 LEU L CA 1
ATOM 6160 C C . LEU E 2 178 ? 31.931 -13.129 -52.297 1.00 70.24 178 LEU L C 1
ATOM 6161 O O . LEU E 2 178 ? 31.962 -12.121 -51.580 1.00 69.23 178 LEU L O 1
ATOM 6166 N N . THR E 2 179 ? 33.006 -13.613 -52.937 1.00 67.84 179 THR L N 1
ATOM 6167 C CA . THR E 2 179 ? 34.309 -12.945 -52.966 1.00 68.12 179 THR L CA 1
ATOM 6168 C C . THR E 2 179 ? 34.216 -12.072 -54.220 1.00 72.07 179 THR L C 1
ATOM 6169 O O . THR E 2 179 ? 33.578 -12.525 -55.168 1.00 72.15 179 THR L O 1
ATOM 6173 N N . PRO E 2 180 ? 34.790 -10.844 -54.283 1.00 68.83 180 PRO L N 1
ATOM 6174 C CA . PRO E 2 180 ? 34.680 -10.034 -55.519 1.00 69.24 180 PRO L CA 1
ATOM 6175 C C . PRO E 2 180 ? 35.103 -10.785 -56.791 1.00 74.13 180 PRO L C 1
ATOM 6176 O O . PRO E 2 180 ? 34.600 -10.493 -57.872 1.00 73.19 180 PRO L O 1
ATOM 6180 N N . GLU E 2 181 ? 35.989 -11.786 -56.631 1.00 72.12 181 GLU L N 1
ATOM 6181 C CA . GLU E 2 181 ? 36.512 -12.667 -57.669 1.00 72.80 181 GLU L CA 1
ATOM 6182 C C . GLU E 2 181 ? 35.402 -13.571 -58.206 1.00 76.51 181 GLU L C 1
ATOM 6183 O O 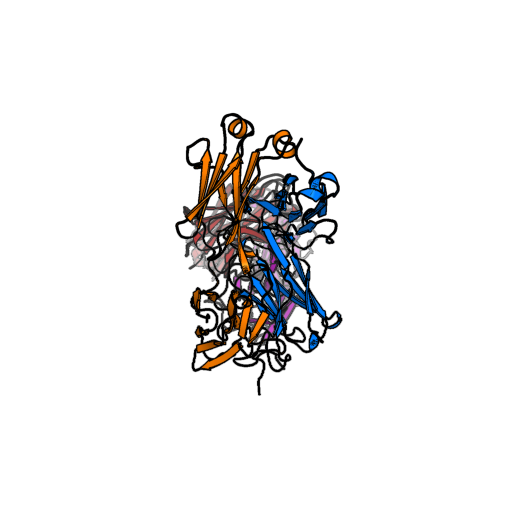. GLU E 2 181 ? 35.245 -13.651 -59.425 1.00 76.67 181 GLU L O 1
ATOM 6189 N N . GLN E 2 182 ? 34.627 -14.239 -57.299 1.00 72.24 182 GLN L N 1
ATOM 6190 C CA . GLN E 2 182 ? 33.489 -15.128 -57.617 1.00 71.45 182 GLN L CA 1
ATOM 6191 C C . GLN E 2 182 ? 32.387 -14.394 -58.387 1.00 73.10 182 GLN L C 1
ATOM 6192 O O . GLN E 2 182 ? 31.720 -14.995 -59.232 1.00 72.23 182 GLN L O 1
ATOM 6198 N N . TRP E 2 183 ? 32.198 -13.100 -58.083 1.00 68.15 183 TRP L N 1
ATOM 6199 C CA . TRP E 2 183 ? 31.230 -12.231 -58.733 1.00 66.97 183 TRP L CA 1
ATOM 6200 C C . TRP E 2 183 ? 31.657 -11.996 -60.185 1.00 70.74 183 TRP L C 1
ATOM 6201 O O . TRP E 2 183 ? 30.862 -12.226 -61.093 1.00 70.02 183 TRP L O 1
ATOM 6212 N N . LYS E 2 184 ? 32.927 -11.608 -60.402 1.00 67.84 184 LYS L N 1
ATOM 6213 C CA . LYS E 2 184 ? 33.493 -11.323 -61.734 1.00 67.56 184 LYS L CA 1
ATOM 6214 C C . LYS E 2 184 ? 33.674 -12.557 -62.630 1.00 71.28 184 LYS L C 1
ATOM 6215 O O . LYS E 2 184 ? 33.381 -12.480 -63.821 1.00 71.04 184 LYS L O 1
ATOM 6221 N N . SER E 2 185 ? 34.134 -13.681 -62.061 1.00 68.01 185 SER L N 1
ATOM 6222 C CA . SER E 2 185 ? 34.390 -14.943 -62.767 1.00 68.49 185 SER L CA 1
ATOM 6223 C C . SER E 2 185 ? 33.177 -15.563 -63.493 1.00 73.71 185 SER L C 1
ATOM 6224 O O . SER E 2 185 ? 33.379 -16.399 -64.375 1.00 74.34 185 SER L O 1
ATOM 6227 N N . HIS E 2 186 ? 31.939 -15.170 -63.131 1.00 70.16 186 HIS L N 1
ATOM 6228 C CA . HIS E 2 186 ? 30.701 -15.663 -63.747 1.00 69.88 186 HIS L CA 1
ATOM 6229 C C . HIS E 2 186 ? 30.051 -14.595 -64.645 1.00 72.88 186 HIS L C 1
ATOM 6230 O O . HIS E 2 186 ? 30.231 -13.397 -64.405 1.00 72.40 186 HIS L O 1
ATOM 6237 N N . ARG E 2 187 ? 29.304 -15.031 -65.682 1.00 68.70 187 ARG L N 1
ATOM 6238 C CA . ARG E 2 187 ? 28.628 -14.130 -66.643 1.00 68.32 187 ARG L CA 1
ATOM 6239 C C . ARG E 2 187 ? 27.439 -13.440 -65.975 1.00 71.25 187 ARG L C 1
ATOM 6240 O O . ARG E 2 187 ? 27.219 -12.248 -66.204 1.00 70.22 187 ARG L O 1
ATOM 6248 N N . SER E 2 188 ? 26.677 -14.196 -65.145 1.00 67.78 188 SER L N 1
ATOM 6249 C CA . SER E 2 188 ? 25.491 -13.709 -64.430 1.00 67.54 188 SER L CA 1
ATOM 6250 C C . SER E 2 188 ? 25.135 -14.560 -63.194 1.00 70.21 188 SER L C 1
ATOM 6251 O O . SER E 2 188 ? 25.587 -15.705 -63.069 1.00 69.48 188 SER L O 1
ATOM 6254 N N . TYR E 2 189 ? 24.305 -13.981 -62.293 1.00 65.78 189 TYR L N 1
ATOM 6255 C CA . TYR E 2 189 ? 23.802 -14.625 -61.080 1.00 64.74 189 TYR L CA 1
ATOM 6256 C C . TYR E 2 189 ? 22.282 -14.486 -61.009 1.00 68.21 189 TYR L C 1
ATOM 6257 O O . TYR E 2 189 ? 21.753 -13.389 -61.221 1.00 66.58 189 TYR L O 1
ATOM 6266 N N . SER E 2 190 ? 21.576 -15.608 -60.750 1.00 66.02 190 SER L N 1
ATOM 6267 C CA . SER E 2 190 ? 20.110 -15.631 -60.703 1.00 66.06 190 SER L CA 1
ATOM 6268 C C . SER E 2 190 ? 19.499 -15.948 -59.338 1.00 69.18 190 SER L C 1
ATOM 6269 O O . SER E 2 190 ? 19.998 -16.821 -58.617 1.00 68.93 190 SER L O 1
ATOM 6272 N N . CYS E 2 191 ? 18.389 -15.256 -59.016 1.00 64.54 191 CYS L N 1
ATOM 6273 C CA . CYS E 2 191 ? 17.613 -15.492 -57.803 1.00 63.97 191 CYS L CA 1
ATOM 6274 C C . CYS E 2 191 ? 16.270 -16.117 -58.213 1.00 67.09 191 CYS L C 1
ATOM 6275 O O . CYS E 2 191 ? 15.426 -15.437 -58.799 1.00 65.59 191 CYS L O 1
ATOM 6278 N N . GLN E 2 192 ? 16.110 -17.430 -57.960 1.00 64.65 192 GLN L N 1
ATOM 6279 C CA . GLN E 2 192 ? 14.915 -18.215 -58.292 1.00 64.53 192 GLN L CA 1
ATOM 6280 C C . GLN E 2 192 ? 13.990 -18.338 -57.064 1.00 69.16 192 GLN L C 1
ATOM 6281 O O . GLN E 2 192 ? 14.293 -19.062 -56.110 1.00 68.60 192 GLN L O 1
ATOM 6287 N N . VAL E 2 193 ? 12.874 -17.599 -57.086 1.00 65.88 193 VAL L N 1
ATOM 6288 C CA . VAL E 2 193 ? 11.897 -17.575 -55.997 1.00 65.49 193 VAL L CA 1
ATOM 6289 C C . VAL E 2 193 ? 10.644 -18.368 -56.372 1.00 69.83 193 VAL L C 1
ATOM 6290 O O . VAL E 2 193 ? 9.874 -17.939 -57.233 1.00 69.49 193 VAL L O 1
ATOM 6294 N N . THR E 2 194 ? 10.446 -19.516 -55.717 1.00 66.38 194 THR L N 1
ATOM 6295 C CA . THR E 2 194 ? 9.289 -20.368 -55.962 1.00 66.35 194 THR L CA 1
ATOM 6296 C C . THR E 2 194 ? 8.190 -20.086 -54.929 1.00 71.03 194 THR L C 1
ATOM 6297 O O . THR E 2 194 ? 8.435 -20.163 -53.718 1.00 70.84 194 THR L O 1
ATOM 6301 N N . HIS E 2 195 ? 6.979 -19.758 -55.427 1.00 67.48 195 HIS L N 1
ATOM 6302 C CA . HIS E 2 195 ? 5.796 -19.480 -54.618 1.00 67.27 195 HIS L CA 1
ATOM 6303 C C . HIS E 2 195 ? 4.588 -20.209 -55.215 1.00 73.52 195 HIS L C 1
ATOM 6304 O O . HIS E 2 195 ? 4.085 -19.829 -56.284 1.00 73.70 195 HIS L O 1
ATOM 6311 N N . GLU E 2 196 ? 4.142 -21.276 -54.520 1.00 71.37 196 GLU L N 1
ATOM 6312 C CA . GLU E 2 196 ? 2.995 -22.122 -54.886 1.00 71.88 196 GLU L CA 1
ATOM 6313 C C . GLU E 2 196 ? 3.110 -22.713 -56.303 1.00 75.69 196 GLU L C 1
ATOM 6314 O O . GLU E 2 196 ? 2.190 -22.568 -57.118 1.00 74.89 196 GLU L O 1
ATOM 6320 N N . GLY E 2 197 ? 4.255 -23.345 -56.573 1.00 72.48 197 GLY L N 1
ATOM 6321 C CA . GLY E 2 197 ? 4.566 -23.990 -57.848 1.00 72.39 197 GLY L CA 1
ATOM 6322 C C . GLY E 2 197 ? 5.077 -23.100 -58.969 1.00 77.23 197 GLY L C 1
ATOM 6323 O O . GLY E 2 197 ? 5.609 -23.622 -59.956 1.00 76.89 197 GLY L O 1
ATOM 6324 N N . SER E 2 198 ? 4.909 -21.755 -58.838 1.00 74.39 198 SER L N 1
ATOM 6325 C CA . SER E 2 198 ? 5.328 -20.765 -59.840 1.00 74.23 198 SER L CA 1
ATOM 6326 C C . SER E 2 198 ? 6.638 -20.080 -59.428 1.00 77.02 198 SER L C 1
ATOM 6327 O O . SER E 2 198 ? 6.740 -19.563 -58.306 1.00 76.05 198 SER L O 1
ATOM 6330 N N . THR E 2 199 ? 7.641 -20.083 -60.344 1.00 72.97 199 THR L N 1
ATOM 6331 C CA . THR E 2 199 ? 8.980 -19.520 -60.104 1.00 72.48 199 THR L CA 1
ATOM 6332 C C . THR E 2 199 ? 9.199 -18.162 -60.788 1.00 76.08 199 THR L C 1
ATOM 6333 O O . THR E 2 199 ? 9.028 -18.033 -61.999 1.00 76.46 199 THR L O 1
ATOM 6337 N N . VAL E 2 200 ? 9.591 -17.162 -59.990 1.00 71.82 200 VAL L N 1
ATOM 6338 C CA . VAL E 2 200 ? 9.905 -15.803 -60.433 1.00 71.45 200 VAL L CA 1
ATOM 6339 C C . VAL E 2 200 ? 11.435 -15.692 -60.366 1.00 75.60 200 VAL L C 1
ATOM 6340 O O . VAL E 2 200 ? 12.037 -15.954 -59.313 1.00 75.49 200 VAL L O 1
ATOM 6344 N N . GLU E 2 201 ? 12.059 -15.343 -61.500 1.00 71.56 201 GLU L N 1
ATOM 6345 C CA . GLU E 2 201 ? 13.512 -15.234 -61.578 1.00 70.97 201 GLU L CA 1
ATOM 6346 C C . GLU E 2 201 ? 13.985 -13.831 -61.903 1.00 72.02 201 GLU L C 1
ATOM 6347 O O . GLU E 2 201 ? 13.347 -13.118 -62.685 1.00 72.15 201 GLU L O 1
ATOM 6353 N N . LYS E 2 202 ? 15.116 -13.448 -61.302 1.00 65.72 202 LYS L N 1
ATOM 6354 C CA . LYS E 2 202 ? 15.778 -12.176 -61.535 1.00 64.43 202 LYS L CA 1
ATOM 6355 C C . LYS E 2 202 ? 17.266 -12.444 -61.704 1.00 66.57 202 LYS L C 1
ATOM 6356 O O . LYS E 2 202 ? 17.804 -13.353 -61.062 1.00 65.36 202 LYS L O 1
ATOM 6362 N N . THR E 2 203 ? 17.914 -11.697 -62.618 1.00 62.70 203 THR L N 1
ATOM 6363 C CA . THR E 2 203 ? 19.324 -11.894 -62.946 1.00 62.34 203 THR L CA 1
ATOM 6364 C C . THR E 2 203 ? 20.150 -10.608 -62.877 1.00 65.70 203 THR L C 1
ATOM 6365 O O . THR E 2 203 ? 19.695 -9.546 -63.318 1.00 65.07 203 THR L O 1
ATOM 6369 N N . VAL E 2 204 ? 21.379 -10.721 -62.326 1.00 62.33 204 VAL L N 1
ATOM 6370 C CA . VAL E 2 204 ? 22.364 -9.630 -62.241 1.00 62.70 204 VAL L CA 1
ATOM 6371 C C . VAL E 2 204 ? 23.709 -10.066 -62.848 1.00 68.31 204 VAL L C 1
ATOM 6372 O O . VAL E 2 204 ? 24.160 -11.200 -62.629 1.00 68.38 204 VAL L O 1
ATOM 6376 N N . ALA E 2 205 ? 24.326 -9.168 -63.624 1.00 65.32 205 ALA L N 1
ATOM 6377 C CA . ALA E 2 205 ? 25.595 -9.405 -64.309 1.00 65.35 205 ALA L CA 1
ATOM 6378 C C . ALA E 2 205 ? 26.648 -8.334 -63.949 1.00 70.21 205 ALA L C 1
ATOM 6379 O O . ALA E 2 205 ? 26.289 -7.156 -63.794 1.00 70.11 205 ALA L O 1
ATOM 6381 N N . PRO E 2 206 ? 27.955 -8.697 -63.849 1.00 66.63 206 PRO L N 1
ATOM 6382 C CA . PRO E 2 206 ? 28.971 -7.677 -63.517 1.00 66.88 206 PRO L CA 1
ATOM 6383 C C . PRO E 2 206 ? 29.132 -6.607 -64.606 1.00 74.65 206 PRO L C 1
ATOM 6384 O O . PRO E 2 206 ? 29.098 -6.916 -65.806 1.00 74.72 206 PRO L O 1
ATOM 6388 N N . THR E 2 207 ? 29.273 -5.337 -64.181 1.00 73.40 207 THR L N 1
ATOM 6389 C CA . THR E 2 207 ? 29.431 -4.170 -65.068 1.00 124.25 207 THR L CA 1
ATOM 6390 C C . THR E 2 207 ? 30.520 -3.234 -64.537 1.00 172.61 207 THR L C 1
ATOM 6391 O O . THR E 2 207 ? 30.551 -2.931 -63.343 1.00 141.04 207 THR L O 1
ATOM 6395 N N . LYS F 3 1 ? -19.954 -1.236 -9.110 1.00 34.94 224 LYS P N 1
ATOM 6396 C CA . LYS F 3 1 ? -18.771 -0.414 -9.410 1.00 34.66 224 LYS P CA 1
ATOM 6397 C C . LYS F 3 1 ? -17.475 -1.233 -9.288 1.00 38.47 224 LYS P C 1
ATOM 6398 O O . LYS F 3 1 ? -17.231 -1.866 -8.257 1.00 40.55 224 LYS P O 1
ATOM 6404 N N . LYS F 3 2 ? -16.634 -1.182 -10.325 1.00 30.34 225 LYS P N 1
ATOM 6405 C CA . LYS F 3 2 ? -15.333 -1.835 -10.328 1.00 27.55 225 LYS P CA 1
ATOM 6406 C C . LYS F 3 2 ? -14.428 -1.154 -9.234 1.00 31.59 225 LYS P C 1
ATOM 6407 O O . LYS F 3 2 ? -14.317 0.089 -9.193 1.00 35.98 225 LYS P O 1
ATOM 6413 N N . VAL F 3 3 ? -13.847 -1.964 -8.338 1.00 22.89 226 VAL P N 1
ATOM 6414 C CA . VAL F 3 3 ? -12.957 -1.484 -7.268 1.00 22.29 226 VAL P CA 1
ATOM 6415 C C . VAL F 3 3 ? -11.591 -2.155 -7.417 1.00 30.95 226 VAL P C 1
ATOM 6416 O O . VAL F 3 3 ? -11.523 -3.384 -7.623 1.00 33.70 226 VAL P O 1
ATOM 6420 N N . ALA F 3 4 ? -10.515 -1.351 -7.313 1.00 27.98 227 ALA P N 1
ATOM 6421 C CA . ALA F 3 4 ? -9.142 -1.835 -7.432 1.00 29.04 227 ALA P CA 1
ATOM 6422 C C . ALA F 3 4 ? -8.839 -2.920 -6.420 1.00 35.59 227 ALA P C 1
ATOM 6423 O O . ALA F 3 4 ? -9.249 -2.792 -5.260 1.00 39.15 227 ALA P O 1
ATOM 6425 N N . VAL F 3 5 ? -8.147 -3.994 -6.854 1.00 30.24 228 VAL P N 1
ATOM 6426 C CA . VAL F 3 5 ? -7.760 -5.113 -5.964 1.00 30.80 228 VAL P CA 1
ATOM 6427 C C . VAL F 3 5 ? -6.642 -4.741 -4.954 1.00 39.12 228 VAL P C 1
ATOM 6428 O O . VAL F 3 5 ? -6.424 -5.479 -3.981 1.00 40.21 228 VAL P O 1
ATOM 6432 N N . VAL F 3 6 ? -5.894 -3.638 -5.244 1.00 34.73 229 VAL P N 1
ATOM 6433 C CA . VAL F 3 6 ? -4.810 -3.120 -4.423 1.00 32.53 229 VAL P CA 1
ATOM 6434 C C . VAL F 3 6 ? -4.762 -1.601 -4.589 1.00 39.66 229 VAL P C 1
ATOM 6435 O O . VAL F 3 6 ? -5.000 -1.091 -5.681 1.00 40.34 229 VAL P O 1
ATOM 6439 N N . ARG F 3 7 ? -4.496 -0.886 -3.499 1.00 38.66 230 ARG P N 1
ATOM 6440 C CA . ARG F 3 7 ? -4.318 0.569 -3.436 1.00 40.21 230 ARG P CA 1
ATOM 6441 C C . ARG F 3 7 ? -3.352 0.817 -2.286 1.00 46.98 230 ARG P C 1
ATOM 6442 O O . ARG F 3 7 ? -3.015 -0.112 -1.563 1.00 46.36 230 ARG P O 1
ATOM 6461 N N . PRO F 3 9 ? -2.666 1.550 1.396 1.00 52.94 232 PRO P N 1
ATOM 6462 C CA . PRO F 3 9 ? -3.518 1.432 2.599 1.00 53.17 232 PRO P CA 1
ATOM 6463 C C . PRO F 3 9 ? -3.860 2.787 3.231 1.00 59.51 232 PRO P C 1
ATOM 6464 O O . PRO F 3 9 ? -3.001 3.673 3.248 1.00 58.24 232 PRO P O 1
ATOM 6468 N N . PRO F 3 10 ? -5.103 2.982 3.735 1.00 59.06 233 PRO P N 1
ATOM 6469 C CA . PRO F 3 10 ? -5.450 4.289 4.334 1.00 63.32 233 PRO P CA 1
ATOM 6470 C C . PRO F 3 10 ? -4.854 4.562 5.724 1.00 90.11 233 PRO P C 1
ATOM 6471 O O . PRO F 3 10 ? -4.276 3.681 6.352 1.00 53.02 233 PRO P O 1
#

Nearest PDB structures (foldseek):
  7kqk-assembly2_H  TM=9.423E-01  e=2.181E-42  Homo sapiens
  7rks-assembly2_I  TM=7.103E-01  e=2.565E-33  Homo sapiens
  5u15-assembly2_H  TM=7.982E-01  e=6.727E-31  Homo sapiens
  6mtq-assembly1_H  TM=8.055E-01  e=1.458E-30  Homo sapiens
  7r6w-assembly1_A  TM=7.352E-01  e=1.792E-30  Homo sapiens

Foldseek 3Di:
DWAKAKDFAAEDEQQAKTKMKIAIDPDQQLFFKKFKWWAAVVGDIGTAKIAASQRPDIDGDPVQPPQWDWDDDSVRNMTMIIGGNDDQVVFTFMKIWTFPHTRVPDHGVNPVRTDDIHPTGTHGHDNDDFDAWDKDWQAKCKMKTKIKTDFGDDDDKDKAKPVNPDDPQKDKDDWDQDPVRGIMTMIIGIGRPVCQVVDWIWIWIADVNVRDTDIDIHHHDD/DAKEWDQEDEAEAFAKDKTKIFAAPKQKWKWWAAVVDDIDTCDGRQFDGDPPRDPLWGWHDDHRMIMIMRGRDHLVSQTWMKMKTADPVVGDIYIYPTYGYHHDNDDFWDWDWDKDWADPVQVVVQWTKIKIKIWFGPPQDKDKWKAFQNHTDDDQKDKDRWHADPVSGIIIMIMHIDGSCSQQVTQKMKIWIDDPNDTDMDIDGD/DDDDPDDPD/DKAWAKDFAEEDEQQAKIKIKIAIDPDQQLFFKKFKWWAAVPGDIGTAKIAASQRPDIDGDPVQPPQWDWDADRVRNMTMIIGGSDDQVNFTWMKIWTFPHTRVPDHGVNPVRTDDIHPTGTHGHHNDAWDAWDKDWQAKCKMKTKIKTDFTDDDDKDKAKPVNPDDPQKDKDDWDQDPVRTIITMIIRIGNPVCQVPDWIWIWIADVNVRDTDIDIHHHDD/DAKEWDQEDEDEAQAKDKTKIFAAFWQKWKWWDAVPDDTDTQDGRQFDGDPPRDPLWGWHDDGRMIMIMRGRDDLVSQTWMKMKTADPVVGDIYIYPTYGYHHPHDDFWDKDWDKDWADPVQVVVQKTKIKIKIWFGPPQDKDKWKAFLNHTDDDQKDKDRWGADPVSGTIIMIMHIDGSCSQQVGQKMKIWIDDPNDTDIDIDGDD/DDDDPDDPD

CATH classification: 2.60.40.10 (+1 more: 2.60.40.10)

Radius of gyration: 38.75 Å; Cα contacts (8 Å, |Δi|>4): 2448; chains: 6; bounding box: 82×49×122 Å

Organism: Homo sapiens (NCBI:txid9606)

InterPro domains:
  IPR001084 Microtubule associated protein, tubulin-binding repeat [PF00418] (566-591)
  IPR001084 Microtubule associated protein, tubulin-binding repeat [PF00418] (592-621)
  IPR001084 Microtubule associated protein, tubulin-binding repeat [PF00418] (623-653)
  IPR001084 Microtubule associated protein, tubulin-binding repeat [PF00418] (654-685)
  IPR001084 Microtubule associated protein, tubulin-binding repeat [PS00229] (609-621)
  IPR001084 Microtubule associated protein, tubulin-binding repeat [PS00229] (672-684)
  IPR001084 Microtubule associated protein, tubulin-binding repeat [PS51491] (561-591)
  IPR001084 Microtubule associated protein, tubulin-binding repeat [PS51491] (592-622)
  IPR001084 Microtubule associated protein, tubulin-binding repeat [PS51491] (623-653)
  IPR001084 Microtubule associated protein, tubulin-binding repeat [PS51491] (654-685)
  IPR002955 Microtubule-associated protein Tau [PR01261] (467-478)
  IPR002955 Microtubule-associated protein Tau [PR01261] (479-488)
  IPR002955 Microtubule-associated protein Tau [PR01261] (503-510)
  IPR002955 Microtubule-associated protein Tau [PR01261] (530-538)
  IPR002955 Microtubule-associated protein Tau [PR01261] (539-546)
  IPR002955 Microtubule-associated protein Tau [PR01261] (561-570)
  IPR027324 Microtubule associated protein MAP2/MAP4/Tau [PTHR11501] (316-751)

Sequence (875 aa):
EVQLLESGGGLVQPGGSLRLSCAASGFTLSSYQMMWVRQAPGKGLEWVAGITGRGGVTGYADSVKGRFTISRDNSKNTLYLQMNSLRAEDTAVYYCAKPALDSDQCGFPEAGCIDAWGQGTLVTVSSASTKGPSVFPLAPGTAALGCLVKDYFPEPVTVSWNSGALTSGVHTFPAVLQSSGLYSLSSVVVTVPSSSLGTQTYICNVNHKPSNTKVDKKVEPKSSELTQDPAVSVALGQTVRITCQGDDSYYGWYQQKPGQAPVTVIYGNDNRPSGIPDRFSGSSSGNTASLTITGAQAEDEADYYCGAYDSSGGGGIFGGGTKLTVLGQPKAAPSVTLFPPSSEELQANKATLVCLLISDFYPGAVTVAWKADSSPVKAGVETTTPSKQSNNKYAASSYLSLTPEQWKSHRSYSCQVTHEGSTVEKTVAPKKVAVVRPPEVQLLESGGGLVQPGGSLRLSCAASGFTLSSYQMMWVRQAPGKGLEWVAGITGRGGVTGYADSVKGRFTISRDNSKNTLYLQMNSLRAEDTAVYYCAKPALDSDQCGFPEAGCIDAWGQGTLVTVSSASTKGPSVFPLAPGTAALGCLVKDYFPEPVTVSWNSGALTSGVHTFPAVLQSSGLYSLSSVVTVPSSSLGTQTYICNVNHKPSNTKVDKKVEPKSSELTQDPAVSVALGQTVRITCQGDDSYYGWYQQKPGQAPVTVIYGNDNRPSGIPDRFSGSSSGNTASLTITGAQAEDEADYYCGAYDSSGGGGIFGGGTKLTVLGQPKAAPSVTLFPPSSEELQANKATLVCLISDFYPGAVTVAWKADSSPVKAGVETTTPSKQSNNKYAASSYLSLTPEQWKSHRSYSCQVTHEGSTVEKTVAPTKKVAVVRPP

GO terms:
  GO:0046785 microtubule polymerization (P, IDA)
  GO:0007416 synapse assembly (P, IMP)
  GO:0007611 learning or memory (P, IMP)
  GO:0051260 protein homooligomerization (P, IPI)
  GO:0042802 identical protein binding (F, IPI)
  GO:0005515 protein binding (F, IPI)
  GO:1990000 amyloid fibril formation (P, IEP)
  GO:1990000 amyloid fibril formation (P, IDA)
  GO:1990000 amyloid fibril formation (P, EXP)
  GO:0031116 positive regulation of microtubule polymerization (P, IDA)
  GO:0004857 enzyme inhibitor activity (F, IDA)
  GO:0008017 microtubule binding (F, IDA)
  GO:0015630 microtubule cytoskeleton (C, IDA)
  GO:0050848 regulation of calcium-mediated signaling (P, IDA)
  GO:0099077 histone-dependent DNA binding (F, TAS)
  GO:0036477 somatodendritic compartment (C, TAS)
  GO:0043197 dendritic spine (C, TAS)
  GO:0008017 microtubule binding (F, TAS)
  GO:0034614 cellular response to reactive oxygen species (P, TAS)
  GO:0005634 nucleus (C, TAS)

Secondary structure (DSSP, 8-state):
--EEEEE--EEE-TT--EEEEEEEESS-GGGS-EEEEEE-TTS-EEEEEEE-TTSS-EEE-TTTBTTEEEEEEGGGTEEEEEE-S--GGG-EEEEEEEESS-TTT--TT-TTSEEEE---EEEEE-SS--B--EEEEE---EEEEEEEEEEEBSS--EEEETTTTB-TTEEEPPPEE-TTS-EEEEEEEEEEGGGTTT--EEEEEEEGGGTEEEEEEE----/--BB--SEEEEETTS-EEEEEE-SS---EEEEE-TTSPPEEEEBTTTBPPTTS-TTEEEEEETTEEEEEESS--GGG-SEEEEEEEETTTTEEEEB--EEEEEE-PPPB--EEEEEPPPHHHHHTT-EEEEEEEEEEBSS--EEEEEETTEEP-SSEEEPPPEE-TTS-EEEEEEEEE-HHHHHTSS-EEEEEEETTEEEEEEE--/----S----/--EEEEE--EEE-TT--EEEEEEEESS-GGGS-EEEEEE-TTS-EEEEEEE-TTSSSEEE-TTTBTTEEEEEEGGGTEEEEEE-S--GGG-EEEEEEEESS-TTT--TT-TT-EEEE---EEEEE-SS--B--EEEEE---EEEEEEEEEEEBSS--EEEETTTT--TTEEEPPPEE-TTS-EEEEEEEEEEGGGTTTS--EEEEEEGGGTEEEEEE-----/---B--SEEEE-TTS-EEEEEE-SS---EEEEE-SSS--EEEEBTTTB--TTS-TTEEEEEETTEEEEEESS--GGG-EEEEEEEEETTTTEEEE---EEEEE--PPPB--EEEEEPPPHHHHHTT-EEEEEEEEEEBSS--EEEEEETTEE--SSEEEPPPEE-TTS-EEEEEEEEE-HHHHHTSS-EEEEEEETTEEEEEEE---/----S----